Protein 8TNX (pdb70)

Foldseek 3Di:
DADDDDDDDDPPVCLQWVCVVVVVVDDCVVFPALLLVLQQVLLLVQQLVQQQLCVLLPAASLQQLLLQLLLLVLCQRQPDQFQFRKGDANLLSNLNSQLLVVVCVVVDDVDNNVVSLLSQLLLLQLLLVVLLVCLVVVVLPVLVLQDPLLLLLLLLQVLLVLLLVLVCQQQQHPFDDAHFFQSSVVSVVSCVVCSVVTQPVSNVVLVVLLVPPQVHPLSVLQVVLLVVLPPDDCVPVSVFAFSAAADADFDDFADRDPVCNVVSNVSSVVSNSSQLSVALVVSQVVCVVVVHDGDSSSSSNSQSVSRNVSSRRSHHHIHTYVLCSVVSVVSPGRGSSSSVSNSVSSNCCRHPCVCSRRSRGSSSSSSSSNSSSCVSNVCVVCLVVVCVVPVLSSVLSNQLSCCCNRGPSVRSSVVSSVSVVVVVVVDQAPHDKAWWFADPPDGDIDGCVPDPPGHDDWQEIEMEDQHAQEPSHLVVVLVVVCVPDHNLVVVVVVVLRHAEYEYECQNHDAAYLSRLVSVLVVQVSCVVVRHHYAYEQHDPRRVVVNVVSCSDDPPDDLHYGHHPSSNVVVVVVVVD/DADDDDDDDDPPVCLQWVCVVVVVVDDCVVFPALLLVLQQVLLLVQQLVQQQLCVLLPAASLQQLLLQLLLLVLCQRQPDQFQFRKGDANLLSNLNSQLLVVVCVVVDDVDNNVVSLLSQLLLLQLLLVVLLVCLVVVVLPVLVLQDPLLLLLLLLQVLLVLLLVLVCQQQQHPFDDAHFFQSSVVSVVSCVVCSVVTQPVSNVVLVVLLVPPQVHPLSVLQVVLLVVLPPDDCVPVSVFAFSAAADADFDDFADRDPVCNVVSNVSSVVSNSSQLSVALVVSQVVCVVVVHDGDSSSSSNSQSVSRNVSSRRSHHHIHTYVLCSVVSVVSPGRGSSSSVSNSVSSNCCRHPCVCSRRSRGSSSSSSSSNSSSCVSNVCVVCLVVVCVVPVLSSVLSNQLSCCCNRGPSVRSSVVSSVSVVVVVVVDQAPHDKAWWFADPPDGDIDGCVPDPPGHDDWQEIEMEDQHAQEPSHLVVVLVVVCVPDHNLVVVVVVVLRHAEYEYECQNHDAAYLSRLVSVLVVQVSCVVVRHHYAYEQHDPRRVVVNVVSCSDDPPDDLHYGHHPSSNVVVVVVVVD

Solvent-accessible surface area: 47918 Å² total; per-residue (Å²): 159,89,27,170,24,67,100,66,83,155,139,90,68,77,34,87,66,16,27,58,75,78,56,108,82,79,47,71,99,78,27,61,90,11,20,75,59,3,0,59,51,13,0,47,25,15,5,9,18,0,8,8,15,0,48,22,0,38,13,50,12,2,19,0,10,4,0,1,23,31,0,17,41,24,3,48,71,13,6,33,0,28,43,10,28,8,7,5,21,8,4,0,0,16,0,0,10,52,1,4,43,105,18,43,74,86,70,56,108,135,65,57,47,58,71,2,12,22,0,1,8,0,0,0,34,10,0,0,45,74,1,31,44,33,1,135,144,87,41,26,115,27,28,36,25,19,14,116,17,0,25,34,0,0,30,2,0,0,3,65,28,2,51,3,30,8,10,37,61,32,56,22,24,157,18,76,102,32,98,48,89,14,28,30,80,54,3,73,72,37,5,132,181,37,80,175,146,38,23,154,36,2,37,65,53,8,62,57,25,25,71,96,25,93,108,77,129,62,55,98,28,16,62,65,24,12,70,78,13,40,118,48,69,42,99,83,94,30,75,8,42,20,19,19,133,17,50,91,24,87,93,80,86,105,82,6,43,170,94,22,40,107,48,0,21,104,2,0,84,16,0,1,28,0,1,4,3,23,0,28,55,8,0,47,95,26,2,81,152,84,52,60,81,31,122,68,63,17,2,9,45,0,0,0,52,0,0,18,78,0,0,65,64,8,2,4,1,1,0,0,12,80,60,21,1,54,59,14,50,101,40,45,20,49,8,23,34,4,21,31,52,6,0,92,32,0,60,48,10,1,100,48,109,7,93,58,51,105,20,1,9,34,2,6,5,0,2,25,7,29,30,72,14,58,60,28,42,59,57,63,86,61,35,95,61,37,126,70,54,19,160,54,11,8,59,8,0,83,47,0,9,81,11,2,9,61,80,38,10,53,75,0,13,117,58,0,28,68,51,2,23,65,1,2,0,68,43,6,20,87,24,119,31,17,28,3,0,29,8,80,116,35,71,13,15,9,8,50,74,14,2,88,105,19,80,93,95,122,6,10,59,6,1,32,0,15,0,4,0,0,15,5,0,62,56,38,0,47,67,15,1,28,89,56,27,43,44,1,55,102,44,97,62,80,172,120,138,26,65,0,0,0,0,1,1,18,4,0,11,13,14,6,31,14,0,3,108,5,2,60,27,0,56,154,27,0,57,62,25,54,12,58,7,3,1,0,57,3,15,20,41,1,42,68,21,3,99,85,6,136,5,42,63,114,105,47,75,31,36,24,4,28,18,4,101,14,0,14,35,40,0,40,97,57,64,153,158,91,29,168,22,68,100,66,83,152,138,92,67,76,32,88,65,17,25,59,73,78,56,105,81,77,46,70,98,78,28,59,88,11,20,76,60,3,0,58,51,14,0,46,25,16,6,7,17,1,8,8,15,0,49,22,0,39,13,52,12,3,18,0,9,3,0,1,23,33,0,19,41,22,4,48,72,13,6,31,0,28,45,9,29,8,6,6,22,9,4,0,0,18,0,0,10,52,1,4,42,106,17,43,73,86,70,56,108,136,65,55,47,58,72,1,10,22,0,1,9,0,0,0,34,10,0,0,45,74,1,31,44,33,1,134,149,88,40,26,117,27,26,36,26,19,13,118,19,0,26,32,0,0,30,2,0,0,4,64,28,2,52,4,29,8,10,38,62,31,55,22,24,154,16,77,102,33,99,48,91,14,26,30,81,54,3,74,73,38,5,134,178,37,79,174,143,38,24,155,35,3,36,65,54,9,61,57,24,26,72,94,25,92,108,78,126,62,58,99,28,17,63,63,23,14,68,78,13,41,116,47,68,43,100,83,91,31,74,7,42,19,18,20,133,17,51,90,24,88,94,80,86,105,82,6,43,170,95,23,41,109,48,0,21,103,2,0,86,17,0,1,26,0,1,3,3,22,0,30,55,8,0,48,94,25,2,81,148,85,52,60,82,30,122,68,64,18,2,8,46,0,0,0,50,0,0,19,78,0,0,66,63,8,2,3,1,0,0,0,13,79,60,22,1,55,60,14,48,100,40,46,18,49,9,22,33,3,22,32,53,6,0,92,33,0,62,48,10,2,100,50,112,7,93,58,49,105,20,1,8,34,2,8,6,0,2,24,7,28,30,73,14,55,59,27,42,58,55,62,84,62,36,95,61,36,124,70,53,19,158,54,11,8,58,9,0,83,46,0,10,79,11,2,9,62,80,37,9,51,78,0,13,116,58,0,28,68,50,0,22,65,0,2,0,69,43,6,21,86,23,121,32,17,28,3,0,28,7,78,117,36,72,12,14,9,8,49,73,14,2,88,106,18,79,94,94,123,7,10,59,6,1,34,0,16,0,3,0,0,17,4,0,62,56,41,0,47,68,14,1,27,90,56,27,44,44,1,56,102,44,96,64,81,172,120,139,27,64,0,1,0,0,1,0,16,3,1,10,13,15,6,29,14,0,3,108,6,4,61,27,0,56,151,28,0,58,64,26,54,12,57,6,4,2,0,56,4,13,19,40,0,42,69,22,3,99,86,6,134,6,41,65,115,104,48,76,32,36,24,4,27,18,5,101,15,0,16,36,40,0,40,97,58,65,154

Nearest PDB structures (foldseek):
  8tnx-assembly1_A  TM=1.002E+00  e=2.200E-88  Homo sapiens
  7lgu-assembly1_A  TM=9.153E-01  e=3.686E-44  Homo sapiens
  7wl8-assembly1_A  TM=9.360E-01  e=2.059E-42  Mus musculus
  7ch1-assembly1_B  TM=8.675E-01  e=1.504E-41  Homo sapiens
  7xuh-assembly1_A  TM=9.163E-01  e=1.102E-39  Homo sapiens

B-factor: mean 61.27, std 29.66, range [5.92, 135.87]

Organism: Homo sapiens (NCBI:txid9606)

InterPro domains:
  IPR001902 SLC26A/SulP transporter [PTHR11814] (72-720)
  IPR001902 SLC26A/SulP transporter [TIGR00815] (94-715)
  IPR002645 STAS domain [PF01740] (569-714)
  IPR002645 STAS domain [PS50801] (568-719)
  IPR011547 SLC26A/SulP transporter domain [PF00916] (109-518)
  IPR018045 Sulphate anion transporter, conserved site [PS01130] (137-158)
  IPR036513 STAS domain superfamily [G3DSA:3.30.750.24] (548-722)
  IPR036513 STAS domain superfamily [SSF52091] (572-719)

Sequence (1152 aa):
HRILIERQEKNMILGFLPVLQWLPKYDLKKNILGDVMSGLIVGILLVPQSIAYSLLAGQEPVYGLYTSFFASIIYFLLGTSRHISVGIFGVLCLMIGETVDRELQKAGYCDKSCYAIMVGSTVTFIAGVYQVAMGFFQVGFVSVYLSDALLSGFVTGASFTILTSQAKYLLGLNLPRTNGVGSLITTWIHVFRNIHKTNLCDLITSLLCLLVLLPTIELVVVVAATLASHFGKLHENYNSSIAGHIPTGFMPPKVPEWNLIPSVAVDAIAISIIGFAITVSLSEMFAKKHGYTVKANQEMYAIGFCNIIPSFFHCFTTSAALAKTLVKESTGCHTQLSGVVTALVLLLVLLVIAPLFYSLQKSVLGVITIVNLRGALRKFRDLPKMWSISRMDTVIWFVTMLSSALLSTEIGLLVGVCFSIFCVILRTQKPKSSLLGLVEESEVFESVSAYKNLQIKPGIKIFRFVAPLYYINKECFKSALYKQTVNPILIKVAWKELHTIVIDCSAIQFLDTAGIHTLKEVRRDYEAIGIQVLLAQCNPTVRDSLTNGEYCKKEEENLLFYSVYEAMAFAEVSKNHRILIERQEKNMILGFLPVLQWLPKYDLKKNILGDVMSGLIVGILLVPQSIAYSLLAGQEPVYGLYTSFFASIIYFLLGTSRHISVGIFGVLCLMIGETVDRELQKAGYCDKSCYAIMVGSTVTFIAGVYQVAMGFFQVGFVSVYLSDALLSGFVTGASFTILTSQAKYLLGLNLPRTNGVGSLITTWIHVFRNIHKTNLCDLITSLLCLLVLLPTIELVVVVAATLASHFGKLHENYNSSIAGHIPTGFMPPKVPEWNLIPSVAVDAIAISIIGFAITVSLSEMFAKKHGYTVKANQEMYAIGFCNIIPSFFHCFTTSAALAKTLVKESTGCHTQLSGVVTALVLLLVLLVIAPLFYSLQKSVLGVITIVNLRGALRKFRDLPKMWSISRMDTVIWFVTMLSSALLSTEIGLLVGVCFSIFCVILRTQKPKSSLLGLVEESEVFESVSAYKNLQIKPGIKIFRFVAPLYYINKECFKSALYKQTVNPILIKVAWKELHTIVIDCSAIQFLDTAGIHTLKEVRRDYEAIGIQVLLAQCNPTVRDSLTNGEYCKKEEENLLFYSVYEAMAFAEVSKN

GO terms:
  GO:0005452 solute:inorganic anion antiporter activity (F, IDA)
  GO:0005886 plasma membrane (C, IMP)
  GO:0015116 sulfate transmembrane transporter activity (F, IMP)
  GO:1902358 sulfate transmembrane transport (P, IMP)
  GO:0005886 plasma membrane (C, TAS)
  GO:0016020 membrane (C, TAS)
  GO:0019532 oxalate transport (P, IDA)
  GO:0019531 oxalate transmembrane transporter activity (F, IDA)
  GO:0015116 sulfate transmembrane transporter activity (F, TAS)
  GO:1902358 sulfate transmembrane transport (P, TAS)
  GO:0070062 extracellular exosome (C, HDA)

Radius of gyration: 35.69 Å; Cα contacts (8 Å, |Δi|>4): 1949; chains: 2; bounding box: 100×84×82 Å

Structure (mmCIF, N/CA/C/O backbone):
data_8TNX
#
_entry.id   8TNX
#
_cell.length_a   1.00
_cell.length_b   1.00
_cell.length_c   1.00
_cell.angle_alpha   90.00
_cell.angle_beta   90.00
_cell.angle_gamma   90.00
#
_symmetry.space_group_name_H-M   'P 1'
#
loop_
_entity.id
_entity.type
_entity.pdbx_description
1 polymer 'Sulfate transporter'
2 non-polymer 'OXALATE ION'
#
loop_
_atom_site.group_PDB
_atom_site.id
_atom_site.type_symbol
_atom_site.label_atom_id
_atom_site.label_alt_id
_atom_site.label_comp_id
_atom_site.label_asym_id
_atom_site.label_entity_id
_atom_site.label_seq_id
_atom_site.pdbx_PDB_ins_code
_atom_site.Cartn_x
_atom_site.Cartn_y
_atom_site.Cartn_z
_atom_site.occupancy
_atom_site.B_iso_or_equiv
_atom_site.auth_seq_id
_atom_site.auth_comp_id
_atom_site.auth_asym_id
_atom_site.auth_atom_id
_atom_site.pdbx_PDB_model_num
ATOM 1 N N . HIS A 1 1 ? 117.700 131.432 86.070 1.00 72.74 52 HIS A N 1
ATOM 2 C CA . HIS A 1 1 ? 119.150 131.498 86.208 1.00 73.74 52 HIS A CA 1
ATOM 3 C C . HIS A 1 1 ? 119.573 131.252 87.652 1.00 72.98 52 HIS A C 1
ATOM 4 O O . HIS A 1 1 ? 120.764 131.192 87.958 1.00 69.89 52 HIS A O 1
ATOM 11 N N . ARG A 1 2 ? 118.590 131.106 88.536 1.00 68.43 53 ARG A N 1
ATOM 12 C CA . ARG A 1 2 ? 118.881 130.838 89.936 1.00 67.40 53 ARG A CA 1
ATOM 13 C C . ARG A 1 2 ? 119.450 129.436 90.106 1.00 69.56 53 ARG A C 1
ATOM 14 O O . ARG A 1 2 ? 119.087 128.507 89.383 1.00 72.42 53 ARG A O 1
ATOM 22 N N . ILE A 1 3 ? 120.357 129.290 91.072 1.00 61.66 54 ILE A N 1
ATOM 23 C CA . ILE A 1 3 ? 120.947 127.990 91.360 1.00 57.83 54 ILE A CA 1
ATOM 24 C C . ILE A 1 3 ? 119.924 127.119 92.075 1.00 61.24 54 ILE A C 1
ATOM 25 O O . ILE A 1 3 ? 119.341 127.521 93.090 1.00 61.11 54 ILE A O 1
ATOM 30 N N . LEU A 1 4 ? 119.704 125.917 91.549 1.00 61.11 55 LEU A N 1
ATOM 31 C CA . LEU A 1 4 ? 118.737 124.974 92.104 1.00 57.96 55 LEU A CA 1
ATOM 32 C C . LEU A 1 4 ? 119.492 123.779 92.669 1.00 57.78 55 LEU A C 1
ATOM 33 O O . LEU A 1 4 ? 120.109 123.017 91.919 1.00 57.79 55 LEU A O 1
ATOM 38 N N . ILE A 1 5 ? 119.442 123.618 93.989 1.00 54.07 56 ILE A N 1
ATOM 39 C CA . ILE A 1 5 ? 120.130 122.540 94.689 1.00 50.80 56 ILE A CA 1
ATOM 40 C C . ILE A 1 5 ? 119.130 121.868 95.620 1.00 53.46 56 ILE A C 1
ATOM 41 O O . ILE A 1 5 ? 118.357 122.550 96.302 1.00 55.71 56 ILE A O 1
ATOM 46 N N . GLU A 1 6 ? 119.083 120.533 95.604 1.00 54.44 57 GLU A N 1
ATOM 47 C CA . GLU A 1 6 ? 118.065 119.808 96.413 1.00 51.65 57 GLU A CA 1
ATOM 48 C C . GLU A 1 6 ? 118.683 119.355 97.738 1.00 53.99 57 GLU A C 1
ATOM 49 O O . GLU A 1 6 ? 119.839 118.897 97.721 1.00 55.82 57 GLU A O 1
ATOM 51 N N . ARG A 1 7 ? 117.930 119.471 98.834 1.00 57.06 58 ARG A N 1
ATOM 52 C CA . ARG A 1 7 ? 118.449 119.079 100.171 1.00 55.10 58 ARG A CA 1
ATOM 53 C C . ARG A 1 7 ? 118.437 117.552 100.295 1.00 52.60 58 ARG A C 1
ATOM 54 O O . ARG A 1 7 ? 117.600 116.913 99.633 1.00 55.23 58 ARG A O 1
ATOM 62 N N . GLN A 1 8 ? 119.337 116.998 101.110 1.00 70.89 59 GLN A N 1
ATOM 63 C CA . GLN A 1 8 ? 119.387 115.528 101.325 1.00 73.34 59 GLN A CA 1
ATOM 64 C C . GLN A 1 8 ? 118.217 115.120 102.223 1.00 78.38 59 GLN A C 1
ATOM 65 O O . GLN A 1 8 ? 117.745 115.972 102.999 1.00 79.06 59 GLN A O 1
ATOM 71 N N . GLU A 1 9 ? 117.773 113.865 102.120 1.00 79.49 60 GLU A N 1
ATOM 72 C CA . GLU A 1 9 ? 116.664 113.368 102.976 1.00 77.60 60 GLU A CA 1
ATOM 73 C C . GLU A 1 9 ? 117.098 113.449 104.443 1.00 79.04 60 GLU A C 1
ATOM 74 O O . GLU A 1 9 ? 118.261 113.105 104.731 1.00 77.85 60 GLU A O 1
ATOM 76 N N . LYS A 1 10 ? 116.198 113.888 105.326 1.00 86.73 61 LYS A N 1
ATOM 77 C CA . LYS A 1 10 ? 116.533 114.031 106.769 1.00 86.72 61 LYS A CA 1
ATOM 78 C C . LYS A 1 10 ? 117.437 112.871 107.198 1.00 87.57 61 LYS A C 1
ATOM 79 O O . LYS A 1 10 ? 116.879 111.854 107.654 1.00 88.39 61 LYS A O 1
ATOM 81 N N . ASN A 1 36 ? 140.743 91.327 125.766 1.00 113.83 87 ASN A N 1
ATOM 82 C CA . ASN A 1 36 ? 141.901 92.210 125.714 1.00 115.15 87 ASN A CA 1
ATOM 83 C C . ASN A 1 36 ? 141.855 93.234 126.844 1.00 116.91 87 ASN A C 1
ATOM 84 O O . ASN A 1 36 ? 142.634 94.188 126.861 1.00 116.87 87 ASN A O 1
ATOM 89 N N . MET A 1 37 ? 140.926 93.031 127.783 1.00 112.07 88 MET A N 1
ATOM 90 C CA . MET A 1 37 ? 140.819 93.936 128.923 1.00 109.82 88 MET A CA 1
ATOM 91 C C . MET A 1 37 ? 142.077 93.894 129.782 1.00 111.00 88 MET A C 1
ATOM 92 O O . MET A 1 37 ? 142.569 94.937 130.227 1.00 110.17 88 MET A O 1
ATOM 94 N N . ILE A 1 38 ? 142.608 92.695 130.031 1.00 108.92 89 ILE A N 1
ATOM 95 C CA . ILE A 1 38 ? 143.847 92.575 130.792 1.00 106.44 89 ILE A CA 1
ATOM 96 C C . ILE A 1 38 ? 145.006 93.197 130.026 1.00 106.10 89 ILE A C 1
ATOM 97 O O . ILE A 1 38 ? 145.847 93.895 130.605 1.00 107.28 89 ILE A O 1
ATOM 99 N N . LEU A 1 39 ? 145.076 92.952 128.716 1.00 107.43 90 LEU A N 1
ATOM 100 C CA . LEU A 1 39 ? 146.144 93.531 127.909 1.00 108.77 90 LEU A CA 1
ATOM 101 C C . LEU A 1 39 ? 146.062 95.052 127.894 1.00 108.07 90 LEU A C 1
ATOM 102 O O . LEU A 1 39 ? 147.087 95.738 127.988 1.00 109.87 90 LEU A O 1
ATOM 107 N N . GLY A 1 40 ? 144.852 95.598 127.763 1.00 97.52 91 GLY A N 1
ATOM 108 C CA . GLY A 1 40 ? 144.702 97.044 127.770 1.00 99.07 91 GLY A CA 1
ATOM 109 C C . GLY A 1 40 ? 145.015 97.663 129.120 1.00 99.24 91 GLY A C 1
ATOM 110 O O . GLY A 1 40 ? 145.605 98.744 129.194 1.00 95.83 91 GLY A O 1
ATOM 111 N N . PHE A 1 41 ? 144.619 96.991 130.203 1.00 96.49 92 PHE A N 1
ATOM 112 C CA . PHE A 1 41 ? 144.823 97.544 131.538 1.00 93.58 92 PHE A CA 1
ATOM 113 C C . PHE A 1 41 ? 146.305 97.631 131.879 1.00 93.44 92 PHE A C 1
ATOM 114 O O . PHE A 1 41 ? 146.768 98.638 132.426 1.00 96.75 92 PHE A O 1
ATOM 122 N N . LEU A 1 42 ? 147.067 96.585 131.563 1.00 95.82 93 LEU A N 1
ATOM 123 C CA . LEU A 1 42 ? 148.497 96.548 131.853 1.00 95.81 93 LEU A CA 1
ATOM 124 C C . LEU A 1 42 ? 149.288 96.499 130.553 1.00 96.73 93 LEU A C 1
ATOM 125 O O . LEU A 1 42 ? 149.386 95.432 129.926 1.00 100.42 93 LEU A O 1
ATOM 130 N N . PRO A 1 43 ? 149.863 97.616 130.102 1.00 96.50 94 PRO A N 1
ATOM 131 C CA . PRO A 1 43 ? 150.642 97.586 128.853 1.00 99.58 94 PRO A CA 1
ATOM 132 C C . PRO A 1 43 ? 151.832 96.646 128.900 1.00 99.94 94 PRO A C 1
ATOM 133 O O . PRO A 1 43 ? 152.219 96.102 127.859 1.00 101.01 94 PRO A O 1
ATOM 137 N N . VAL A 1 44 ? 152.422 96.434 130.079 1.00 104.89 95 VAL A N 1
ATOM 138 C CA . VAL A 1 44 ? 153.621 95.611 130.183 1.00 105.89 95 VAL A CA 1
ATOM 139 C C . VAL A 1 44 ? 153.354 94.157 129.814 1.00 105.09 95 VAL A C 1
ATOM 140 O O . VAL A 1 44 ? 154.301 93.405 129.561 1.00 105.60 95 VAL A O 1
ATOM 144 N N . LEU A 1 45 ? 152.087 93.737 129.784 1.00 108.04 96 LEU A N 1
ATOM 145 C CA . LEU A 1 45 ? 151.775 92.370 129.378 1.00 110.07 96 LEU A CA 1
ATOM 146 C C . LEU A 1 45 ? 152.193 92.114 127.936 1.00 110.54 96 LEU A C 1
ATOM 147 O O . LEU A 1 45 ? 152.724 91.045 127.616 1.00 110.25 96 LEU A O 1
ATOM 149 N N . GLN A 1 46 ? 151.959 93.083 127.051 1.00 112.55 97 GLN A N 1
ATOM 150 C CA . GLN A 1 46 ? 152.373 92.983 125.659 1.00 112.65 97 GLN A CA 1
ATOM 151 C C . GLN A 1 46 ? 153.637 93.775 125.351 1.00 113.34 97 GLN A C 1
ATOM 152 O O . GLN A 1 46 ? 154.205 93.607 124.268 1.00 112.97 97 GLN A O 1
ATOM 158 N N . TRP A 1 47 ? 154.086 94.631 126.268 1.00 119.79 98 TRP A N 1
ATOM 159 C CA . TRP A 1 47 ? 155.290 95.421 126.051 1.00 118.70 98 TRP A CA 1
ATOM 160 C C . TRP A 1 47 ? 156.558 94.671 126.433 1.00 120.06 98 TRP A C 1
ATOM 161 O O . TRP A 1 47 ? 157.604 94.880 125.806 1.00 120.38 98 TRP A O 1
ATOM 172 N N . LEU A 1 48 ? 156.489 93.804 127.444 1.00 121.14 99 LEU A N 1
ATOM 173 C CA . LEU A 1 48 ? 157.661 93.016 127.823 1.00 120.61 99 LEU A CA 1
ATOM 174 C C . LEU A 1 48 ? 158.123 92.067 126.721 1.00 120.57 99 LEU A C 1
ATOM 175 O O . LEU A 1 48 ? 159.330 92.054 126.422 1.00 118.91 99 LEU A O 1
ATOM 177 N N . PRO A 1 49 ? 157.262 91.255 126.093 1.00 123.64 100 PRO A N 1
ATOM 178 C CA . PRO A 1 49 ? 157.751 90.413 124.987 1.00 124.26 100 PRO A CA 1
ATOM 179 C C . PRO A 1 49 ? 158.311 91.211 123.823 1.00 124.63 100 PRO A C 1
ATOM 180 O O . PRO A 1 49 ? 159.270 90.765 123.183 1.00 123.33 100 PRO A O 1
ATOM 184 N N . LYS A 1 50 ? 157.739 92.381 123.527 1.00 128.24 101 LYS A N 1
ATOM 185 C CA . LYS A 1 50 ? 158.276 93.222 122.466 1.00 128.09 101 LYS A CA 1
ATOM 186 C C . LYS A 1 50 ? 159.561 93.925 122.883 1.00 127.81 101 LYS A C 1
ATOM 187 O O . LYS A 1 50 ? 160.342 94.330 122.015 1.00 126.89 101 LYS A O 1
ATOM 189 N N . TYR A 1 51 ? 159.790 94.082 124.184 1.00 129.05 102 TYR A N 1
ATOM 190 C CA . TYR A 1 51 ? 161.004 94.726 124.661 1.00 128.46 102 TYR A CA 1
ATOM 191 C C . TYR A 1 51 ? 162.216 93.839 124.406 1.00 128.69 102 TYR A C 1
ATOM 192 O O . TYR A 1 51 ? 162.174 92.623 124.619 1.00 128.54 102 TYR A O 1
ATOM 201 N N . ASP A 1 52 ? 163.301 94.455 123.947 1.00 128.54 103 ASP A N 1
ATOM 202 C CA . ASP A 1 52 ? 164.558 93.765 123.697 1.00 128.29 103 ASP A CA 1
ATOM 203 C C . ASP A 1 52 ? 165.625 94.334 124.620 1.00 128.69 103 ASP A C 1
ATOM 204 O O . ASP A 1 52 ? 165.777 95.556 124.717 1.00 128.74 103 ASP A O 1
ATOM 206 N N . LEU A 1 53 ? 166.355 93.445 125.297 1.00 131.80 104 LEU A N 1
ATOM 207 C CA . LEU A 1 53 ? 167.376 93.891 126.240 1.00 131.77 104 LEU A CA 1
ATOM 208 C C . LEU A 1 53 ? 168.481 94.668 125.537 1.00 132.22 104 LEU A C 1
ATOM 209 O O . LEU A 1 53 ? 168.932 95.706 126.033 1.00 131.07 104 LEU A O 1
ATOM 211 N N . LYS A 1 54 ? 168.933 94.180 124.380 1.00 132.22 105 LYS A N 1
ATOM 212 C CA . LYS A 1 54 ? 169.988 94.872 123.646 1.00 130.70 105 LYS A CA 1
ATOM 213 C C . LYS A 1 54 ? 169.492 96.195 123.074 1.00 131.23 105 LYS A C 1
ATOM 214 O O . LYS A 1 54 ? 170.237 97.182 123.043 1.00 130.18 105 LYS A O 1
ATOM 216 N N . LYS A 1 55 ? 168.241 96.233 122.610 1.00 132.93 106 LYS A N 1
ATOM 217 C CA . LYS A 1 55 ? 167.701 97.461 122.035 1.00 132.52 106 LYS A CA 1
ATOM 218 C C . LYS A 1 55 ? 167.609 98.569 123.077 1.00 132.87 106 LYS A C 1
ATOM 219 O O . LYS A 1 55 ? 167.945 99.725 122.795 1.00 132.73 106 LYS A O 1
ATOM 221 N N . ASN A 1 56 ? 167.159 98.237 124.284 1.00 131.02 107 ASN A N 1
ATOM 222 C CA . ASN A 1 56 ? 167.014 99.200 125.373 1.00 130.51 107 ASN A CA 1
ATOM 223 C C . ASN A 1 56 ? 167.888 98.732 126.533 1.00 131.07 107 ASN A C 1
ATOM 224 O O . ASN A 1 56 ? 167.417 98.043 127.441 1.00 130.75 107 ASN A O 1
ATOM 229 N N . ILE A 1 57 ? 169.165 99.109 126.496 1.00 130.44 108 ILE A N 1
ATOM 230 C CA . ILE A 1 57 ? 170.106 98.759 127.553 1.00 130.44 108 ILE A CA 1
ATOM 231 C C . ILE A 1 57 ? 170.757 100.028 128.082 1.00 130.29 108 ILE A C 1
ATOM 232 O O . ILE A 1 57 ? 170.710 100.312 129.284 1.00 128.18 108 ILE A O 1
ATOM 234 N N . LEU A 1 58 ? 171.371 100.796 127.186 1.00 132.75 109 LEU A N 1
ATOM 235 C CA . LEU A 1 58 ? 172.028 102.034 127.578 1.00 132.06 109 LEU A CA 1
ATOM 236 C C . LEU A 1 58 ? 171.000 103.077 128.000 1.00 133.12 109 LEU A C 1
ATOM 237 O O . LEU A 1 58 ? 169.879 103.127 127.485 1.00 132.83 109 LEU A O 1
ATOM 239 N N . GLY A 1 59 ? 171.392 103.914 128.952 1.00 124.50 110 GLY A N 1
ATOM 240 C CA . GLY A 1 59 ? 170.537 104.962 129.480 1.00 122.42 110 GLY A CA 1
ATOM 241 C C . GLY A 1 59 ? 169.679 104.533 130.649 1.00 122.58 110 GLY A C 1
ATOM 242 O O . GLY A 1 59 ? 169.448 105.320 131.569 1.00 121.59 110 GLY A O 1
ATOM 243 N N . ASP A 1 60 ? 169.194 103.289 130.629 1.00 120.34 111 ASP A N 1
ATOM 244 C CA . ASP A 1 60 ? 168.380 102.795 131.735 1.00 119.04 111 ASP A CA 1
ATOM 245 C C . ASP A 1 60 ? 169.179 102.747 133.031 1.00 119.97 111 ASP A C 1
ATOM 246 O O . ASP A 1 60 ? 168.680 103.138 134.093 1.00 119.41 111 ASP A O 1
ATOM 248 N N . VAL A 1 61 ? 170.421 102.265 132.966 1.00 120.36 112 VAL A N 1
ATOM 249 C CA . VAL A 1 61 ? 171.252 102.203 134.163 1.00 119.91 112 VAL A CA 1
ATOM 250 C C . VAL A 1 61 ? 171.666 103.602 134.602 1.00 119.85 112 VAL A C 1
ATOM 251 O O . VAL A 1 61 ? 171.641 103.926 135.795 1.00 118.93 112 VAL A O 1
ATOM 253 N N . MET A 1 62 ? 172.056 104.450 133.648 1.00 116.97 113 MET A N 1
ATOM 254 C CA . MET A 1 62 ? 172.481 105.804 133.988 1.00 117.33 113 MET A CA 1
ATOM 255 C C . MET A 1 62 ? 171.328 106.622 134.559 1.00 117.50 113 MET A C 1
ATOM 256 O O . MET A 1 62 ? 171.522 107.406 135.496 1.00 116.12 113 MET A O 1
ATOM 258 N N . SER A 1 63 ? 170.127 106.460 134.003 1.00 114.95 114 SER A N 1
ATOM 259 C CA . SER A 1 63 ? 168.980 107.227 134.480 1.00 113.64 114 SER A CA 1
ATOM 260 C C . SER A 1 63 ? 168.639 106.870 135.921 1.00 113.71 114 SER A C 1
ATOM 261 O O . SER A 1 63 ? 168.342 107.752 136.734 1.00 113.65 114 SER A O 1
ATOM 264 N N . GLY A 1 64 ? 168.688 105.581 136.258 1.00 111.78 115 GLY A N 1
ATOM 265 C CA . GLY A 1 64 ? 168.241 105.153 137.576 1.00 111.15 115 GLY A CA 1
ATOM 266 C C . GLY A 1 64 ? 169.012 105.814 138.701 1.00 112.43 115 GLY A C 1
ATOM 267 O O . GLY A 1 64 ? 168.425 106.319 139.661 1.00 112.80 115 GLY A O 1
ATOM 268 N N . LEU A 1 65 ? 170.342 105.829 138.593 1.00 109.98 116 LEU A N 1
ATOM 269 C CA . LEU A 1 65 ? 171.155 106.458 139.628 1.00 110.38 116 LEU A CA 1
ATOM 270 C C . LEU A 1 65 ? 171.020 107.976 139.589 1.00 110.72 116 LEU A C 1
ATOM 271 O O . LEU A 1 65 ? 170.808 108.618 140.624 1.00 107.81 116 LEU A O 1
ATOM 273 N N . ILE A 1 66 ? 171.140 108.548 138.386 1.00 106.63 117 ILE A N 1
ATOM 274 C CA . ILE A 1 66 ? 171.086 110.033 138.237 1.00 104.97 117 ILE A CA 1
ATOM 275 C C . ILE A 1 66 ? 169.702 110.531 138.657 1.00 105.96 117 ILE A C 1
ATOM 276 O O . ILE A 1 66 ? 169.622 111.256 139.665 1.00 103.22 117 ILE A O 1
ATOM 278 N N . VAL A 1 67 ? 168.658 110.150 137.914 1.00 101.90 118 VAL A N 1
ATOM 279 C CA . VAL A 1 67 ? 167.284 110.653 138.212 1.00 98.95 118 VAL A CA 1
ATOM 280 C C . VAL A 1 67 ? 166.950 110.337 139.674 1.00 99.74 118 VAL A C 1
ATOM 281 O O . VAL A 1 67 ? 166.359 111.203 140.339 1.00 101.43 118 VAL A O 1
ATOM 283 N N . GLY A 1 68 ? 167.323 109.144 140.147 1.00 100.33 119 GLY A N 1
ATOM 284 C CA . GLY A 1 68 ? 167.025 108.743 141.536 1.00 100.30 119 GLY A CA 1
ATOM 285 C C . GLY A 1 68 ? 167.731 109.631 142.544 1.00 102.54 119 GLY A C 1
ATOM 286 O O . GLY A 1 68 ? 167.060 110.119 143.475 1.00 101.17 119 GLY A O 1
ATOM 287 N N . ILE A 1 69 ? 169.038 109.841 142.367 1.00 101.83 120 ILE A N 1
ATOM 288 C CA . ILE A 1 69 ? 169.809 110.708 143.308 1.00 101.94 120 ILE A CA 1
ATOM 289 C C . ILE A 1 69 ? 169.296 112.141 143.162 1.00 101.39 120 ILE A C 1
ATOM 290 O O . ILE A 1 69 ? 169.336 112.879 144.158 1.00 99.45 120 ILE A O 1
ATOM 292 N N . LEU A 1 70 ? 168.747 112.466 141.993 1.00 94.72 121 LEU A N 1
ATOM 293 C CA . LEU A 1 70 ? 168.276 113.849 141.744 1.00 93.29 121 LEU A CA 1
ATOM 294 C C . LEU A 1 70 ? 166.918 114.022 142.415 1.00 92.16 121 LEU A C 1
ATOM 295 O O . LEU A 1 70 ? 166.647 115.128 142.876 1.00 91.59 121 LEU A O 1
ATOM 297 N N . LEU A 1 71 ? 166.129 112.958 142.512 1.00 82.14 122 LEU A N 1
ATOM 298 C CA . LEU A 1 71 ? 164.761 113.074 143.068 1.00 78.90 122 LEU A CA 1
ATOM 299 C C . LEU A 1 71 ? 164.830 113.006 144.588 1.00 80.21 122 LEU A C 1
ATOM 300 O O . LEU A 1 71 ? 163.788 113.128 145.206 1.00 82.42 122 LEU A O 1
ATOM 305 N N . VAL A 1 72 ? 166.017 112.825 145.158 1.00 78.27 123 VAL A N 1
ATOM 306 C CA . VAL A 1 72 ? 166.155 112.838 146.644 1.00 81.38 123 VAL A CA 1
ATOM 307 C C . VAL A 1 72 ? 166.063 114.285 147.132 1.00 80.58 123 VAL A C 1
ATOM 308 O O . VAL A 1 72 ? 165.182 114.565 147.951 1.00 79.65 123 VAL A O 1
ATOM 312 N N . PRO A 1 73 ? 166.894 115.240 146.669 1.00 80.62 124 PRO A N 1
ATOM 313 C CA . PRO A 1 73 ? 166.713 116.619 147.061 1.00 78.85 124 PRO A CA 1
ATOM 314 C C . PRO A 1 73 ? 165.313 117.075 146.630 1.00 78.95 124 PRO A C 1
ATOM 315 O O . PRO A 1 73 ? 164.600 117.610 147.428 1.00 78.44 124 PRO A O 1
ATOM 319 N N . GLN A 1 74 ? 164.920 116.812 145.395 1.00 71.27 125 GLN A N 1
ATOM 320 C CA . GLN A 1 74 ? 163.617 117.333 144.939 1.00 71.93 125 GLN A CA 1
ATOM 321 C C . GLN A 1 74 ? 162.546 116.877 145.913 1.00 72.71 125 GLN A C 1
ATOM 322 O O . GLN A 1 74 ? 161.620 117.641 146.172 1.00 73.44 125 GLN A O 1
ATOM 328 N N . SER A 1 75 ? 162.663 115.660 146.411 1.00 65.78 126 SER A N 1
ATOM 329 C CA . SER A 1 75 ? 161.629 115.120 147.314 1.00 63.79 126 SER A CA 1
ATOM 330 C C . SER A 1 75 ? 161.717 115.800 148.671 1.00 64.54 126 SER A C 1
ATOM 331 O O . SER A 1 75 ? 160.692 116.262 149.167 1.00 70.81 126 SER A O 1
ATOM 334 N N . ILE A 1 76 ? 162.913 115.893 149.236 1.00 57.82 127 ILE A N 1
ATOM 335 C CA . ILE A 1 76 ? 162.997 116.442 150.611 1.00 58.14 127 ILE A CA 1
ATOM 336 C C . ILE A 1 76 ? 162.458 117.862 150.582 1.00 61.57 127 ILE A C 1
ATOM 337 O O . ILE A 1 76 ? 161.835 118.241 151.542 1.00 60.32 127 ILE A O 1
ATOM 342 N N . ALA A 1 77 ? 162.622 118.581 149.483 1.00 61.68 128 ALA A N 1
ATOM 343 C CA . ALA A 1 77 ? 162.254 120.009 149.447 1.00 60.67 128 ALA A CA 1
ATOM 344 C C . ALA A 1 77 ? 160.770 120.200 149.268 1.00 57.75 128 ALA A C 1
ATOM 345 O O . ALA A 1 77 ? 160.174 120.990 149.991 1.00 54.13 128 ALA A O 1
ATOM 347 N N . TYR A 1 78 ? 160.234 119.536 148.269 1.00 56.15 129 TYR A N 1
ATOM 348 C CA . TYR A 1 78 ? 158.807 119.696 147.978 1.00 51.25 129 TYR A CA 1
ATOM 349 C C . TYR A 1 78 ? 158.039 119.124 149.158 1.00 59.49 129 TYR A C 1
ATOM 350 O O . TYR A 1 78 ? 156.978 119.663 149.450 1.00 65.58 129 TYR A O 1
ATOM 359 N N . SER A 1 79 ? 158.569 118.111 149.852 1.00 52.85 130 SER A N 1
ATOM 360 C CA . SER A 1 79 ? 157.814 117.685 151.024 1.00 49.99 130 SER A CA 1
ATOM 361 C C . SER A 1 79 ? 157.668 118.832 152.013 1.00 55.33 130 SER A C 1
ATOM 362 O O . SER A 1 79 ? 156.582 119.059 152.559 1.00 48.44 130 SER A O 1
ATOM 365 N N . LEU A 1 80 ? 158.753 119.574 152.254 1.00 58.72 131 LEU A N 1
ATOM 366 C CA . LEU A 1 80 ? 158.637 120.769 153.084 1.00 51.47 131 LEU A CA 1
ATOM 367 C C . LEU A 1 80 ? 157.754 121.823 152.430 1.00 53.08 131 LEU A C 1
ATOM 368 O O . LEU A 1 80 ? 157.092 122.595 153.132 1.00 56.24 131 LEU A O 1
ATOM 373 N N . LEU A 1 81 ? 157.735 121.880 151.098 1.00 46.19 132 LEU A N 1
ATOM 374 C CA . LEU A 1 81 ? 156.798 122.767 150.419 1.00 45.29 132 LEU A CA 1
ATOM 375 C C . LEU A 1 81 ? 155.360 122.320 150.629 1.00 49.18 132 LEU A C 1
ATOM 376 O O . LEU A 1 81 ? 154.464 123.161 150.761 1.00 46.74 132 LEU A O 1
ATOM 381 N N . ALA A 1 82 ? 155.119 121.011 150.660 1.00 54.64 133 ALA A N 1
ATOM 382 C CA . ALA A 1 82 ? 153.789 120.474 150.903 1.00 50.93 133 ALA A CA 1
ATOM 383 C C . ALA A 1 82 ? 153.456 120.354 152.382 1.00 53.25 133 ALA A C 1
ATOM 384 O O . ALA A 1 82 ? 152.296 120.103 152.721 1.00 55.05 133 ALA A O 1
ATOM 386 N N . GLY A 1 83 ? 154.434 120.526 153.267 1.00 55.41 134 GLY A N 1
ATOM 387 C CA . GLY A 1 83 ? 154.180 120.445 154.689 1.00 53.06 134 GLY A CA 1
ATOM 388 C C . GLY A 1 83 ? 154.413 119.087 155.308 1.00 47.38 134 GLY A C 1
ATOM 389 O O . GLY A 1 83 ? 153.635 118.673 156.174 1.00 50.41 134 GLY A O 1
ATOM 390 N N . GLN A 1 84 ? 155.457 118.374 154.890 1.00 53.23 135 GLN A N 1
ATOM 391 C CA . GLN A 1 84 ? 155.718 117.043 155.423 1.00 54.23 135 GLN A CA 1
ATOM 392 C C . GLN A 1 84 ? 157.209 116.810 155.627 1.00 57.37 135 GLN A C 1
ATOM 393 O O . GLN A 1 84 ? 158.010 117.747 155.539 1.00 59.65 135 GLN A O 1
ATOM 399 N N . GLU A 1 85 ? 157.588 115.572 155.898 1.00 61.12 136 GLU A N 1
ATOM 400 C CA . GLU A 1 85 ? 158.963 115.171 156.133 1.00 61.04 136 GLU A CA 1
ATOM 401 C C . GLU A 1 85 ? 159.568 114.510 154.900 1.00 59.10 136 GLU A C 1
ATOM 402 O O . GLU A 1 85 ? 158.854 114.129 153.966 1.00 59.85 136 GLU A O 1
ATOM 408 N N . PRO A 1 86 ? 160.900 114.368 154.861 1.00 65.90 137 PRO A N 1
ATOM 409 C CA . PRO A 1 86 ? 161.560 113.752 153.700 1.00 70.02 137 PRO A CA 1
ATOM 410 C C . PRO A 1 86 ? 161.048 112.370 153.319 1.00 69.20 137 PRO A C 1
ATOM 411 O O . PRO A 1 86 ? 161.014 112.031 152.133 1.00 72.46 137 PRO A O 1
ATOM 415 N N . VAL A 1 87 ? 160.667 111.564 154.310 1.00 65.80 138 VAL A N 1
ATOM 416 C CA . VAL A 1 87 ? 160.326 110.167 154.049 1.00 63.98 138 VAL A CA 1
ATOM 417 C C . VAL A 1 87 ? 159.140 110.066 153.097 1.00 65.67 138 VAL A C 1
ATOM 418 O O . VAL A 1 87 ? 159.105 109.200 152.211 1.00 72.94 138 VAL A O 1
ATOM 422 N N . TYR A 1 88 ? 158.160 110.957 153.247 1.00 56.91 139 TYR A N 1
ATOM 423 C CA . TYR A 1 88 ? 156.945 110.864 152.445 1.00 56.20 139 TYR A CA 1
ATOM 424 C C . TYR A 1 88 ? 157.171 111.295 151.001 1.00 61.49 139 TYR A C 1
ATOM 425 O O . TYR A 1 88 ? 156.534 110.754 150.091 1.00 68.04 139 TYR A O 1
ATOM 434 N N . GLY A 1 89 ? 158.064 112.254 150.762 1.00 50.68 140 GLY A N 1
ATOM 435 C CA . GLY A 1 89 ? 158.405 112.589 149.390 1.00 48.55 140 GLY A CA 1
ATOM 436 C C . GLY A 1 89 ? 159.036 111.420 148.659 1.00 58.15 140 GLY A C 1
ATOM 437 O O . GLY A 1 89 ? 158.709 111.146 147.500 1.00 69.25 140 GLY A O 1
ATOM 438 N N . LEU A 1 90 ? 159.948 110.715 149.330 1.00 57.54 141 LEU A N 1
ATOM 439 C CA . LEU A 1 90 ? 160.548 109.525 148.739 1.00 61.16 141 LEU A CA 1
ATOM 440 C C . LEU A 1 90 ? 159.503 108.443 148.506 1.00 59.57 141 LEU A C 1
ATOM 441 O O . LEU A 1 90 ? 159.522 107.764 147.471 1.00 61.06 141 LEU A O 1
ATOM 446 N N . TYR A 1 91 ? 158.584 108.264 149.462 1.00 51.50 142 TYR A N 1
ATOM 447 C CA . TYR A 1 91 ? 157.472 107.341 149.261 1.00 55.54 142 TYR A CA 1
ATOM 448 C C . TYR A 1 91 ? 156.722 107.668 147.977 1.00 59.80 142 TYR A C 1
ATOM 449 O O . TYR A 1 91 ? 156.478 106.791 147.139 1.00 64.81 142 TYR A O 1
ATOM 458 N N . THR A 1 92 ? 156.351 108.940 147.812 1.00 48.89 143 THR A N 1
ATOM 459 C CA . THR A 1 92 ? 155.560 109.345 146.655 1.00 51.04 143 THR A CA 1
ATOM 460 C C . THR A 1 92 ? 156.307 109.077 145.357 1.00 48.55 143 THR A C 1
ATOM 461 O O . THR A 1 92 ? 155.754 108.492 144.419 1.00 52.49 143 THR A O 1
ATOM 465 N N . SER A 1 93 ? 157.578 109.477 145.294 1.00 50.13 144 SER A N 1
ATOM 466 C CA . SER A 1 93 ? 158.343 109.306 144.063 1.00 54.80 144 SER A CA 1
ATOM 467 C C . SER A 1 93 ? 158.493 107.831 143.704 1.00 55.82 144 SER A C 1
ATOM 468 O O . SER A 1 93 ? 158.245 107.428 142.560 1.00 56.59 144 SER A O 1
ATOM 471 N N . PHE A 1 94 ? 158.889 107.008 144.678 1.00 62.84 145 PHE A N 1
ATOM 472 C CA . PHE A 1 94 ? 159.131 105.595 144.405 1.00 65.09 145 PHE A CA 1
ATOM 473 C C . PHE A 1 94 ? 157.856 104.897 143.951 1.00 64.21 145 PHE A C 1
ATOM 474 O O . PHE A 1 94 ? 157.846 104.184 142.936 1.00 65.46 145 PHE A O 1
ATOM 482 N N . PHE A 1 95 ? 156.761 105.103 144.686 1.00 57.39 146 PHE A N 1
ATOM 483 C CA . PHE A 1 95 ? 155.519 104.421 144.351 1.00 58.10 146 PHE A CA 1
ATOM 484 C C . PHE A 1 95 ? 154.967 104.902 143.017 1.00 58.49 146 PHE A C 1
ATOM 485 O O . PHE A 1 95 ? 154.419 104.106 142.246 1.00 58.90 146 PHE A O 1
ATOM 493 N N . ALA A 1 96 ? 155.109 106.196 142.719 1.00 58.73 147 ALA A N 1
ATOM 494 C CA . ALA A 1 96 ? 154.646 106.710 141.436 1.00 55.71 147 ALA A CA 1
ATOM 495 C C . ALA A 1 96 ? 155.399 106.065 140.281 1.00 57.80 147 ALA A C 1
ATOM 496 O O . ALA A 1 96 ? 154.795 105.660 139.282 1.00 61.03 147 ALA A O 1
ATOM 498 N N . SER A 1 97 ? 156.724 105.957 140.404 1.00 58.19 148 SER A N 1
ATOM 499 C CA . SER A 1 97 ? 157.511 105.351 139.334 1.00 51.99 148 SER A CA 1
ATOM 500 C C . SER A 1 97 ? 157.115 103.896 139.117 1.00 52.41 148 SER A C 1
ATOM 501 O O . SER A 1 97 ? 156.928 103.454 137.976 1.00 57.06 148 SER A O 1
ATOM 504 N N . ILE A 1 98 ? 156.964 103.137 140.206 1.00 59.30 149 ILE A N 1
ATOM 505 C CA . ILE A 1 98 ? 156.616 101.723 140.076 1.00 57.62 149 ILE A CA 1
ATOM 506 C C . ILE A 1 98 ? 155.234 101.567 139.449 1.00 55.78 149 ILE A C 1
ATOM 507 O O . ILE A 1 98 ? 155.036 100.768 138.522 1.00 57.84 149 ILE A O 1
ATOM 512 N N . ILE A 1 99 ? 154.259 102.341 139.934 1.00 57.78 150 ILE A N 1
ATOM 513 C CA . ILE A 1 99 ? 152.891 102.205 139.441 1.00 57.12 150 ILE A CA 1
ATOM 514 C C . ILE A 1 99 ? 152.810 102.587 137.970 1.00 60.04 150 ILE A C 1
ATOM 515 O O . ILE A 1 99 ? 152.162 101.899 137.172 1.00 66.80 150 ILE A O 1
ATOM 520 N N . TYR A 1 100 ? 153.467 103.683 137.580 1.00 66.72 151 TYR A N 1
ATOM 521 C CA . TYR A 1 100 ? 153.410 104.095 136.182 1.00 66.58 151 TYR A CA 1
ATOM 522 C C . TYR A 1 100 ? 154.121 103.099 135.278 1.00 67.24 151 TYR A C 1
ATOM 523 O O . TYR A 1 100 ? 153.698 102.883 134.137 1.00 65.85 151 TYR A O 1
ATOM 532 N N . PHE A 1 101 ? 155.206 102.488 135.755 1.00 75.34 152 PHE A N 1
ATOM 533 C CA . PHE A 1 101 ? 155.833 101.433 134.966 1.00 72.86 152 PHE A CA 1
ATOM 534 C C . PHE A 1 101 ? 154.867 100.278 134.749 1.00 70.98 152 PHE A C 1
ATOM 535 O O . PHE A 1 101 ? 154.776 99.732 133.645 1.00 74.23 152 PHE A O 1
ATOM 543 N N . LEU A 1 102 ? 154.130 99.898 135.792 1.00 72.18 153 LEU A N 1
ATOM 544 C CA . LEU A 1 102 ? 153.181 98.802 135.657 1.00 71.10 153 LEU A CA 1
ATOM 545 C C . LEU A 1 102 ? 151.921 99.190 134.894 1.00 70.12 153 LEU A C 1
ATOM 546 O O . LEU A 1 102 ? 151.166 98.298 134.497 1.00 75.20 153 LEU A O 1
ATOM 551 N N . LEU A 1 103 ? 151.669 100.482 134.680 1.00 68.33 154 LEU A N 1
ATOM 552 C CA . LEU A 1 103 ? 150.395 100.892 134.101 1.00 69.33 154 LEU A CA 1
ATOM 553 C C . LEU A 1 103 ? 150.535 101.853 132.926 1.00 73.98 154 LEU A C 1
ATOM 554 O O . LEU A 1 103 ? 149.668 101.891 132.048 1.00 71.23 154 LEU A O 1
ATOM 559 N N . GLY A 1 104 ? 151.608 102.645 132.900 1.00 84.11 155 GLY A N 1
ATOM 560 C CA . GLY A 1 104 ? 151.742 103.670 131.887 1.00 80.41 155 GLY A CA 1
ATOM 561 C C . GLY A 1 104 ? 152.048 103.116 130.508 1.00 82.47 155 GLY A C 1
ATOM 562 O O . GLY A 1 104 ? 152.511 101.990 130.341 1.00 83.20 155 GLY A O 1
ATOM 563 N N . THR A 1 105 ? 151.776 103.944 129.499 1.00 89.42 156 THR A N 1
ATOM 564 C CA . THR A 1 105 ? 152.008 103.582 128.107 1.00 88.38 156 THR A CA 1
ATOM 565 C C . THR A 1 105 ? 153.122 104.377 127.446 1.00 89.80 156 THR A C 1
ATOM 566 O O . THR A 1 105 ? 153.881 103.809 126.659 1.00 94.61 156 THR A O 1
ATOM 570 N N . SER A 1 106 ? 153.232 105.669 127.742 1.00 81.41 157 SER A N 1
ATOM 571 C CA . SER A 1 106 ? 154.303 106.474 127.175 1.00 83.65 157 SER A CA 1
ATOM 572 C C . SER A 1 106 ? 155.655 105.944 127.627 1.00 84.70 157 SER A C 1
ATOM 573 O O . SER A 1 106 ? 155.835 105.561 128.785 1.00 88.21 157 SER A O 1
ATOM 576 N N . ARG A 1 107 ? 156.607 105.915 126.698 1.00 85.39 158 ARG A N 1
ATOM 577 C CA . ARG A 1 107 ? 157.911 105.313 126.933 1.00 86.26 158 ARG A CA 1
ATOM 578 C C . ARG A 1 107 ? 158.972 106.324 127.346 1.00 89.01 158 ARG A C 1
ATOM 579 O O . ARG A 1 107 ? 160.146 105.959 127.448 1.00 93.34 158 ARG A O 1
ATOM 581 N N . HIS A 1 108 ? 158.595 107.580 127.586 1.00 89.51 159 HIS A N 1
ATOM 582 C CA . HIS A 1 108 ? 159.567 108.605 127.933 1.00 90.51 159 HIS A CA 1
ATOM 583 C C . HIS A 1 108 ? 159.139 109.491 129.093 1.00 92.84 159 HIS A C 1
ATOM 584 O O . HIS A 1 108 ? 159.810 110.491 129.364 1.00 92.57 159 HIS A O 1
ATOM 591 N N . ILE A 1 109 ? 157.940 109.293 129.650 1.00 84.47 160 ILE A N 1
ATOM 592 C CA . ILE A 1 109 ? 157.436 110.260 130.682 1.00 80.24 160 ILE A CA 1
ATOM 593 C C . ILE A 1 109 ? 158.008 109.933 132.066 1.00 81.77 160 ILE A C 1
ATOM 594 O O . ILE A 1 109 ? 158.323 108.751 132.307 1.00 82.08 160 ILE A O 1
ATOM 599 N N . SER A 1 110 ? 158.165 110.935 132.932 1.00 74.60 161 SER A N 1
ATOM 600 C CA . SER A 1 110 ? 158.674 110.714 134.309 1.00 74.47 161 SER A CA 1
ATOM 601 C C . SER A 1 110 ? 157.616 111.067 135.349 1.00 73.77 161 SER A C 1
ATOM 602 O O . SER A 1 110 ? 157.565 112.217 135.733 1.00 76.00 161 SER A O 1
ATOM 605 N N . VAL A 1 111 ? 156.857 110.101 135.840 1.00 65.46 162 VAL A N 1
ATOM 606 C CA . VAL A 1 111 ? 155.735 110.385 136.781 1.00 60.02 162 VAL A CA 1
ATOM 607 C C . VAL A 1 111 ? 156.293 110.417 138.202 1.00 61.15 162 VAL A C 1
ATOM 608 O O . VAL A 1 111 ? 156.742 109.362 138.681 1.00 65.17 162 VAL A O 1
ATOM 612 N N . GLY A 1 112 ? 156.291 111.591 138.829 1.00 55.45 163 GLY A N 1
ATOM 613 C CA . GLY A 1 112 ? 156.761 111.760 140.193 1.00 53.81 163 GLY A CA 1
ATOM 614 C C . GLY A 1 112 ? 156.171 113.012 140.816 1.00 50.22 163 GLY A C 1
ATOM 615 O O . GLY A 1 112 ? 155.004 113.334 140.603 1.00 56.16 163 GLY A O 1
ATOM 616 N N . ILE A 1 113 ? 156.947 113.647 141.688 1.00 46.00 164 ILE A N 1
ATOM 617 C CA . ILE A 1 113 ? 156.442 114.826 142.423 1.00 48.52 164 ILE A CA 1
ATOM 618 C C . ILE A 1 113 ? 156.539 116.041 141.522 1.00 54.98 164 ILE A C 1
ATOM 619 O O . ILE A 1 113 ? 157.585 116.183 140.914 1.00 55.43 164 ILE A O 1
ATOM 624 N N . PHE A 1 114 ? 155.507 116.860 141.440 1.00 48.00 165 PHE A N 1
ATOM 625 C CA . PHE A 1 114 ? 155.388 118.107 140.696 1.00 43.07 165 PHE A CA 1
ATOM 626 C C . PHE A 1 114 ? 155.334 119.276 141.671 1.00 44.24 165 PHE A C 1
ATOM 627 O O . PHE A 1 114 ? 154.623 119.221 142.678 1.00 48.05 165 PHE A O 1
ATOM 635 N N . GLY A 1 115 ? 156.087 120.333 141.367 1.00 43.33 166 GLY A N 1
ATOM 636 C CA . GLY A 1 115 ? 156.189 121.450 142.295 1.00 41.97 166 GLY A CA 1
ATOM 637 C C . GLY A 1 115 ? 154.870 122.162 142.525 1.00 38.53 166 GLY A C 1
ATOM 638 O O . GLY A 1 115 ? 154.513 122.472 143.663 1.00 45.04 166 GLY A O 1
ATOM 639 N N . VAL A 1 116 ? 154.130 122.435 141.450 1.00 29.36 167 VAL A N 1
ATOM 640 C CA . VAL A 1 116 ? 152.863 123.146 141.584 1.00 30.12 167 VAL A CA 1
ATOM 641 C C . VAL A 1 116 ? 151.845 122.298 142.336 1.00 39.23 167 VAL A C 1
ATOM 642 O O . VAL A 1 116 ? 151.097 122.803 143.183 1.00 54.36 167 VAL A O 1
ATOM 646 N N . LEU A 1 117 ? 151.791 121.000 142.032 1.00 38.89 168 LEU A N 1
ATOM 647 C CA . LEU A 1 117 ? 150.854 120.122 142.724 1.00 39.15 168 LEU A CA 1
ATOM 648 C C . LEU A 1 117 ? 151.165 120.048 144.212 1.00 45.11 168 LEU A C 1
ATOM 649 O O . LEU A 1 117 ? 150.253 120.092 145.044 1.00 55.81 168 LEU A O 1
ATOM 654 N N . CYS A 1 118 ? 152.446 119.936 144.570 1.00 38.66 169 CYS A N 1
ATOM 655 C CA . CYS A 1 118 ? 152.811 119.926 145.982 1.00 32.39 169 CYS A CA 1
ATOM 656 C C . CYS A 1 118 ? 152.536 121.267 146.645 1.00 35.27 169 CYS A C 1
ATOM 657 O O . CYS A 1 118 ? 152.226 121.310 147.839 1.00 44.86 169 CYS A O 1
ATOM 660 N N . LEU A 1 119 ? 152.646 122.367 145.900 1.00 34.10 170 LEU A N 1
ATOM 661 C CA . LEU A 1 119 ? 152.295 123.670 146.453 1.00 30.56 170 LEU A CA 1
ATOM 662 C C . LEU A 1 119 ? 150.813 123.731 146.808 1.00 33.42 170 LEU A C 1
ATOM 663 O O . LEU A 1 119 ? 150.436 124.207 147.886 1.00 49.69 170 LEU A O 1
ATOM 668 N N . MET A 1 120 ? 149.954 123.243 145.912 1.00 27.24 171 MET A N 1
ATOM 669 C CA . MET A 1 120 ? 148.526 123.205 146.213 1.00 31.69 171 MET A CA 1
ATOM 670 C C . MET A 1 120 ? 148.225 122.245 147.361 1.00 38.18 171 MET A C 1
ATOM 671 O O . MET A 1 120 ? 147.371 122.531 148.212 1.00 42.20 171 MET A O 1
ATOM 676 N N . ILE A 1 121 ? 148.914 121.103 147.397 1.00 39.53 172 ILE A N 1
ATOM 677 C CA . ILE A 1 121 ? 148.743 120.159 148.498 1.00 39.73 172 ILE A CA 1
ATOM 678 C C . ILE A 1 121 ? 149.099 120.819 149.820 1.00 36.05 172 ILE A C 1
ATOM 679 O O . ILE A 1 121 ? 148.385 120.671 150.817 1.00 45.50 172 ILE A O 1
ATOM 684 N N . GLY A 1 122 ? 150.203 121.565 149.848 1.00 38.77 173 GLY A N 1
ATOM 685 C CA . GLY A 1 122 ? 150.584 122.263 151.063 1.00 42.91 173 GLY A CA 1
ATOM 686 C C . GLY A 1 122 ? 149.589 123.336 151.458 1.00 44.17 173 GLY A C 1
ATOM 687 O O . GLY A 1 122 ? 149.353 123.563 152.647 1.00 43.88 173 GLY A O 1
ATOM 688 N N . GLU A 1 123 ? 148.998 124.015 150.474 1.00 41.03 174 GLU A N 1
ATOM 689 C CA . GLU A 1 123 ? 147.979 125.012 150.785 1.00 40.03 174 GLU A CA 1
ATOM 690 C C . GLU A 1 123 ? 146.787 124.375 151.488 1.00 48.85 174 GLU A C 1
ATOM 691 O O . GLU A 1 123 ? 146.333 124.859 152.534 1.00 60.71 174 GLU A O 1
ATOM 693 N N . THR A 1 124 ? 146.273 123.272 150.937 1.00 52.88 175 THR A N 1
ATOM 694 C CA . THR A 1 124 ? 145.143 122.597 151.572 1.00 52.95 175 THR A CA 1
ATOM 695 C C . THR A 1 124 ? 145.531 122.014 152.926 1.00 48.35 175 THR A C 1
ATOM 696 O O . THR A 1 124 ? 144.739 122.055 153.877 1.00 57.35 175 THR A O 1
ATOM 700 N N . VAL A 1 125 ? 146.741 121.465 153.031 1.00 45.91 176 VAL A N 1
ATOM 701 C CA . VAL A 1 125 ? 147.200 120.900 154.296 1.00 46.77 176 VAL A CA 1
ATOM 702 C C . VAL A 1 125 ? 147.274 121.982 155.365 1.00 51.52 176 VAL A C 1
ATOM 703 O O . VAL A 1 125 ? 146.849 121.776 156.506 1.00 55.69 176 VAL A O 1
ATOM 707 N N . ASP A 1 126 ? 147.809 123.152 155.011 1.00 55.60 177 ASP A N 1
ATOM 708 C CA . ASP A 1 126 ? 147.886 124.252 155.966 1.00 57.55 177 ASP A CA 1
ATOM 709 C C . ASP A 1 126 ? 146.499 124.737 156.365 1.00 51.09 177 ASP A C 1
ATOM 710 O O . ASP A 1 126 ? 146.266 125.069 157.533 1.00 52.33 177 ASP A O 1
ATOM 712 N N . ARG A 1 127 ? 145.567 124.793 155.411 1.00 58.16 178 ARG A N 1
ATOM 713 C CA . ARG A 1 127 ? 144.209 125.214 155.736 1.00 62.79 178 ARG A CA 1
ATOM 714 C C . ARG A 1 127 ? 143.566 124.269 156.746 1.00 65.95 178 ARG A C 1
ATOM 715 O O . ARG A 1 127 ? 142.970 124.708 157.737 1.00 69.92 178 ARG A O 1
ATOM 723 N N . GLU A 1 128 ? 143.692 122.960 156.519 1.00 68.21 179 GLU A N 1
ATOM 724 C CA . GLU A 1 128 ? 143.104 122.005 157.454 1.00 69.49 179 GLU A CA 1
ATOM 725 C C . GLU A 1 128 ? 143.853 121.975 158.782 1.00 70.00 179 GLU A C 1
ATOM 726 O O . GLU A 1 128 ? 143.243 121.733 159.828 1.00 70.28 179 GLU A O 1
ATOM 732 N N . LEU A 1 129 ? 145.166 122.213 158.761 1.00 63.88 180 LEU A N 1
ATOM 733 C CA . LEU A 1 129 ? 145.921 122.316 160.006 1.00 63.44 180 LEU A CA 1
ATOM 734 C C . LEU A 1 129 ? 145.437 123.495 160.841 1.00 66.28 180 LEU A C 1
ATOM 735 O O . LEU A 1 129 ? 145.289 123.382 162.063 1.00 63.84 180 LEU A O 1
ATOM 740 N N . GLN A 1 130 ? 145.194 124.637 160.196 1.00 73.23 181 GLN A N 1
ATOM 741 C CA . GLN A 1 130 ? 144.658 125.790 160.909 1.00 72.85 181 GLN A CA 1
ATOM 742 C C . GLN A 1 130 ? 143.255 125.510 161.432 1.00 72.43 181 GLN A C 1
ATOM 743 O O . GLN A 1 130 ? 142.907 125.928 162.543 1.00 74.55 181 GLN A O 1
ATOM 745 N N . LYS A 1 131 ? 142.432 124.814 160.643 1.00 74.70 182 LYS A N 1
ATOM 746 C CA . LYS A 1 131 ? 141.086 124.481 161.100 1.00 76.08 182 LYS A CA 1
ATOM 747 C C . LYS A 1 131 ? 141.126 123.574 162.326 1.00 78.65 182 LYS A C 1
ATOM 748 O O . LYS A 1 131 ? 140.382 123.788 163.290 1.00 81.62 182 LYS A O 1
ATOM 750 N N . ALA A 1 132 ? 141.991 122.558 162.310 1.00 74.64 183 ALA A N 1
ATOM 751 C CA . ALA A 1 132 ? 142.108 121.670 163.463 1.00 72.22 183 ALA A CA 1
ATOM 752 C C . ALA A 1 132 ? 142.815 122.363 164.622 1.00 73.55 183 ALA A C 1
ATOM 753 O O . ALA A 1 132 ? 142.381 122.263 165.775 1.00 72.52 183 ALA A O 1
ATOM 755 N N . GLY A 1 133 ? 143.904 123.069 164.334 1.00 76.75 184 GLY A N 1
ATOM 756 C CA . GLY A 1 133 ? 144.626 123.791 165.363 1.00 76.96 184 GLY A CA 1
ATOM 757 C C . GLY A 1 133 ? 145.972 123.190 165.702 1.00 77.32 184 GLY A C 1
ATOM 758 O O . GLY A 1 133 ? 146.050 122.169 166.391 1.00 79.16 184 GLY A O 1
ATOM 759 N N . TYR A 1 134 ? 147.042 123.817 165.224 1.00 78.11 185 TYR A N 1
ATOM 760 C CA . TYR A 1 134 ? 148.393 123.351 165.512 1.00 79.14 185 TYR A CA 1
ATOM 761 C C . TYR A 1 134 ? 149.402 124.489 165.393 1.00 79.85 185 TYR A C 1
ATOM 762 O O . TYR A 1 134 ? 149.056 125.602 164.998 1.00 76.40 185 TYR A O 1
ATOM 764 N N . CYS A 1 161 ? 148.534 111.418 168.036 1.00 83.31 212 CYS A N 1
ATOM 765 C CA . CYS A 1 161 ? 148.677 111.857 166.652 1.00 85.89 212 CYS A CA 1
ATOM 766 C C . CYS A 1 161 ? 149.388 113.205 166.570 1.00 86.35 212 CYS A C 1
ATOM 767 O O . CYS A 1 161 ? 148.793 114.247 166.841 1.00 86.21 212 CYS A O 1
ATOM 769 N N . ASP A 1 162 ? 150.661 113.175 166.186 1.00 83.24 213 ASP A N 1
ATOM 770 C CA . ASP A 1 162 ? 151.440 114.397 166.078 1.00 82.48 213 ASP A CA 1
ATOM 771 C C . ASP A 1 162 ? 150.945 115.251 164.914 1.00 85.69 213 ASP A C 1
ATOM 772 O O . ASP A 1 162 ? 150.237 114.783 164.017 1.00 86.02 213 ASP A O 1
ATOM 774 N N . LYS A 1 163 ? 151.327 116.532 164.942 1.00 82.40 214 LYS A N 1
ATOM 775 C CA . LYS A 1 163 ? 150.928 117.447 163.878 1.00 79.74 214 LYS A CA 1
ATOM 776 C C . LYS A 1 163 ? 151.461 116.998 162.525 1.00 79.24 214 LYS A C 1
ATOM 777 O O . LYS A 1 163 ? 150.803 117.205 161.499 1.00 79.57 214 LYS A O 1
ATOM 779 N N . SER A 1 164 ? 152.648 116.389 162.501 1.00 74.35 215 SER A N 1
ATOM 780 C CA . SER A 1 164 ? 153.172 115.845 161.253 1.00 74.85 215 SER A CA 1
ATOM 781 C C . SER A 1 164 ? 152.323 114.680 160.763 1.00 74.98 215 SER A C 1
ATOM 782 O O . SER A 1 164 ? 152.107 114.526 159.556 1.00 75.54 215 SER A O 1
ATOM 785 N N . CYS A 1 165 ? 151.846 113.840 161.685 1.00 72.40 216 CYS A N 1
ATOM 786 C CA . CYS A 1 165 ? 151.010 112.709 161.296 1.00 70.04 216 CYS A CA 1
ATOM 787 C C . CYS A 1 165 ? 149.696 113.178 160.686 1.00 67.58 216 CYS A C 1
ATOM 788 O O . CYS A 1 165 ? 149.224 112.604 159.698 1.00 68.91 216 CYS A O 1
ATOM 791 N N . TYR A 1 166 ? 149.089 114.219 161.259 1.00 55.43 217 TYR A N 1
ATOM 792 C CA . TYR A 1 166 ? 147.821 114.715 160.737 1.00 58.96 217 TYR A CA 1
ATOM 793 C C . TYR A 1 166 ? 147.967 115.324 159.351 1.00 58.27 217 TYR A C 1
ATOM 794 O O . TYR A 1 166 ? 146.986 115.375 158.604 1.00 61.14 217 TYR A O 1
ATOM 803 N N . ALA A 1 167 ? 149.163 115.793 158.994 1.00 55.04 218 ALA A N 1
ATOM 804 C CA . ALA A 1 167 ? 149.376 116.315 157.650 1.00 56.27 218 ALA A CA 1
ATOM 805 C C . ALA A 1 167 ? 149.209 115.225 156.601 1.00 58.15 218 ALA A C 1
ATOM 806 O O . ALA A 1 167 ? 148.639 115.466 155.532 1.00 57.83 218 ALA A O 1
ATOM 808 N N . ILE A 1 168 ? 149.708 114.021 156.884 1.00 56.78 219 ILE A N 1
ATOM 809 C CA . ILE A 1 168 ? 149.592 112.921 155.931 1.00 54.22 219 ILE A CA 1
ATOM 810 C C . ILE A 1 168 ? 148.136 112.526 155.739 1.00 49.53 219 ILE A C 1
ATOM 811 O O . ILE A 1 168 ? 147.691 112.265 154.614 1.00 53.96 219 ILE A O 1
ATOM 816 N N . MET A 1 169 ? 147.373 112.461 156.832 1.00 47.27 220 MET A N 1
ATOM 817 C CA . MET A 1 169 ? 145.971 112.076 156.725 1.00 49.58 220 MET A CA 1
ATOM 818 C C . MET A 1 169 ? 145.214 113.032 155.814 1.00 46.96 220 MET A C 1
ATOM 819 O O . MET A 1 169 ? 144.405 112.602 154.987 1.00 48.88 220 MET A O 1
ATOM 821 N N . VAL A 1 170 ? 145.472 114.333 155.943 1.00 46.20 221 VAL A N 1
ATOM 822 C CA . VAL A 1 170 ? 144.907 115.287 154.996 1.00 45.88 221 VAL A CA 1
ATOM 823 C C . VAL A 1 170 ? 145.574 115.142 153.635 1.00 52.14 221 VAL A C 1
ATOM 824 O O . VAL A 1 170 ? 144.906 115.172 152.596 1.00 53.75 221 VAL A O 1
ATOM 828 N N . GLY A 1 171 ? 146.897 114.977 153.616 1.00 49.43 222 GLY A N 1
ATOM 829 C CA . GLY A 1 171 ? 147.608 114.923 152.347 1.00 43.23 222 GLY A CA 1
ATOM 830 C C . GLY A 1 171 ? 147.222 113.722 151.504 1.00 46.45 222 GLY A C 1
ATOM 831 O O . GLY A 1 171 ? 146.965 113.848 150.305 1.00 52.22 222 GLY A O 1
ATOM 832 N N . SER A 1 172 ? 147.178 112.540 152.119 1.00 43.81 223 SER A N 1
ATOM 833 C CA . SER A 1 172 ? 146.812 111.340 151.374 1.00 29.42 223 SER A CA 1
ATOM 834 C C . SER A 1 172 ? 145.348 111.372 150.960 1.00 33.26 223 SER A C 1
ATOM 835 O O . SER A 1 172 ? 144.998 110.921 149.863 1.00 49.58 223 SER A O 1
ATOM 838 N N . THR A 1 173 ? 144.475 111.892 151.825 1.00 35.93 224 THR A N 1
ATOM 839 C CA . THR A 1 173 ? 143.053 111.927 151.508 1.00 38.69 224 THR A CA 1
ATOM 840 C C . THR A 1 173 ? 142.773 112.820 150.308 1.00 45.25 224 THR A C 1
ATOM 841 O O . THR A 1 173 ? 141.941 112.483 149.459 1.00 55.54 224 THR A O 1
ATOM 845 N N . VAL A 1 174 ? 143.451 113.966 150.220 1.00 40.46 225 VAL A N 1
ATOM 846 C CA . VAL A 1 174 ? 143.311 114.816 149.042 1.00 40.96 225 VAL A CA 1
ATOM 847 C C . VAL A 1 174 ? 143.743 114.057 147.797 1.00 43.85 225 VAL A C 1
ATOM 848 O O . VAL A 1 174 ? 143.083 114.111 146.754 1.00 54.89 225 VAL A O 1
ATOM 852 N N . THR A 1 175 ? 144.855 113.330 147.894 1.00 37.29 226 THR A N 1
ATOM 853 C CA . THR A 1 175 ? 145.385 112.615 146.742 1.00 38.83 226 THR A CA 1
ATOM 854 C C . THR A 1 175 ? 144.484 111.453 146.346 1.00 35.49 226 THR A C 1
ATOM 855 O O . THR A 1 175 ? 144.264 111.209 145.153 1.00 42.59 226 THR A O 1
ATOM 859 N N . PHE A 1 176 ? 143.939 110.732 147.329 1.00 37.95 227 PHE A N 1
ATOM 860 C CA . PHE A 1 176 ? 143.064 109.606 147.019 1.00 41.07 227 PHE A CA 1
ATOM 861 C C . PHE A 1 176 ? 141.818 110.069 146.280 1.00 42.24 227 PHE A C 1
ATOM 862 O O . PHE A 1 176 ? 141.364 109.412 145.338 1.00 50.04 227 PHE A O 1
ATOM 870 N N . ILE A 1 177 ? 141.247 111.200 146.696 1.00 39.26 228 ILE A N 1
ATOM 871 C CA . ILE A 1 177 ? 140.096 111.751 145.990 1.00 38.71 228 ILE A CA 1
ATOM 872 C C . ILE A 1 177 ? 140.504 112.246 144.609 1.00 41.55 228 ILE A C 1
ATOM 873 O O . ILE A 1 177 ? 139.751 112.110 143.639 1.00 53.43 228 ILE A O 1
ATOM 878 N N . ALA A 1 178 ? 141.700 112.824 144.494 1.00 33.19 229 ALA A N 1
ATOM 879 C CA . ALA A 1 178 ? 142.176 113.262 143.188 1.00 28.74 229 ALA A CA 1
ATOM 880 C C . ALA A 1 178 ? 142.347 112.081 142.243 1.00 36.41 229 ALA A C 1
ATOM 881 O O . ALA A 1 178 ? 142.040 112.181 141.050 1.00 44.40 229 ALA A O 1
ATOM 883 N N . GLY A 1 179 ? 142.840 110.955 142.758 1.00 48.87 230 GLY A N 1
ATOM 884 C CA . GLY A 1 179 ? 143.029 109.787 141.915 1.00 43.87 230 GLY A CA 1
ATOM 885 C C . GLY A 1 179 ? 141.726 109.201 141.410 1.00 42.20 230 GLY A C 1
ATOM 886 O O . GLY A 1 179 ? 141.609 108.855 140.232 1.00 53.90 230 GLY A O 1
ATOM 887 N N . VAL A 1 180 ? 140.728 109.075 142.289 1.00 46.28 231 VAL A N 1
ATOM 888 C CA . VAL A 1 180 ? 139.459 108.491 141.866 1.00 48.31 231 VAL A CA 1
ATOM 889 C C . VAL A 1 180 ? 138.736 109.420 140.902 1.00 48.15 231 VAL A C 1
ATOM 890 O O . VAL A 1 180 ? 137.988 108.959 140.031 1.00 52.61 231 VAL A O 1
ATOM 894 N N . TYR A 1 181 ? 138.932 110.734 141.037 1.00 47.04 232 TYR A N 1
ATOM 895 C CA . TYR A 1 181 ? 138.382 111.664 140.056 1.00 49.41 232 TYR A CA 1
ATOM 896 C C . TYR A 1 181 ? 138.987 111.426 138.681 1.00 49.96 232 TYR A C 1
ATOM 897 O O . TYR A 1 181 ? 138.276 111.440 137.672 1.00 57.24 232 TYR A O 1
ATOM 906 N N . GLN A 1 182 ? 140.302 111.201 138.622 1.00 48.50 233 GLN A N 1
ATOM 907 C CA . GLN A 1 182 ? 140.943 110.891 137.349 1.00 45.78 233 GLN A CA 1
ATOM 908 C C . GLN A 1 182 ? 140.493 109.537 136.818 1.00 44.57 233 GLN A C 1
ATOM 909 O O . GLN A 1 182 ? 140.343 109.360 135.603 1.00 49.87 233 GLN A O 1
ATOM 915 N N . VAL A 1 183 ? 140.289 108.564 137.707 1.00 44.26 234 VAL A N 1
ATOM 916 C CA . VAL A 1 183 ? 139.816 107.253 137.275 1.00 48.05 234 VAL A CA 1
ATOM 917 C C . VAL A 1 183 ? 138.392 107.351 136.745 1.00 55.30 234 VAL A C 1
ATOM 918 O O . VAL A 1 183 ? 138.068 106.807 135.682 1.00 57.04 234 VAL A O 1
ATOM 922 N N . ALA A 1 184 ? 137.520 108.049 137.475 1.00 59.59 235 ALA A N 1
ATOM 923 C CA . ALA A 1 184 ? 136.125 108.147 137.064 1.00 60.20 235 ALA A CA 1
ATOM 924 C C . ALA A 1 184 ? 135.981 108.910 135.757 1.00 61.94 235 ALA A C 1
ATOM 925 O O . ALA A 1 184 ? 135.246 108.482 134.860 1.00 67.50 235 ALA A O 1
ATOM 927 N N . MET A 1 185 ? 136.668 110.046 135.625 1.00 59.20 236 MET A N 1
ATOM 928 C CA . MET A 1 185 ? 136.550 110.813 134.388 1.00 57.74 236 MET A CA 1
ATOM 929 C C . MET A 1 185 ? 137.132 110.037 133.213 1.00 61.12 236 MET A C 1
ATOM 930 O O . MET A 1 185 ? 136.663 110.170 132.079 1.00 69.73 236 MET A O 1
ATOM 935 N N . GLY A 1 186 ? 138.163 109.228 133.463 1.00 65.75 237 GLY A N 1
ATOM 936 C CA . GLY A 1 186 ? 138.687 108.375 132.409 1.00 69.31 237 GLY A CA 1
ATOM 937 C C . GLY A 1 186 ? 137.739 107.252 132.030 1.00 71.59 237 GLY A C 1
ATOM 938 O O . GLY A 1 186 ? 137.534 106.974 130.846 1.00 71.51 237 GLY A O 1
ATOM 939 N N . PHE A 1 187 ? 137.142 106.596 133.028 1.00 70.32 238 PHE A N 1
ATOM 940 C CA . PHE A 1 187 ? 136.252 105.472 132.749 1.00 69.43 238 PHE A CA 1
ATOM 941 C C . PHE A 1 187 ? 134.997 105.920 132.013 1.00 68.58 238 PHE A C 1
ATOM 942 O O . PHE A 1 187 ? 134.546 105.249 131.078 1.00 71.37 238 PHE A O 1
ATOM 950 N N . PHE A 1 188 ? 134.423 107.049 132.414 1.00 64.48 239 PHE A N 1
ATOM 951 C CA . PHE A 1 188 ? 133.211 107.556 131.786 1.00 69.26 239 PHE A CA 1
ATOM 952 C C . PHE A 1 188 ? 133.490 108.368 130.530 1.00 71.38 239 PHE A C 1
ATOM 953 O O . PHE A 1 188 ? 132.542 108.889 129.932 1.00 76.12 239 PHE A O 1
ATOM 961 N N . GLN A 1 189 ? 134.755 108.485 130.123 1.00 64.12 240 GLN A N 1
ATOM 962 C CA . GLN A 1 189 ? 135.139 109.230 128.924 1.00 63.74 240 GLN A CA 1
ATOM 963 C C . GLN A 1 189 ? 134.650 110.677 128.998 1.00 65.23 240 GLN A C 1
ATOM 964 O O . GLN A 1 189 ? 134.007 111.192 128.082 1.00 65.63 240 GLN A O 1
ATOM 966 N N . VAL A 1 190 ? 134.962 111.332 130.113 1.00 64.66 241 VAL A N 1
ATOM 967 C CA . VAL A 1 190 ? 134.595 112.727 130.323 1.00 64.91 241 VAL A CA 1
ATOM 968 C C . VAL A 1 190 ? 135.868 113.559 130.386 1.00 64.70 241 VAL A C 1
ATOM 969 O O . VAL A 1 190 ? 135.923 114.583 131.075 1.00 62.91 241 VAL A O 1
ATOM 971 N N . GLY A 1 191 ? 136.897 113.123 129.664 1.00 60.89 242 GLY A N 1
ATOM 972 C CA . GLY A 1 191 ? 138.188 113.777 129.662 1.00 61.97 242 GLY A CA 1
ATOM 973 C C . GLY A 1 191 ? 138.299 114.993 128.780 1.00 61.80 242 GLY A C 1
ATOM 974 O O . GLY A 1 191 ? 139.391 115.553 128.645 1.00 59.30 242 GLY A O 1
ATOM 975 N N . PHE A 1 192 ? 137.196 115.425 128.168 1.00 56.73 243 PHE A N 1
ATOM 976 C CA . PHE A 1 192 ? 137.229 116.601 127.310 1.00 54.47 243 PHE A CA 1
ATOM 977 C C . PHE A 1 192 ? 137.475 117.882 128.096 1.00 57.14 243 PHE A C 1
ATOM 978 O O . PHE A 1 192 ? 137.743 118.923 127.489 1.00 63.49 243 PHE A O 1
ATOM 986 N N . VAL A 1 193 ? 137.360 117.798 129.425 1.00 42.61 244 VAL A N 1
ATOM 987 C CA . VAL A 1 193 ? 137.498 119.007 130.289 1.00 45.12 244 VAL A CA 1
ATOM 988 C C . VAL A 1 193 ? 138.903 119.593 130.134 1.00 52.64 244 VAL A C 1
ATOM 989 O O . VAL A 1 193 ? 139.114 120.740 130.569 1.00 51.01 244 VAL A O 1
ATOM 991 N N . SER A 1 194 ? 139.823 118.837 129.536 1.00 49.79 245 SER A N 1
ATOM 992 C CA . SER A 1 194 ? 141.202 119.339 129.307 1.00 44.75 245 SER A CA 1
ATOM 993 C C . SER A 1 194 ? 141.178 120.487 128.298 1.00 48.43 245 SER A C 1
ATOM 994 O O . SER A 1 194 ? 142.075 121.344 128.366 1.00 53.02 245 SER A O 1
ATOM 997 N N . VAL A 1 195 ? 140.192 120.505 127.398 1.00 36.55 246 VAL A N 1
ATOM 998 C CA . VAL A 1 195 ? 140.149 121.536 126.320 1.00 27.98 246 VAL A CA 1
ATOM 999 C C . VAL A 1 195 ? 139.961 122.927 126.931 1.00 34.16 246 VAL A C 1
ATOM 1000 O O . VAL A 1 195 ? 140.287 123.906 126.240 1.00 42.31 246 VAL A O 1
ATOM 1004 N N . TYR A 1 196 ? 139.520 123.027 128.184 1.00 35.73 247 TYR A N 1
ATOM 1005 C CA . TYR A 1 196 ? 139.220 124.363 128.765 1.00 31.91 247 TYR A CA 1
ATOM 1006 C C . TYR A 1 196 ? 140.480 124.969 129.382 1.00 30.53 247 TYR A C 1
ATOM 1007 O O . TYR A 1 196 ? 140.430 126.144 129.764 1.00 34.33 247 TYR A O 1
ATOM 1016 N N . LEU A 1 197 ? 141.570 124.203 129.451 1.00 25.86 248 LEU A N 1
ATOM 1017 C CA . LEU A 1 197 ? 142.861 124.728 129.965 1.00 23.15 248 LEU A CA 1
ATOM 1018 C C . LEU A 1 197 ? 143.832 124.855 128.792 1.00 33.78 248 LEU A C 1
ATOM 1019 O O . LEU A 1 197 ? 144.372 123.823 128.377 1.00 40.01 248 LEU A O 1
ATOM 1024 N N . SER A 1 198 ? 144.061 126.074 128.300 1.00 28.94 249 SER A N 1
ATOM 1025 C CA . SER A 1 198 ? 144.963 126.303 127.145 1.00 19.46 249 SER A CA 1
ATOM 1026 C C . SER A 1 198 ? 146.448 126.143 127.452 1.00 25.10 249 SER A C 1
ATOM 1027 O O . SER A 1 198 ? 146.776 125.787 128.587 1.00 31.65 249 SER A O 1
ATOM 1030 N N . ASP A 1 199 ? 147.316 126.436 126.498 1.00 25.87 250 ASP A N 1
ATOM 1031 C CA . ASP A 1 199 ? 148.757 126.359 126.807 1.00 23.38 250 ASP A CA 1
ATOM 1032 C C . ASP A 1 199 ? 149.247 127.743 127.216 1.00 23.65 250 ASP A C 1
ATOM 1033 O O . ASP A 1 199 ? 150.418 127.844 127.576 1.00 39.54 250 ASP A O 1
ATOM 1038 N N . ALA A 1 200 ? 148.405 128.764 127.123 1.00 14.23 251 ALA A N 1
ATOM 1039 C CA . ALA A 1 200 ? 148.752 130.124 127.588 1.00 20.26 251 ALA A CA 1
ATOM 1040 C C . ALA A 1 200 ? 148.184 130.425 128.966 1.00 24.41 251 ALA A C 1
ATOM 1041 O O . ALA A 1 200 ? 148.498 131.483 129.511 1.00 36.75 251 ALA A O 1
ATOM 1043 N N . LEU A 1 201 ? 147.347 129.527 129.480 1.00 23.87 252 LEU A N 1
ATOM 1044 C CA . LEU A 1 201 ? 146.809 129.664 130.851 1.00 18.04 252 LEU A CA 1
ATOM 1045 C C . LEU A 1 201 ? 147.623 128.709 131.716 1.00 23.27 252 LEU A C 1
ATOM 1046 O O . LEU A 1 201 ? 147.908 129.063 132.863 1.00 37.18 252 LEU A O 1
ATOM 1051 N N . LEU A 1 202 ? 147.957 127.570 131.160 1.00 15.19 253 LEU A N 1
ATOM 1052 C CA . LEU A 1 202 ? 148.714 126.561 131.897 1.00 20.66 253 LEU A CA 1
ATOM 1053 C C . LEU A 1 202 ? 150.180 126.898 131.728 1.00 18.60 253 LEU A C 1
ATOM 1054 O O . LEU A 1 202 ? 150.982 126.055 132.009 1.00 35.22 253 LEU A O 1
ATOM 1059 N N . SER A 1 203 ? 150.513 128.086 131.291 1.00 5.92 254 SER A N 1
ATOM 1060 C CA . SER A 1 203 ? 151.931 128.497 131.237 1.00 10.98 254 SER A CA 1
ATOM 1061 C C . SER A 1 203 ? 152.050 129.811 131.979 1.00 21.37 254 SER A C 1
ATOM 1062 O O . SER A 1 203 ? 153.162 130.228 132.167 1.00 38.11 254 SER A O 1
ATOM 1065 N N . GLY A 1 204 ? 150.954 130.443 132.331 1.00 16.70 255 GLY A N 1
ATOM 1066 C CA . GLY A 1 204 ? 150.932 131.617 133.211 1.00 15.50 255 GLY A CA 1
ATOM 1067 C C . GLY A 1 204 ? 150.668 131.141 134.616 1.00 18.99 255 GLY A C 1
ATOM 1068 O O . GLY A 1 204 ? 151.189 131.754 135.548 1.00 24.11 255 GLY A O 1
ATOM 1069 N N . PHE A 1 205 ? 149.908 130.059 134.756 1.00 25.76 256 PHE A N 1
ATOM 1070 C CA . PHE A 1 205 ? 149.652 129.476 136.095 1.00 15.22 256 PHE A CA 1
ATOM 1071 C C . PHE A 1 205 ? 150.969 128.925 136.630 1.00 20.45 256 PHE A C 1
ATOM 1072 O O . PHE A 1 205 ? 151.215 129.085 137.824 1.00 33.78 256 PHE A O 1
ATOM 1080 N N . VAL A 1 206 ? 151.794 128.347 135.779 1.00 16.07 257 VAL A N 1
ATOM 1081 C CA . VAL A 1 206 ? 153.070 127.716 136.199 1.00 19.18 257 VAL A CA 1
ATOM 1082 C C . VAL A 1 206 ? 154.193 128.740 136.239 1.00 27.91 257 VAL A C 1
ATOM 1083 O O . VAL A 1 206 ? 155.231 128.409 136.761 1.00 34.70 257 VAL A O 1
ATOM 1087 N N . THR A 1 207 ? 153.994 129.944 135.725 1.00 21.06 258 THR A N 1
ATOM 1088 C CA . THR A 1 207 ? 155.030 131.009 135.837 1.00 19.06 258 THR A CA 1
ATOM 1089 C C . THR A 1 207 ? 154.707 131.846 137.070 1.00 27.91 258 THR A C 1
ATOM 1090 O O . THR A 1 207 ? 155.642 132.363 137.693 1.00 40.20 258 THR A O 1
ATOM 1094 N N . GLY A 1 208 ? 153.430 131.929 137.431 1.00 27.88 259 GLY A N 1
ATOM 1095 C CA . GLY A 1 208 ? 153.027 132.662 138.643 1.00 17.33 259 GLY A CA 1
ATOM 1096 C C . GLY A 1 208 ? 153.223 131.813 139.875 1.00 26.60 259 GLY A C 1
ATOM 1097 O O . GLY A 1 208 ? 153.768 132.327 140.855 1.00 37.24 259 GLY A O 1
ATOM 1098 N N . ALA A 1 209 ? 152.826 130.543 139.816 1.00 23.50 260 ALA A N 1
ATOM 1099 C CA . ALA A 1 209 ? 153.003 129.627 140.962 1.00 27.31 260 ALA A CA 1
ATOM 1100 C C . ALA A 1 209 ? 154.491 129.376 141.192 1.00 31.55 260 ALA A C 1
ATOM 1101 O O . ALA A 1 209 ? 154.825 128.864 142.266 1.00 44.49 260 ALA A O 1
ATOM 1103 N N . SER A 1 210 ? 155.347 129.719 140.228 1.00 18.89 261 SER A N 1
ATOM 1104 C CA . SER A 1 210 ? 156.814 129.569 140.407 1.00 21.26 261 SER A CA 1
ATOM 1105 C C . SER A 1 210 ? 157.346 130.725 141.250 1.00 20.78 261 SER A C 1
ATOM 1106 O O . SER A 1 210 ? 158.382 130.541 141.895 1.00 28.70 261 SER A O 1
ATOM 1109 N N . PHE A 1 211 ? 156.670 131.870 141.236 1.00 31.78 262 PHE A N 1
ATOM 1110 C CA . PHE A 1 211 ? 157.071 132.996 142.113 1.00 30.82 262 PHE A CA 1
ATOM 1111 C C . PHE A 1 211 ? 156.664 132.661 143.544 1.00 36.89 262 PHE A C 1
ATOM 1112 O O . PHE A 1 211 ? 157.431 132.962 144.462 1.00 36.57 262 PHE A O 1
ATOM 1120 N N . THR A 1 212 ? 155.487 132.057 143.721 1.00 33.33 263 THR A N 1
ATOM 1121 C CA . THR A 1 212 ? 155.015 131.669 145.074 1.00 19.79 263 THR A CA 1
ATOM 1122 C C . THR A 1 212 ? 155.970 130.627 145.666 1.00 27.56 263 THR A C 1
ATOM 1123 O O . THR A 1 212 ? 156.234 130.715 146.869 1.00 43.91 263 THR A O 1
ATOM 1127 N N . ILE A 1 213 ? 156.486 129.698 144.855 1.00 26.35 264 ILE A N 1
ATOM 1128 C CA . ILE A 1 213 ? 157.451 128.663 145.339 1.00 22.43 264 ILE A CA 1
ATOM 1129 C C . ILE A 1 213 ? 158.804 129.319 145.649 1.00 33.57 264 ILE A C 1
ATOM 1130 O O . ILE A 1 213 ? 159.414 128.911 146.634 1.00 40.85 264 ILE A O 1
ATOM 1135 N N . LEU A 1 214 ? 159.247 130.301 144.855 1.00 43.78 265 LEU A N 1
ATOM 1136 C CA . LEU A 1 214 ? 160.536 131.017 145.098 1.00 38.62 265 LEU A CA 1
ATOM 1137 C C . LEU A 1 214 ? 160.396 131.970 146.287 1.00 42.32 265 LEU A C 1
ATOM 1138 O O . LEU A 1 214 ? 161.387 132.132 147.010 1.00 46.57 265 LEU A O 1
ATOM 1143 N N . THR A 1 215 ? 159.230 132.594 146.473 1.00 45.00 266 THR A N 1
ATOM 1144 C CA . THR A 1 215 ? 158.999 133.449 147.667 1.00 43.28 266 THR A CA 1
ATOM 1145 C C . THR A 1 215 ? 159.029 132.554 148.899 1.00 50.74 266 THR A C 1
ATOM 1146 O O . THR A 1 215 ? 159.779 132.862 149.839 1.00 56.63 266 THR A O 1
ATOM 1150 N N . SER A 1 216 ? 158.235 131.484 148.885 1.00 43.53 267 SER A N 1
ATOM 1151 C CA . SER A 1 216 ? 158.254 130.548 150.004 1.00 41.55 267 SER A CA 1
ATOM 1152 C C . SER A 1 216 ? 159.669 130.087 150.327 1.00 46.33 267 SER A C 1
ATOM 1153 O O . SER A 1 216 ? 160.044 129.999 151.501 1.00 57.14 267 SER A O 1
ATOM 1156 N N . GLN A 1 217 ? 160.472 129.789 149.304 1.00 46.34 268 GLN A N 1
ATOM 1157 C CA . GLN A 1 217 ? 161.840 129.345 149.541 1.00 47.70 268 GLN A CA 1
ATOM 1158 C C . GLN A 1 217 ? 162.746 130.482 149.992 1.00 50.78 268 GLN A C 1
ATOM 1159 O O . GLN A 1 217 ? 163.809 130.216 150.568 1.00 57.97 268 GLN A O 1
ATOM 1165 N N . ALA A 1 218 ? 162.352 131.736 149.752 1.00 62.56 269 ALA A N 1
ATOM 1166 C CA . ALA A 1 218 ? 163.161 132.860 150.213 1.00 64.85 269 ALA A CA 1
ATOM 1167 C C . ALA A 1 218 ? 163.381 132.816 151.718 1.00 60.74 269 ALA A C 1
ATOM 1168 O O . ALA A 1 218 ? 164.379 133.344 152.218 1.00 58.81 269 ALA A O 1
ATOM 1170 N N . LYS A 1 219 ? 162.462 132.188 152.455 1.00 58.90 270 LYS A N 1
ATOM 1171 C CA . LYS A 1 219 ? 162.665 131.977 153.883 1.00 58.57 270 LYS A CA 1
ATOM 1172 C C . LYS A 1 219 ? 163.910 131.138 154.136 1.00 63.43 270 LYS A C 1
ATOM 1173 O O . LYS A 1 219 ? 164.739 131.474 154.988 1.00 69.23 270 LYS A O 1
ATOM 1179 N N . TYR A 1 220 ? 164.057 130.041 153.394 1.00 74.82 271 TYR A N 1
ATOM 1180 C CA . TYR A 1 220 ? 165.170 129.127 153.630 1.00 72.01 271 TYR A CA 1
ATOM 1181 C C . TYR A 1 220 ? 166.482 129.699 153.112 1.00 70.11 271 TYR A C 1
ATOM 1182 O O . TYR A 1 220 ? 167.539 129.473 153.713 1.00 69.62 271 TYR A O 1
ATOM 1191 N N . LEU A 1 221 ? 166.442 130.436 151.998 1.00 77.49 272 LEU A N 1
ATOM 1192 C CA . LEU A 1 221 ? 167.675 131.028 151.482 1.00 82.22 272 LEU A CA 1
ATOM 1193 C C . LEU A 1 221 ? 168.270 132.023 152.470 1.00 83.73 272 LEU A C 1
ATOM 1194 O O . LEU A 1 221 ? 169.495 132.087 152.635 1.00 80.63 272 LEU A O 1
ATOM 1199 N N . LEU A 1 222 ? 167.427 132.802 153.139 1.00 86.06 273 LEU A N 1
ATOM 1200 C CA . LEU A 1 222 ? 167.898 133.849 154.035 1.00 83.79 273 LEU A CA 1
ATOM 1201 C C . LEU A 1 222 ? 168.077 133.374 155.471 1.00 81.28 273 LEU A C 1
ATOM 1202 O O . LEU A 1 222 ? 168.502 134.165 156.318 1.00 86.69 273 LEU A O 1
ATOM 1207 N N . GLY A 1 223 ? 167.772 132.113 155.766 1.00 74.00 274 GLY A N 1
ATOM 1208 C CA . GLY A 1 223 ? 167.967 131.591 157.103 1.00 75.14 274 GLY A CA 1
ATOM 1209 C C . GLY A 1 223 ? 167.126 132.280 158.156 1.00 73.40 274 GLY A C 1
ATOM 1210 O O . GLY A 1 223 ? 167.640 132.667 159.209 1.00 76.72 274 GLY A O 1
ATOM 1211 N N . LEU A 1 224 ? 165.836 132.449 157.883 1.00 76.92 275 LEU A N 1
ATOM 1212 C CA . LEU A 1 224 ? 164.928 133.139 158.787 1.00 79.77 275 LEU A CA 1
ATOM 1213 C C . LEU A 1 224 ? 163.793 132.214 159.194 1.00 79.01 275 LEU A C 1
ATOM 1214 O O . LEU A 1 224 ? 163.303 131.423 158.382 1.00 83.97 275 LEU A O 1
ATOM 1219 N N . ASN A 1 225 ? 163.377 132.318 160.454 1.00 78.43 276 ASN A N 1
ATOM 1220 C CA . ASN A 1 225 ? 162.264 131.527 160.976 1.00 79.09 276 ASN A CA 1
ATOM 1221 C C . ASN A 1 225 ? 160.980 132.356 160.929 1.00 79.84 276 ASN A C 1
ATOM 1222 O O . ASN A 1 225 ? 160.403 132.741 161.944 1.00 80.66 276 ASN A O 1
ATOM 1227 N N . LEU A 1 226 ? 160.546 132.627 159.703 1.00 78.27 277 LEU A N 1
ATOM 1228 C CA . LEU A 1 226 ? 159.380 133.465 159.485 1.00 78.31 277 LEU A CA 1
ATOM 1229 C C . LEU A 1 226 ? 158.091 132.709 159.804 1.00 80.72 277 LEU A C 1
ATOM 1230 O O . LEU A 1 226 ? 158.034 131.482 159.686 1.00 79.61 277 LEU A O 1
ATOM 1235 N N . PRO A 1 227 ? 157.040 133.421 160.206 1.00 85.23 278 PRO A N 1
ATOM 1236 C CA . PRO A 1 227 ? 155.743 132.769 160.403 1.00 83.76 278 PRO A CA 1
ATOM 1237 C C . PRO A 1 227 ? 155.137 132.327 159.082 1.00 88.01 278 PRO A C 1
ATOM 1238 O O . PRO A 1 227 ? 155.405 132.899 158.023 1.00 90.22 278 PRO A O 1
ATOM 1242 N N . ARG A 1 228 ? 154.306 131.290 159.156 1.00 92.12 279 ARG A N 1
ATOM 1243 C CA . ARG A 1 228 ? 153.641 130.778 157.966 1.00 92.21 279 ARG A CA 1
ATOM 1244 C C . ARG A 1 228 ? 152.515 131.715 157.545 1.00 91.82 279 ARG A C 1
ATOM 1245 O O . ARG A 1 228 ? 151.705 132.142 158.372 1.00 92.06 279 ARG A O 1
ATOM 1247 N N . THR A 1 229 ? 152.466 132.031 156.254 1.00 83.85 280 THR A N 1
ATOM 1248 C CA . THR A 1 229 ? 151.453 132.910 155.688 1.00 86.27 280 THR A CA 1
ATOM 1249 C C . THR A 1 229 ? 150.650 132.156 154.638 1.00 85.42 280 THR A C 1
ATOM 1250 O O . THR A 1 229 ? 151.211 131.399 153.840 1.00 85.18 280 THR A O 1
ATOM 1254 N N . ASN A 1 230 ? 149.336 132.366 154.643 1.00 87.44 281 ASN A N 1
ATOM 1255 C CA . ASN A 1 230 ? 148.441 131.682 153.723 1.00 88.90 281 ASN A CA 1
ATOM 1256 C C . ASN A 1 230 ? 147.355 132.644 153.267 1.00 87.18 281 ASN A C 1
ATOM 1257 O O . ASN A 1 230 ? 147.298 133.802 153.690 1.00 89.82 281 ASN A O 1
ATOM 1262 N N . GLY A 1 231 ? 146.486 132.150 152.392 1.00 83.46 282 GLY A N 1
ATOM 1263 C CA . GLY A 1 231 ? 145.380 132.940 151.894 1.00 83.88 282 GLY A CA 1
ATOM 1264 C C . GLY A 1 231 ? 145.774 133.851 150.751 1.00 83.80 282 GLY A C 1
ATOM 1265 O O . GLY A 1 231 ? 146.887 133.811 150.219 1.00 85.06 282 GLY A O 1
ATOM 1266 N N . VAL A 1 232 ? 144.818 134.697 150.369 1.00 69.51 283 VAL A N 1
ATOM 1267 C CA . VAL A 1 232 ? 145.043 135.645 149.286 1.00 68.15 283 VAL A CA 1
ATOM 1268 C C . VAL A 1 232 ? 146.042 136.700 149.741 1.00 66.22 283 VAL A C 1
ATOM 1269 O O . VAL A 1 232 ? 145.914 137.274 150.829 1.00 69.16 283 VAL A O 1
ATOM 1273 N N . GLY A 1 233 ? 147.048 136.955 148.909 1.00 60.12 284 GLY A N 1
ATOM 1274 C CA . GLY A 1 233 ? 148.064 137.927 149.251 1.00 61.98 284 GLY A CA 1
ATOM 1275 C C . GLY A 1 233 ? 149.188 137.398 150.106 1.00 63.01 284 GLY A C 1
ATOM 1276 O O . GLY A 1 233 ? 149.898 138.189 150.733 1.00 68.69 284 GLY A O 1
ATOM 1277 N N . SER A 1 234 ? 149.373 136.077 150.154 1.00 59.41 285 SER A N 1
ATOM 1278 C CA . SER A 1 234 ? 150.439 135.507 150.970 1.00 65.77 285 SER A CA 1
ATOM 1279 C C . SER A 1 234 ? 151.817 135.926 150.478 1.00 66.88 285 SER A C 1
ATOM 1280 O O . SER A 1 234 ? 152.751 136.042 151.279 1.00 66.88 285 SER A O 1
ATOM 1283 N N . LEU A 1 235 ? 151.968 136.150 149.173 1.00 58.85 286 LEU A N 1
ATOM 1284 C CA . LEU A 1 235 ? 153.271 136.506 148.621 1.00 53.79 286 LEU A CA 1
ATOM 1285 C C . LEU A 1 235 ? 153.756 137.842 149.171 1.00 55.07 286 LEU A C 1
ATOM 1286 O O . LEU A 1 235 ? 154.893 137.959 149.648 1.00 63.27 286 LEU A O 1
ATOM 1291 N N . ILE A 1 236 ? 152.898 138.862 149.129 1.00 54.69 287 ILE A N 1
ATOM 1292 C CA . ILE A 1 236 ? 153.294 140.182 149.606 1.00 58.07 287 ILE A CA 1
ATOM 1293 C C . ILE A 1 236 ? 153.519 140.159 151.112 1.00 62.61 287 ILE A C 1
ATOM 1294 O O . ILE A 1 236 ? 154.450 140.790 151.621 1.00 62.43 287 ILE A O 1
ATOM 1299 N N . THR A 1 237 ? 152.670 139.437 151.849 1.00 64.92 288 THR A N 1
ATOM 1300 C CA . THR A 1 237 ? 152.839 139.352 153.296 1.00 63.25 288 THR A CA 1
ATOM 1301 C C . THR A 1 237 ? 154.158 138.681 153.661 1.00 63.82 288 THR A C 1
ATOM 1302 O O . THR A 1 237 ? 154.863 139.132 154.571 1.00 68.56 288 THR A O 1
ATOM 1306 N N . THR A 1 238 ? 154.506 137.599 152.962 1.00 57.98 289 THR A N 1
ATOM 1307 C CA . THR A 1 238 ? 155.766 136.920 153.237 1.00 57.99 289 THR A CA 1
ATOM 1308 C C . THR A 1 238 ? 156.954 137.818 152.924 1.00 53.67 289 THR A C 1
ATOM 1309 O O . THR A 1 238 ? 157.938 137.841 153.670 1.00 59.70 289 THR A O 1
ATOM 1313 N N . TRP A 1 239 ? 156.880 138.570 151.825 1.00 50.28 290 TRP A N 1
ATOM 1314 C CA . TRP A 1 239 ? 157.957 139.504 151.517 1.00 57.18 290 TRP A CA 1
ATOM 1315 C C . TRP A 1 239 ? 158.040 140.612 152.562 1.00 63.09 290 TRP A C 1
ATOM 1316 O O . TRP A 1 239 ? 159.137 141.074 152.903 1.00 63.68 290 TRP A O 1
ATOM 1327 N N . ILE A 1 240 ? 156.890 141.048 153.079 1.00 69.04 291 ILE A N 1
ATOM 1328 C CA . ILE A 1 240 ? 156.874 142.057 154.134 1.00 68.45 291 ILE A CA 1
ATOM 1329 C C . ILE A 1 240 ? 157.596 141.534 155.369 1.00 66.69 291 ILE A C 1
ATOM 1330 O O . ILE A 1 240 ? 158.428 142.227 155.966 1.00 69.49 291 ILE A O 1
ATOM 1335 N N . HIS A 1 241 ? 157.297 140.294 155.759 1.00 63.13 292 HIS A N 1
ATOM 1336 C CA . HIS A 1 241 ? 157.984 139.696 156.899 1.00 60.63 292 HIS A CA 1
ATOM 1337 C C . HIS A 1 241 ? 159.475 139.543 156.625 1.00 63.08 292 HIS A C 1
ATOM 1338 O O . HIS A 1 241 ? 160.300 139.721 157.530 1.00 68.18 292 HIS A O 1
ATOM 1345 N N . VAL A 1 242 ? 159.842 139.212 155.384 1.00 65.77 293 VAL A N 1
ATOM 1346 C CA . VAL A 1 242 ? 161.255 139.064 155.037 1.00 68.36 293 VAL A CA 1
ATOM 1347 C C . VAL A 1 242 ? 161.993 140.378 155.253 1.00 68.43 293 VAL A C 1
ATOM 1348 O O . VAL A 1 242 ? 163.042 140.424 155.907 1.00 70.03 293 VAL A O 1
ATOM 1352 N N . PHE A 1 243 ? 161.452 141.471 154.711 1.00 73.50 294 PHE A N 1
ATOM 1353 C CA . PHE A 1 243 ? 162.109 142.762 154.884 1.00 75.89 294 PHE A CA 1
ATOM 1354 C C . PHE A 1 243 ? 162.053 143.231 156.332 1.00 75.15 294 PHE A C 1
ATOM 1355 O O . PHE A 1 243 ? 162.940 143.969 156.775 1.00 75.93 294 PHE A O 1
ATOM 1363 N N . ARG A 1 244 ? 161.032 142.815 157.082 1.00 73.31 295 ARG A N 1
ATOM 1364 C CA . ARG A 1 244 ? 160.935 143.221 158.480 1.00 71.55 295 ARG A CA 1
ATOM 1365 C C . ARG A 1 244 ? 161.998 142.539 159.331 1.00 75.22 295 ARG A C 1
ATOM 1366 O O . ARG A 1 244 ? 162.592 143.170 160.213 1.00 77.72 295 ARG A O 1
ATOM 1374 N N . ASN A 1 245 ? 162.254 141.258 159.080 1.00 76.09 296 ASN A N 1
ATOM 1375 C CA . ASN A 1 245 ? 163.197 140.479 159.872 1.00 73.49 296 ASN A CA 1
ATOM 1376 C C . ASN A 1 245 ? 164.549 140.316 159.190 1.00 71.62 296 ASN A C 1
ATOM 1377 O O . ASN A 1 245 ? 165.352 139.488 159.628 1.00 74.14 296 ASN A O 1
ATOM 1382 N N . ILE A 1 246 ? 164.816 141.080 158.132 1.00 71.62 297 ILE A N 1
ATOM 1383 C CA . ILE A 1 246 ? 166.064 140.967 157.382 1.00 75.48 297 ILE A CA 1
ATOM 1384 C C . ILE A 1 246 ? 167.281 141.219 158.264 1.00 76.70 297 ILE A C 1
ATOM 1385 O O . ILE A 1 246 ? 168.390 140.779 157.944 1.00 78.28 297 ILE A O 1
ATOM 1390 N N . HIS A 1 247 ? 167.092 141.927 159.379 1.00 87.04 298 HIS A N 1
ATOM 1391 C CA . HIS A 1 247 ? 168.220 142.197 160.263 1.00 87.20 298 HIS A CA 1
ATOM 1392 C C . HIS A 1 247 ? 168.623 140.964 161.061 1.00 88.78 298 HIS A C 1
ATOM 1393 O O . HIS A 1 247 ? 169.775 140.860 161.497 1.00 86.24 298 HIS A O 1
ATOM 1400 N N . LYS A 1 248 ? 167.701 140.022 161.260 1.00 89.71 299 LYS A N 1
ATOM 1401 C CA . LYS A 1 248 ? 167.950 138.829 162.058 1.00 86.41 299 LYS A CA 1
ATOM 1402 C C . LYS A 1 248 ? 168.372 137.631 161.217 1.00 87.55 299 LYS A C 1
ATOM 1403 O O . LYS A 1 248 ? 168.321 136.496 161.703 1.00 88.61 299 LYS A O 1
ATOM 1409 N N . THR A 1 249 ? 168.779 137.855 159.971 1.00 89.33 300 THR A N 1
ATOM 1410 C CA . THR A 1 249 ? 169.137 136.750 159.094 1.00 89.57 300 THR A CA 1
ATOM 1411 C C . THR A 1 249 ? 170.420 136.075 159.562 1.00 90.55 300 THR A C 1
ATOM 1412 O O . THR A 1 249 ? 171.323 136.721 160.100 1.00 89.86 300 THR A O 1
ATOM 1416 N N . ASN A 1 250 ? 170.493 134.764 159.349 1.00 96.78 301 ASN A N 1
ATOM 1417 C CA . ASN A 1 250 ? 171.667 133.998 159.738 1.00 96.68 301 ASN A CA 1
ATOM 1418 C C . ASN A 1 250 ? 172.813 134.284 158.774 1.00 96.28 301 ASN A C 1
ATOM 1419 O O . ASN A 1 250 ? 172.640 134.223 157.554 1.00 97.38 301 ASN A O 1
ATOM 1424 N N . LEU A 1 251 ? 173.986 134.600 159.326 1.00 96.83 302 LEU A N 1
ATOM 1425 C CA . LEU A 1 251 ? 175.141 134.895 158.483 1.00 96.97 302 LEU A CA 1
ATOM 1426 C C . LEU A 1 251 ? 175.626 133.651 157.748 1.00 99.52 302 LEU A C 1
ATOM 1427 O O . LEU A 1 251 ? 175.956 133.716 156.558 1.00 100.76 302 LEU A O 1
ATOM 1432 N N . CYS A 1 252 ? 175.680 132.510 158.441 1.00 106.65 303 CYS A N 1
ATOM 1433 C CA . CYS A 1 252 ? 176.141 131.279 157.806 1.00 107.81 303 CYS A CA 1
ATOM 1434 C C . CYS A 1 252 ? 175.185 130.829 156.710 1.00 106.65 303 CYS A C 1
ATOM 1435 O O . CYS A 1 252 ? 175.622 130.424 155.625 1.00 106.49 303 CYS A O 1
ATOM 1438 N N . ASP A 1 253 ? 173.878 130.887 156.977 1.00 102.09 304 ASP A N 1
ATOM 1439 C CA . ASP A 1 253 ? 172.898 130.495 155.971 1.00 100.49 304 ASP A CA 1
ATOM 1440 C C . ASP A 1 253 ? 172.967 131.410 154.756 1.00 102.09 304 ASP A C 1
ATOM 1441 O O . ASP A 1 253 ? 172.904 130.942 153.614 1.00 103.38 304 ASP A O 1
ATOM 1443 N N . LEU A 1 254 ? 173.103 132.718 154.982 1.00 104.85 305 LEU A N 1
ATOM 1444 C CA . LEU A 1 254 ? 173.227 133.649 153.867 1.00 104.26 305 LEU A CA 1
ATOM 1445 C C . LEU A 1 254 ? 174.483 133.368 153.055 1.00 103.52 305 LEU A C 1
ATOM 1446 O O . LEU A 1 254 ? 174.455 133.404 151.820 1.00 103.65 305 LEU A O 1
ATOM 1448 N N . ILE A 1 255 ? 175.594 133.071 153.733 1.00 103.33 306 ILE A N 1
ATOM 1449 C CA . ILE A 1 255 ? 176.851 132.820 153.033 1.00 103.73 306 ILE A CA 1
ATOM 1450 C C . ILE A 1 255 ? 176.743 131.568 152.170 1.00 104.23 306 ILE A C 1
ATOM 1451 O O . ILE A 1 255 ? 177.115 131.572 150.990 1.00 102.41 306 ILE A O 1
ATOM 1453 N N . THR A 1 256 ? 176.227 130.477 152.743 1.00 110.95 307 THR A N 1
ATOM 1454 C CA . THR A 1 256 ? 176.158 129.230 151.985 1.00 111.08 307 THR A CA 1
ATOM 1455 C C . THR A 1 256 ? 175.127 129.317 150.865 1.00 111.78 307 THR A C 1
ATOM 1456 O O . THR A 1 256 ? 175.335 128.758 149.783 1.00 112.16 307 THR A O 1
ATOM 1460 N N . SER A 1 257 ? 174.017 130.025 151.096 1.00 110.01 308 SER A N 1
ATOM 1461 C CA . SER A 1 257 ? 173.030 130.203 150.037 1.00 109.49 308 SER A CA 1
ATOM 1462 C C . SER A 1 257 ? 173.592 131.044 148.899 1.00 110.52 308 SER A C 1
ATOM 1463 O O . SER A 1 257 ? 173.350 130.745 147.724 1.00 108.84 308 SER A O 1
ATOM 1466 N N . LEU A 1 258 ? 174.343 132.099 149.227 1.00 116.85 309 LEU A N 1
ATOM 1467 C CA . LEU A 1 258 ? 174.969 132.910 148.188 1.00 116.94 309 LEU A CA 1
ATOM 1468 C C . LEU A 1 258 ? 175.978 132.097 147.389 1.00 118.76 309 LEU A C 1
ATOM 1469 O O . LEU A 1 258 ? 176.032 132.198 146.157 1.00 119.28 309 LEU A O 1
ATOM 1471 N N . LEU A 1 259 ? 176.786 131.280 148.071 1.00 116.89 310 LEU A N 1
ATOM 1472 C CA . LEU A 1 259 ? 177.753 130.446 147.366 1.00 117.38 310 LEU A CA 1
ATOM 1473 C C . LEU A 1 259 ? 177.056 129.443 146.453 1.00 118.15 310 LEU A C 1
ATOM 1474 O O . LEU A 1 259 ? 177.454 129.264 145.294 1.00 116.71 310 LEU A O 1
ATOM 1476 N N . CYS A 1 260 ? 176.009 128.787 146.957 1.00 118.04 311 CYS A N 1
ATOM 1477 C CA . CYS A 1 260 ? 175.285 127.813 146.147 1.00 117.90 311 CYS A CA 1
ATOM 1478 C C . CYS A 1 260 ? 174.620 128.474 144.947 1.00 119.03 311 CYS A C 1
ATOM 1479 O O . CYS A 1 260 ? 174.615 127.915 143.845 1.00 117.81 311 CYS A O 1
ATOM 1481 N N . LEU A 1 261 ? 174.043 129.663 145.141 1.00 121.46 312 LEU A N 1
ATOM 1482 C CA . LEU A 1 261 ? 173.430 130.380 144.028 1.00 120.18 312 LEU A CA 1
ATOM 1483 C C . LEU A 1 261 ? 174.472 130.797 142.997 1.00 119.94 312 LEU A C 1
ATOM 1484 O O . LEU A 1 261 ? 174.220 130.723 141.788 1.00 118.41 312 LEU A O 1
ATOM 1486 N N . LEU A 1 262 ? 175.645 131.241 143.452 1.00 122.21 313 LEU A N 1
ATOM 1487 C CA . LEU A 1 262 ? 176.683 131.686 142.531 1.00 121.78 313 LEU A CA 1
ATOM 1488 C C . LEU A 1 262 ? 177.377 130.527 141.829 1.00 122.04 313 LEU A C 1
ATOM 1489 O O . LEU A 1 262 ? 178.052 130.748 140.818 1.00 121.69 313 LEU A O 1
ATOM 1491 N N . VAL A 1 263 ? 177.241 129.304 142.341 1.00 123.57 314 VAL A N 1
ATOM 1492 C CA . VAL A 1 263 ? 177.877 128.151 141.712 1.00 123.71 314 VAL A CA 1
ATOM 1493 C C . VAL A 1 263 ? 176.890 127.432 140.801 1.00 123.73 314 VAL A C 1
ATOM 1494 O O . VAL A 1 263 ? 177.178 127.194 139.622 1.00 121.83 314 VAL A O 1
ATOM 1498 N N . LEU A 1 264 ? 175.719 127.084 141.339 1.00 125.07 315 LEU A N 1
ATOM 1499 C CA . LEU A 1 264 ? 174.777 126.245 140.602 1.00 123.88 315 LEU A CA 1
ATOM 1500 C C . LEU A 1 264 ? 174.179 126.976 139.407 1.00 124.36 315 LEU A C 1
ATOM 1501 O O . LEU A 1 264 ? 174.038 126.392 138.327 1.00 123.35 315 LEU A O 1
ATOM 1503 N N . LEU A 1 265 ? 173.808 128.246 139.581 1.00 128.14 316 LEU A N 1
ATOM 1504 C CA . LEU A 1 265 ? 173.121 128.969 138.511 1.00 127.26 316 LEU A CA 1
ATOM 1505 C C . LEU A 1 265 ? 173.956 129.100 137.243 1.00 127.57 316 LEU A C 1
ATOM 1506 O O . LEU A 1 265 ? 173.422 128.823 136.154 1.00 126.51 316 LEU A O 1
ATOM 1511 N N . PRO A 1 266 ? 175.228 129.516 137.284 1.00 134.33 317 PRO A N 1
ATOM 1512 C CA . PRO A 1 266 ? 176.013 129.533 136.038 1.00 134.13 317 PRO A CA 1
ATOM 1513 C C . PRO A 1 266 ? 176.165 128.163 135.404 1.00 133.41 317 PRO A C 1
ATOM 1514 O O . PRO A 1 266 ? 176.225 128.062 134.172 1.00 132.78 317 PRO A O 1
ATOM 1518 N N . THR A 1 267 ? 176.228 127.105 136.207 1.00 134.33 318 THR A N 1
ATOM 1519 C CA . THR A 1 267 ? 176.362 125.752 135.683 1.00 134.91 318 THR A CA 1
ATOM 1520 C C . THR A 1 267 ? 175.028 125.235 135.153 1.00 133.40 318 THR A C 1
ATOM 1521 O O . THR A 1 267 ? 174.941 124.758 134.022 1.00 132.54 318 THR A O 1
ATOM 1523 N N . ILE A 1 284 ? 175.655 118.309 137.792 1.00 117.35 335 ILE A N 1
ATOM 1524 C CA . ILE A 1 284 ? 176.243 119.308 138.677 1.00 120.40 335 ILE A CA 1
ATOM 1525 C C . ILE A 1 284 ? 175.417 119.419 139.952 1.00 121.32 335 ILE A C 1
ATOM 1526 O O . ILE A 1 284 ? 175.946 119.708 141.024 1.00 121.05 335 ILE A O 1
ATOM 1531 N N . GLU A 1 285 ? 174.108 119.191 139.826 1.00 122.94 336 GLU A N 1
ATOM 1532 C CA . GLU A 1 285 ? 173.236 119.237 140.995 1.00 123.18 336 GLU A CA 1
ATOM 1533 C C . GLU A 1 285 ? 173.604 118.156 142.003 1.00 124.53 336 GLU A C 1
ATOM 1534 O O . GLU A 1 285 ? 173.631 118.407 143.214 1.00 124.78 336 GLU A O 1
ATOM 1536 N N . LEU A 1 286 ? 173.892 116.943 141.520 1.00 122.59 337 LEU A N 1
ATOM 1537 C CA . LEU A 1 286 ? 174.241 115.851 142.424 1.00 121.10 337 LEU A CA 1
ATOM 1538 C C . LEU A 1 286 ? 175.540 116.137 143.167 1.00 119.98 337 LEU A C 1
ATOM 1539 O O . LEU A 1 286 ? 175.630 115.919 144.382 1.00 119.18 337 LEU A O 1
ATOM 1541 N N . VAL A 1 287 ? 176.558 116.628 142.456 1.00 120.30 338 VAL A N 1
ATOM 1542 C CA . VAL A 1 287 ? 177.824 116.927 143.116 1.00 121.82 338 VAL A CA 1
ATOM 1543 C C . VAL A 1 287 ? 177.670 118.117 144.055 1.00 121.97 338 VAL A C 1
ATOM 1544 O O . VAL A 1 287 ? 178.342 118.186 145.092 1.00 122.25 338 VAL A O 1
ATOM 1548 N N . VAL A 1 288 ? 176.782 119.059 143.728 1.00 119.15 339 VAL A N 1
ATOM 1549 C CA . VAL A 1 288 ? 176.516 120.173 144.634 1.00 119.50 339 VAL A CA 1
ATOM 1550 C C . VAL A 1 288 ? 175.884 119.666 145.923 1.00 119.57 339 VAL A C 1
ATOM 1551 O O . VAL A 1 288 ? 176.245 120.099 147.023 1.00 118.69 339 VAL A O 1
ATOM 1553 N N . VAL A 1 289 ? 174.930 118.739 145.804 1.00 119.90 340 VAL A N 1
ATOM 1554 C CA . VAL A 1 289 ? 174.301 118.156 146.987 1.00 120.41 340 VAL A CA 1
ATOM 1555 C C . VAL A 1 289 ? 175.337 117.429 147.833 1.00 120.79 340 VAL A C 1
ATOM 1556 O O . VAL A 1 289 ? 175.373 117.566 149.062 1.00 120.34 340 VAL A O 1
ATOM 1560 N N . VAL A 1 290 ? 176.201 116.645 147.182 1.00 118.92 341 VAL A N 1
ATOM 1561 C CA . VAL A 1 290 ? 177.212 115.882 147.911 1.00 118.37 341 VAL A CA 1
ATOM 1562 C C . VAL A 1 290 ? 178.166 116.821 148.639 1.00 117.70 341 VAL A C 1
ATOM 1563 O O . VAL A 1 290 ? 178.493 116.616 149.814 1.00 115.17 341 VAL A O 1
ATOM 1565 N N . ALA A 1 291 ? 178.625 117.869 147.950 1.00 118.56 342 ALA A N 1
ATOM 1566 C CA . ALA A 1 291 ? 179.557 118.810 148.563 1.00 118.37 342 ALA A CA 1
ATOM 1567 C C . ALA A 1 291 ? 178.913 119.554 149.725 1.00 118.91 342 ALA A C 1
ATOM 1568 O O . ALA A 1 291 ? 179.539 119.738 150.776 1.00 118.97 342 ALA A O 1
ATOM 1570 N N . ALA A 1 292 ? 177.664 119.996 149.557 1.00 119.96 343 ALA A N 1
ATOM 1571 C CA . ALA A 1 292 ? 176.983 120.711 150.631 1.00 119.56 343 ALA A CA 1
ATOM 1572 C C . ALA A 1 292 ? 176.780 119.817 151.846 1.00 119.29 343 ALA A C 1
ATOM 1573 O O . ALA A 1 292 ? 176.991 120.249 152.987 1.00 118.01 343 ALA A O 1
ATOM 1575 N N . THR A 1 293 ? 176.374 118.565 151.624 1.00 119.44 344 THR A N 1
ATOM 1576 C CA . THR A 1 293 ? 176.187 117.644 152.740 1.00 118.99 344 THR A CA 1
ATOM 1577 C C . THR A 1 293 ? 177.507 117.355 153.443 1.00 119.38 344 THR A C 1
ATOM 1578 O O . THR A 1 293 ? 177.560 117.298 154.677 1.00 119.35 344 THR A O 1
ATOM 1582 N N . LEU A 1 294 ? 178.584 117.169 152.676 1.00 119.05 345 LEU A N 1
ATOM 1583 C CA . LEU A 1 294 ? 179.886 116.914 153.282 1.00 118.85 345 LEU A CA 1
ATOM 1584 C C . LEU A 1 294 ? 180.363 118.112 154.095 1.00 119.29 345 LEU A C 1
ATOM 1585 O O . LEU A 1 294 ? 180.916 117.949 155.188 1.00 117.37 345 LEU A O 1
ATOM 1587 N N . ALA A 1 295 ? 180.163 119.324 153.572 1.00 120.92 346 ALA A N 1
ATOM 1588 C CA . ALA A 1 295 ? 180.560 120.520 154.305 1.00 120.02 346 ALA A CA 1
ATOM 1589 C C . ALA A 1 295 ? 179.751 120.678 155.586 1.00 120.65 346 ALA A C 1
ATOM 1590 O O . ALA A 1 295 ? 180.298 121.046 156.632 1.00 121.55 346 ALA A O 1
ATOM 1592 N N . SER A 1 296 ? 178.445 120.412 155.523 1.00 121.54 347 SER A N 1
ATOM 1593 C CA . SER A 1 296 ? 177.615 120.509 156.719 1.00 121.49 347 SER A CA 1
ATOM 1594 C C . SER A 1 296 ? 177.989 119.442 157.742 1.00 122.01 347 SER A C 1
ATOM 1595 O O . SER A 1 296 ? 177.949 119.692 158.951 1.00 120.85 347 SER A O 1
ATOM 1598 N N . HIS A 1 297 ? 178.346 118.247 157.278 1.00 125.62 348 HIS A N 1
ATOM 1599 C CA . HIS A 1 297 ? 178.801 117.203 158.178 1.00 123.64 348 HIS A CA 1
ATOM 1600 C C . HIS A 1 297 ? 180.204 117.523 158.687 1.00 125.81 348 HIS A C 1
ATOM 1601 O O . HIS A 1 297 ? 180.895 118.409 158.175 1.00 126.35 348 HIS A O 1
ATOM 1603 N N . PHE A 1 298 ? 180.621 116.782 159.716 1.00 134.43 349 PHE A N 1
ATOM 1604 C CA . PHE A 1 298 ? 181.919 116.987 160.362 1.00 135.08 349 PHE A CA 1
ATOM 1605 C C . PHE A 1 298 ? 182.066 118.424 160.860 1.00 135.87 349 PHE A C 1
ATOM 1606 O O . PHE A 1 298 ? 183.132 119.032 160.759 1.00 135.49 349 PHE A O 1
ATOM 1608 N N . GLY A 1 299 ? 180.980 118.970 161.401 1.00 129.66 350 GLY A N 1
ATOM 1609 C CA . GLY A 1 299 ? 180.986 120.322 161.925 1.00 127.41 350 GLY A CA 1
ATOM 1610 C C . GLY A 1 299 ? 179.797 120.610 162.818 1.00 127.77 350 GLY A C 1
ATOM 1611 O O . GLY A 1 299 ? 178.748 119.970 162.696 1.00 128.09 350 GLY A O 1
ATOM 1612 N N . LYS A 1 300 ? 179.949 121.577 163.726 1.00 121.57 351 LYS A N 1
ATOM 1613 C CA . LYS A 1 300 ? 178.894 121.949 164.659 1.00 120.94 351 LYS A CA 1
ATOM 1614 C C . LYS A 1 300 ? 178.098 123.162 164.194 1.00 120.29 351 LYS A C 1
ATOM 1615 O O . LYS A 1 300 ? 177.556 123.900 165.027 1.00 119.29 351 LYS A O 1
ATOM 1617 N N . LEU A 1 301 ? 178.014 123.389 162.880 1.00 114.71 352 LEU A N 1
ATOM 1618 C CA . LEU A 1 301 ? 177.256 124.523 162.365 1.00 115.36 352 LEU A CA 1
ATOM 1619 C C . LEU A 1 301 ? 175.766 124.403 162.648 1.00 114.75 352 LEU A C 1
ATOM 1620 O O . LEU A 1 301 ? 175.064 125.420 162.652 1.00 112.09 352 LEU A O 1
ATOM 1625 N N . HIS A 1 302 ? 175.264 123.188 162.885 1.00 116.15 353 HIS A N 1
ATOM 1626 C CA . HIS A 1 302 ? 173.873 123.037 163.295 1.00 115.04 353 HIS A CA 1
ATOM 1627 C C . HIS A 1 302 ? 173.624 123.667 164.659 1.00 117.48 353 HIS A C 1
ATOM 1628 O O . HIS A 1 302 ? 172.492 124.061 164.963 1.00 117.56 353 HIS A O 1
ATOM 1635 N N . GLU A 1 303 ? 174.661 123.772 165.488 1.00 123.38 354 GLU A N 1
ATOM 1636 C CA . GLU A 1 303 ? 174.565 124.378 166.810 1.00 121.61 354 GLU A CA 1
ATOM 1637 C C . GLU A 1 303 ? 175.356 125.672 166.923 1.00 122.19 354 GLU A C 1
ATOM 1638 O O . GLU A 1 303 ? 174.823 126.681 167.394 1.00 122.27 354 GLU A O 1
ATOM 1640 N N . ASN A 1 304 ? 176.626 125.667 166.506 1.00 119.68 355 ASN A N 1
ATOM 1641 C CA . ASN A 1 304 ? 177.437 126.878 166.595 1.00 119.13 355 ASN A CA 1
ATOM 1642 C C . ASN A 1 304 ? 176.900 127.976 165.686 1.00 118.87 355 ASN A C 1
ATOM 1643 O O . ASN A 1 304 ? 176.801 129.138 166.095 1.00 117.69 355 ASN A O 1
ATOM 1645 N N . TYR A 1 305 ? 176.550 127.629 164.448 1.00 111.94 356 TYR A N 1
ATOM 1646 C CA . TYR A 1 305 ? 175.984 128.590 163.512 1.00 110.29 356 TYR A CA 1
ATOM 1647 C C . TYR A 1 305 ? 174.461 128.611 163.528 1.00 110.37 356 TYR A C 1
ATOM 1648 O O . TYR A 1 305 ? 173.869 129.518 162.933 1.00 111.47 356 TYR A O 1
ATOM 1650 N N . ASN A 1 306 ? 173.825 127.645 164.194 1.00 105.31 357 ASN A N 1
ATOM 1651 C CA . ASN A 1 306 ? 172.367 127.591 164.328 1.00 103.49 357 ASN A CA 1
ATOM 1652 C C . ASN A 1 306 ? 171.675 127.630 162.967 1.00 105.53 357 ASN A C 1
ATOM 1653 O O . ASN A 1 306 ? 170.670 128.317 162.776 1.00 106.46 357 ASN A O 1
ATOM 1655 N N . SER A 1 307 ? 172.217 126.882 162.011 1.00 102.38 358 SER A N 1
ATOM 1656 C CA . SER A 1 307 ? 171.655 126.820 160.672 1.00 100.82 358 SER A CA 1
ATOM 1657 C C . SER A 1 307 ? 170.592 125.732 160.586 1.00 100.61 358 SER A C 1
ATOM 1658 O O . SER A 1 307 ? 170.648 124.724 161.295 1.00 101.23 358 SER A O 1
ATOM 1661 N N . SER A 1 308 ? 169.613 125.954 159.712 1.00 101.03 359 SER A N 1
ATOM 1662 C CA . SER A 1 308 ? 168.545 124.981 159.526 1.00 101.39 359 SER A CA 1
ATOM 1663 C C . SER A 1 308 ? 169.096 123.692 158.930 1.00 103.96 359 SER A C 1
ATOM 1664 O O . SER A 1 308 ? 169.934 123.713 158.026 1.00 105.14 359 SER A O 1
ATOM 1667 N N . ILE A 1 309 ? 168.615 122.563 159.445 1.00 100.21 360 ILE A N 1
ATOM 1668 C CA . ILE A 1 309 ? 169.090 121.242 159.057 1.00 99.02 360 ILE A CA 1
ATOM 1669 C C . ILE A 1 309 ? 167.883 120.367 158.746 1.00 98.12 360 ILE A C 1
ATOM 1670 O O . ILE A 1 309 ? 166.849 120.464 159.415 1.00 98.73 360 ILE A O 1
ATOM 1675 N N . ALA A 1 310 ? 168.013 119.521 157.719 1.00 89.94 361 ALA A N 1
ATOM 1676 C CA . ALA A 1 310 ? 166.906 118.657 157.321 1.00 90.38 361 ALA A CA 1
ATOM 1677 C C . ALA A 1 310 ? 166.495 117.721 158.450 1.00 91.55 361 ALA A C 1
ATOM 1678 O O . ALA A 1 310 ? 165.300 117.522 158.698 1.00 89.33 361 ALA A O 1
ATOM 1680 N N . GLY A 1 311 ? 167.464 117.139 159.143 1.00 98.40 362 GLY A N 1
ATOM 1681 C CA . GLY A 1 311 ? 167.168 116.295 160.281 1.00 96.66 362 GLY A CA 1
ATOM 1682 C C . GLY A 1 311 ? 167.100 114.821 159.938 1.00 97.01 362 GLY A C 1
ATOM 1683 O O . GLY A 1 311 ? 167.494 114.363 158.862 1.00 98.09 362 GLY A O 1
ATOM 1684 N N . HIS A 1 312 ? 166.587 114.063 160.904 1.00 92.01 363 HIS A N 1
ATOM 1685 C CA . HIS A 1 312 ? 166.490 112.618 160.775 1.00 90.18 363 HIS A CA 1
ATOM 1686 C C . HIS A 1 312 ? 165.383 112.231 159.803 1.00 91.34 363 HIS A C 1
ATOM 1687 O O . HIS A 1 312 ? 164.277 112.775 159.848 1.00 89.80 363 HIS A O 1
ATOM 1694 N N . ILE A 1 313 ? 165.690 111.288 158.923 1.00 89.48 364 ILE A N 1
ATOM 1695 C CA . ILE A 1 313 ? 164.745 110.744 157.953 1.00 86.56 364 ILE A CA 1
ATOM 1696 C C . ILE A 1 313 ? 164.401 109.323 158.384 1.00 86.99 364 ILE A C 1
ATOM 1697 O O . ILE A 1 313 ? 165.293 108.464 158.423 1.00 84.67 364 ILE A O 1
ATOM 1699 N N . PRO A 1 314 ? 163.146 109.031 158.725 1.00 87.88 365 PRO A N 1
ATOM 1700 C CA . PRO A 1 314 ? 162.799 107.680 159.179 1.00 86.46 365 PRO A CA 1
ATOM 1701 C C . PRO A 1 314 ? 163.072 106.640 158.104 1.00 87.72 365 PRO A C 1
ATOM 1702 O O . PRO A 1 314 ? 162.900 106.887 156.909 1.00 92.53 365 PRO A O 1
ATOM 1706 N N . THR A 1 315 ? 163.499 105.464 158.546 1.00 84.70 366 THR A N 1
ATOM 1707 C CA . THR A 1 315 ? 163.825 104.363 157.655 1.00 87.77 366 THR A CA 1
ATOM 1708 C C . THR A 1 315 ? 162.684 103.354 157.609 1.00 90.20 366 THR A C 1
ATOM 1709 O O . THR A 1 315 ? 161.792 103.342 158.461 1.00 89.57 366 THR A O 1
ATOM 1713 N N . GLY A 1 316 ? 162.720 102.503 156.589 1.00 86.19 367 GLY A N 1
ATOM 1714 C CA . GLY A 1 316 ? 161.726 101.465 156.434 1.00 85.22 367 GLY A CA 1
ATOM 1715 C C . GLY A 1 316 ? 160.407 101.989 155.896 1.00 84.53 367 GLY A C 1
ATOM 1716 O O . GLY A 1 316 ? 160.254 103.161 155.541 1.00 85.02 367 GLY A O 1
ATOM 1717 N N . PHE A 1 317 ? 159.435 101.083 155.842 1.00 73.53 368 PHE A N 1
ATOM 1718 C CA . PHE A 1 317 ? 158.095 101.386 155.362 1.00 68.40 368 PHE A CA 1
ATOM 1719 C C . PHE A 1 317 ? 157.104 101.236 156.506 1.00 73.05 368 PHE A C 1
ATOM 1720 O O . PHE A 1 317 ? 157.086 100.203 157.183 1.00 75.80 368 PHE A O 1
ATOM 1728 N N . MET A 1 318 ? 156.290 102.259 156.718 1.00 70.61 369 MET A N 1
ATOM 1729 C CA . MET A 1 318 ? 155.238 102.181 157.716 1.00 72.21 369 MET A CA 1
ATOM 1730 C C . MET A 1 318 ? 154.093 101.313 157.208 1.00 72.61 369 MET A C 1
ATOM 1731 O O . MET A 1 318 ? 153.924 101.136 156.000 1.00 75.19 369 MET A O 1
ATOM 1736 N N . PRO A 1 319 ? 153.302 100.744 158.113 1.00 68.89 370 PRO A N 1
ATOM 1737 C CA . PRO A 1 319 ? 152.143 99.950 157.690 1.00 69.37 370 PRO A CA 1
ATOM 1738 C C . PRO A 1 319 ? 151.156 100.803 156.916 1.00 67.58 370 PRO A C 1
ATOM 1739 O O . PRO A 1 319 ? 150.957 101.983 157.241 1.00 70.71 370 PRO A O 1
ATOM 1741 N N . PRO A 1 320 ? 150.525 100.249 155.883 1.00 58.89 371 PRO A N 1
ATOM 1742 C CA . PRO A 1 320 ? 149.571 101.039 155.096 1.00 56.64 371 PRO A CA 1
ATOM 1743 C C . PRO A 1 320 ? 148.399 101.503 155.946 1.00 57.36 371 PRO A C 1
ATOM 1744 O O . PRO A 1 320 ? 147.919 100.785 156.825 1.00 60.48 371 PRO A O 1
ATOM 1748 N N . LYS A 1 321 ? 147.939 102.722 155.675 1.00 53.28 372 LYS A N 1
ATOM 1749 C CA . LYS A 1 321 ? 146.833 103.322 156.406 1.00 54.79 372 LYS A CA 1
ATOM 1750 C C . LYS A 1 321 ? 145.786 103.802 155.415 1.00 57.15 372 LYS A C 1
ATOM 1751 O O . LYS A 1 321 ? 146.094 104.585 154.513 1.00 58.70 372 LYS A O 1
ATOM 1757 N N . VAL A 1 322 ? 144.558 103.331 155.587 1.00 56.02 373 VAL A N 1
ATOM 1758 C CA . VAL A 1 322 ? 143.459 103.748 154.708 1.00 56.07 373 VAL A CA 1
ATOM 1759 C C . VAL A 1 322 ? 143.164 105.223 154.942 1.00 54.16 373 VAL A C 1
ATOM 1760 O O . VAL A 1 322 ? 143.143 105.666 156.103 1.00 54.62 373 VAL A O 1
ATOM 1764 N N . PRO A 1 323 ? 142.952 106.021 153.894 1.00 52.30 374 PRO A N 1
ATOM 1765 C CA . PRO A 1 323 ? 142.638 107.439 154.100 1.00 52.53 374 PRO A CA 1
ATOM 1766 C C . PRO A 1 323 ? 141.389 107.607 154.949 1.00 56.09 374 PRO A C 1
ATOM 1767 O O . PRO A 1 323 ? 140.406 106.881 154.790 1.00 57.78 374 PRO A O 1
ATOM 1771 N N . GLU A 1 324 ? 141.435 108.577 155.855 1.00 60.25 375 GLU A N 1
ATOM 1772 C CA . GLU A 1 324 ? 140.306 108.826 156.739 1.00 58.83 375 GLU A CA 1
ATOM 1773 C C . GLU A 1 324 ? 139.170 109.453 155.943 1.00 62.80 375 GLU A C 1
ATOM 1774 O O . GLU A 1 324 ? 139.340 110.514 155.335 1.00 63.32 375 GLU A O 1
ATOM 1776 N N . TRP A 1 325 ? 138.011 108.799 155.950 1.00 76.01 376 TRP A N 1
ATOM 1777 C CA . TRP A 1 325 ? 136.864 109.292 155.202 1.00 75.40 376 TRP A CA 1
ATOM 1778 C C . TRP A 1 325 ? 136.140 110.431 155.906 1.00 77.60 376 TRP A C 1
ATOM 1779 O O . TRP A 1 325 ? 135.132 110.916 155.386 1.00 79.90 376 TRP A O 1
ATOM 1790 N N . ASN A 1 326 ? 136.623 110.863 157.072 1.00 73.64 377 ASN A N 1
ATOM 1791 C CA . ASN A 1 326 ? 136.003 111.988 157.756 1.00 72.90 377 ASN A CA 1
ATOM 1792 C C . ASN A 1 326 ? 136.253 113.304 157.027 1.00 77.48 377 ASN A C 1
ATOM 1793 O O . ASN A 1 326 ? 135.461 114.243 157.160 1.00 79.06 377 ASN A O 1
ATOM 1795 N N . LEU A 1 327 ? 137.341 113.394 156.261 1.00 72.77 378 LEU A N 1
ATOM 1796 C CA . LEU A 1 327 ? 137.740 114.637 155.615 1.00 73.33 378 LEU A CA 1
ATOM 1797 C C . LEU A 1 327 ? 137.384 114.689 154.134 1.00 71.41 378 LEU A C 1
ATOM 1798 O O . LEU A 1 327 ? 137.807 115.621 153.445 1.00 75.35 378 LEU A O 1
ATOM 1803 N N . ILE A 1 328 ? 136.620 113.716 153.630 1.00 65.78 379 ILE A N 1
ATOM 1804 C CA . ILE A 1 328 ? 136.302 113.694 152.197 1.00 65.48 379 ILE A CA 1
ATOM 1805 C C . ILE A 1 328 ? 135.580 114.952 151.735 1.00 70.07 379 ILE A C 1
ATOM 1806 O O . ILE A 1 328 ? 135.992 115.533 150.721 1.00 68.44 379 ILE A O 1
ATOM 1811 N N . PRO A 1 329 ? 134.513 115.427 152.392 1.00 81.33 380 PRO A N 1
ATOM 1812 C CA . PRO A 1 329 ? 133.793 116.580 151.826 1.00 79.90 380 PRO A CA 1
ATOM 1813 C C . PRO A 1 329 ? 134.607 117.860 151.832 1.00 77.37 380 PRO A C 1
ATOM 1814 O O . PRO A 1 329 ? 134.395 118.724 150.973 1.00 80.30 380 PRO A O 1
ATOM 1818 N N . SER A 1 330 ? 135.532 118.013 152.781 1.00 66.14 381 SER A N 1
ATOM 1819 C CA . SER A 1 330 ? 136.330 119.231 152.829 1.00 71.29 381 SER A CA 1
ATOM 1820 C C . SER A 1 330 ? 137.378 119.267 151.725 1.00 71.56 381 SER A C 1
ATOM 1821 O O . SER A 1 330 ? 137.657 120.337 151.171 1.00 72.04 381 SER A O 1
ATOM 1824 N N . VAL A 1 331 ? 137.960 118.114 151.385 1.00 66.08 382 VAL A N 1
ATOM 1825 C CA . VAL A 1 331 ? 139.085 118.074 150.455 1.00 61.55 382 VAL A CA 1
ATOM 1826 C C . VAL A 1 331 ? 138.673 117.824 149.013 1.00 61.68 382 VAL A C 1
ATOM 1827 O O . VAL A 1 331 ? 139.536 117.866 148.122 1.00 68.42 382 VAL A O 1
ATOM 1831 N N . ALA A 1 332 ? 137.392 117.559 148.749 1.00 53.53 383 ALA A N 1
ATOM 1832 C CA . ALA A 1 332 ? 136.970 117.247 147.388 1.00 59.45 383 ALA A CA 1
ATOM 1833 C C . ALA A 1 332 ? 137.150 118.438 146.454 1.00 61.05 383 ALA A C 1
ATOM 1834 O O . ALA A 1 332 ? 137.588 118.274 145.309 1.00 59.78 383 ALA A O 1
ATOM 1836 N N . VAL A 1 333 ? 136.827 119.644 146.928 1.00 56.75 384 VAL A N 1
ATOM 1837 C CA . VAL A 1 333 ? 136.875 120.826 146.071 1.00 58.64 384 VAL A CA 1
ATOM 1838 C C . VAL A 1 333 ? 138.296 121.070 145.573 1.00 58.39 384 VAL A C 1
ATOM 1839 O O . VAL A 1 333 ? 138.517 121.355 144.390 1.00 58.40 384 VAL A O 1
ATOM 1843 N N . ASP A 1 334 ? 139.279 120.963 146.468 1.00 50.64 385 ASP A N 1
ATOM 1844 C CA . ASP A 1 334 ? 140.668 121.099 146.048 1.00 51.51 385 ASP A CA 1
ATOM 1845 C C . ASP A 1 334 ? 141.110 119.922 145.190 1.00 56.26 385 ASP A C 1
ATOM 1846 O O . ASP A 1 334 ? 141.935 120.088 144.283 1.00 56.65 385 ASP A O 1
ATOM 1848 N N . ALA A 1 335 ? 140.573 118.732 145.463 1.00 50.12 386 ALA A N 1
ATOM 1849 C CA . ALA A 1 335 ? 140.924 117.562 144.669 1.00 41.70 386 ALA A CA 1
ATOM 1850 C C . ALA A 1 335 ? 140.495 117.720 143.218 1.00 45.16 386 ALA A C 1
ATOM 1851 O O . ALA A 1 335 ? 141.113 117.134 142.324 1.00 47.11 386 ALA A O 1
ATOM 1853 N N . ILE A 1 336 ? 139.443 118.502 142.964 1.00 48.41 387 ILE A N 1
ATOM 1854 C CA . ILE A 1 336 ? 139.038 118.766 141.583 1.00 46.42 387 ILE A CA 1
ATOM 1855 C C . ILE A 1 336 ? 140.175 119.428 140.815 1.00 47.36 387 ILE A C 1
ATOM 1856 O O . ILE A 1 336 ? 140.571 118.970 139.737 1.00 45.85 387 ILE A O 1
ATOM 1861 N N . ALA A 1 337 ? 140.727 120.507 141.373 1.00 44.11 388 ALA A N 1
ATOM 1862 C CA . ALA A 1 337 ? 141.820 121.208 140.710 1.00 33.93 388 ALA A CA 1
ATOM 1863 C C . ALA A 1 337 ? 143.065 120.339 140.633 1.00 37.30 388 ALA A C 1
ATOM 1864 O O . ALA A 1 337 ? 143.778 120.356 139.623 1.00 42.35 388 ALA A O 1
ATOM 1866 N N . ILE A 1 338 ? 143.342 119.570 141.689 1.00 35.98 389 ILE A N 1
ATOM 1867 C CA . ILE A 1 338 ? 144.520 118.706 141.692 1.00 33.26 389 ILE A CA 1
ATOM 1868 C C . ILE A 1 338 ? 144.447 117.702 140.549 1.00 37.00 389 ILE A C 1
ATOM 1869 O O . ILE A 1 338 ? 145.390 117.559 139.760 1.00 41.75 389 ILE A O 1
ATOM 1874 N N . SER A 1 339 ? 143.318 116.999 140.438 1.00 41.34 390 SER A N 1
ATOM 1875 C CA . SER A 1 339 ? 143.166 115.992 139.394 1.00 35.86 390 SER A CA 1
ATOM 1876 C C . SER A 1 339 ? 143.187 116.620 138.009 1.00 42.05 390 SER A C 1
ATOM 1877 O O . SER A 1 339 ? 143.820 116.087 137.090 1.00 48.54 390 SER A O 1
ATOM 1880 N N . ILE A 1 340 ? 142.489 117.741 137.814 1.00 42.04 391 ILE A N 1
ATOM 1881 C CA . ILE A 1 340 ? 142.430 118.404 136.470 1.00 39.04 391 ILE A CA 1
ATOM 1882 C C . ILE A 1 340 ? 143.850 118.745 136.004 1.00 41.42 391 ILE A C 1
ATOM 1883 O O . ILE A 1 340 ? 144.235 118.263 134.936 1.00 46.95 391 ILE A O 1
ATOM 1888 N N . ILE A 1 341 ? 144.603 119.531 136.776 1.00 39.53 392 ILE A N 1
ATOM 1889 C CA . ILE A 1 341 ? 145.975 119.961 136.371 1.00 31.44 392 ILE A CA 1
ATOM 1890 C C . ILE A 1 341 ? 146.870 118.729 136.239 1.00 32.17 392 ILE A C 1
ATOM 1891 O O . ILE A 1 341 ? 147.706 118.708 135.336 1.00 44.28 392 ILE A O 1
ATOM 1896 N N . GLY A 1 342 ? 146.687 117.730 137.094 1.00 35.35 393 GLY A N 1
ATOM 1897 C CA . GLY A 1 342 ? 147.541 116.530 137.060 1.00 40.92 393 GLY A CA 1
ATOM 1898 C C . GLY A 1 342 ? 147.416 115.751 135.763 1.00 41.29 393 GLY A C 1
ATOM 1899 O O . GLY A 1 342 ? 148.424 115.181 135.330 1.00 49.22 393 GLY A O 1
ATOM 1900 N N . PHE A 1 343 ? 146.219 115.706 135.172 1.00 52.72 394 PHE A N 1
ATOM 1901 C CA . PHE A 1 343 ? 145.996 114.966 133.901 1.00 54.03 394 PHE A CA 1
ATOM 1902 C C . PHE A 1 343 ? 146.184 115.910 132.708 1.00 50.91 394 PHE A C 1
ATOM 1903 O O . PHE A 1 343 ? 146.601 115.438 131.650 1.00 55.37 394 PHE A O 1
ATOM 1911 N N . ALA A 1 344 ? 145.911 117.201 132.880 1.00 49.04 395 ALA A N 1
ATOM 1912 C CA . ALA A 1 344 ? 146.136 118.179 131.793 1.00 50.93 395 ALA A CA 1
ATOM 1913 C C . ALA A 1 344 ? 147.634 118.316 131.505 1.00 52.96 395 ALA A C 1
ATOM 1914 O O . ALA A 1 344 ? 147.988 118.397 130.324 1.00 61.30 395 ALA A O 1
ATOM 1916 N N . ILE A 1 345 ? 148.463 118.309 132.528 1.00 47.54 396 ILE A N 1
ATOM 1917 C CA . ILE A 1 345 ? 149.922 118.526 132.390 1.00 51.78 396 ILE A CA 1
ATOM 1918 C C . ILE A 1 345 ? 150.614 117.188 132.176 1.00 55.96 396 ILE A C 1
ATOM 1919 O O . ILE A 1 345 ? 151.815 117.195 131.983 1.00 61.48 396 ILE A O 1
ATOM 1924 N N . THR A 1 346 ? 149.890 116.083 132.149 1.00 53.81 397 THR A N 1
ATOM 1925 C CA . THR A 1 346 ? 150.530 114.769 131.879 1.00 54.47 397 THR A CA 1
ATOM 1926 C C . THR A 1 346 ? 150.152 114.327 130.467 1.00 60.58 397 THR A C 1
ATOM 1927 O O . THR A 1 346 ? 151.039 114.326 129.602 1.00 65.65 397 THR A O 1
ATOM 1931 N N . VAL A 1 347 ? 148.885 113.981 130.246 1.00 64.79 398 VAL A N 1
ATOM 1932 C CA . VAL A 1 347 ? 148.393 113.576 128.895 1.00 62.44 398 VAL A CA 1
ATOM 1933 C C . VAL A 1 347 ? 148.992 114.498 127.847 1.00 61.42 398 VAL A C 1
ATOM 1934 O O . VAL A 1 347 ? 149.035 114.086 126.705 1.00 63.21 398 VAL A O 1
ATOM 1938 N N . SER A 1 348 ? 149.425 115.693 128.247 1.00 63.00 399 SER A N 1
ATOM 1939 C CA . SER A 1 348 ? 150.021 116.662 127.295 1.00 67.18 399 SER A CA 1
ATOM 1940 C C . SER A 1 348 ? 151.479 116.284 127.046 1.00 67.37 399 SER A C 1
ATOM 1941 O O . SER A 1 348 ? 151.785 115.891 125.914 1.00 72.22 399 SER A O 1
ATOM 1944 N N . LEU A 1 349 ? 152.337 116.368 128.065 1.00 61.79 400 LEU A N 1
ATOM 1945 C CA . LEU A 1 349 ? 153.782 116.104 127.829 1.00 63.23 400 LEU A CA 1
ATOM 1946 C C . LEU A 1 349 ? 153.973 114.617 127.502 1.00 66.07 400 LEU A C 1
ATOM 1947 O O . LEU A 1 349 ? 155.091 114.244 127.123 1.00 69.90 400 LEU A O 1
ATOM 1952 N N . SER A 1 350 ? 152.916 113.810 127.618 1.00 72.64 401 SER A N 1
ATOM 1953 C CA . SER A 1 350 ? 153.004 112.388 127.202 1.00 73.30 401 SER A CA 1
ATOM 1954 C C . SER A 1 350 ? 152.607 112.299 125.733 1.00 78.89 401 SER A C 1
ATOM 1955 O O . SER A 1 350 ? 153.070 111.359 125.067 1.00 80.98 401 SER A O 1
ATOM 1958 N N . GLU A 1 351 ? 151.769 113.229 125.250 1.00 81.67 402 GLU A N 1
ATOM 1959 C CA . GLU A 1 351 ? 151.449 113.247 123.826 1.00 78.97 402 GLU A CA 1
ATOM 1960 C C . GLU A 1 351 ? 152.500 114.009 123.033 1.00 79.68 402 GLU A C 1
ATOM 1961 O O . GLU A 1 351 ? 152.856 113.607 121.919 1.00 78.98 402 GLU A O 1
ATOM 1963 N N . MET A 1 352 ? 153.009 115.114 123.586 1.00 81.98 403 MET A N 1
ATOM 1964 C CA . MET A 1 352 ? 154.031 115.874 122.876 1.00 81.98 403 MET A CA 1
ATOM 1965 C C . MET A 1 352 ? 155.300 115.048 122.695 1.00 81.94 403 MET A C 1
ATOM 1966 O O . MET A 1 352 ? 155.887 115.024 121.605 1.00 84.69 403 MET A O 1
ATOM 1971 N N . PHE A 1 353 ? 155.729 114.346 123.747 1.00 82.57 404 PHE A N 1
ATOM 1972 C CA . PHE A 1 353 ? 156.913 113.502 123.626 1.00 85.71 404 PHE A CA 1
ATOM 1973 C C . PHE A 1 353 ? 156.655 112.301 122.725 1.00 88.83 404 PHE A C 1
ATOM 1974 O O . PHE A 1 353 ? 157.576 111.829 122.049 1.00 88.15 404 PHE A O 1
ATOM 1982 N N . ALA A 1 354 ? 155.423 111.787 122.711 1.00 94.22 405 ALA A N 1
ATOM 1983 C CA . ALA A 1 354 ? 155.088 110.704 121.794 1.00 94.82 405 ALA A CA 1
ATOM 1984 C C . ALA A 1 354 ? 155.205 111.156 120.345 1.00 95.36 405 ALA A C 1
ATOM 1985 O O . ALA A 1 354 ? 155.711 110.417 119.493 1.00 92.62 405 ALA A O 1
ATOM 1987 N N . LYS A 1 355 ? 154.736 112.370 120.045 1.00 97.69 406 LYS A N 1
ATOM 1988 C CA . LYS A 1 355 ? 154.903 112.913 118.702 1.00 95.45 406 LYS A CA 1
ATOM 1989 C C . LYS A 1 355 ? 156.369 113.181 118.391 1.00 95.60 406 LYS A C 1
ATOM 1990 O O . LYS A 1 355 ? 156.780 113.110 117.227 1.00 96.05 406 LYS A O 1
ATOM 1992 N N . LYS A 1 356 ? 157.169 113.491 119.414 1.00 95.24 407 LYS A N 1
ATOM 1993 C CA . LYS A 1 356 ? 158.598 113.710 119.206 1.00 95.31 407 LYS A CA 1
ATOM 1994 C C . LYS A 1 356 ? 159.273 112.457 118.660 1.00 97.42 407 LYS A C 1
ATOM 1995 O O . LYS A 1 356 ? 160.104 112.532 117.748 1.00 96.42 407 LYS A O 1
ATOM 2001 N N . HIS A 1 357 ? 158.928 111.291 119.204 1.00 99.30 408 HIS A N 1
ATOM 2002 C CA . HIS A 1 357 ? 159.572 110.036 118.840 1.00 97.52 408 HIS A CA 1
ATOM 2003 C C . HIS A 1 357 ? 158.741 109.193 117.880 1.00 96.85 408 HIS A C 1
ATOM 2004 O O . HIS A 1 357 ? 159.071 108.025 117.655 1.00 96.77 408 HIS A O 1
ATOM 2011 N N . GLY A 1 358 ? 157.678 109.753 117.313 1.00 97.54 409 GLY A N 1
ATOM 2012 C CA . GLY A 1 358 ? 156.902 109.049 116.305 1.00 98.64 409 GLY A CA 1
ATOM 2013 C C . GLY A 1 358 ? 156.146 107.826 116.780 1.00 98.68 409 GLY A C 1
ATOM 2014 O O . GLY A 1 358 ? 156.171 106.788 116.105 1.00 97.77 409 GLY A O 1
ATOM 2015 N N . TYR A 1 359 ? 155.473 107.917 117.925 1.00 100.75 410 TYR A N 1
ATOM 2016 C CA . TYR A 1 359 ? 154.594 106.855 118.391 1.00 100.95 410 TYR A CA 1
ATOM 2017 C C . TYR A 1 359 ? 153.352 107.480 119.010 1.00 100.53 410 TYR A C 1
ATOM 2018 O O . TYR A 1 359 ? 153.276 108.696 119.211 1.00 98.43 410 TYR A O 1
ATOM 2027 N N . THR A 1 360 ? 152.370 106.635 119.310 1.00 101.41 411 THR A N 1
ATOM 2028 C CA . THR A 1 360 ? 151.075 107.083 119.799 1.00 102.15 411 THR A CA 1
ATOM 2029 C C . THR A 1 360 ? 150.860 106.623 121.234 1.00 102.39 411 THR A C 1
ATOM 2030 O O . THR A 1 360 ? 151.334 105.558 121.641 1.00 102.54 411 THR A O 1
ATOM 2034 N N . VAL A 1 361 ? 150.135 107.440 121.993 1.00 93.32 412 VAL A N 1
ATOM 2035 C CA . VAL A 1 361 ? 149.810 107.157 123.385 1.00 90.43 412 VAL A CA 1
ATOM 2036 C C . VAL A 1 361 ? 148.300 107.230 123.552 1.00 91.76 412 VAL A C 1
ATOM 2037 O O . VAL A 1 361 ? 147.652 108.151 123.042 1.00 92.58 412 VAL A O 1
ATOM 2041 N N . LYS A 1 362 ? 147.740 106.256 124.263 1.00 88.25 413 LYS A N 1
ATOM 2042 C CA . LYS A 1 362 ? 146.301 106.208 124.492 1.00 86.50 413 LYS A CA 1
ATOM 2043 C C . LYS A 1 362 ? 145.934 107.161 125.624 1.00 84.59 413 LYS A C 1
ATOM 2044 O O . LYS A 1 362 ? 146.439 107.028 126.744 1.00 86.12 413 LYS A O 1
ATOM 2050 N N . ALA A 1 363 ? 145.057 108.121 125.329 1.00 76.77 414 ALA A N 1
ATOM 2051 C CA . ALA A 1 363 ? 144.673 109.108 126.333 1.00 75.42 414 ALA A CA 1
ATOM 2052 C C . ALA A 1 363 ? 143.924 108.461 127.490 1.00 75.72 414 ALA A C 1
ATOM 2053 O O . ALA A 1 363 ? 144.120 108.835 128.650 1.00 81.69 414 ALA A O 1
ATOM 2055 N N . ASN A 1 364 ? 143.046 107.501 127.193 1.00 74.93 415 ASN A N 1
ATOM 2056 C CA . ASN A 1 364 ? 142.309 106.829 128.258 1.00 75.85 415 ASN A CA 1
ATOM 2057 C C . ASN A 1 364 ? 143.238 105.985 129.123 1.00 77.11 415 ASN A C 1
ATOM 2058 O O . ASN A 1 364 ? 143.060 105.901 130.345 1.00 77.20 415 ASN A O 1
ATOM 2063 N N . GLN A 1 365 ? 144.233 105.345 128.510 1.00 79.57 416 GLN A N 1
ATOM 2064 C CA . GLN A 1 365 ? 145.191 104.578 129.297 1.00 76.49 416 GLN A CA 1
ATOM 2065 C C . GLN A 1 365 ? 146.053 105.493 130.160 1.00 78.94 416 GLN A C 1
ATOM 2066 O O . GLN A 1 365 ? 146.414 105.131 131.285 1.00 84.27 416 GLN A O 1
ATOM 2072 N N . GLU A 1 366 ? 146.399 106.681 129.654 1.00 75.02 417 GLU A N 1
ATOM 2073 C CA . GLU A 1 366 ? 147.068 107.675 130.491 1.00 71.09 417 GLU A CA 1
ATOM 2074 C C . GLU A 1 366 ? 146.174 108.121 131.641 1.00 69.93 417 GLU A C 1
ATOM 2075 O O . GLU A 1 366 ? 146.651 108.314 132.765 1.00 78.05 417 GLU A O 1
ATOM 2081 N N . MET A 1 367 ? 144.880 108.312 131.367 1.00 63.52 418 MET A N 1
ATOM 2082 C CA . MET A 1 367 ? 143.909 108.607 132.419 1.00 63.01 418 MET A CA 1
ATOM 2083 C C . MET A 1 367 ? 143.994 107.574 133.530 1.00 65.08 418 MET A C 1
ATOM 2084 O O . MET A 1 367 ? 144.133 107.913 134.711 1.00 69.55 418 MET A O 1
ATOM 2089 N N . TYR A 1 368 ? 143.929 106.295 133.157 1.00 70.70 419 TYR A N 1
ATOM 2090 C CA . TYR A 1 368 ? 143.931 105.226 134.149 1.00 70.72 419 TYR A CA 1
ATOM 2091 C C . TYR A 1 368 ? 145.257 105.166 134.893 1.00 65.59 419 TYR A C 1
ATOM 2092 O O . TYR A 1 368 ? 145.283 105.014 136.119 1.00 67.09 419 TYR A O 1
ATOM 2101 N N . ALA A 1 369 ? 146.368 105.279 134.165 1.00 59.33 420 ALA A N 1
ATOM 2102 C CA . ALA A 1 369 ? 147.682 105.159 134.785 1.00 63.75 420 ALA A CA 1
ATOM 2103 C C . ALA A 1 369 ? 147.930 106.278 135.788 1.00 70.88 420 ALA A C 1
ATOM 2104 O O . ALA A 1 369 ? 148.444 106.032 136.885 1.00 75.07 420 ALA A O 1
ATOM 2106 N N . ILE A 1 370 ? 147.573 107.514 135.437 1.00 64.21 421 ILE A N 1
ATOM 2107 C CA . ILE A 1 370 ? 147.765 108.613 136.375 1.00 56.05 421 ILE A CA 1
ATOM 2108 C C . ILE A 1 370 ? 146.698 108.626 137.459 1.00 59.21 421 ILE A C 1
ATOM 2109 O O . ILE A 1 370 ? 146.886 109.278 138.492 1.00 61.05 421 ILE A O 1
ATOM 2114 N N . GLY A 1 371 ? 145.585 107.922 137.265 1.00 56.10 422 GLY A N 1
ATOM 2115 C CA . GLY A 1 371 ? 144.590 107.815 138.310 1.00 51.38 422 GLY A CA 1
ATOM 2116 C C . GLY A 1 371 ? 144.990 106.825 139.383 1.00 54.80 422 GLY A C 1
ATOM 2117 O O . GLY A 1 371 ? 144.982 107.152 140.573 1.00 59.58 422 GLY A O 1
ATOM 2118 N N . PHE A 1 372 ? 145.345 105.608 138.973 1.00 57.71 423 PHE A N 1
ATOM 2119 C CA . PHE A 1 372 ? 145.815 104.608 139.923 1.00 54.67 423 PHE A CA 1
ATOM 2120 C C . PHE A 1 372 ? 147.187 104.941 140.487 1.00 59.06 423 PHE A C 1
ATOM 2121 O O . PHE A 1 372 ? 147.608 104.307 141.460 1.00 63.72 423 PHE A O 1
ATOM 2129 N N . CYS A 1 373 ? 147.890 105.910 139.903 1.00 59.21 424 CYS A N 1
ATOM 2130 C CA . CYS A 1 373 ? 149.127 106.411 140.484 1.00 57.82 424 CYS A CA 1
ATOM 2131 C C . CYS A 1 373 ? 148.881 107.271 141.716 1.00 57.06 424 CYS A C 1
ATOM 2132 O O . CYS A 1 373 ? 149.842 107.626 142.404 1.00 60.86 424 CYS A O 1
ATOM 2135 N N . ASN A 1 374 ? 147.626 107.625 141.996 1.00 48.05 425 ASN A N 1
ATOM 2136 C CA . ASN A 1 374 ? 147.273 108.429 143.158 1.00 42.90 425 ASN A CA 1
ATOM 2137 C C . ASN A 1 374 ? 146.360 107.687 144.126 1.00 47.52 425 ASN A C 1
ATOM 2138 O O . ASN A 1 374 ? 145.729 108.324 144.975 1.00 55.04 425 ASN A O 1
ATOM 2143 N N . ILE A 1 375 ? 146.260 106.365 144.016 1.00 43.75 426 ILE A N 1
ATOM 2144 C CA . ILE A 1 375 ? 145.378 105.590 144.881 1.00 42.50 426 ILE A CA 1
ATOM 2145 C C . ILE A 1 375 ? 146.198 104.558 145.639 1.00 47.60 426 ILE A C 1
ATOM 2146 O O . ILE A 1 375 ? 146.224 104.552 146.877 1.00 54.73 426 ILE A O 1
ATOM 2151 N N . ILE A 1 376 ? 146.867 103.670 144.901 1.00 51.98 427 ILE A N 1
ATOM 2152 C CA . ILE A 1 376 ? 147.749 102.696 145.542 1.00 54.31 427 ILE A CA 1
ATOM 2153 C C . ILE A 1 376 ? 148.854 103.384 146.334 1.00 57.88 427 ILE A C 1
ATOM 2154 O O . ILE A 1 376 ? 149.106 102.978 147.480 1.00 61.43 427 ILE A O 1
ATOM 2159 N N . PRO A 1 377 ? 149.551 104.400 145.807 1.00 50.27 428 PRO A N 1
ATOM 2160 C CA . PRO A 1 377 ? 150.436 105.181 146.686 1.00 47.97 428 PRO A CA 1
ATOM 2161 C C . PRO A 1 377 ? 149.694 105.877 147.812 1.00 49.14 428 PRO A C 1
ATOM 2162 O O . PRO A 1 377 ? 150.227 105.981 148.923 1.00 55.75 428 PRO A O 1
ATOM 2166 N N . SER A 1 378 ? 148.470 106.349 147.561 1.00 43.19 429 SER A N 1
ATOM 2167 C CA . SER A 1 378 ? 147.702 107.029 148.599 1.00 42.31 429 SER A CA 1
ATOM 2168 C C . SER A 1 378 ? 147.430 106.134 149.796 1.00 41.87 429 SER A C 1
ATOM 2169 O O . SER A 1 378 ? 147.220 106.642 150.901 1.00 41.89 429 SER A O 1
ATOM 2172 N N . PHE A 1 379 ? 147.416 104.816 149.598 1.00 55.54 430 PHE A N 1
ATOM 2173 C CA . PHE A 1 379 ? 147.251 103.903 150.720 1.00 56.43 430 PHE A CA 1
ATOM 2174 C C . PHE A 1 379 ? 148.503 103.804 151.584 1.00 55.90 430 PHE A C 1
ATOM 2175 O O . PHE A 1 379 ? 148.428 103.275 152.697 1.00 55.80 430 PHE A O 1
ATOM 2183 N N . PHE A 1 380 ? 149.646 104.290 151.103 1.00 52.37 431 PHE A N 1
ATOM 2184 C CA . PHE A 1 380 ? 150.930 104.110 151.773 1.00 51.23 431 PHE A CA 1
ATOM 2185 C C . PHE A 1 380 ? 151.596 105.441 152.106 1.00 52.26 431 PHE A C 1
ATOM 2186 O O . PHE A 1 380 ? 152.810 105.591 151.968 1.00 54.55 431 PHE A O 1
ATOM 2194 N N . HIS A 1 381 ? 150.812 106.421 152.558 1.00 45.82 432 HIS A N 1
ATOM 2195 C CA . HIS A 1 381 ? 151.317 107.742 152.941 1.00 42.94 432 HIS A CA 1
ATOM 2196 C C . HIS A 1 381 ? 152.077 108.401 151.784 1.00 46.69 432 HIS A C 1
ATOM 2197 O O . HIS A 1 381 ? 153.289 108.614 151.833 1.00 55.73 432 HIS A O 1
ATOM 2204 N N . CYS A 1 382 ? 151.328 108.710 150.731 1.00 37.26 433 CYS A N 1
ATOM 2205 C CA . CYS A 1 382 ? 151.863 109.409 149.575 1.00 38.45 433 CYS A CA 1
ATOM 2206 C C . CYS A 1 382 ? 150.897 110.506 149.157 1.00 45.24 433 CYS A C 1
ATOM 2207 O O . CYS A 1 382 ? 149.685 110.385 149.349 1.00 56.03 433 CYS A O 1
ATOM 2210 N N . PHE A 1 383 ? 151.434 111.583 148.590 1.00 37.75 434 PHE A N 1
ATOM 2211 C CA . PHE A 1 383 ? 150.584 112.617 148.028 1.00 40.09 434 PHE A CA 1
ATOM 2212 C C . PHE A 1 383 ? 150.577 112.503 146.502 1.00 46.51 434 PHE A C 1
ATOM 2213 O O . PHE A 1 383 ? 151.110 111.552 145.924 1.00 47.87 434 PHE A O 1
ATOM 2221 N N . THR A 1 384 ? 149.955 113.478 145.842 1.00 49.56 435 THR A N 1
ATOM 2222 C CA . THR A 1 384 ? 149.666 113.376 144.419 1.00 41.78 435 THR A CA 1
ATOM 2223 C C . THR A 1 384 ? 150.941 113.337 143.586 1.00 44.78 435 THR A C 1
ATOM 2224 O O . THR A 1 384 ? 151.966 113.921 143.943 1.00 49.74 435 THR A O 1
ATOM 2228 N N . THR A 1 385 ? 150.860 112.635 142.461 1.00 43.20 436 THR A N 1
ATOM 2229 C CA . THR A 1 385 ? 151.971 112.474 141.536 1.00 44.90 436 THR A CA 1
ATOM 2230 C C . THR A 1 385 ? 151.544 112.940 140.154 1.00 49.24 436 THR A C 1
ATOM 2231 O O . THR A 1 385 ? 150.378 112.799 139.774 1.00 51.98 436 THR A O 1
ATOM 2235 N N . SER A 1 386 ? 152.455 113.575 139.416 1.00 53.52 437 SER A N 1
ATOM 2236 C CA . SER A 1 386 ? 152.143 114.071 138.051 1.00 50.26 437 SER A CA 1
ATOM 2237 C C . SER A 1 386 ? 153.438 114.165 137.254 1.00 54.48 437 SER A C 1
ATOM 2238 O O . SER A 1 386 ? 154.505 114.196 137.880 1.00 55.77 437 SER A O 1
ATOM 2241 N N . ALA A 1 387 ? 153.348 114.207 135.927 1.00 60.44 438 ALA A N 1
ATOM 2242 C CA . ALA A 1 387 ? 154.587 114.207 135.119 1.00 56.24 438 ALA A CA 1
ATOM 2243 C C . ALA A 1 387 ? 155.299 115.536 135.342 1.00 61.47 438 ALA A C 1
ATOM 2244 O O . ALA A 1 387 ? 154.605 116.548 135.516 1.00 63.15 438 ALA A O 1
ATOM 2246 N N . ALA A 1 388 ? 156.599 115.558 135.277 1.00 74.07 439 ALA A N 1
ATOM 2247 C CA . ALA A 1 388 ? 157.239 116.834 135.568 1.00 74.58 439 ALA A CA 1
ATOM 2248 C C . ALA A 1 388 ? 157.386 117.605 134.275 1.00 79.08 439 ALA A C 1
ATOM 2249 O O . ALA A 1 388 ? 156.597 118.546 134.117 1.00 78.03 439 ALA A O 1
ATOM 2251 N N . LEU A 1 389 ? 158.280 117.184 133.376 1.00 89.16 440 LEU A N 1
ATOM 2252 C CA . LEU A 1 389 ? 158.650 117.966 132.156 1.00 87.08 440 LEU A CA 1
ATOM 2253 C C . LEU A 1 389 ? 159.620 118.995 132.698 1.00 88.06 440 LEU A C 1
ATOM 2254 O O . LEU A 1 389 ? 159.765 120.045 132.086 1.00 90.00 440 LEU A O 1
ATOM 2259 N N . ALA A 1 390 ? 160.182 118.689 133.857 1.00 84.03 441 ALA A N 1
ATOM 2260 C CA . ALA A 1 390 ? 161.235 119.516 134.451 1.00 86.99 441 ALA A CA 1
ATOM 2261 C C . ALA A 1 390 ? 162.269 118.496 134.892 1.00 90.47 441 ALA A C 1
ATOM 2262 O O . ALA A 1 390 ? 163.373 118.901 135.271 1.00 91.79 441 ALA A O 1
ATOM 2264 N N . LYS A 1 391 ? 161.881 117.221 134.892 1.00 89.93 442 LYS A N 1
ATOM 2265 C CA . LYS A 1 391 ? 162.815 116.105 135.205 1.00 89.30 442 LYS A CA 1
ATOM 2266 C C . LYS A 1 391 ? 162.537 115.044 134.140 1.00 87.42 442 LYS A C 1
ATOM 2267 O O . LYS A 1 391 ? 162.962 113.912 134.320 1.00 89.43 442 LYS A O 1
ATOM 2273 N N . THR A 1 392 ? 161.765 115.396 133.119 1.00 86.13 443 THR A N 1
ATOM 2274 C CA . THR A 1 392 ? 161.549 114.458 132.000 1.00 87.97 443 THR A CA 1
ATOM 2275 C C . THR A 1 392 ? 162.637 114.813 131.011 1.00 89.23 443 THR A C 1
ATOM 2276 O O . THR A 1 392 ? 162.917 114.021 130.102 1.00 89.29 443 THR A O 1
ATOM 2280 N N . LEU A 1 393 ? 163.234 115.974 131.240 1.00 96.15 444 LEU A N 1
ATOM 2281 C CA . LEU A 1 393 ? 164.311 116.464 130.358 1.00 97.51 444 LEU A CA 1
ATOM 2282 C C . LEU A 1 393 ? 165.612 115.882 130.896 1.00 97.69 444 LEU A C 1
ATOM 2283 O O . LEU A 1 393 ? 166.440 115.452 130.087 1.00 98.69 444 LEU A O 1
ATOM 2285 N N . VAL A 1 394 ? 165.757 115.819 132.212 1.00 97.67 445 VAL A N 1
ATOM 2286 C CA . VAL A 1 394 ? 166.973 115.165 132.757 1.00 98.18 445 VAL A CA 1
ATOM 2287 C C . VAL A 1 394 ? 167.022 113.739 132.215 1.00 97.95 445 VAL A C 1
ATOM 2288 O O . VAL A 1 394 ? 168.068 113.339 131.705 1.00 98.32 445 VAL A O 1
ATOM 2292 N N . LYS A 1 395 ? 165.921 113.015 132.270 1.00 101.38 446 LYS A N 1
ATOM 2293 C CA . LYS A 1 395 ? 165.991 111.598 131.852 1.00 101.75 446 LYS A CA 1
ATOM 2294 C C . LYS A 1 395 ? 166.085 111.539 130.326 1.00 102.50 446 LYS A C 1
ATOM 2295 O O . LYS A 1 395 ? 166.589 110.536 129.814 1.00 103.41 446 LYS A O 1
ATOM 2297 N N . GLU A 1 396 ? 165.614 112.558 129.618 1.00 105.70 447 GLU A N 1
ATOM 2298 C CA . GLU A 1 396 ? 165.809 112.552 128.144 1.00 106.59 447 GLU A CA 1
ATOM 2299 C C . GLU A 1 396 ? 167.307 112.668 127.847 1.00 107.62 447 GLU A C 1
ATOM 2300 O O . GLU A 1 396 ? 167.827 111.805 127.112 1.00 106.95 447 GLU A O 1
ATOM 2302 N N . SER A 1 397 ? 167.971 113.688 128.400 1.00 107.06 448 SER A N 1
ATOM 2303 C CA . SER A 1 397 ? 169.407 113.852 128.206 1.00 107.43 448 SER A CA 1
ATOM 2304 C C . SER A 1 397 ? 170.168 112.574 128.532 1.00 108.52 448 SER A C 1
ATOM 2305 O O . SER A 1 397 ? 171.228 112.318 127.950 1.00 108.57 448 SER A O 1
ATOM 2308 N N . THR A 1 398 ? 169.652 111.766 129.462 1.00 113.08 449 THR A N 1
ATOM 2309 C CA . THR A 1 398 ? 170.307 110.505 129.791 1.00 113.62 449 THR A CA 1
ATOM 2310 C C . THR A 1 398 ? 170.313 109.557 128.598 1.00 114.10 449 THR A C 1
ATOM 2311 O O . THR A 1 398 ? 171.324 108.905 128.317 1.00 114.16 449 THR A O 1
ATOM 2315 N N . GLY A 1 399 ? 169.198 109.474 127.881 1.00 111.55 450 GLY A N 1
ATOM 2316 C CA . GLY A 1 399 ? 169.096 108.613 126.726 1.00 111.38 450 GLY A CA 1
ATOM 2317 C C . GLY A 1 399 ? 168.287 107.350 126.918 1.00 112.60 450 GLY A C 1
ATOM 2318 O O . GLY A 1 399 ? 168.465 106.404 126.141 1.00 111.56 450 GLY A O 1
ATOM 2319 N N . CYS A 1 400 ? 167.416 107.300 127.921 1.00 114.55 451 CYS A N 1
ATOM 2320 C CA . CYS A 1 400 ? 166.593 106.119 128.139 1.00 114.99 451 CYS A CA 1
ATOM 2321 C C . CYS A 1 400 ? 165.596 105.943 126.999 1.00 113.63 451 CYS A C 1
ATOM 2322 O O . CYS A 1 400 ? 165.034 106.915 126.487 1.00 112.55 451 CYS A O 1
ATOM 2325 N N . HIS A 1 401 ? 165.383 104.690 126.599 1.00 110.30 452 HIS A N 1
ATOM 2326 C CA . HIS A 1 401 ? 164.479 104.362 125.503 1.00 110.49 452 HIS A CA 1
ATOM 2327 C C . HIS A 1 401 ? 163.358 103.424 125.942 1.00 110.19 452 HIS A C 1
ATOM 2328 O O . HIS A 1 401 ? 162.723 102.786 125.097 1.00 110.60 452 HIS A O 1
ATOM 2330 N N . THR A 1 402 ? 163.103 103.326 127.243 1.00 106.28 453 THR A N 1
ATOM 2331 C CA . THR A 1 402 ? 162.057 102.452 127.755 1.00 107.21 453 THR A CA 1
ATOM 2332 C C . THR A 1 402 ? 161.677 102.920 129.152 1.00 107.69 453 THR A C 1
ATOM 2333 O O . THR A 1 402 ? 162.359 103.749 129.760 1.00 107.09 453 THR A O 1
ATOM 2335 N N . GLN A 1 403 ? 160.571 102.372 129.656 1.00 94.69 454 GLN A N 1
ATOM 2336 C CA . GLN A 1 403 ? 160.106 102.685 131.000 1.00 93.46 454 GLN A CA 1
ATOM 2337 C C . GLN A 1 403 ? 160.794 101.856 132.075 1.00 94.43 454 GLN A C 1
ATOM 2338 O O . GLN A 1 403 ? 160.526 102.071 133.261 1.00 93.41 454 GLN A O 1
ATOM 2344 N N . LEU A 1 404 ? 161.662 100.918 131.695 1.00 101.71 455 LEU A N 1
ATOM 2345 C CA . LEU A 1 404 ? 162.405 100.157 132.694 1.00 101.36 455 LEU A CA 1
ATOM 2346 C C . LEU A 1 404 ? 163.340 101.056 133.490 1.00 102.38 455 LEU A C 1
ATOM 2347 O O . LEU A 1 404 ? 163.632 100.769 134.657 1.00 102.56 455 LEU A O 1
ATOM 2349 N N . SER A 1 405 ? 163.806 102.151 132.882 1.00 103.65 456 SER A N 1
ATOM 2350 C CA . SER A 1 405 ? 164.704 103.067 133.578 1.00 104.36 456 SER A CA 1
ATOM 2351 C C . SER A 1 405 ? 164.068 103.595 134.855 1.00 105.52 456 SER A C 1
ATOM 2352 O O . SER A 1 405 ? 164.725 103.669 135.900 1.00 105.37 456 SER A O 1
ATOM 2354 N N . GLY A 1 406 ? 162.782 103.948 134.795 1.00 98.23 457 GLY A N 1
ATOM 2355 C CA . GLY A 1 406 ? 162.095 104.394 135.993 1.00 97.71 457 GLY A CA 1
ATOM 2356 C C . GLY A 1 406 ? 162.148 103.363 137.103 1.00 97.37 457 GLY A C 1
ATOM 2357 O O . GLY A 1 406 ? 162.344 103.705 138.272 1.00 96.19 457 GLY A O 1
ATOM 2358 N N . VAL A 1 407 ? 162.004 102.083 136.748 1.00 100.03 458 VAL A N 1
ATOM 2359 C CA . VAL A 1 407 ? 162.129 101.019 137.741 1.00 98.99 458 VAL A CA 1
ATOM 2360 C C . VAL A 1 407 ? 163.485 101.106 138.425 1.00 99.42 458 VAL A C 1
ATOM 2361 O O . VAL A 1 407 ? 163.585 101.053 139.657 1.00 102.67 458 VAL A O 1
ATOM 2365 N N . VAL A 1 408 ? 164.547 101.274 137.633 1.00 100.00 459 VAL A N 1
ATOM 2366 C CA . VAL A 1 408 ? 165.877 101.444 138.209 1.00 102.99 459 VAL A CA 1
ATOM 2367 C C . VAL A 1 408 ? 165.883 102.635 139.154 1.00 103.90 459 VAL A C 1
ATOM 2368 O O . VAL A 1 408 ? 166.387 102.554 140.282 1.00 102.34 459 VAL A O 1
ATOM 2372 N N . THR A 1 409 ? 165.285 103.748 138.720 1.00 101.47 460 THR A N 1
ATOM 2373 C CA . THR A 1 409 ? 165.157 104.910 139.592 1.00 100.64 460 THR A CA 1
ATOM 2374 C C . THR A 1 409 ? 164.458 104.526 140.887 1.00 99.25 460 THR A C 1
ATOM 2375 O O . THR A 1 409 ? 164.944 104.828 141.983 1.00 99.37 460 THR A O 1
ATOM 2379 N N . ALA A 1 410 ? 163.336 103.812 140.773 1.00 97.04 461 ALA A N 1
ATOM 2380 C CA . ALA A 1 410 ? 162.632 103.350 141.961 1.00 98.04 461 ALA A CA 1
ATOM 2381 C C . ALA A 1 410 ? 163.556 102.513 142.831 1.00 99.39 461 ALA A C 1
ATOM 2382 O O . ALA A 1 410 ? 163.631 102.710 144.051 1.00 98.50 461 ALA A O 1
ATOM 2384 N N . LEU A 1 411 ? 164.309 101.602 142.207 1.00 103.97 462 LEU A N 1
ATOM 2385 C CA . LEU A 1 411 ? 165.264 100.795 142.954 1.00 104.16 462 LEU A CA 1
ATOM 2386 C C . LEU A 1 411 ? 166.243 101.686 143.702 1.00 105.85 462 LEU A C 1
ATOM 2387 O O . LEU A 1 411 ? 166.477 101.504 144.903 1.00 105.44 462 LEU A O 1
ATOM 2392 N N . VAL A 1 412 ? 166.785 102.694 143.013 1.00 104.32 463 VAL A N 1
ATOM 2393 C CA . VAL A 1 412 ? 167.698 103.627 143.666 1.00 102.90 463 VAL A CA 1
ATOM 2394 C C . VAL A 1 412 ? 166.991 104.322 144.819 1.00 100.59 463 VAL A C 1
ATOM 2395 O O . VAL A 1 412 ? 167.530 104.427 145.928 1.00 99.57 463 VAL A O 1
ATOM 2399 N N . LEU A 1 413 ? 165.753 104.768 144.587 1.00 96.98 464 LEU A N 1
ATOM 2400 C CA . LEU A 1 413 ? 164.983 105.367 145.670 1.00 96.43 464 LEU A CA 1
ATOM 2401 C C . LEU A 1 413 ? 164.805 104.378 146.811 1.00 98.70 464 LEU A C 1
ATOM 2402 O O . LEU A 1 413 ? 164.970 104.735 147.984 1.00 98.01 464 LEU A O 1
ATOM 2407 N N . LEU A 1 414 ? 164.510 103.116 146.484 1.00 104.88 465 LEU A N 1
ATOM 2408 C CA . LEU A 1 414 ? 164.445 102.096 147.522 1.00 104.02 465 LEU A CA 1
ATOM 2409 C C . LEU A 1 414 ? 165.788 101.958 148.222 1.00 105.30 465 LEU A C 1
ATOM 2410 O O . LEU A 1 414 ? 165.850 101.898 149.455 1.00 105.56 465 LEU A O 1
ATOM 2415 N N . LEU A 1 415 ? 166.880 101.955 147.450 1.00 102.51 466 LEU A N 1
ATOM 2416 C CA . LEU A 1 415 ? 168.206 101.873 148.050 1.00 101.42 466 LEU A CA 1
ATOM 2417 C C . LEU A 1 415 ? 168.486 103.070 148.945 1.00 101.46 466 LEU A C 1
ATOM 2418 O O . LEU A 1 415 ? 169.331 102.992 149.844 1.00 100.91 466 LEU A O 1
ATOM 2420 N N . VAL A 1 416 ? 167.791 104.185 148.717 1.00 101.52 467 VAL A N 1
ATOM 2421 C CA . VAL A 1 416 ? 167.915 105.341 149.594 1.00 102.10 467 VAL A CA 1
ATOM 2422 C C . VAL A 1 416 ? 166.875 105.319 150.710 1.00 101.25 467 VAL A C 1
ATOM 2423 O O . VAL A 1 416 ? 167.127 105.865 151.794 1.00 101.61 467 VAL A O 1
ATOM 2427 N N . LEU A 1 417 ? 165.733 104.666 150.493 1.00 88.31 468 LEU A N 1
ATOM 2428 C CA . LEU A 1 417 ? 164.620 104.798 151.425 1.00 88.01 468 LEU A CA 1
ATOM 2429 C C . LEU A 1 417 ? 164.885 104.078 152.740 1.00 90.28 468 LEU A C 1
ATOM 2430 O O . LEU A 1 417 ? 164.511 104.579 153.807 1.00 93.20 468 LEU A O 1
ATOM 2435 N N . LEU A 1 418 ? 165.520 102.907 152.696 1.00 96.17 469 LEU A N 1
ATOM 2436 C CA . LEU A 1 418 ? 165.855 102.171 153.909 1.00 98.84 469 LEU A CA 1
ATOM 2437 C C . LEU A 1 418 ? 167.350 102.151 154.189 1.00 98.74 469 LEU A C 1
ATOM 2438 O O . LEU A 1 418 ? 167.760 102.177 155.353 1.00 97.33 469 LEU A O 1
ATOM 2443 N N . VAL A 1 419 ? 168.179 102.114 153.151 1.00 104.31 470 VAL A N 1
ATOM 2444 C CA . VAL A 1 419 ? 169.623 102.172 153.317 1.00 104.05 470 VAL A CA 1
ATOM 2445 C C . VAL A 1 419 ? 170.097 103.589 153.015 1.00 106.14 470 VAL A C 1
ATOM 2446 O O . VAL A 1 419 ? 169.396 104.376 152.376 1.00 106.78 470 VAL A O 1
ATOM 2448 N N . ILE A 1 420 ? 171.312 103.901 153.475 1.00 107.45 471 ILE A N 1
ATOM 2449 C CA . ILE A 1 420 ? 171.953 105.218 153.385 1.00 108.23 471 ILE A CA 1
ATOM 2450 C C . ILE A 1 420 ? 170.942 106.354 153.503 1.00 107.16 471 ILE A C 1
ATOM 2451 O O . ILE A 1 420 ? 171.039 107.362 152.795 1.00 107.36 471 ILE A O 1
ATOM 2456 N N . ALA A 1 421 ? 169.975 106.205 154.404 1.00 101.36 472 ALA A N 1
ATOM 2457 C CA . ALA A 1 421 ? 168.977 107.239 154.644 1.00 100.54 472 ALA A CA 1
ATOM 2458 C C . ALA A 1 421 ? 169.532 108.371 155.507 1.00 100.10 472 ALA A C 1
ATOM 2459 O O . ALA A 1 421 ? 169.326 109.544 155.167 1.00 98.43 472 ALA A O 1
ATOM 2461 N N . PRO A 1 422 ? 170.229 108.098 156.617 1.00 101.17 473 PRO A N 1
ATOM 2462 C CA . PRO A 1 422 ? 170.795 109.199 157.406 1.00 102.08 473 PRO A CA 1
ATOM 2463 C C . PRO A 1 422 ? 172.042 109.823 156.804 1.00 100.94 473 PRO A C 1
ATOM 2464 O O . PRO A 1 422 ? 172.661 110.670 157.457 1.00 100.61 473 PRO A O 1
ATOM 2468 N N . LEU A 1 423 ? 172.434 109.430 155.590 1.00 99.74 474 LEU A N 1
ATOM 2469 C CA . LEU A 1 423 ? 173.592 110.050 154.955 1.00 100.79 474 LEU A CA 1
ATOM 2470 C C . LEU A 1 423 ? 173.346 111.524 154.660 1.00 101.77 474 LEU A C 1
ATOM 2471 O O . LEU A 1 423 ? 174.296 112.314 154.610 1.00 101.60 474 LEU A O 1
ATOM 2473 N N . PHE A 1 424 ? 172.086 111.913 154.466 1.00 105.03 475 PHE A N 1
ATOM 2474 C CA . PHE A 1 424 ? 171.715 113.303 154.240 1.00 103.31 475 PHE A CA 1
ATOM 2475 C C . PHE A 1 424 ? 171.128 113.954 155.486 1.00 104.21 475 PHE A C 1
ATOM 2476 O O . PHE A 1 424 ? 170.400 114.946 155.374 1.00 103.97 475 PHE A O 1
ATOM 2484 N N . TYR A 1 425 ? 171.420 113.409 156.669 1.00 102.01 476 TYR A N 1
ATOM 2485 C CA . TYR A 1 425 ? 170.887 113.983 157.900 1.00 101.62 476 TYR A CA 1
ATOM 2486 C C . TYR A 1 425 ? 171.406 115.397 158.121 1.00 102.24 476 TYR A C 1
ATOM 2487 O O . TYR A 1 425 ? 170.645 116.293 158.504 1.00 101.36 476 TYR A O 1
ATOM 2496 N N . SER A 1 426 ? 172.696 115.618 157.878 1.00 106.07 477 SER A N 1
ATOM 2497 C CA . SER A 1 426 ? 173.315 116.913 158.124 1.00 105.31 477 SER A CA 1
ATOM 2498 C C . SER A 1 426 ? 173.045 117.928 157.022 1.00 104.56 477 SER A C 1
ATOM 2499 O O . SER A 1 426 ? 173.437 119.089 157.171 1.00 104.74 477 SER A O 1
ATOM 2502 N N . LEU A 1 427 ? 172.399 117.526 155.929 1.00 101.06 478 LEU A N 1
ATOM 2503 C CA . LEU A 1 427 ? 172.124 118.452 154.837 1.00 99.88 478 LEU A CA 1
ATOM 2504 C C . LEU A 1 427 ? 171.258 119.611 155.320 1.00 101.81 478 LEU A C 1
ATOM 2505 O O . LEU A 1 427 ? 170.259 119.409 156.015 1.00 101.59 478 LEU A O 1
ATOM 2510 N N . GLN A 1 428 ? 171.649 120.825 154.948 1.00 98.88 479 GLN A N 1
ATOM 2511 C CA . GLN A 1 428 ? 170.936 122.018 155.370 1.00 96.51 479 GLN A CA 1
ATOM 2512 C C . GLN A 1 428 ? 169.699 122.240 154.502 1.00 96.36 479 GLN A C 1
ATOM 2513 O O . GLN A 1 428 ? 169.457 121.537 153.518 1.00 98.37 479 GLN A O 1
ATOM 2515 N N . LYS A 1 429 ? 168.902 123.235 154.889 1.00 81.84 480 LYS A N 1
ATOM 2516 C CA . LYS A 1 429 ? 167.716 123.598 154.126 1.00 81.92 480 LYS A CA 1
ATOM 2517 C C . LYS A 1 429 ? 167.970 124.729 153.140 1.00 82.37 480 LYS A C 1
ATOM 2518 O O . LYS A 1 429 ? 167.232 124.851 152.155 1.00 83.63 480 LYS A O 1
ATOM 2524 N N . SER A 1 430 ? 168.991 125.553 153.381 1.00 81.66 481 SER A N 1
ATOM 2525 C CA . SER A 1 430 ? 169.314 126.624 152.445 1.00 82.67 481 SER A CA 1
ATOM 2526 C C . SER A 1 430 ? 169.744 126.063 151.096 1.00 84.82 481 SER A C 1
ATOM 2527 O O . SER A 1 430 ? 169.357 126.589 150.043 1.00 86.73 481 SER A O 1
ATOM 2530 N N . VAL A 1 431 ? 170.544 124.997 151.105 1.00 77.05 482 VAL A N 1
ATOM 2531 C CA . VAL A 1 431 ? 170.966 124.376 149.854 1.00 76.63 482 VAL A CA 1
ATOM 2532 C C . VAL A 1 431 ? 169.771 123.770 149.128 1.00 76.19 482 VAL A C 1
ATOM 2533 O O . VAL A 1 431 ? 169.681 123.830 147.896 1.00 76.87 482 VAL A O 1
ATOM 2537 N N . LEU A 1 432 ? 168.831 123.188 149.875 1.00 67.19 483 LEU A N 1
ATOM 2538 C CA . LEU A 1 432 ? 167.620 122.657 149.258 1.00 70.03 483 LEU A CA 1
ATOM 2539 C C . LEU A 1 432 ? 166.807 123.767 148.602 1.00 72.26 483 LEU A C 1
ATOM 2540 O O . LEU A 1 432 ? 166.282 123.595 147.494 1.00 75.44 483 LEU A O 1
ATOM 2545 N N . GLY A 1 433 ? 166.692 124.913 149.273 1.00 73.30 484 GLY A N 1
ATOM 2546 C CA . GLY A 1 433 ? 166.010 126.044 148.668 1.00 71.89 484 GLY A CA 1
ATOM 2547 C C . GLY A 1 433 ? 166.705 126.540 147.415 1.00 71.34 484 GLY A C 1
ATOM 2548 O O . GLY A 1 433 ? 166.053 126.909 146.437 1.00 73.89 484 GLY A O 1
ATOM 2549 N N . VAL A 1 434 ? 168.039 126.550 147.424 1.00 71.94 485 VAL A N 1
ATOM 2550 C CA . VAL A 1 434 ? 168.782 126.974 146.241 1.00 74.28 485 VAL A CA 1
ATOM 2551 C C . VAL A 1 434 ? 168.565 125.998 145.090 1.00 75.29 485 VAL A C 1
ATOM 2552 O O . VAL A 1 434 ? 168.449 126.404 143.927 1.00 77.24 485 VAL A O 1
ATOM 2556 N N . ILE A 1 435 ? 168.516 124.697 145.390 1.00 70.68 486 ILE A N 1
ATOM 2557 C CA . ILE A 1 435 ? 168.254 123.703 144.352 1.00 69.56 486 ILE A CA 1
ATOM 2558 C C . ILE A 1 435 ? 166.866 123.907 143.759 1.00 67.96 486 ILE A C 1
ATOM 2559 O O . ILE A 1 435 ? 166.679 123.845 142.536 1.00 71.86 486 ILE A O 1
ATOM 2564 N N . THR A 1 436 ? 165.873 124.154 144.616 1.00 57.69 487 THR A N 1
ATOM 2565 C CA . THR A 1 436 ? 164.538 124.470 144.122 1.00 58.40 487 THR A CA 1
ATOM 2566 C C . THR A 1 436 ? 164.558 125.726 143.265 1.00 63.46 487 THR A C 1
ATOM 2567 O O . THR A 1 436 ? 163.850 125.812 142.255 1.00 72.21 487 THR A O 1
ATOM 2571 N N . ILE A 1 437 ? 165.376 126.705 143.648 1.00 62.56 488 ILE A N 1
ATOM 2572 C CA . ILE A 1 437 ? 165.448 127.963 142.910 1.00 58.80 488 ILE A CA 1
ATOM 2573 C C . ILE A 1 437 ? 166.001 127.718 141.512 1.00 59.32 488 ILE A C 1
ATOM 2574 O O . ILE A 1 437 ? 165.470 128.215 140.509 1.00 62.09 488 ILE A O 1
ATOM 2579 N N . VAL A 1 438 ? 167.135 127.025 141.443 1.00 61.78 489 VAL A N 1
ATOM 2580 C CA . VAL A 1 438 ? 167.782 126.764 140.127 1.00 63.81 489 VAL A CA 1
ATOM 2581 C C . VAL A 1 438 ? 167.039 125.612 139.450 1.00 66.42 489 VAL A C 1
ATOM 2582 O O . VAL A 1 438 ? 167.675 124.853 138.702 1.00 70.80 489 VAL A O 1
ATOM 2586 N N . ASN A 1 439 ? 165.721 125.535 139.559 1.00 58.34 490 ASN A N 1
ATOM 2587 C CA . ASN A 1 439 ? 164.963 124.507 138.785 1.00 60.21 490 ASN A CA 1
ATOM 2588 C C . ASN A 1 439 ? 163.666 125.184 138.386 1.00 63.04 490 ASN A C 1
ATOM 2589 O O . ASN A 1 439 ? 162.910 124.610 137.626 1.00 68.94 490 ASN A O 1
ATOM 2594 N N . LEU A 1 440 ? 163.430 126.362 138.953 1.00 53.09 491 LEU A N 1
ATOM 2595 C CA . LEU A 1 440 ? 162.258 127.140 138.483 1.00 50.31 491 LEU A CA 1
ATOM 2596 C C . LEU A 1 440 ? 162.716 127.998 137.307 1.00 51.76 491 LEU A C 1
ATOM 2597 O O . LEU A 1 440 ? 161.870 128.693 136.727 1.00 51.71 491 LEU A O 1
ATOM 2602 N N . ARG A 1 441 ? 163.999 127.923 136.951 1.00 67.43 492 ARG A N 1
ATOM 2603 C CA . ARG A 1 441 ? 164.555 128.797 135.886 1.00 69.46 492 ARG A CA 1
ATOM 2604 C C . ARG A 1 441 ? 163.661 128.739 134.653 1.00 63.32 492 ARG A C 1
ATOM 2605 O O . ARG A 1 441 ? 163.306 129.810 134.136 1.00 63.83 492 ARG A O 1
ATOM 2607 N N . GLY A 1 442 ? 163.286 127.540 134.220 1.00 51.84 493 GLY A N 1
ATOM 2608 C CA . GLY A 1 442 ? 162.515 127.424 132.970 1.00 54.55 493 GLY A CA 1
ATOM 2609 C C . GLY A 1 442 ? 161.247 128.249 132.984 1.00 51.47 493 GLY A C 1
ATOM 2610 O O . GLY A 1 442 ? 161.074 129.060 132.061 1.00 51.56 493 GLY A O 1
ATOM 2611 N N . ALA A 1 443 ? 160.397 128.069 133.995 1.00 51.01 494 ALA A N 1
ATOM 2612 C CA . ALA A 1 443 ? 159.088 128.755 134.005 1.00 48.26 494 ALA A CA 1
ATOM 2613 C C . ALA A 1 443 ? 159.280 130.255 134.183 1.00 46.09 494 ALA A C 1
ATOM 2614 O O . ALA A 1 443 ? 158.518 131.010 133.575 1.00 40.34 494 ALA A O 1
ATOM 2616 N N . LEU A 1 444 ? 160.242 130.665 135.006 1.00 55.85 495 LEU A N 1
ATOM 2617 C CA . LEU A 1 444 ? 160.404 132.115 135.288 1.00 50.48 495 LEU A CA 1
ATOM 2618 C C . LEU A 1 444 ? 161.252 132.755 134.187 1.00 51.54 495 LEU A C 1
ATOM 2619 O O . LEU A 1 444 ? 161.583 133.942 134.335 1.00 56.47 495 LEU A O 1
ATOM 2624 N N . ARG A 1 445 ? 161.603 132.007 133.137 1.00 50.01 496 ARG A N 1
ATOM 2625 C CA . ARG A 1 445 ? 162.318 132.632 131.991 1.00 48.92 496 ARG A CA 1
ATOM 2626 C C . ARG A 1 445 ? 161.312 132.836 130.864 1.00 47.42 496 ARG A C 1
ATOM 2627 O O . ARG A 1 445 ? 161.690 133.401 129.830 1.00 51.00 496 ARG A O 1
ATOM 2629 N N . LYS A 1 446 ? 160.084 132.364 131.064 1.00 46.83 497 LYS A N 1
ATOM 2630 C CA . LYS A 1 446 ? 159.017 132.573 130.047 1.00 42.72 497 LYS A CA 1
ATOM 2631 C C . LYS A 1 446 ? 158.720 134.067 129.890 1.00 44.81 497 LYS A C 1
ATOM 2632 O O . LYS A 1 446 ? 157.879 134.412 129.043 1.00 53.58 497 LYS A O 1
ATOM 2638 N N . PHE A 1 447 ? 159.386 134.922 130.667 1.00 39.59 498 PHE A N 1
ATOM 2639 C CA . PHE A 1 447 ? 159.186 136.359 130.521 1.00 38.19 498 PHE A CA 1
ATOM 2640 C C . PHE A 1 447 ? 159.885 136.884 129.277 1.00 43.45 498 PHE A C 1
ATOM 2641 O O . PHE A 1 447 ? 159.405 137.839 128.656 1.00 45.44 498 PHE A O 1
ATOM 2649 N N . ARG A 1 448 ? 161.018 136.290 128.903 1.00 40.96 499 ARG A N 1
ATOM 2650 C CA . ARG A 1 448 ? 161.737 136.729 127.717 1.00 32.71 499 ARG A CA 1
ATOM 2651 C C . ARG A 1 448 ? 160.961 136.478 126.433 1.00 41.34 499 ARG A C 1
ATOM 2652 O O . ARG A 1 448 ? 161.315 137.046 125.396 1.00 51.58 499 ARG A O 1
ATOM 2654 N N . ASP A 1 449 ? 159.921 135.650 126.476 1.00 42.92 500 ASP A N 1
ATOM 2655 C CA . ASP A 1 449 ? 159.095 135.363 125.314 1.00 43.99 500 ASP A CA 1
ATOM 2656 C C . ASP A 1 449 ? 157.861 136.250 125.234 1.00 38.94 500 ASP A C 1
ATOM 2657 O O . ASP A 1 449 ? 157.012 136.027 124.367 1.00 50.52 500 ASP A O 1
ATOM 2662 N N . LEU A 1 450 ? 157.734 137.231 126.123 1.00 33.66 501 LEU A N 1
ATOM 2663 C CA . LEU A 1 450 ? 156.544 138.080 126.119 1.00 35.27 501 LEU A CA 1
ATOM 2664 C C . LEU A 1 450 ? 156.383 138.885 124.835 1.00 39.07 501 LEU A C 1
ATOM 2665 O O . LEU A 1 450 ? 155.270 138.892 124.282 1.00 44.35 501 LEU A O 1
ATOM 2670 N N . PRO A 1 451 ? 157.398 139.595 124.321 1.00 38.69 502 PRO A N 1
ATOM 2671 C CA . PRO A 1 451 ? 157.180 140.329 123.060 1.00 39.17 502 PRO A CA 1
ATOM 2672 C C . PRO A 1 451 ? 156.825 139.427 121.891 1.00 40.92 502 PRO A C 1
ATOM 2673 O O . PRO A 1 451 ? 155.994 139.801 121.051 1.00 43.99 502 PRO A O 1
ATOM 2677 N N . LYS A 1 452 ? 157.426 138.237 121.817 1.00 36.84 503 LYS A N 1
ATOM 2678 C CA . LYS A 1 452 ? 157.079 137.304 120.752 1.00 29.10 503 LYS A CA 1
ATOM 2679 C C . LYS A 1 452 ? 155.632 136.847 120.874 1.00 30.51 503 LYS A C 1
ATOM 2680 O O . LYS A 1 452 ? 154.932 136.712 119.866 1.00 40.21 503 LYS A O 1
ATOM 2682 N N . MET A 1 453 ? 155.168 136.599 122.100 1.00 28.36 504 MET A N 1
ATOM 2683 C CA . MET A 1 453 ? 153.766 136.257 122.304 1.00 24.94 504 MET A CA 1
ATOM 2684 C C . MET A 1 453 ? 152.860 137.412 121.910 1.00 28.89 504 MET A C 1
ATOM 2685 O O . MET A 1 453 ? 151.781 137.201 121.346 1.00 40.10 504 MET A O 1
ATOM 2690 N N . TRP A 1 454 ? 153.278 138.643 122.208 1.00 32.69 505 TRP A N 1
ATOM 2691 C CA . TRP A 1 454 ? 152.479 139.808 121.846 1.00 32.64 505 TRP A CA 1
ATOM 2692 C C . TRP A 1 454 ? 152.345 139.935 120.336 1.00 36.77 505 TRP A C 1
ATOM 2693 O O . TRP A 1 454 ? 151.281 140.306 119.829 1.00 44.33 505 TRP A O 1
ATOM 2704 N N . SER A 1 455 ? 153.419 139.643 119.599 1.00 33.00 506 SER A N 1
ATOM 2705 C CA . SER A 1 455 ? 153.350 139.723 118.144 1.00 26.13 506 SER A CA 1
ATOM 2706 C C . SER A 1 455 ? 152.380 138.695 117.574 1.00 28.82 506 SER A C 1
ATOM 2707 O O . SER A 1 455 ? 151.595 139.008 116.671 1.00 40.81 506 SER A O 1
ATOM 2710 N N . ILE A 1 456 ? 152.418 137.464 118.085 1.00 25.08 507 ILE A N 1
ATOM 2711 C CA . ILE A 1 456 ? 151.576 136.407 117.531 1.00 25.62 507 ILE A CA 1
ATOM 2712 C C . ILE A 1 456 ? 150.108 136.667 117.844 1.00 22.53 507 ILE A C 1
ATOM 2713 O O . ILE A 1 456 ? 149.245 136.582 116.963 1.00 25.74 507 ILE A O 1
ATOM 2718 N N . SER A 1 457 ? 149.802 136.936 119.116 1.00 27.04 508 SER A N 1
ATOM 2719 C CA . SER A 1 457 ? 148.391 137.152 119.532 1.00 33.16 508 SER A CA 1
ATOM 2720 C C . SER A 1 457 ? 148.348 137.975 120.820 1.00 34.85 508 SER A C 1
ATOM 2721 O O . SER A 1 457 ? 148.871 137.495 121.839 1.00 39.13 508 SER A O 1
ATOM 2724 N N . ARG A 1 458 ? 147.731 139.156 120.774 1.00 35.48 509 ARG A N 1
ATOM 2725 C CA . ARG A 1 458 ? 147.691 140.022 121.945 1.00 31.69 509 ARG A CA 1
ATOM 2726 C C . ARG A 1 458 ? 146.766 139.475 123.025 1.00 32.69 509 ARG A C 1
ATOM 2727 O O . ARG A 1 458 ? 147.065 139.594 124.218 1.00 42.67 509 ARG A O 1
ATOM 2735 N N . MET A 1 459 ? 145.636 138.886 122.630 1.00 31.92 510 MET A N 1
ATOM 2736 C CA . MET A 1 459 ? 144.683 138.389 123.617 1.00 34.37 510 MET A CA 1
ATOM 2737 C C . MET A 1 459 ? 145.252 137.215 124.405 1.00 36.80 510 MET A C 1
ATOM 2738 O O . MET A 1 459 ? 145.015 137.101 125.613 1.00 43.30 510 MET A O 1
ATOM 2743 N N . ASP A 1 460 ? 146.013 136.350 123.737 1.00 28.83 511 ASP A N 1
ATOM 2744 C CA . ASP A 1 460 ? 146.660 135.216 124.446 1.00 29.19 511 ASP A CA 1
ATOM 2745 C C . ASP A 1 460 ? 147.679 135.773 125.441 1.00 28.05 511 ASP A C 1
ATOM 2746 O O . ASP A 1 460 ? 147.772 135.220 126.548 1.00 37.15 511 ASP A O 1
ATOM 2751 N N . THR A 1 461 ? 148.415 136.819 125.059 1.00 16.08 512 THR A N 1
ATOM 2752 C CA . THR A 1 461 ? 149.352 137.448 125.981 1.00 21.16 512 THR A CA 1
ATOM 2753 C C . THR A 1 461 ? 148.631 138.026 127.192 1.00 26.24 512 THR A C 1
ATOM 2754 O O . THR A 1 461 ? 149.102 137.893 128.328 1.00 30.00 512 THR A O 1
ATOM 2758 N N . VAL A 1 462 ? 147.487 138.673 126.969 1.00 24.48 513 VAL A N 1
ATOM 2759 C CA . VAL A 1 462 ? 146.725 139.237 128.080 1.00 14.93 513 VAL A CA 1
ATOM 2760 C C . VAL A 1 462 ? 146.235 138.133 129.005 1.00 21.97 513 VAL A C 1
ATOM 2761 O O . VAL A 1 462 ? 146.285 138.264 130.234 1.00 32.10 513 VAL A O 1
ATOM 2765 N N . ILE A 1 463 ? 145.776 137.024 128.419 1.00 22.57 514 ILE A N 1
ATOM 2766 C CA . ILE A 1 463 ? 145.259 135.884 129.234 1.00 19.11 514 ILE A CA 1
ATOM 2767 C C . ILE A 1 463 ? 146.416 135.318 130.059 1.00 19.64 514 ILE A C 1
ATOM 2768 O O . ILE A 1 463 ? 146.203 135.021 131.246 1.00 23.89 514 ILE A O 1
ATOM 2773 N N . TRP A 1 464 ? 147.596 135.188 129.452 1.00 21.97 515 TRP A N 1
ATOM 2774 C CA . TRP A 1 464 ? 148.754 134.664 130.167 1.00 15.23 515 TRP A CA 1
ATOM 2775 C C . TRP A 1 464 ? 149.126 135.565 131.338 1.00 21.71 515 TRP A C 1
ATOM 2776 O O . TRP A 1 464 ? 149.371 135.087 132.451 1.00 37.32 515 TRP A O 1
ATOM 2787 N N . PHE A 1 465 ? 149.162 136.878 131.108 1.00 19.46 516 PHE A N 1
ATOM 2788 C CA . PHE A 1 465 ? 149.525 137.804 132.175 1.00 11.81 516 PHE A CA 1
ATOM 2789 C C . PHE A 1 465 ? 148.493 137.799 133.295 1.00 20.95 516 PHE A C 1
ATOM 2790 O O . PHE A 1 465 ? 148.849 137.866 134.478 1.00 27.71 516 PHE A O 1
ATOM 2798 N N . VAL A 1 466 ? 147.208 137.737 132.944 1.00 23.60 517 VAL A N 1
ATOM 2799 C CA . VAL A 1 466 ? 146.163 137.729 133.963 1.00 19.50 517 VAL A CA 1
ATOM 2800 C C . VAL A 1 466 ? 146.243 136.463 134.805 1.00 21.50 517 VAL A C 1
ATOM 2801 O O . VAL A 1 466 ? 146.130 136.515 136.035 1.00 32.43 517 VAL A O 1
ATOM 2805 N N . THR A 1 467 ? 146.440 135.309 134.164 1.00 17.56 518 THR A N 1
ATOM 2806 C CA . THR A 1 467 ? 146.588 134.068 134.917 1.00 17.84 518 THR A CA 1
ATOM 2807 C C . THR A 1 467 ? 147.807 134.122 135.825 1.00 22.88 518 THR A C 1
ATOM 2808 O O . THR A 1 467 ? 147.751 133.690 136.982 1.00 29.89 518 THR A O 1
ATOM 2812 N N . MET A 1 468 ? 148.917 134.660 135.315 1.00 17.83 519 MET A N 1
ATOM 2813 C CA . MET A 1 468 ? 150.122 134.809 136.124 1.00 11.48 519 MET A CA 1
ATOM 2814 C C . MET A 1 468 ? 149.859 135.643 137.370 1.00 26.44 519 MET A C 1
ATOM 2815 O O . MET A 1 468 ? 150.156 135.219 138.492 1.00 33.98 519 MET A O 1
ATOM 2820 N N . LEU A 1 469 ? 149.299 136.841 137.188 1.00 30.38 520 LEU A N 1
ATOM 2821 C CA . LEU A 1 469 ? 149.092 137.741 138.315 1.00 23.78 520 LEU A CA 1
ATOM 2822 C C . LEU A 1 469 ? 148.080 137.175 139.302 1.00 27.01 520 LEU A C 1
ATOM 2823 O O . LEU A 1 469 ? 148.242 137.325 140.517 1.00 35.83 520 LEU A O 1
ATOM 2828 N N . SER A 1 470 ? 147.024 136.533 138.800 1.00 20.54 521 SER A N 1
ATOM 2829 C CA . SER A 1 470 ? 146.024 135.959 139.692 1.00 28.61 521 SER A CA 1
ATOM 2830 C C . SER A 1 470 ? 146.602 134.815 140.514 1.00 30.36 521 SER A C 1
ATOM 2831 O O . SER A 1 470 ? 146.315 134.700 141.710 1.00 32.49 521 SER A O 1
ATOM 2834 N N . SER A 1 471 ? 147.417 133.959 139.895 1.00 26.56 522 SER A N 1
ATOM 2835 C CA . SER A 1 471 ? 147.973 132.826 140.624 1.00 22.43 522 SER A CA 1
ATOM 2836 C C . SER A 1 471 ? 149.073 133.255 141.586 1.00 24.89 522 SER A C 1
ATOM 2837 O O . SER A 1 471 ? 149.271 132.613 142.622 1.00 34.25 522 SER A O 1
ATOM 2840 N N . ALA A 1 472 ? 149.799 134.321 141.263 1.00 21.78 523 ALA A N 1
ATOM 2841 C CA . ALA A 1 472 ? 150.897 134.776 142.105 1.00 18.76 523 ALA A CA 1
ATOM 2842 C C . ALA A 1 472 ? 150.456 135.713 143.219 1.00 26.89 523 ALA A C 1
ATOM 2843 O O . ALA A 1 472 ? 151.255 135.996 144.118 1.00 36.35 523 ALA A O 1
ATOM 2845 N N . LEU A 1 473 ? 149.217 136.199 143.192 1.00 30.85 524 LEU A N 1
ATOM 2846 C CA . LEU A 1 473 ? 148.751 137.161 144.179 1.00 26.92 524 LEU A CA 1
ATOM 2847 C C . LEU A 1 473 ? 147.417 136.808 144.816 1.00 29.23 524 LEU A C 1
ATOM 2848 O O . LEU A 1 473 ? 147.072 137.409 145.838 1.00 40.08 524 LEU A O 1
ATOM 2853 N N . LEU A 1 474 ? 146.658 135.871 144.256 1.00 33.35 525 LEU A N 1
ATOM 2854 C CA . LEU A 1 474 ? 145.340 135.526 144.780 1.00 34.28 525 LEU A CA 1
ATOM 2855 C C . LEU A 1 474 ? 145.170 134.016 144.857 1.00 43.71 525 LEU A C 1
ATOM 2856 O O . LEU A 1 474 ? 144.150 133.474 144.425 1.00 51.13 525 LEU A O 1
ATOM 2861 N N . SER A 1 475 ? 146.175 133.320 145.394 1.00 34.36 526 SER A N 1
ATOM 2862 C CA . SER A 1 475 ? 146.158 131.867 145.568 1.00 37.41 526 SER A CA 1
ATOM 2863 C C . SER A 1 475 ? 146.179 131.126 144.236 1.00 31.54 526 SER A C 1
ATOM 2864 O O . SER A 1 475 ? 145.753 131.658 143.207 1.00 35.28 526 SER A O 1
ATOM 2867 N N . THR A 1 476 ? 146.676 129.888 144.250 1.00 37.77 527 THR A N 1
ATOM 2868 C CA . THR A 1 476 ? 146.848 129.146 143.005 1.00 34.50 527 THR A CA 1
ATOM 2869 C C . THR A 1 476 ? 145.513 128.684 142.432 1.00 36.00 527 THR A C 1
ATOM 2870 O O . THR A 1 476 ? 145.284 128.791 141.223 1.00 42.31 527 THR A O 1
ATOM 2874 N N . GLU A 1 477 ? 144.627 128.151 143.277 1.00 39.41 528 GLU A N 1
ATOM 2875 C CA . GLU A 1 477 ? 143.351 127.647 142.782 1.00 40.13 528 GLU A CA 1
ATOM 2876 C C . GLU A 1 477 ? 142.487 128.768 142.220 1.00 45.16 528 GLU A C 1
ATOM 2877 O O . GLU A 1 477 ? 141.891 128.622 141.144 1.00 51.04 528 GLU A O 1
ATOM 2883 N N . ILE A 1 478 ? 142.405 129.894 142.930 1.00 36.25 529 ILE A N 1
ATOM 2884 C CA . ILE A 1 478 ? 141.639 131.028 142.424 1.00 31.39 529 ILE A CA 1
ATOM 2885 C C . ILE A 1 478 ? 142.280 131.573 141.157 1.00 28.13 529 ILE A C 1
ATOM 2886 O O . ILE A 1 478 ? 141.588 132.034 140.245 1.00 33.41 529 ILE A O 1
ATOM 2891 N N . GLY A 1 479 ? 143.603 131.426 141.054 1.00 30.86 530 GLY A N 1
ATOM 2892 C CA . GLY A 1 479 ? 144.343 131.911 139.873 1.00 27.46 530 GLY A CA 1
ATOM 2893 C C . GLY A 1 479 ? 144.211 130.988 138.678 1.00 32.78 530 GLY A C 1
ATOM 2894 O O . GLY A 1 479 ? 144.615 131.402 137.588 1.00 38.92 530 GLY A O 1
ATOM 2895 N N . LEU A 1 480 ? 143.690 129.778 138.870 1.00 30.38 531 LEU A N 1
ATOM 2896 C CA . LEU A 1 480 ? 143.429 128.871 137.721 1.00 24.37 531 LEU A CA 1
ATOM 2897 C C . LEU A 1 480 ? 141.986 129.091 137.272 1.00 30.91 531 LEU A C 1
ATOM 2898 O O . LEU A 1 480 ? 141.753 129.132 136.061 1.00 39.80 531 LEU A O 1
ATOM 2903 N N . LEU A 1 481 ? 141.061 129.249 138.219 1.00 28.58 532 LEU A N 1
ATOM 2904 C CA . LEU A 1 481 ? 139.640 129.515 137.885 1.00 26.14 532 LEU A CA 1
ATOM 2905 C C . LEU A 1 481 ? 139.528 130.907 137.267 1.00 25.46 532 LEU A C 1
ATOM 2906 O O . LEU A 1 481 ? 138.659 131.085 136.407 1.00 25.70 532 LEU A O 1
ATOM 2911 N N . VAL A 1 482 ? 140.360 131.863 137.686 1.00 22.46 533 VAL A N 1
ATOM 2912 C CA . VAL A 1 482 ? 140.322 133.159 137.018 1.00 23.04 533 VAL A CA 1
ATOM 2913 C C . VAL A 1 482 ? 140.849 133.039 135.596 1.00 29.73 533 VAL A C 1
ATOM 2914 O O . VAL A 1 482 ? 140.301 133.636 134.665 1.00 38.54 533 VAL A O 1
ATOM 2918 N N . GLY A 1 483 ? 141.880 132.222 135.401 1.00 25.08 534 GLY A N 1
ATOM 2919 C CA . GLY A 1 483 ? 142.402 132.015 134.039 1.00 16.08 534 GLY A CA 1
ATOM 2920 C C . GLY A 1 483 ? 141.381 131.352 133.135 1.00 22.85 534 GLY A C 1
ATOM 2921 O O . GLY A 1 483 ? 141.196 131.846 132.013 1.00 35.91 534 GLY A O 1
ATOM 2922 N N . VAL A 1 484 ? 140.742 130.275 133.599 1.00 22.93 535 VAL A N 1
ATOM 2923 C CA . VAL A 1 484 ? 139.794 129.506 132.736 1.00 21.77 535 VAL A CA 1
ATOM 2924 C C . VAL A 1 484 ? 138.619 130.403 132.336 1.00 26.47 535 VAL A C 1
ATOM 2925 O O . VAL A 1 484 ? 138.250 130.389 131.148 1.00 36.95 535 VAL A O 1
ATOM 2929 N N . CYS A 1 485 ? 138.063 131.159 133.284 1.00 26.37 536 CYS A N 1
ATOM 2930 C CA . CYS A 1 485 ? 136.871 132.003 133.001 1.00 24.81 536 CYS A CA 1
ATOM 2931 C C . CYS A 1 485 ? 137.247 133.180 132.095 1.00 26.68 536 CYS A C 1
ATOM 2932 O O . CYS A 1 485 ? 136.455 133.499 131.194 1.00 38.58 536 CYS A O 1
ATOM 2935 N N . PHE A 1 486 ? 138.403 133.801 132.331 1.00 14.83 537 PHE A N 1
ATOM 2936 C CA . PHE A 1 486 ? 138.830 134.976 131.526 1.00 16.77 537 PHE A CA 1
ATOM 2937 C C . PHE A 1 486 ? 139.027 134.557 130.066 1.00 24.63 537 PHE A C 1
ATOM 2938 O O . PHE A 1 486 ? 138.650 135.328 129.171 1.00 33.47 537 PHE A O 1
ATOM 2946 N N . SER A 1 487 ? 139.600 133.374 129.839 1.00 19.35 538 SER A N 1
ATOM 2947 C CA . SER A 1 487 ? 139.819 132.874 128.458 1.00 16.02 538 SER A CA 1
ATOM 2948 C C . SER A 1 487 ? 138.473 132.710 127.752 1.00 26.67 538 SER A C 1
ATOM 2949 O O . SER A 1 487 ? 138.378 133.092 126.576 1.00 37.32 538 SER A O 1
ATOM 2952 N N . ILE A 1 488 ? 137.479 132.155 128.448 1.00 25.43 539 ILE A N 1
ATOM 2953 C CA . ILE A 1 488 ? 136.125 131.946 127.858 1.00 17.64 539 ILE A CA 1
ATOM 2954 C C . ILE A 1 488 ? 135.513 133.314 127.542 1.00 21.57 539 ILE A C 1
ATOM 2955 O O . ILE A 1 488 ? 134.914 133.456 126.464 1.00 30.27 539 ILE A O 1
ATOM 2960 N N . PHE A 1 489 ? 135.674 134.284 128.444 1.00 24.28 540 PHE A N 1
ATOM 2961 C CA . PHE A 1 489 ? 135.133 135.649 128.216 1.00 22.37 540 PHE A CA 1
ATOM 2962 C C . PHE A 1 489 ? 135.907 136.343 127.092 1.00 28.65 540 PHE A C 1
ATOM 2963 O O . PHE A 1 489 ? 135.291 137.086 126.318 1.00 40.71 540 PHE A O 1
ATOM 2971 N N . CYS A 1 490 ? 137.219 136.123 127.015 1.00 27.67 541 CYS A N 1
ATOM 2972 C CA . CYS A 1 490 ? 138.019 136.711 125.910 1.00 17.41 541 CYS A CA 1
ATOM 2973 C C . CYS A 1 490 ? 137.464 136.199 124.581 1.00 24.22 541 CYS A C 1
ATOM 2974 O O . CYS A 1 490 ? 137.448 136.979 123.617 1.00 36.64 541 CYS A O 1
ATOM 2977 N N . VAL A 1 491 ? 137.037 134.936 124.532 1.00 28.63 542 VAL A N 1
ATOM 2978 C CA . VAL A 1 491 ? 136.392 134.403 123.298 1.00 25.28 542 VAL A CA 1
ATOM 2979 C C . VAL A 1 491 ? 135.066 135.143 123.125 1.00 24.66 542 VAL A C 1
ATOM 2980 O O . VAL A 1 491 ? 134.740 135.502 121.983 1.00 23.72 542 VAL A O 1
ATOM 2984 N N . ILE A 1 492 ? 134.342 135.380 124.223 1.00 23.68 543 ILE A N 1
ATOM 2985 C CA . ILE A 1 492 ? 133.112 136.159 124.100 1.00 20.80 543 ILE A CA 1
ATOM 2986 C C . ILE A 1 492 ? 133.419 137.577 123.628 1.00 27.46 543 ILE A C 1
ATOM 2987 O O . ILE A 1 492 ? 132.719 138.129 122.769 1.00 37.19 543 ILE A O 1
ATOM 2992 N N . LEU A 1 493 ? 134.471 138.185 124.180 1.00 21.76 544 LEU A N 1
ATOM 2993 C CA . LEU A 1 493 ? 134.870 139.527 123.766 1.00 14.26 544 LEU A CA 1
ATOM 2994 C C . LEU A 1 493 ? 135.274 139.556 122.301 1.00 25.43 544 LEU A C 1
ATOM 2995 O O . LEU A 1 493 ? 135.040 140.550 121.606 1.00 28.97 544 LEU A O 1
ATOM 3000 N N . ARG A 1 494 ? 135.870 138.466 121.820 1.00 38.25 545 ARG A N 1
ATOM 3001 C CA . ARG A 1 494 ? 136.250 138.389 120.385 1.00 29.95 545 ARG A CA 1
ATOM 3002 C C . ARG A 1 494 ? 134.969 138.360 119.547 1.00 34.98 545 ARG A C 1
ATOM 3003 O O . ARG A 1 494 ? 134.949 139.001 118.483 1.00 38.04 545 ARG A O 1
ATOM 3011 N N . THR A 1 495 ? 133.939 137.648 120.020 1.00 34.55 546 THR A N 1
ATOM 3012 C CA . THR A 1 495 ? 132.681 137.610 119.278 1.00 29.30 546 THR A CA 1
ATOM 3013 C C . THR A 1 495 ? 132.032 138.987 119.218 1.00 26.47 546 THR A C 1
ATOM 3014 O O . THR A 1 495 ? 131.639 139.450 118.143 1.00 31.48 546 THR A O 1
ATOM 3018 N N . GLN A 1 496 ? 131.913 139.661 120.360 1.00 29.07 547 GLN A N 1
ATOM 3019 C CA . GLN A 1 496 ? 131.301 140.982 120.330 1.00 32.72 547 GLN A CA 1
ATOM 3020 C C . GLN A 1 496 ? 132.300 142.015 119.822 1.00 32.51 547 GLN A C 1
ATOM 3021 O O . GLN A 1 496 ? 133.513 141.801 119.832 1.00 42.47 547 GLN A O 1
ATOM 3027 N N . LYS A 1 497 ? 131.771 143.150 119.371 1.00 27.92 548 LYS A N 1
ATOM 3028 C CA . LYS A 1 497 ? 132.543 144.166 118.668 1.00 31.58 548 LYS A CA 1
ATOM 3029 C C . LYS A 1 497 ? 133.412 143.550 117.566 1.00 35.53 548 LYS A C 1
ATOM 3030 O O . LYS A 1 497 ? 134.633 143.722 117.562 1.00 37.08 548 LYS A O 1
ATOM 3032 N N . PRO A 1 498 ? 132.812 142.813 116.624 1.00 31.14 549 PRO A N 1
ATOM 3033 C CA . PRO A 1 498 ? 133.614 142.102 115.625 1.00 27.50 549 PRO A CA 1
ATOM 3034 C C . PRO A 1 498 ? 133.873 142.917 114.372 1.00 35.53 549 PRO A C 1
ATOM 3035 O O . PRO A 1 498 ? 133.507 144.094 114.292 1.00 38.88 549 PRO A O 1
ATOM 3039 N N . LYS A 1 499 ? 134.504 142.288 113.386 1.00 36.54 550 LYS A N 1
ATOM 3040 C CA . LYS A 1 499 ? 134.757 142.936 112.110 1.00 30.36 550 LYS A CA 1
ATOM 3041 C C . LYS A 1 499 ? 133.510 142.906 111.237 1.00 31.61 550 LYS A C 1
ATOM 3042 O O . LYS A 1 499 ? 132.791 141.903 111.175 1.00 37.10 550 LYS A O 1
ATOM 3048 N N . SER A 1 500 ? 133.253 144.027 110.568 1.00 28.93 551 SER A N 1
ATOM 3049 C CA . SER A 1 500 ? 132.107 144.158 109.680 1.00 29.16 551 SER A CA 1
ATOM 3050 C C . SER A 1 500 ? 132.411 145.267 108.690 1.00 27.91 551 SER A C 1
ATOM 3051 O O . SER A 1 500 ? 132.802 146.364 109.095 1.00 41.08 551 SER A O 1
ATOM 3054 N N . SER A 1 501 ? 132.231 144.986 107.406 1.00 24.87 552 SER A N 1
ATOM 3055 C CA . SER A 1 501 ? 132.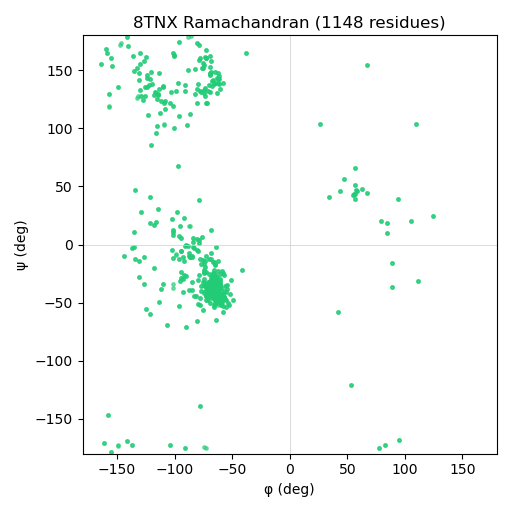604 145.961 106.390 1.00 30.69 552 SER A CA 1
ATOM 3056 C C . SER A 1 501 ? 131.856 145.670 105.101 1.00 27.21 552 SER A C 1
ATOM 3057 O O . SER A 1 501 ? 131.288 144.593 104.914 1.00 32.40 552 SER A O 1
ATOM 3060 N N . LEU A 1 502 ? 131.865 146.657 104.210 1.00 33.05 553 LEU A N 1
ATOM 3061 C CA . LEU A 1 502 ? 131.316 146.478 102.878 1.00 34.59 553 LEU A CA 1
ATOM 3062 C C . LEU A 1 502 ? 132.242 145.604 102.038 1.00 38.17 553 LEU A C 1
ATOM 3063 O O . LEU A 1 502 ? 133.425 145.433 102.341 1.00 48.50 553 LEU A O 1
ATOM 3068 N N . LEU A 1 503 ? 131.687 145.041 100.969 1.00 17.60 554 LEU A N 1
ATOM 3069 C CA . LEU A 1 503 ? 132.444 144.202 100.055 1.00 15.17 554 LEU A CA 1
ATOM 3070 C C . LEU A 1 503 ? 132.416 144.790 98.652 1.00 22.32 554 LEU A C 1
ATOM 3071 O O . LEU A 1 503 ? 131.441 145.427 98.245 1.00 29.25 554 LEU A O 1
ATOM 3076 N N . GLY A 1 504 ? 133.502 144.568 97.918 1.00 37.59 555 GLY A N 1
ATOM 3077 C CA . GLY A 1 504 ? 133.603 145.011 96.542 1.00 33.17 555 GLY A CA 1
ATOM 3078 C C . GLY A 1 504 ? 133.928 143.868 95.603 1.00 37.41 555 GLY A C 1
ATOM 3079 O O . GLY A 1 504 ? 134.410 142.821 96.042 1.00 44.35 555 GLY A O 1
ATOM 3080 N N . LEU A 1 505 ? 133.672 144.051 94.312 1.00 40.86 556 LEU A N 1
ATOM 3081 C CA . LEU A 1 505 ? 133.861 142.990 93.334 1.00 44.10 556 LEU A CA 1
ATOM 3082 C C . LEU A 1 505 ? 135.265 143.053 92.749 1.00 48.85 556 LEU A C 1
ATOM 3083 O O . LEU A 1 505 ? 135.730 144.124 92.347 1.00 49.83 556 LEU A O 1
ATOM 3088 N N . VAL A 1 506 ? 135.933 141.905 92.706 1.00 48.13 557 VAL A N 1
ATOM 3089 C CA . VAL A 1 506 ? 137.262 141.805 92.113 1.00 45.18 557 VAL A CA 1
ATOM 3090 C C . VAL A 1 506 ? 137.124 141.775 90.597 1.00 47.87 557 VAL A C 1
ATOM 3091 O O . VAL A 1 506 ? 136.310 141.021 90.051 1.00 49.11 557 VAL A O 1
ATOM 3095 N N . GLU A 1 507 ? 137.920 142.594 89.913 1.00 52.04 558 GLU A N 1
ATOM 3096 C CA . GLU A 1 507 ? 137.803 142.716 88.467 1.00 50.46 558 GLU A CA 1
ATOM 3097 C C . GLU A 1 507 ? 138.165 141.408 87.777 1.00 53.63 558 GLU A C 1
ATOM 3098 O O . GLU A 1 507 ? 139.127 140.732 88.152 1.00 56.38 558 GLU A O 1
ATOM 3100 N N . GLU A 1 508 ? 137.384 141.061 86.751 1.00 59.76 559 GLU A N 1
ATOM 3101 C CA . GLU A 1 508 ? 137.604 139.857 85.946 1.00 61.81 559 GLU A CA 1
ATOM 3102 C C . GLU A 1 508 ? 137.613 138.595 86.808 1.00 62.30 559 GLU A C 1
ATOM 3103 O O . GLU A 1 508 ? 138.453 137.712 86.635 1.00 60.13 559 GLU A O 1
ATOM 3105 N N . SER A 1 509 ? 136.668 138.507 87.737 1.00 56.90 560 SER A N 1
ATOM 3106 C CA . SER A 1 509 ? 136.552 137.351 88.619 1.00 55.39 560 SER A CA 1
ATOM 3107 C C . SER A 1 509 ? 135.148 137.334 89.211 1.00 56.46 560 SER A C 1
ATOM 3108 O O . SER A 1 509 ? 134.268 138.091 88.788 1.00 58.66 560 SER A O 1
ATOM 3111 N N . GLU A 1 510 ? 134.935 136.453 90.191 1.00 46.33 561 GLU A N 1
ATOM 3112 C CA . GLU A 1 510 ? 133.668 136.369 90.908 1.00 44.82 561 GLU A CA 1
ATOM 3113 C C . GLU A 1 510 ? 133.872 136.403 92.418 1.00 44.61 561 GLU A C 1
ATOM 3114 O O . GLU A 1 510 ? 133.059 135.847 93.161 1.00 47.01 561 GLU A O 1
ATOM 3120 N N . VAL A 1 511 ? 134.936 137.043 92.883 1.00 35.76 562 VAL A N 1
ATOM 3121 C CA . VAL A 1 511 ? 135.276 137.070 94.299 1.00 36.84 562 VAL A CA 1
ATOM 3122 C C . VAL A 1 511 ? 134.892 138.425 94.872 1.00 41.81 562 VAL A C 1
ATOM 3123 O O . VAL A 1 511 ? 135.225 139.469 94.300 1.00 48.38 562 VAL A O 1
ATOM 3127 N N . PHE A 1 512 ? 134.186 138.413 95.997 1.00 33.30 563 PHE A N 1
ATOM 3128 C CA . PHE A 1 512 ? 133.823 139.629 96.713 1.00 30.62 563 PHE A CA 1
ATOM 3129 C C . PHE A 1 512 ? 134.652 139.703 97.987 1.00 37.83 563 PHE A C 1
ATOM 3130 O O . PHE A 1 512 ? 134.625 138.777 98.803 1.00 42.49 563 PHE A O 1
ATOM 3138 N N . GLU A 1 513 ? 135.387 140.800 98.151 1.00 43.00 564 GLU A N 1
ATOM 3139 C CA . GLU A 1 513 ? 136.292 140.972 99.275 1.00 37.87 564 GLU A CA 1
ATOM 3140 C C . GLU A 1 513 ? 136.041 142.327 99.924 1.00 34.30 564 GLU A C 1
ATOM 3141 O O . GLU A 1 513 ? 135.388 143.203 99.352 1.00 40.03 564 GLU A O 1
ATOM 3147 N N . SER A 1 514 ? 136.572 142.492 101.133 1.00 31.98 565 SER A N 1
ATOM 3148 C CA . SER A 1 514 ? 136.333 143.707 101.901 1.00 36.04 565 SER A CA 1
ATOM 3149 C C . SER A 1 514 ? 136.911 144.924 101.193 1.00 40.01 565 SER A C 1
ATOM 3150 O O . SER A 1 514 ? 138.034 144.893 100.685 1.00 47.31 565 SER A O 1
ATOM 3153 N N . VAL A 1 515 ? 136.098 145.970 101.064 1.00 37.59 566 VAL A N 1
ATOM 3154 C CA . VAL A 1 515 ? 136.559 147.202 100.364 1.00 37.98 566 VAL A CA 1
ATOM 3155 C C . VAL A 1 515 ? 137.389 148.006 101.364 1.00 41.29 566 VAL A C 1
ATOM 3156 O O . VAL A 1 515 ? 137.977 149.028 100.963 1.00 39.93 566 VAL A O 1
ATOM 3160 N N . SER A 1 516 ? 137.448 147.539 102.613 1.00 43.56 567 SER A N 1
ATOM 3161 C CA . SER A 1 516 ? 138.205 148.252 103.673 1.00 40.93 567 SER A CA 1
ATOM 3162 C C . SER A 1 516 ? 139.604 147.651 103.813 1.00 44.72 567 SER A C 1
ATOM 3163 O O . SER A 1 516 ? 140.444 148.274 104.486 1.00 50.92 567 SER A O 1
ATOM 3166 N N . ALA A 1 517 ? 139.841 146.486 103.208 1.00 43.82 568 ALA A N 1
ATOM 3167 C CA . ALA A 1 517 ? 141.149 145.809 103.353 1.00 42.39 568 ALA A CA 1
ATOM 3168 C C . ALA A 1 517 ? 141.831 145.685 101.989 1.00 43.14 568 ALA A C 1
ATOM 3169 O O . ALA A 1 517 ? 143.059 145.508 101.966 1.00 49.87 568 ALA A O 1
ATOM 3171 N N . TYR A 1 518 ? 141.065 145.775 100.901 1.00 33.16 569 TYR A N 1
ATOM 3172 C CA . TYR A 1 518 ? 141.648 145.588 99.547 1.00 40.79 569 TYR A CA 1
ATOM 3173 C C . TYR A 1 518 ? 141.350 146.821 98.690 1.00 45.96 569 TYR A C 1
ATOM 3174 O O . TYR A 1 518 ? 140.276 147.422 98.869 1.00 48.60 569 TYR A O 1
ATOM 3183 N N . LYS A 1 519 ? 142.270 147.184 97.792 1.00 49.16 570 LYS A N 1
ATOM 3184 C CA . LYS A 1 519 ? 142.103 148.426 96.989 1.00 51.56 570 LYS A CA 1
ATOM 3185 C C . LYS A 1 519 ? 141.500 148.105 95.623 1.00 49.52 570 LYS A C 1
ATOM 3186 O O . LYS A 1 519 ? 141.344 146.911 95.314 1.00 52.58 570 LYS A O 1
ATOM 3192 N N . ASN A 1 520 ? 141.192 149.141 94.838 1.00 47.43 571 ASN A N 1
ATOM 3193 C CA . ASN A 1 520 ? 140.674 148.922 93.485 1.00 45.96 571 ASN A CA 1
ATOM 3194 C C . ASN A 1 520 ? 139.625 147.814 93.433 1.00 52.28 571 ASN A C 1
ATOM 3195 O O . ASN A 1 520 ? 139.661 146.944 92.561 1.00 54.37 571 ASN A O 1
ATOM 3197 N N . LEU A 1 521 ? 138.679 147.846 94.362 1.00 54.39 572 LEU A N 1
ATOM 3198 C CA . LEU A 1 521 ? 137.572 146.902 94.372 1.00 49.64 572 LEU A CA 1
ATOM 3199 C C . LEU A 1 521 ? 136.334 147.581 93.804 1.00 54.08 572 LEU A C 1
ATOM 3200 O O . LEU A 1 521 ? 135.861 148.581 94.354 1.00 57.30 572 LEU A O 1
ATOM 3205 N N . GLN A 1 522 ? 135.817 147.038 92.707 1.00 56.85 573 GLN A N 1
ATOM 3206 C CA . GLN A 1 522 ? 134.713 147.663 91.993 1.00 56.41 573 GLN A CA 1
ATOM 3207 C C . GLN A 1 522 ? 133.401 147.423 92.728 1.00 57.84 573 GLN A C 1
ATOM 3208 O O . GLN A 1 522 ? 133.088 146.290 93.107 1.00 60.90 573 GLN A O 1
ATOM 3214 N N . ILE A 1 523 ? 132.636 148.493 92.930 1.00 52.78 574 ILE A N 1
ATOM 3215 C CA . ILE A 1 523 ? 131.339 148.427 93.589 1.00 53.79 574 ILE A CA 1
ATOM 3216 C C . ILE A 1 523 ? 130.306 149.088 92.690 1.00 58.28 574 ILE A C 1
ATOM 3217 O O . ILE A 1 523 ? 130.639 149.897 91.818 1.00 59.35 574 ILE A O 1
ATOM 3222 N N . LYS A 1 524 ? 129.045 148.732 92.902 1.00 62.63 575 LYS A N 1
ATOM 3223 C CA . LYS A 1 524 ? 128.007 149.305 92.059 1.00 62.72 575 LYS A CA 1
ATOM 3224 C C . LYS A 1 524 ? 127.094 150.212 92.872 1.00 64.14 575 LYS A C 1
ATOM 3225 O O . LYS A 1 524 ? 126.669 149.839 93.971 1.00 65.00 575 LYS A O 1
ATOM 3231 N N . PRO A 1 525 ? 126.791 151.406 92.371 1.00 64.62 576 PRO A N 1
ATOM 3232 C CA . PRO A 1 525 ? 125.837 152.271 93.069 1.00 59.18 576 PRO A CA 1
ATOM 3233 C C . PRO A 1 525 ? 124.459 151.636 93.122 1.00 60.63 576 PRO A C 1
ATOM 3234 O O . PRO A 1 525 ? 124.019 150.966 92.187 1.00 56.27 576 PRO A O 1
ATOM 3238 N N . GLY A 1 526 ? 123.776 151.855 94.243 1.00 52.27 577 GLY A N 1
ATOM 3239 C CA . GLY A 1 526 ? 122.459 151.310 94.458 1.00 50.11 577 GLY A CA 1
ATOM 3240 C C . GLY A 1 526 ? 122.432 149.933 95.086 1.00 50.74 577 GLY A C 1
ATOM 3241 O O . GLY A 1 526 ? 121.378 149.512 95.574 1.00 59.15 577 GLY A O 1
ATOM 3242 N N . ILE A 1 527 ? 123.554 149.219 95.083 1.00 37.39 578 ILE A N 1
ATOM 3243 C CA . ILE A 1 527 ? 123.656 147.905 95.704 1.00 38.86 578 ILE A CA 1
ATOM 3244 C C . ILE A 1 527 ? 124.869 147.902 96.617 1.00 38.93 578 ILE A C 1
ATOM 3245 O O . ILE A 1 527 ? 125.973 148.253 96.189 1.00 46.78 578 ILE A O 1
ATOM 3250 N N . LYS A 1 528 ? 124.668 147.505 97.869 1.00 30.92 579 LYS A N 1
ATOM 3251 C CA . LYS A 1 528 ? 125.743 147.410 98.844 1.00 28.75 579 LYS A CA 1
ATOM 3252 C C . LYS A 1 528 ? 125.783 145.997 99.400 1.00 33.18 579 LYS A C 1
ATOM 3253 O O . LYS A 1 528 ? 124.738 145.422 99.717 1.00 34.33 579 LYS A O 1
ATOM 3259 N N . ILE A 1 529 ? 126.985 145.439 99.512 1.00 22.62 580 ILE A N 1
ATOM 3260 C CA . ILE A 1 529 ? 127.192 144.110 100.073 1.00 19.70 580 ILE A CA 1
ATOM 3261 C C . ILE A 1 529 ? 127.860 144.276 101.428 1.00 23.23 580 ILE A C 1
ATOM 3262 O O . ILE A 1 529 ? 128.946 144.857 101.524 1.00 36.04 580 ILE A O 1
ATOM 3267 N N . PHE A 1 530 ? 127.216 143.763 102.471 1.00 15.49 581 PHE A N 1
ATOM 3268 C CA . PHE A 1 530 ? 127.664 143.935 103.846 1.00 18.66 581 PHE A CA 1
ATOM 3269 C C . PHE A 1 530 ? 128.071 142.586 104.416 1.00 14.54 581 PHE A C 1
ATOM 3270 O O . PHE A 1 530 ? 127.309 141.619 104.330 1.00 31.67 581 PHE A O 1
ATOM 3278 N N . ARG A 1 531 ? 129.267 142.519 104.994 1.00 9.92 582 ARG A N 1
ATOM 3279 C CA . ARG A 1 531 ? 129.778 141.297 105.601 1.00 14.10 582 ARG A CA 1
ATOM 3280 C C . ARG A 1 531 ? 129.975 141.513 107.093 1.00 17.69 582 ARG A C 1
ATOM 3281 O O . ARG A 1 531 ? 130.595 142.499 107.506 1.00 30.18 582 ARG A O 1
ATOM 3289 N N . PHE A 1 532 ? 129.452 140.581 107.888 1.00 22.14 583 PHE A N 1
ATOM 3290 C CA . PHE A 1 532 ? 129.527 140.604 109.345 1.00 16.18 583 PHE A CA 1
ATOM 3291 C C . PHE A 1 532 ? 130.190 139.304 109.779 1.00 23.48 583 PHE A C 1
ATOM 3292 O O . PHE A 1 532 ? 129.603 138.229 109.623 1.00 30.06 583 PHE A O 1
ATOM 3300 N N . VAL A 1 533 ? 131.410 139.392 110.313 1.00 17.68 584 VAL A N 1
ATOM 3301 C CA . VAL A 1 533 ? 132.225 138.192 110.478 1.00 16.56 584 VAL A CA 1
ATOM 3302 C C . VAL A 1 533 ? 131.677 137.297 111.588 1.00 29.73 584 VAL A C 1
ATOM 3303 O O . VAL A 1 533 ? 131.578 136.076 111.425 1.00 37.55 584 VAL A O 1
ATOM 3307 N N . ALA A 1 534 ? 131.314 137.880 112.725 1.00 25.02 585 ALA A N 1
ATOM 3308 C CA . ALA A 1 534 ? 130.957 137.079 113.886 1.00 22.81 585 ALA A CA 1
ATOM 3309 C C . ALA A 1 534 ? 129.587 136.426 113.720 1.00 19.74 585 ALA A C 1
ATOM 3310 O O . ALA A 1 534 ? 128.792 136.832 112.871 1.00 33.03 585 ALA A O 1
ATOM 3312 N N . PRO A 1 535 ? 129.297 135.390 114.513 1.00 18.84 586 PRO A N 1
ATOM 3313 C CA . PRO A 1 535 ? 127.931 134.863 114.560 1.00 17.33 586 PRO A CA 1
ATOM 3314 C C . PRO A 1 535 ? 126.957 135.906 115.082 1.00 25.24 586 PRO A C 1
ATOM 3315 O O . PRO A 1 535 ? 127.293 136.733 115.932 1.00 38.28 586 PRO A O 1
ATOM 3319 N N . LEU A 1 536 ? 125.715 135.860 114.594 1.00 15.76 587 LEU A N 1
ATOM 3320 C CA . LEU A 1 536 ? 124.712 136.876 115.012 1.00 15.83 587 LEU A CA 1
ATOM 3321 C C . LEU A 1 536 ? 123.874 136.302 116.154 1.00 19.46 587 LEU A C 1
ATOM 3322 O O . LEU A 1 536 ? 123.086 135.377 115.902 1.00 30.99 587 LEU A O 1
ATOM 3327 N N . TYR A 1 537 ? 124.046 136.845 117.359 1.00 12.67 588 TYR A N 1
ATOM 3328 C CA . TYR A 1 537 ? 123.293 136.340 118.533 1.00 9.09 588 TYR A CA 1
ATOM 3329 C C . TYR A 1 537 ? 123.047 137.480 119.525 1.00 17.38 588 TYR A C 1
ATOM 3330 O O . TYR A 1 537 ? 123.354 138.636 119.195 1.00 28.85 588 TYR A O 1
ATOM 3339 N N . TYR A 1 538 ? 122.513 137.155 120.701 1.00 12.60 589 TYR A N 1
ATOM 3340 C CA . TYR A 1 538 ? 122.130 138.202 121.682 1.00 11.35 589 TYR A CA 1
ATOM 3341 C C . TYR A 1 538 ? 123.313 139.081 122.079 1.00 15.70 589 TYR A C 1
ATOM 3342 O O . TYR A 1 538 ? 123.071 140.226 122.492 1.00 35.17 589 TYR A O 1
ATOM 3351 N N . ILE A 1 539 ? 124.545 138.585 121.963 1.00 12.34 590 ILE A N 1
ATOM 3352 C CA . ILE A 1 539 ? 125.635 139.410 122.472 1.00 11.76 590 ILE A CA 1
ATOM 3353 C C . ILE A 1 539 ? 125.960 140.542 121.504 1.00 15.29 590 ILE A C 1
ATOM 3354 O O . ILE A 1 539 ? 126.209 141.678 121.922 1.00 29.10 590 ILE A O 1
ATOM 3359 N N . ASN A 1 540 ? 125.949 140.264 120.199 1.00 20.14 591 ASN A N 1
ATOM 3360 C CA . ASN A 1 540 ? 126.359 141.250 119.204 1.00 17.34 591 ASN A CA 1
ATOM 3361 C C . ASN A 1 540 ? 125.226 141.663 118.270 1.00 14.60 591 ASN A C 1
ATOM 3362 O O . ASN A 1 540 ? 125.492 142.191 117.188 1.00 26.30 591 ASN A O 1
ATOM 3367 N N . LYS A 1 541 ? 123.968 141.437 118.655 1.00 13.77 592 LYS A N 1
ATOM 3368 C CA . LYS A 1 541 ? 122.858 141.855 117.802 1.00 24.17 592 LYS A CA 1
ATOM 3369 C C . LYS A 1 541 ? 122.801 143.373 117.669 1.00 29.65 592 LYS A C 1
ATOM 3370 O O . LYS A 1 541 ? 122.583 143.903 116.571 1.00 28.04 592 LYS A O 1
ATOM 3376 N N . GLU A 1 542 ? 122.996 144.090 118.777 1.00 29.91 593 GLU A N 1
ATOM 3377 C CA . GLU A 1 542 ? 122.997 145.547 118.721 1.00 22.18 593 GLU A CA 1
ATOM 3378 C C . GLU A 1 542 ? 124.157 146.060 117.882 1.00 25.93 593 GLU A C 1
ATOM 3379 O O . GLU A 1 542 ? 124.008 147.029 117.131 1.00 33.84 593 GLU A O 1
ATOM 3381 N N . CYS A 1 543 ? 125.323 145.424 117.998 1.00 27.38 594 CYS A N 1
ATOM 3382 C CA . CYS A 1 543 ? 126.465 145.822 117.183 1.00 24.00 594 CYS A CA 1
ATOM 3383 C C . CYS A 1 543 ? 126.201 145.571 115.705 1.00 26.03 594 CYS A C 1
ATOM 3384 O O . CYS A 1 543 ? 126.587 146.378 114.854 1.00 25.78 594 CYS A O 1
ATOM 3387 N N . PHE A 1 544 ? 125.551 144.451 115.380 1.00 21.63 595 PHE A N 1
ATOM 3388 C CA . PHE A 1 544 ? 125.216 144.160 113.991 1.00 16.63 595 PHE A CA 1
ATOM 3389 C C . PHE A 1 544 ? 124.292 145.225 113.419 1.00 23.03 595 PHE A C 1
ATOM 3390 O O . PHE A 1 544 ? 124.520 145.738 112.317 1.00 28.67 595 PHE A O 1
ATOM 3398 N N . LYS A 1 545 ? 123.240 145.578 114.164 1.00 29.12 596 LYS A N 1
ATOM 3399 C CA . LYS A 1 545 ? 122.323 146.613 113.696 1.00 21.34 596 LYS A CA 1
ATOM 3400 C C . LYS A 1 545 ? 123.024 147.958 113.566 1.00 23.73 596 LYS A C 1
ATOM 3401 O O . LYS A 1 545 ? 122.817 148.680 112.583 1.00 34.65 596 LYS A O 1
ATOM 3407 N N . SER A 1 546 ? 123.858 148.313 114.544 1.00 21.96 597 SER A N 1
ATOM 3408 C CA . SER A 1 546 ? 124.544 149.599 114.501 1.00 21.16 597 SER A CA 1
ATOM 3409 C C . SER A 1 546 ? 125.505 149.678 113.323 1.00 27.15 597 SER A C 1
ATOM 3410 O O . SER A 1 546 ? 125.586 150.712 112.652 1.00 35.83 597 SER A O 1
ATOM 3413 N N . ALA A 1 547 ? 126.243 148.600 113.054 1.00 24.77 598 ALA A N 1
ATOM 3414 C CA . ALA A 1 547 ? 127.166 148.601 111.925 1.00 21.07 598 ALA A CA 1
ATOM 3415 C C . ALA A 1 547 ? 126.420 148.673 110.601 1.00 22.98 598 ALA A C 1
ATOM 3416 O O . ALA A 1 547 ? 126.793 149.451 109.713 1.00 25.06 598 ALA A O 1
ATOM 3418 N N . LEU A 1 548 ? 125.356 147.879 110.453 1.00 26.41 599 LEU A N 1
ATOM 3419 C CA . LEU A 1 548 ? 124.585 147.909 109.217 1.00 20.13 599 LEU A CA 1
ATOM 3420 C C . LEU A 1 548 ? 123.941 149.269 108.995 1.00 29.45 599 LEU A C 1
ATOM 3421 O O . LEU A 1 548 ? 123.775 149.693 107.849 1.00 35.58 599 LEU A O 1
ATOM 3426 N N . TYR A 1 549 ? 123.569 149.963 110.073 1.00 31.87 600 TYR A N 1
ATOM 3427 C CA . TYR A 1 549 ? 122.998 151.296 109.933 1.00 25.28 600 TYR A CA 1
ATOM 3428 C C . TYR A 1 549 ? 124.063 152.345 109.645 1.00 31.66 600 TYR A C 1
ATOM 3429 O O . TYR A 1 549 ? 123.800 153.296 108.901 1.00 36.62 600 TYR A O 1
ATOM 3438 N N . LYS A 1 550 ? 125.257 152.201 110.229 1.00 34.85 601 LYS A N 1
ATOM 3439 C CA . LYS A 1 550 ? 126.342 153.133 109.941 1.00 28.28 601 LYS A CA 1
ATOM 3440 C C . LYS A 1 550 ? 126.737 153.066 108.475 1.00 31.83 601 LYS A C 1
ATOM 3441 O O . LYS A 1 550 ? 126.924 154.097 107.821 1.00 40.48 601 LYS A O 1
ATOM 3443 N N . GLN A 1 551 ? 126.868 151.856 107.939 1.00 32.62 602 GLN A N 1
ATOM 3444 C CA . GLN A 1 551 ? 126.983 151.699 106.501 1.00 28.84 602 GLN A CA 1
ATOM 3445 C C . GLN A 1 551 ? 125.596 151.823 105.877 1.00 33.92 602 GLN A C 1
ATOM 3446 O O . GLN A 1 551 ? 124.582 151.886 106.574 1.00 38.00 602 GLN A O 1
ATOM 3452 N N . THR A 1 552 ? 125.547 151.872 104.546 1.00 35.85 603 THR A N 1
ATOM 3453 C CA . THR A 1 552 ? 124.285 152.007 103.826 1.00 37.82 603 THR A CA 1
ATOM 3454 C C . THR A 1 552 ? 123.481 153.201 104.332 1.00 46.20 603 THR A C 1
ATOM 3455 O O . THR A 1 552 ? 123.951 154.341 104.275 1.00 48.71 603 THR A O 1
ATOM 3457 N N . VAL A 1 553 ? 122.266 152.951 104.826 1.00 48.56 604 VAL A N 1
ATOM 3458 C CA . VAL A 1 553 ? 121.399 153.996 105.355 1.00 44.10 604 VAL A CA 1
ATOM 3459 C C . VAL A 1 553 ? 120.775 153.515 106.660 1.00 47.42 604 VAL A C 1
ATOM 3460 O O . VAL A 1 553 ? 120.752 152.321 106.963 1.00 50.43 604 VAL A O 1
ATOM 3464 N N . ASN A 1 554 ? 120.265 154.474 107.437 1.00 47.26 605 ASN A N 1
ATOM 3465 C CA . ASN A 1 554 ? 119.600 154.194 108.703 1.00 45.11 605 ASN A CA 1
ATOM 3466 C C . ASN A 1 554 ? 118.095 154.250 108.496 1.00 46.30 605 ASN A C 1
ATOM 3467 O O . ASN A 1 554 ? 117.520 155.346 108.483 1.00 51.70 605 ASN A O 1
ATOM 3472 N N . PRO A 1 555 ? 117.408 153.113 108.352 1.00 38.54 606 PRO A N 1
ATOM 3473 C CA . PRO A 1 555 ? 115.982 153.162 107.979 1.00 45.37 606 PRO A CA 1
ATOM 3474 C C . PRO A 1 555 ? 115.107 153.891 108.982 1.00 52.32 606 PRO A C 1
ATOM 3475 O O . PRO A 1 555 ? 114.138 154.556 108.587 1.00 53.12 606 PRO A O 1
ATOM 3479 N N . ILE A 1 556 ? 115.422 153.790 110.274 1.00 55.69 607 ILE A N 1
ATOM 3480 C CA . ILE A 1 556 ? 114.609 154.446 111.293 1.00 51.00 607 ILE A CA 1
ATOM 3481 C C . ILE A 1 556 ? 114.633 155.955 111.097 1.00 49.62 607 ILE A C 1
ATOM 3482 O O . ILE A 1 556 ? 113.595 156.626 111.149 1.00 57.67 607 ILE A O 1
ATOM 3487 N N . LEU A 1 557 ? 115.824 156.511 110.864 1.00 49.31 608 LEU A N 1
ATOM 3488 C CA . LEU A 1 557 ? 115.952 157.955 110.718 1.00 53.53 608 LEU A CA 1
ATOM 3489 C C . LEU A 1 557 ? 115.226 158.458 109.476 1.00 53.19 608 LEU A C 1
ATOM 3490 O O . LEU A 1 557 ? 114.568 159.501 109.520 1.00 56.40 608 LEU A O 1
ATOM 3495 N N . ILE A 1 558 ? 115.333 157.734 108.359 1.00 49.44 609 ILE A N 1
ATOM 3496 C CA . ILE A 1 558 ? 114.635 158.158 107.149 1.00 51.65 609 ILE A CA 1
ATOM 3497 C C . ILE A 1 558 ? 113.127 158.089 107.346 1.00 54.68 609 ILE A C 1
ATOM 3498 O O . ILE A 1 558 ? 112.391 158.974 106.894 1.00 60.72 609 ILE A O 1
ATOM 3503 N N . LYS A 1 559 ? 112.638 157.042 108.014 1.00 58.14 610 LYS A N 1
ATOM 3504 C CA . LYS A 1 559 ? 111.200 156.932 108.238 1.00 62.23 610 LYS A CA 1
ATOM 3505 C C . LYS A 1 559 ? 110.691 158.068 109.120 1.00 60.44 610 LYS A C 1
ATOM 3506 O O . LYS A 1 559 ? 109.665 158.688 108.820 1.00 62.21 610 LYS A O 1
ATOM 3512 N N . VAL A 1 560 ? 111.403 158.365 110.211 1.00 60.20 611 VAL A N 1
ATOM 3513 C CA . VAL A 1 560 ? 110.945 159.421 111.105 1.00 58.64 611 VAL A CA 1
ATOM 3514 C C . VAL A 1 560 ? 111.146 160.802 110.497 1.00 61.95 611 VAL A C 1
ATOM 3515 O O . VAL A 1 560 ? 110.448 161.748 110.880 1.00 67.48 611 VAL A O 1
ATOM 3519 N N . ALA A 1 561 ? 112.085 160.953 109.560 1.00 60.32 612 ALA A N 1
ATOM 3520 C CA . ALA A 1 561 ? 112.218 162.223 108.857 1.00 61.17 612 ALA A CA 1
ATOM 3521 C C . ALA A 1 561 ? 111.098 162.408 107.843 1.00 65.67 612 ALA A C 1
ATOM 3522 O O . ALA A 1 561 ? 110.544 163.505 107.713 1.00 69.35 612 ALA A O 1
ATOM 3524 N N . TRP A 1 562 ? 110.753 161.345 107.113 1.00 65.17 613 TRP A N 1
ATOM 3525 C CA . TRP A 1 562 ? 109.661 161.428 106.150 1.00 66.27 613 TRP A CA 1
ATOM 3526 C C . TRP A 1 562 ? 108.329 161.665 106.846 1.00 68.10 613 TRP A C 1
ATOM 3527 O O . TRP A 1 562 ? 107.499 162.445 106.363 1.00 69.61 613 TRP A O 1
ATOM 3538 N N . LYS A 1 563 ? 108.104 161.005 107.978 1.00 61.71 614 LYS A N 1
ATOM 3539 C CA . LYS A 1 563 ? 106.862 161.161 108.725 1.00 62.38 614 LYS A CA 1
ATOM 3540 C C . LYS A 1 563 ? 106.763 162.550 109.343 1.00 63.17 614 LYS A C 1
ATOM 3541 O O . LYS A 1 563 ? 106.124 163.442 108.786 1.00 64.47 614 LYS A O 1
ATOM 3543 N N . GLU A 1 594 ? 119.133 156.760 96.133 1.00 40.63 645 GLU A N 1
ATOM 3544 C CA . GLU A 1 594 ? 120.199 156.123 95.370 1.00 43.19 645 GLU A CA 1
ATOM 3545 C C . GLU A 1 594 ? 120.283 154.635 95.687 1.00 47.17 645 GLU A C 1
ATOM 3546 O O . GLU A 1 594 ? 120.167 153.794 94.798 1.00 50.95 645 GLU A O 1
ATOM 3548 N N . LEU A 1 595 ? 120.489 154.318 96.962 1.00 32.43 646 LEU A N 1
ATOM 3549 C CA . LEU A 1 595 ? 120.578 152.928 97.386 1.00 26.92 646 LEU A CA 1
ATOM 3550 C C . LEU A 1 595 ? 119.208 152.271 97.307 1.00 35.65 646 LEU A C 1
ATOM 3551 O O . LEU A 1 595 ? 118.216 152.824 97.786 1.00 44.57 646 LEU A O 1
ATOM 3556 N N . HIS A 1 596 ? 119.154 151.084 96.703 1.00 41.82 647 HIS A N 1
ATOM 3557 C CA . HIS A 1 596 ? 117.896 150.363 96.579 1.00 39.03 647 HIS A CA 1
ATOM 3558 C C . HIS A 1 596 ? 118.002 148.873 96.870 1.00 43.49 647 HIS A C 1
ATOM 3559 O O . HIS A 1 596 ? 116.974 148.191 96.843 1.00 52.54 647 HIS A O 1
ATOM 3566 N N . THR A 1 597 ? 119.192 148.346 97.147 1.00 32.61 648 THR A N 1
ATOM 3567 C CA . THR A 1 597 ? 119.350 146.927 97.428 1.00 32.25 648 THR A CA 1
ATOM 3568 C C . THR A 1 597 ? 120.501 146.734 98.403 1.00 32.77 648 THR A C 1
ATOM 3569 O O . THR A 1 597 ? 121.558 147.351 98.253 1.00 42.24 648 THR A O 1
ATOM 3573 N N . ILE A 1 598 ? 120.286 145.882 99.401 1.00 26.65 649 ILE A N 1
ATOM 3574 C CA . ILE A 1 598 ? 121.305 145.542 100.388 1.00 23.32 649 ILE A CA 1
ATOM 3575 C C . ILE A 1 598 ? 121.453 144.029 100.405 1.00 30.81 649 ILE A C 1
ATOM 3576 O O . ILE A 1 598 ? 120.461 143.307 100.552 1.00 38.99 649 ILE A O 1
ATOM 3581 N N . VAL A 1 599 ? 122.685 143.551 100.258 1.00 17.24 650 VAL A N 1
ATOM 3582 C CA . VAL A 1 599 ? 122.989 142.125 100.266 1.00 16.35 650 VAL A CA 1
ATOM 3583 C C . VAL A 1 599 ? 123.866 141.841 101.475 1.00 17.64 650 VAL A C 1
ATOM 3584 O O . VAL A 1 599 ? 124.915 142.471 101.650 1.00 31.16 650 VAL A O 1
ATOM 3588 N N . ILE A 1 600 ? 123.440 140.899 102.307 1.00 20.56 651 ILE A N 1
ATOM 3589 C CA . ILE A 1 600 ? 124.177 140.514 103.503 1.00 17.63 651 ILE A CA 1
ATOM 3590 C C . ILE A 1 600 ? 124.856 139.180 103.231 1.00 25.70 651 ILE A C 1
ATOM 3591 O O . ILE A 1 600 ? 124.190 138.189 102.911 1.00 37.69 651 ILE A O 1
ATOM 3596 N N . ASP A 1 601 ? 126.179 139.156 103.354 1.00 24.02 652 ASP A N 1
ATOM 3597 C CA . ASP A 1 601 ? 126.967 137.951 103.109 1.00 20.18 652 ASP A CA 1
ATOM 3598 C C . ASP A 1 601 ? 127.074 137.189 104.423 1.00 31.23 652 ASP A C 1
ATOM 3599 O O . ASP A 1 601 ? 127.857 137.552 105.303 1.00 35.01 652 ASP A O 1
ATOM 3604 N N . CYS A 1 602 ? 126.284 136.123 104.556 1.00 24.78 653 CYS A N 1
ATOM 3605 C CA . CYS A 1 602 ? 126.231 135.332 105.780 1.00 22.92 653 CYS A CA 1
ATOM 3606 C C . CYS A 1 602 ? 127.199 134.157 105.765 1.00 31.21 653 CYS A C 1
ATOM 3607 O O . CYS A 1 602 ? 126.991 133.180 106.496 1.00 27.67 653 CYS A O 1
ATOM 3610 N N . SER A 1 603 ? 128.249 134.222 104.945 1.00 28.76 654 SER A N 1
ATOM 3611 C CA . SER A 1 603 ? 129.204 133.121 104.877 1.00 22.26 654 SER A CA 1
ATOM 3612 C C . SER A 1 603 ? 129.958 132.956 106.190 1.00 17.91 654 SER A C 1
ATOM 3613 O O . SER A 1 603 ? 130.222 131.829 106.622 1.00 28.92 654 SER A O 1
ATOM 3616 N N . ALA A 1 604 ? 130.316 134.064 106.835 1.00 16.41 655 ALA A N 1
ATOM 3617 C CA . ALA A 1 604 ? 131.082 134.006 108.072 1.00 23.71 655 ALA A CA 1
ATOM 3618 C C . ALA A 1 604 ? 130.216 133.815 109.309 1.00 22.03 655 ALA A C 1
ATOM 3619 O O . ALA A 1 604 ? 130.763 133.562 110.387 1.00 28.92 655 ALA A O 1
ATOM 3621 N N . ILE A 1 605 ? 128.896 133.929 109.190 1.00 23.21 656 ILE A N 1
ATOM 3622 C CA . ILE A 1 605 ? 128.019 133.721 110.337 1.00 18.94 656 ILE A CA 1
ATOM 3623 C C . ILE A 1 605 ? 127.982 132.233 110.658 1.00 29.98 656 ILE A C 1
ATOM 3624 O O . ILE A 1 605 ? 127.610 131.411 109.814 1.00 28.04 656 ILE A O 1
ATOM 3629 N N . GLN A 1 606 ? 128.367 131.881 111.883 1.00 26.91 657 GLN A N 1
ATOM 3630 C CA . GLN A 1 606 ? 128.466 130.478 112.263 1.00 14.11 657 GLN A CA 1
ATOM 3631 C C . GLN A 1 606 ? 127.126 129.891 112.688 1.00 23.11 657 GLN A C 1
ATOM 3632 O O . GLN A 1 606 ? 126.749 128.813 112.219 1.00 29.77 657 GLN A O 1
ATOM 3638 N N . PHE A 1 607 ? 126.378 130.640 113.506 1.00 17.49 658 PHE A N 1
ATOM 3639 C CA . PHE A 1 607 ? 125.044 130.186 113.981 1.00 18.82 658 PHE A CA 1
ATOM 3640 C C . PHE A 1 607 ? 124.113 131.391 114.151 1.00 24.57 658 PHE A C 1
ATOM 3641 O O . PHE A 1 607 ? 124.594 132.528 114.019 1.00 32.86 658 PHE A O 1
ATOM 3649 N N . LEU A 1 608 ? 122.829 131.150 114.437 1.00 28.12 659 LEU A N 1
ATOM 3650 C CA . LEU A 1 608 ? 121.855 132.252 114.668 1.00 21.36 659 LEU A CA 1
ATOM 3651 C C . LEU A 1 608 ? 121.047 131.946 115.933 1.00 27.97 659 LEU A C 1
ATOM 3652 O O . LEU A 1 608 ? 120.467 130.851 116.002 1.00 43.08 659 LEU A O 1
ATOM 3657 N N . ASP A 1 609 ? 121.010 132.878 116.889 1.00 19.51 660 ASP A N 1
ATOM 3658 C CA . ASP A 1 609 ? 120.250 132.694 118.153 1.00 27.04 660 ASP A CA 1
ATOM 3659 C C . ASP A 1 609 ? 118.803 133.132 117.924 1.00 35.81 660 ASP A C 1
ATOM 3660 O O . ASP A 1 609 ? 118.499 133.563 116.802 1.00 47.13 660 ASP A O 1
ATOM 3665 N N . THR A 1 610 ? 117.945 133.041 118.942 1.00 24.50 661 THR A N 1
ATOM 3666 C CA . THR A 1 610 ? 116.557 133.554 118.797 1.00 23.64 661 THR A CA 1
ATOM 3667 C C . THR A 1 610 ? 116.627 135.056 118.521 1.00 24.47 661 THR A C 1
ATOM 3668 O O . THR A 1 610 ? 115.838 135.538 117.690 1.00 33.49 661 THR A O 1
ATOM 3672 N N . ALA A 1 611 ? 117.547 135.757 119.186 1.00 19.33 662 ALA A N 1
ATOM 3673 C CA . ALA A 1 611 ? 117.719 137.211 118.974 1.00 19.37 662 ALA A CA 1
ATOM 3674 C C . ALA A 1 611 ? 118.230 137.469 117.556 1.00 29.69 662 ALA A C 1
ATOM 3675 O O . ALA A 1 611 ? 117.805 138.463 116.954 1.00 40.16 662 ALA A O 1
ATOM 3677 N N . GLY A 1 612 ? 119.118 136.609 117.056 1.00 23.70 663 GLY A N 1
ATOM 3678 C CA . GLY A 1 612 ? 119.650 136.762 115.691 1.00 12.93 663 GLY A CA 1
ATOM 3679 C C . GLY A 1 612 ? 118.561 136.611 114.648 1.00 24.84 663 GLY A C 1
ATOM 3680 O O . GLY A 1 612 ? 118.547 137.406 113.696 1.00 39.58 663 GLY A O 1
ATOM 3681 N N . ILE A 1 613 ? 117.680 135.623 114.818 1.00 25.99 664 ILE A N 1
ATOM 3682 C CA . ILE A 1 613 ? 116.550 135.425 113.863 1.00 29.40 664 ILE A CA 1
ATOM 3683 C C . ILE A 1 613 ? 115.641 136.650 113.964 1.00 28.96 664 ILE A C 1
ATOM 3684 O O . ILE A 1 613 ? 115.224 137.163 112.913 1.00 34.69 664 ILE A O 1
ATOM 3689 N N . HIS A 1 614 ? 115.367 137.108 115.187 1.00 27.76 665 HIS A N 1
ATOM 3690 C CA . HIS A 1 614 ? 114.536 138.293 115.370 1.00 32.04 665 HIS A CA 1
ATOM 3691 C C . HIS A 1 614 ? 115.208 139.530 114.791 1.00 34.63 665 HIS A C 1
ATOM 3692 O O . HIS A 1 614 ? 114.547 140.370 114.172 1.00 46.47 665 HIS A O 1
ATOM 3699 N N . THR A 1 615 ? 116.523 139.658 114.982 1.00 27.23 666 THR A N 1
ATOM 3700 C CA . THR A 1 615 ? 117.251 140.795 114.434 1.00 29.81 666 THR A CA 1
ATOM 3701 C C . THR A 1 615 ? 117.197 140.808 112.913 1.00 35.49 666 THR A C 1
ATOM 3702 O O . THR A 1 615 ? 116.985 141.861 112.302 1.00 35.67 666 THR A O 1
ATOM 3706 N N . LEU A 1 616 ? 117.388 139.648 112.283 1.00 28.28 667 LEU A N 1
ATOM 3707 C CA . LEU A 1 616 ? 117.339 139.586 110.827 1.00 17.71 667 LEU A CA 1
ATOM 3708 C C . LEU A 1 616 ? 115.952 139.939 110.306 1.00 26.16 667 LEU A C 1
ATOM 3709 O O . LEU A 1 616 ? 115.819 140.678 109.322 1.00 44.24 667 LEU A O 1
ATOM 3714 N N . LYS A 1 617 ? 114.905 139.423 110.956 1.00 23.92 668 LYS A N 1
ATOM 3715 C CA . LYS A 1 617 ? 113.545 139.747 110.535 1.00 26.34 668 LYS A CA 1
ATOM 3716 C C . LYS A 1 617 ? 113.253 141.234 110.695 1.00 30.44 668 LYS A C 1
ATOM 3717 O O . LYS A 1 617 ? 112.653 141.857 109.811 1.00 26.72 668 LYS A O 1
ATOM 3723 N N . GLU A 1 618 ? 113.675 141.822 111.818 1.00 38.78 669 GLU A N 1
ATOM 3724 C CA . GLU A 1 618 ? 113.454 143.247 112.037 1.00 37.73 669 GLU A CA 1
ATOM 3725 C C . GLU A 1 618 ? 114.213 144.085 111.019 1.00 32.28 669 GLU A C 1
ATOM 3726 O O . GLU A 1 618 ? 113.695 145.093 110.527 1.00 42.12 669 GLU A O 1
ATOM 3728 N N . VAL A 1 619 ? 115.444 143.686 110.694 1.00 23.29 670 VAL A N 1
ATOM 3729 C CA . VAL A 1 619 ? 116.236 144.421 109.713 1.00 28.93 670 VAL A CA 1
ATOM 3730 C C . VAL A 1 619 ? 115.551 144.390 108.353 1.00 31.64 670 VAL A C 1
ATOM 3731 O O . VAL A 1 619 ? 115.426 145.418 107.674 1.00 32.67 670 VAL A O 1
ATOM 3735 N N . ARG A 1 620 ? 115.082 143.211 107.943 1.00 31.04 671 ARG A N 1
ATOM 3736 C CA . ARG A 1 620 ? 114.423 143.091 106.649 1.00 28.65 671 ARG A CA 1
ATOM 3737 C C . ARG A 1 620 ? 113.155 143.931 106.599 1.00 44.12 671 ARG A C 1
ATOM 3738 O O . ARG A 1 620 ? 112.905 144.639 105.619 1.00 49.54 671 ARG A O 1
ATOM 3746 N N . ARG A 1 621 ? 112.341 143.870 107.657 1.00 47.64 672 ARG A N 1
ATOM 3747 C CA . ARG A 1 621 ? 111.094 144.630 107.668 1.00 40.04 672 ARG A CA 1
ATOM 3748 C C . ARG A 1 621 ? 111.356 146.129 107.658 1.00 39.69 672 ARG A C 1
ATOM 3749 O O . ARG A 1 621 ? 110.702 146.878 106.921 1.00 47.73 672 ARG A O 1
ATOM 3757 N N . ASP A 1 622 ? 112.316 146.588 108.466 1.00 35.19 673 ASP A N 1
ATOM 3758 C CA . ASP A 1 622 ? 112.600 148.016 108.535 1.00 40.25 673 ASP A CA 1
ATOM 3759 C C . ASP A 1 622 ? 113.115 148.543 107.204 1.00 43.08 673 ASP A C 1
ATOM 3760 O O . ASP A 1 622 ? 112.712 149.625 106.760 1.00 43.06 673 ASP A O 1
ATOM 3765 N N . TYR A 1 623 ? 114.002 147.795 106.546 1.00 42.73 674 TYR A N 1
ATOM 3766 C CA . TYR A 1 623 ? 114.497 148.244 105.251 1.00 42.63 674 TYR A CA 1
ATOM 3767 C C . TYR A 1 623 ? 113.421 148.163 104.177 1.00 37.28 674 TYR A C 1
ATOM 3768 O O . TYR A 1 623 ? 113.380 149.015 103.282 1.00 37.61 674 TYR A O 1
ATOM 3777 N N . GLU A 1 624 ? 112.541 147.161 104.248 1.00 36.32 675 GLU A N 1
ATOM 3778 C CA . GLU A 1 624 ? 111.458 147.067 103.278 1.00 38.99 675 GLU A CA 1
ATOM 3779 C C . GLU A 1 624 ? 110.465 148.208 103.439 1.00 41.94 675 GLU A C 1
ATOM 3780 O O . GLU A 1 624 ? 109.789 148.579 102.473 1.00 42.33 675 GLU A O 1
ATOM 3782 N N . ALA A 1 625 ? 110.351 148.762 104.648 1.00 40.61 676 ALA A N 1
ATOM 3783 C CA . ALA A 1 625 ? 109.481 149.917 104.849 1.00 39.59 676 ALA A CA 1
ATOM 3784 C C . ALA A 1 625 ? 109.953 151.116 104.036 1.00 42.63 676 ALA A C 1
ATOM 3785 O O . ALA A 1 625 ? 109.143 151.818 103.420 1.00 41.86 676 ALA A O 1
ATOM 3787 N N . ILE A 1 626 ? 111.263 151.369 104.024 1.00 52.43 677 ILE A N 1
ATOM 3788 C CA . ILE A 1 626 ? 111.806 152.488 103.259 1.00 49.14 677 ILE A CA 1
ATOM 3789 C C . ILE A 1 626 ? 111.682 152.228 101.764 1.00 46.25 677 ILE A C 1
ATOM 3790 O O . ILE A 1 626 ? 111.393 153.142 100.982 1.00 51.92 677 ILE A O 1
ATOM 3795 N N . GLY A 1 627 ? 111.879 150.983 101.343 1.00 39.33 678 GLY A N 1
ATOM 3796 C CA . GLY A 1 627 ? 111.869 150.650 99.933 1.00 37.74 678 GLY A CA 1
ATOM 3797 C C . GLY A 1 627 ? 113.146 149.962 99.503 1.00 40.97 678 GLY A C 1
ATOM 3798 O O . GLY A 1 627 ? 113.525 150.004 98.329 1.00 40.96 678 GLY A O 1
ATOM 3799 N N . ILE A 1 628 ? 113.818 149.324 100.456 1.00 38.55 679 ILE A N 1
ATOM 3800 C CA . ILE A 1 628 ? 115.061 148.604 100.219 1.00 35.06 679 ILE A CA 1
ATOM 3801 C C . ILE A 1 628 ? 114.790 147.115 100.362 1.00 43.89 679 ILE A C 1
ATOM 3802 O O . ILE A 1 628 ? 114.090 146.689 101.287 1.00 52.38 679 ILE A O 1
ATOM 3807 N N . GLN A 1 629 ? 115.336 146.326 99.443 1.00 38.27 680 GLN A N 1
ATOM 3808 C CA . GLN A 1 629 ? 115.214 144.876 99.488 1.00 37.10 680 GLN A CA 1
ATOM 3809 C C . GLN A 1 629 ? 116.482 144.283 100.084 1.00 33.67 680 GLN A C 1
ATOM 3810 O O . GLN A 1 629 ? 117.592 144.653 99.688 1.00 44.33 680 GLN A O 1
ATOM 3816 N N . VAL A 1 630 ? 116.317 143.369 101.036 1.00 20.99 681 VAL A N 1
ATOM 3817 C CA . VAL A 1 630 ? 117.432 142.739 101.731 1.00 18.01 681 VAL A CA 1
ATOM 3818 C C . VAL A 1 630 ? 117.486 141.276 101.318 1.00 32.65 681 VAL A C 1
ATOM 3819 O O . VAL A 1 630 ? 116.504 140.541 101.478 1.00 36.80 681 VAL A O 1
ATOM 3823 N N . LEU A 1 631 ? 118.634 140.853 100.793 1.00 26.48 682 LEU A N 1
ATOM 3824 C CA . LEU A 1 631 ? 118.849 139.481 100.351 1.00 22.67 682 LEU A CA 1
ATOM 3825 C C . LEU A 1 631 ? 119.973 138.870 101.172 1.00 14.12 682 LEU A C 1
ATOM 3826 O O . LEU A 1 631 ? 121.051 139.460 101.287 1.00 20.65 682 LEU A O 1
ATOM 3831 N N . LEU A 1 632 ? 119.720 137.697 101.742 1.00 24.67 683 LEU A N 1
ATOM 3832 C CA . LEU A 1 632 ? 120.756 136.962 102.449 1.00 30.81 683 LEU A CA 1
ATOM 3833 C C . LEU A 1 632 ? 121.459 136.014 101.490 1.00 35.75 683 LEU A C 1
ATOM 3834 O O . LEU A 1 632 ? 120.817 135.347 100.674 1.00 44.40 683 LEU A O 1
ATOM 3839 N N . ALA A 1 633 ? 122.783 135.953 101.589 1.00 27.09 684 ALA A N 1
ATOM 3840 C CA . ALA A 1 633 ? 123.583 135.146 100.684 1.00 25.81 684 ALA A CA 1
ATOM 3841 C C . ALA A 1 633 ? 124.560 134.282 101.466 1.00 29.10 684 ALA A C 1
ATOM 3842 O O . ALA A 1 633 ? 125.048 134.674 102.529 1.00 32.31 684 ALA A O 1
ATOM 3844 N N . GLN A 1 634 ? 124.832 133.097 100.922 1.00 22.99 685 GLN A N 1
ATOM 3845 C CA . GLN A 1 634 ? 125.840 132.179 101.455 1.00 23.18 685 GLN A CA 1
ATOM 3846 C C . GLN A 1 634 ? 125.554 131.804 102.908 1.00 30.92 685 GLN A C 1
ATOM 3847 O O . GLN A 1 634 ? 126.440 131.819 103.764 1.00 42.36 685 GLN A O 1
ATOM 3853 N N . CYS A 1 635 ? 124.302 131.457 103.185 1.00 33.62 686 CYS A N 1
ATOM 3854 C CA . CYS A 1 635 ? 123.930 130.967 104.504 1.00 27.69 686 CYS A CA 1
ATOM 3855 C C . CYS A 1 635 ? 124.250 129.483 104.608 1.00 29.32 686 CYS A C 1
ATOM 3856 O O . CYS A 1 635 ? 123.871 128.697 103.734 1.00 43.58 686 CYS A O 1
ATOM 3859 N N . ASN A 1 636 ? 124.947 129.097 105.672 1.00 23.23 687 ASN A N 1
ATOM 3860 C CA . ASN A 1 636 ? 125.257 127.697 105.885 1.00 26.19 687 ASN A CA 1
ATOM 3861 C C . ASN A 1 636 ? 123.978 126.930 106.212 1.00 35.61 687 ASN A C 1
ATOM 3862 O O . ASN A 1 636 ? 122.983 127.524 106.632 1.00 42.94 687 ASN A O 1
ATOM 3867 N N . PRO A 1 637 ? 123.973 125.608 106.005 1.00 35.50 688 PRO A N 1
ATOM 3868 C CA . PRO A 1 637 ? 122.724 124.848 106.200 1.00 29.06 688 PRO A CA 1
ATOM 3869 C C . PRO A 1 637 ? 122.114 125.008 107.580 1.00 29.48 688 PRO A C 1
ATOM 3870 O O . PRO A 1 637 ? 120.884 125.021 107.707 1.00 35.19 688 PRO A O 1
ATOM 3874 N N . THR A 1 638 ? 122.936 125.125 108.623 1.00 31.78 689 THR A N 1
ATOM 3875 C CA . THR A 1 638 ? 122.399 125.338 109.963 1.00 29.84 689 THR A CA 1
ATOM 3876 C C . THR A 1 638 ? 121.652 126.663 110.053 1.00 32.62 689 THR A C 1
ATOM 3877 O O . THR A 1 638 ? 120.554 126.729 110.619 1.00 44.17 689 THR A O 1
ATOM 3881 N N . VAL A 1 639 ? 122.224 127.727 109.487 1.00 26.04 690 VAL A N 1
ATOM 3882 C CA . VAL A 1 639 ? 121.562 129.027 109.512 1.00 27.45 690 VAL A CA 1
ATOM 3883 C C . VAL A 1 639 ? 120.296 129.000 108.667 1.00 30.50 690 VAL A C 1
ATOM 3884 O O . VAL A 1 639 ? 119.279 129.602 109.029 1.00 39.32 690 VAL A O 1
ATOM 3888 N N . ARG A 1 640 ? 120.332 128.301 107.532 1.00 32.07 691 ARG A N 1
ATOM 3889 C CA . ARG A 1 640 ? 119.139 128.185 106.700 1.00 34.36 691 ARG A CA 1
ATOM 3890 C C . ARG A 1 640 ? 118.022 127.457 107.435 1.00 35.70 691 ARG A C 1
ATOM 3891 O O . ARG A 1 640 ? 116.854 127.856 107.359 1.00 40.41 691 ARG A O 1
ATOM 3899 N N . ASP A 1 641 ? 118.360 126.381 108.149 1.00 38.80 692 ASP A N 1
ATOM 3900 C CA . ASP A 1 641 ? 117.354 125.670 108.931 1.00 37.88 692 ASP A CA 1
ATOM 3901 C C . ASP A 1 641 ? 116.809 126.540 110.054 1.00 36.98 692 ASP A C 1
ATOM 3902 O O . ASP A 1 641 ? 115.604 126.519 110.332 1.00 44.61 692 ASP A O 1
ATOM 3907 N N . SER A 1 642 ? 117.678 127.308 110.714 1.00 31.46 693 SER A N 1
ATOM 3908 C CA . SER A 1 642 ? 117.213 128.199 111.772 1.00 30.13 693 SER A CA 1
ATOM 3909 C C . SER A 1 642 ? 116.271 129.261 111.222 1.00 34.32 693 SER A C 1
ATOM 3910 O O . SER A 1 642 ? 115.258 129.587 111.851 1.00 40.00 693 SER A O 1
ATOM 3913 N N . LEU A 1 643 ? 116.588 129.816 110.051 1.00 34.01 694 LEU A N 1
ATOM 3914 C CA . LEU A 1 643 ? 115.698 130.793 109.431 1.00 27.75 694 LEU A CA 1
ATOM 3915 C C . LEU A 1 643 ? 114.366 130.162 109.052 1.00 31.94 694 LEU A C 1
ATOM 3916 O O . LEU A 1 643 ? 113.307 130.769 109.244 1.00 45.83 694 LEU A O 1
ATOM 3921 N N . THR A 1 644 ? 114.398 128.945 108.503 1.00 33.31 695 THR A N 1
ATOM 3922 C CA . THR A 1 644 ? 113.158 128.262 108.150 1.00 39.35 695 THR A CA 1
ATOM 3923 C C . THR A 1 644 ? 112.326 127.952 109.388 1.00 46.67 695 THR A C 1
ATOM 3924 O O . THR A 1 644 ? 111.104 128.141 109.390 1.00 48.42 695 THR A O 1
ATOM 3928 N N . ASN A 1 645 ? 112.973 127.480 110.456 1.00 46.74 696 ASN A N 1
ATOM 3929 C CA . ASN A 1 645 ? 112.254 127.206 111.696 1.00 41.80 696 ASN A CA 1
ATOM 3930 C C . ASN A 1 645 ? 111.684 128.482 112.298 1.00 44.20 696 ASN A C 1
ATOM 3931 O O . ASN A 1 645 ? 110.558 128.486 112.807 1.00 48.40 696 ASN A O 1
ATOM 3936 N N . GLY A 1 646 ? 112.439 129.574 112.243 1.00 42.48 697 GLY A N 1
ATOM 3937 C CA . GLY A 1 646 ? 112.000 130.848 112.773 1.00 42.91 697 GLY A CA 1
ATOM 3938 C C . GLY A 1 646 ? 111.038 131.615 111.902 1.00 46.02 697 GLY A C 1
ATOM 3939 O O . GLY A 1 646 ? 110.675 132.743 112.246 1.00 43.48 697 GLY A O 1
ATOM 3940 N N . GLU A 1 647 ? 110.618 131.034 110.776 1.00 47.94 698 GLU A N 1
ATOM 3941 C CA . GLU A 1 647 ? 109.656 131.655 109.864 1.00 49.74 698 GLU A CA 1
ATOM 3942 C C . GLU A 1 647 ? 110.154 133.007 109.358 1.00 52.82 698 GLU A C 1
ATOM 3943 O O . GLU A 1 647 ? 109.424 133.999 109.342 1.00 56.80 698 GLU A O 1
ATOM 3949 N N . TYR A 1 648 ? 111.425 133.043 108.952 1.00 41.52 699 TYR A N 1
ATOM 3950 C CA . TYR A 1 648 ? 111.961 134.250 108.330 1.00 38.93 699 TYR A CA 1
ATOM 3951 C C . TYR A 1 648 ? 111.286 134.522 106.994 1.00 40.62 699 TYR A C 1
ATOM 3952 O O . TYR A 1 648 ? 111.013 135.678 106.652 1.00 38.71 699 TYR A O 1
ATOM 3961 N N . CYS A 1 649 ? 111.014 133.471 106.227 1.00 48.65 700 CYS A N 1
ATOM 3962 C CA . CYS A 1 649 ? 110.368 133.588 104.931 1.00 51.70 700 CYS A CA 1
ATOM 3963 C C . CYS A 1 649 ? 109.243 132.570 104.828 1.00 55.19 700 CYS A C 1
ATOM 3964 O O . CYS A 1 649 ? 109.283 131.509 105.458 1.00 53.61 700 CYS A O 1
ATOM 3967 N N . LYS A 1 650 ? 108.233 132.909 104.035 1.00 70.43 701 LYS A N 1
ATOM 3968 C CA . LYS A 1 650 ? 107.138 131.991 103.773 1.00 70.92 701 LYS A CA 1
ATOM 3969 C C . LYS A 1 650 ? 107.553 130.952 102.734 1.00 73.76 701 LYS A C 1
ATOM 3970 O O . LYS A 1 650 ? 108.499 131.144 101.966 1.00 74.28 701 LYS A O 1
ATOM 3972 N N . LYS A 1 651 ? 106.830 129.830 102.727 1.00 82.70 702 LYS A N 1
ATOM 3973 C CA . LYS A 1 651 ? 107.109 128.780 101.752 1.00 82.92 702 LYS A CA 1
ATOM 3974 C C . LYS A 1 651 ? 106.848 129.262 100.330 1.00 82.43 702 LYS A C 1
ATOM 3975 O O . LYS A 1 651 ? 107.625 128.970 99.415 1.00 79.83 702 LYS A O 1
ATOM 3977 N N . GLU A 1 652 ? 105.755 130.000 100.127 1.00 87.49 703 GLU A N 1
ATOM 3978 C CA . GLU A 1 652 ? 105.443 130.512 98.796 1.00 87.69 703 GLU A CA 1
ATOM 3979 C C . GLU A 1 652 ? 106.421 131.596 98.362 1.00 88.20 703 GLU A C 1
ATOM 3980 O O . GLU A 1 652 ? 106.715 131.720 97.168 1.00 86.57 703 GLU A O 1
ATOM 3982 N N . GLU A 1 653 ? 106.926 132.387 99.305 1.00 81.82 704 GLU A N 1
ATOM 3983 C CA . GLU A 1 653 ? 107.854 133.457 98.971 1.00 79.88 704 GLU A CA 1
ATOM 3984 C C . GLU A 1 653 ? 109.171 132.890 98.457 1.00 81.41 704 GLU A C 1
ATOM 3985 O O . GLU A 1 653 ? 109.667 131.875 98.955 1.00 81.69 704 GLU A O 1
ATOM 3987 N N . GLU A 1 654 ? 109.736 133.554 97.452 1.00 71.88 705 GLU A N 1
ATOM 3988 C CA . GLU A 1 654 ? 111.007 133.153 96.863 1.00 68.57 705 GLU A CA 1
ATOM 3989 C C . GLU A 1 654 ? 111.842 134.409 96.642 1.00 70.50 705 GLU A C 1
ATOM 3990 O O . GLU A 1 654 ? 111.469 135.506 97.069 1.00 71.54 705 GLU A O 1
ATOM 3992 N N . ASN A 1 655 ? 112.980 134.242 95.962 1.00 59.85 706 ASN A N 1
ATOM 3993 C CA . ASN A 1 655 ? 113.895 135.345 95.658 1.00 58.16 706 ASN A CA 1
ATOM 3994 C C . ASN A 1 655 ? 114.324 136.079 96.927 1.00 56.11 706 ASN A C 1
ATOM 3995 O O . ASN A 1 655 ? 114.375 137.309 96.971 1.00 54.32 706 ASN A O 1
ATOM 3997 N N . LEU A 1 656 ? 114.634 135.319 97.962 1.00 38.48 707 LEU A N 1
ATOM 3998 C CA . LEU A 1 656 ? 114.993 135.872 99.262 1.00 37.61 707 LEU A CA 1
ATOM 3999 C C . LEU A 1 656 ? 116.320 135.350 99.788 1.00 41.41 707 LEU A C 1
ATOM 4000 O O . LEU A 1 656 ? 117.039 136.088 100.463 1.00 37.71 707 LEU A O 1
ATOM 4005 N N . LEU A 1 657 ? 116.659 134.096 99.503 1.00 48.41 708 LEU A N 1
ATOM 4006 C CA . LEU A 1 657 ? 117.910 133.493 99.936 1.00 41.96 708 LEU A CA 1
ATOM 4007 C C . LEU A 1 657 ? 118.677 132.998 98.721 1.00 43.86 708 LEU A C 1
ATOM 4008 O O . LEU A 1 657 ? 118.095 132.400 97.810 1.00 42.75 708 LEU A O 1
ATOM 4013 N N . PHE A 1 658 ? 119.984 133.243 98.710 1.00 31.09 709 PHE A N 1
ATOM 4014 C CA . PHE A 1 658 ? 120.834 132.882 97.587 1.00 33.72 709 PHE A CA 1
ATOM 4015 C C . PHE A 1 658 ? 122.053 132.120 98.081 1.00 36.92 709 PHE A C 1
ATOM 4016 O O . PHE A 1 658 ? 122.472 132.253 99.233 1.00 45.93 709 PHE A O 1
ATOM 4024 N N . TYR A 1 659 ? 122.619 131.309 97.190 1.00 31.94 710 TYR A N 1
ATOM 4025 C CA . TYR A 1 659 ? 123.769 130.482 97.523 1.00 32.12 710 TYR A CA 1
ATOM 4026 C C . TYR A 1 659 ? 125.101 131.189 97.320 1.00 31.69 710 TYR A C 1
ATOM 4027 O O . TYR A 1 659 ? 126.132 130.655 97.740 1.00 40.28 710 TYR A O 1
ATOM 4036 N N . SER A 1 660 ? 125.113 132.364 96.699 1.00 35.18 711 SER A N 1
ATOM 4037 C CA . SER A 1 660 ? 126.357 133.084 96.476 1.00 40.30 711 SER A CA 1
ATOM 4038 C C . SER A 1 660 ? 126.068 134.571 96.364 1.00 33.85 711 SER A C 1
ATOM 4039 O O . SER A 1 660 ? 124.967 134.979 95.990 1.00 38.65 711 SER A O 1
ATOM 4042 N N . VAL A 1 661 ? 127.076 135.378 96.695 1.00 20.00 712 VAL A N 1
ATOM 4043 C CA . VAL A 1 661 ? 126.938 136.823 96.561 1.00 27.88 712 VAL A CA 1
ATOM 4044 C C . VAL A 1 661 ? 126.829 137.214 95.095 1.00 30.21 712 VAL A C 1
ATOM 4045 O O . VAL A 1 661 ? 126.124 138.171 94.752 1.00 34.55 712 VAL A O 1
ATOM 4049 N N . TYR A 1 662 ? 127.523 136.496 94.212 1.00 29.09 713 TYR A N 1
ATOM 4050 C CA . TYR A 1 662 ? 127.433 136.794 92.787 1.00 29.50 713 TYR A CA 1
ATOM 4051 C C . TYR A 1 662 ? 126.017 136.578 92.270 1.00 34.94 713 TYR A C 1
ATOM 4052 O O . TYR A 1 662 ? 125.513 137.374 91.469 1.00 40.05 713 TYR A O 1
ATOM 4061 N N . GLU A 1 663 ? 125.361 135.503 92.712 1.00 29.38 714 GLU A N 1
ATOM 4062 C CA . GLU A 1 663 ? 123.984 135.257 92.296 1.00 31.94 714 GLU A CA 1
ATOM 4063 C C . GLU A 1 663 ? 123.050 136.342 92.814 1.00 41.14 714 GLU A C 1
ATOM 4064 O O . GLU A 1 663 ? 122.156 136.798 92.091 1.00 41.83 714 GLU A O 1
ATOM 4066 N N . ALA A 1 664 ? 123.234 136.763 94.067 1.00 36.33 715 ALA A N 1
ATOM 4067 C CA . ALA A 1 664 ? 122.398 137.823 94.621 1.00 28.97 715 ALA A CA 1
ATOM 4068 C C . ALA A 1 664 ? 122.603 139.134 93.876 1.00 31.03 715 ALA A C 1
ATOM 4069 O O . ALA A 1 664 ? 121.639 139.851 93.589 1.00 40.13 715 ALA A O 1
ATOM 4071 N N . MET A 1 665 ? 123.857 139.465 93.557 1.00 43.85 716 MET A N 1
ATOM 4072 C CA . MET A 1 665 ? 124.136 140.683 92.804 1.00 42.01 716 MET A CA 1
ATOM 4073 C C . MET A 1 665 ? 123.509 140.627 91.419 1.00 43.67 716 MET A C 1
ATOM 4074 O O . MET A 1 665 ? 122.980 141.630 90.928 1.00 47.31 716 MET A O 1
ATOM 4079 N N . ALA A 1 666 ? 123.572 139.464 90.767 1.00 37.44 717 ALA A N 1
ATOM 4080 C CA . ALA A 1 666 ? 122.979 139.327 89.441 1.00 38.25 717 ALA A CA 1
ATOM 4081 C C . ALA A 1 666 ? 121.468 139.495 89.491 1.00 44.02 717 ALA A C 1
ATOM 4082 O O . ALA A 1 666 ? 120.879 140.134 88.613 1.00 48.93 717 ALA A O 1
ATOM 4084 N N . PHE A 1 667 ? 120.821 138.918 90.505 1.00 45.95 718 PHE A N 1
ATOM 4085 C CA . PHE A 1 667 ? 119.372 139.036 90.621 1.00 43.95 718 PHE A CA 1
ATOM 4086 C C . PHE A 1 667 ? 118.953 140.478 90.872 1.00 45.95 718 PHE A C 1
ATOM 4087 O O . PHE A 1 667 ? 117.959 140.949 90.308 1.00 47.26 718 PHE A O 1
ATOM 4095 N N . ALA A 1 668 ? 119.695 141.191 91.722 1.00 47.14 719 ALA A N 1
ATOM 4096 C CA . ALA A 1 668 ? 119.339 142.567 92.050 1.00 37.69 719 ALA A CA 1
ATOM 4097 C C . ALA A 1 668 ? 119.436 143.473 90.831 1.00 45.01 719 ALA A C 1
ATOM 4098 O O . ALA A 1 668 ? 118.586 144.347 90.629 1.00 52.53 719 ALA A O 1
ATOM 4100 N N . GLU A 1 669 ? 120.470 143.285 90.008 1.00 48.30 720 GLU A N 1
ATOM 4101 C CA . GLU A 1 669 ? 120.621 144.106 88.812 1.00 49.78 720 GLU A CA 1
ATOM 4102 C C . GLU A 1 669 ? 119.459 143.895 87.849 1.00 50.41 720 GLU A C 1
ATOM 4103 O O . GLU A 1 669 ? 118.966 144.851 87.240 1.00 51.81 720 GLU A O 1
ATOM 4105 N N . VAL A 1 670 ? 119.013 142.647 87.695 1.00 51.28 721 VAL A N 1
ATOM 4106 C CA . VAL A 1 670 ? 117.895 142.354 86.802 1.00 53.66 721 VAL A CA 1
ATOM 4107 C C . VAL A 1 670 ? 116.618 143.012 87.309 1.00 58.08 721 VAL A C 1
ATOM 4108 O O . VAL A 1 670 ? 115.847 143.585 86.530 1.00 56.77 721 VAL A O 1
ATOM 4112 N N . SER A 1 671 ? 116.378 142.944 88.620 1.00 61.16 722 SER A N 1
ATOM 4113 C CA . SER A 1 671 ? 115.155 143.512 89.182 1.00 63.14 722 SER A CA 1
ATOM 4114 C C . SER A 1 671 ? 115.092 145.019 88.971 1.00 63.45 722 SER A C 1
ATOM 4115 O O . SER A 1 671 ? 114.025 145.567 88.674 1.00 59.76 722 SER A O 1
ATOM 4118 N N . LYS A 1 672 ? 116.225 145.708 89.127 1.00 70.70 723 LYS A N 1
ATOM 4119 C CA . LYS A 1 672 ? 116.248 147.153 88.924 1.00 70.39 723 LYS A CA 1
ATOM 4120 C C . LYS A 1 672 ? 115.915 147.514 87.481 1.00 72.71 723 LYS A C 1
ATOM 4121 O O . LYS A 1 672 ? 115.237 148.516 87.225 1.00 75.62 723 LYS A O 1
ATOM 4123 N N . ASN A 1 673 ? 116.386 146.716 86.528 1.00 72.06 724 ASN A N 1
ATOM 4124 C CA . ASN A 1 673 ? 116.092 146.944 85.118 1.00 72.37 724 ASN A CA 1
ATOM 4125 C C . ASN A 1 673 ? 114.596 146.823 84.845 1.00 73.04 724 ASN A C 1
ATOM 4126 O O . ASN A 1 673 ? 113.933 145.921 85.354 1.00 70.77 724 ASN A O 1
ATOM 4131 N N . HIS B 1 1 ? 146.620 132.888 86.070 1.00 72.74 52 HIS B N 1
ATOM 4132 C CA . HIS B 1 1 ? 145.170 132.822 86.208 1.00 73.74 52 HIS B CA 1
ATOM 4133 C C . HIS B 1 1 ? 144.747 133.068 87.652 1.00 72.98 52 HIS B C 1
ATOM 4134 O O . HIS B 1 1 ? 143.556 133.128 87.958 1.00 69.89 52 HIS B O 1
ATOM 4141 N N . ARG B 1 2 ? 145.730 133.214 88.536 1.00 68.43 53 ARG B N 1
ATOM 4142 C CA . ARG B 1 2 ? 145.439 133.482 89.936 1.00 67.40 53 ARG B CA 1
ATOM 4143 C C . ARG B 1 2 ? 144.870 134.884 90.106 1.00 69.56 53 ARG B C 1
ATOM 4144 O O . ARG B 1 2 ? 145.233 135.813 89.383 1.00 72.42 53 ARG B O 1
ATOM 4152 N N . ILE B 1 3 ? 143.963 135.030 91.072 1.00 61.66 54 ILE B N 1
ATOM 4153 C CA . ILE B 1 3 ? 143.373 136.330 91.360 1.00 57.83 54 ILE B CA 1
ATOM 4154 C C . ILE B 1 3 ? 144.396 137.201 92.075 1.00 61.24 54 ILE B C 1
ATOM 4155 O O . ILE B 1 3 ? 144.979 136.799 93.090 1.00 61.11 54 ILE B O 1
ATOM 4160 N N . LEU B 1 4 ? 144.616 138.403 91.549 1.00 61.11 55 LEU B N 1
ATOM 4161 C CA . LEU B 1 4 ? 145.583 139.346 92.104 1.00 57.96 55 LEU B CA 1
ATOM 4162 C C . LEU B 1 4 ? 144.828 140.541 92.669 1.00 57.78 55 LEU B C 1
ATOM 4163 O O . LEU B 1 4 ? 144.211 141.303 91.919 1.00 57.79 55 LEU B O 1
ATOM 4168 N N . ILE B 1 5 ? 144.878 140.702 93.989 1.00 54.07 56 ILE B N 1
ATOM 4169 C CA . ILE B 1 5 ? 144.190 141.780 94.689 1.00 50.80 56 ILE B CA 1
ATOM 4170 C C . ILE B 1 5 ? 145.190 142.452 95.620 1.00 53.46 56 ILE B C 1
ATOM 4171 O O . ILE B 1 5 ? 145.963 141.770 96.302 1.00 55.71 56 ILE B O 1
ATOM 4176 N N . GLU B 1 6 ? 145.237 143.787 95.604 1.00 54.44 57 GLU B N 1
ATOM 4177 C CA . GLU B 1 6 ? 146.255 144.512 96.413 1.00 51.65 57 GLU B CA 1
ATOM 4178 C C . GLU B 1 6 ? 145.637 144.965 97.738 1.00 53.99 57 GLU B C 1
ATOM 4179 O O . GLU B 1 6 ? 144.481 145.422 97.721 1.00 55.82 57 GLU B O 1
ATOM 4181 N N . ARG B 1 7 ? 146.390 144.849 98.834 1.00 57.06 58 ARG B N 1
ATOM 4182 C CA . ARG B 1 7 ? 145.871 145.242 100.171 1.00 55.10 58 ARG B CA 1
ATOM 4183 C C . ARG B 1 7 ? 145.883 146.768 100.295 1.00 52.60 58 ARG B C 1
ATOM 4184 O O . ARG B 1 7 ? 146.720 147.407 99.633 1.00 55.23 58 ARG B O 1
ATOM 4192 N N . GLN B 1 8 ? 144.983 147.322 101.110 1.00 70.89 59 GLN B N 1
ATOM 4193 C CA . GLN B 1 8 ? 144.933 148.792 101.325 1.00 73.34 59 GLN B CA 1
ATOM 4194 C C . GLN B 1 8 ? 146.104 149.200 102.223 1.00 78.38 59 GLN B C 1
ATOM 4195 O O . GLN B 1 8 ? 146.575 148.348 102.999 1.00 79.06 59 GLN B O 1
ATOM 4201 N N . GLU B 1 9 ? 146.547 150.455 102.120 1.00 79.49 60 GLU B N 1
ATOM 4202 C CA . GLU B 1 9 ? 147.656 150.952 102.976 1.00 77.60 60 GLU B CA 1
ATOM 4203 C C . GLU B 1 9 ? 147.222 150.871 104.443 1.00 79.04 60 GLU B C 1
ATOM 4204 O O . GLU B 1 9 ? 146.059 151.216 104.731 1.00 77.85 60 GLU B O 1
ATOM 4206 N N . LYS B 1 10 ? 148.122 150.432 105.327 1.00 86.73 61 LYS B N 1
ATOM 4207 C CA . LYS B 1 10 ? 147.786 150.289 106.769 1.00 86.72 61 LYS B CA 1
ATOM 4208 C C . LYS B 1 10 ? 146.881 151.449 107.198 1.00 87.57 61 LYS B C 1
ATOM 4209 O O . LYS B 1 10 ? 147.438 152.465 107.657 1.00 88.39 61 LYS B O 1
ATOM 4211 N N . ASN B 1 36 ? 123.577 172.993 125.766 1.00 113.83 87 ASN B N 1
ATOM 4212 C CA . ASN B 1 36 ? 122.419 172.110 125.714 1.00 115.15 87 ASN B CA 1
ATOM 4213 C C . ASN B 1 36 ? 122.465 171.086 126.844 1.00 116.91 87 ASN B C 1
ATOM 4214 O O . ASN B 1 36 ? 121.686 170.132 126.861 1.00 116.87 87 ASN B O 1
ATOM 4219 N N . MET B 1 37 ? 123.394 171.289 127.783 1.00 112.07 88 MET B N 1
ATOM 4220 C CA . MET B 1 37 ? 123.501 170.384 128.923 1.00 109.82 88 MET B CA 1
ATOM 4221 C C . MET B 1 37 ? 122.243 170.426 129.782 1.00 111.00 88 MET B C 1
ATOM 4222 O O . MET B 1 37 ? 121.751 169.383 130.227 1.00 110.17 88 MET B O 1
ATOM 4224 N N . ILE B 1 38 ? 121.712 171.625 130.031 1.00 108.92 89 ILE B N 1
ATOM 4225 C CA . ILE B 1 38 ? 120.473 171.745 130.792 1.00 106.44 89 ILE B CA 1
ATOM 4226 C C . ILE B 1 38 ? 119.314 171.123 130.026 1.00 106.10 89 ILE B C 1
ATOM 4227 O O . ILE B 1 38 ? 118.473 170.425 130.605 1.00 107.28 89 ILE B O 1
ATOM 4229 N N . LEU B 1 39 ? 119.244 171.368 128.716 1.00 107.43 90 LEU B N 1
ATOM 4230 C CA . LEU B 1 39 ? 118.176 170.789 127.909 1.00 108.77 90 LEU B CA 1
ATOM 4231 C C . LEU B 1 39 ? 118.258 169.268 127.894 1.00 108.07 90 LEU B C 1
ATOM 4232 O O . LEU B 1 39 ? 117.233 168.582 127.988 1.00 109.87 90 LEU B O 1
ATOM 4237 N N . GLY B 1 40 ? 119.468 168.722 127.763 1.00 97.52 91 GLY B N 1
ATOM 4238 C CA . GLY B 1 40 ? 119.618 167.276 127.770 1.00 99.07 91 GLY B CA 1
ATOM 4239 C C . GLY B 1 40 ? 119.305 166.657 129.120 1.00 99.24 91 GLY B C 1
ATOM 4240 O O . GLY B 1 40 ? 118.715 165.576 129.194 1.00 95.83 91 GLY B O 1
ATOM 4241 N N . PHE B 1 41 ? 119.701 167.329 130.203 1.00 96.49 92 PHE B N 1
ATOM 4242 C CA . PHE B 1 41 ? 119.497 166.776 131.538 1.00 93.58 92 PHE B CA 1
ATOM 4243 C C . PHE B 1 41 ? 118.015 166.689 131.879 1.00 93.44 92 PHE B C 1
ATOM 4244 O O . PHE B 1 41 ? 117.552 165.682 132.426 1.00 96.75 92 PHE B O 1
ATOM 4252 N N . LEU B 1 42 ? 117.253 167.735 131.563 1.00 95.82 93 LEU B N 1
ATOM 4253 C CA . LEU B 1 42 ? 115.823 167.772 131.853 1.00 95.81 93 LEU B CA 1
ATOM 4254 C C . LEU B 1 42 ? 115.032 167.821 130.553 1.00 96.73 93 LEU B C 1
ATOM 4255 O O . LEU B 1 42 ? 114.934 168.888 129.926 1.00 100.42 93 LEU B O 1
ATOM 4260 N N . PRO B 1 43 ? 114.457 166.704 130.102 1.00 96.50 94 PRO B N 1
ATOM 4261 C CA . PRO B 1 43 ? 113.678 166.734 128.853 1.00 99.58 94 PRO B CA 1
ATOM 4262 C C . PRO B 1 43 ? 112.488 167.674 128.900 1.00 99.94 94 PRO B C 1
ATOM 4263 O O . PRO B 1 43 ? 112.101 168.218 127.859 1.00 101.01 94 PRO B O 1
ATOM 4267 N N . VAL B 1 44 ? 111.898 167.886 130.079 1.00 104.89 95 VAL B N 1
ATOM 4268 C CA . VAL B 1 44 ? 110.699 168.709 130.183 1.00 105.89 95 VAL B CA 1
ATOM 4269 C C . VAL B 1 44 ? 110.966 170.163 129.814 1.00 105.09 95 VAL B C 1
ATOM 4270 O O . VAL B 1 44 ? 110.019 170.915 129.561 1.00 105.60 95 VAL B O 1
ATOM 4274 N N . LEU B 1 45 ? 112.233 170.583 129.784 1.00 108.04 96 LEU B N 1
ATOM 4275 C CA . LEU B 1 45 ? 112.545 171.950 129.378 1.00 110.07 96 LEU B CA 1
ATOM 4276 C C . LEU B 1 45 ? 112.127 172.206 127.936 1.00 110.54 96 LEU B C 1
ATOM 4277 O O . LEU B 1 45 ? 111.596 173.275 127.616 1.00 110.25 96 LEU B O 1
ATOM 4279 N N . GLN B 1 46 ? 112.361 171.237 127.051 1.00 112.55 97 GLN B N 1
ATOM 4280 C CA . GLN B 1 46 ? 111.947 171.337 125.659 1.00 112.65 97 GLN B CA 1
ATOM 4281 C C . GLN B 1 46 ? 110.683 170.545 125.351 1.00 113.34 97 GLN B C 1
ATOM 4282 O O . GLN B 1 46 ? 110.115 170.713 124.268 1.00 112.97 97 GLN B O 1
ATOM 4288 N N . TRP B 1 47 ? 110.234 169.689 126.268 1.00 119.79 98 TRP B N 1
ATOM 4289 C CA . TRP B 1 47 ? 109.030 168.899 126.051 1.00 118.70 98 TRP B CA 1
ATOM 4290 C C . TRP B 1 47 ? 107.762 169.649 126.433 1.00 120.06 98 TRP B C 1
ATOM 4291 O O . TRP B 1 47 ? 106.716 169.440 125.806 1.00 120.38 98 TRP B O 1
ATOM 4302 N N . LEU B 1 48 ? 107.831 170.516 127.444 1.00 121.14 99 LEU B N 1
ATOM 4303 C CA . LEU B 1 48 ? 106.659 171.304 127.823 1.00 120.61 99 LEU B CA 1
ATOM 4304 C C . LEU B 1 48 ? 106.197 172.253 126.721 1.00 120.57 99 LEU B C 1
ATOM 4305 O O . LEU B 1 48 ? 104.990 172.266 126.422 1.00 118.91 99 LEU B O 1
ATOM 4307 N N . PRO B 1 49 ? 107.058 173.065 126.093 1.00 123.64 100 PRO B N 1
ATOM 4308 C CA . PRO B 1 49 ? 106.569 173.907 124.987 1.00 124.26 100 PRO B CA 1
ATOM 4309 C C . PRO B 1 49 ? 106.009 173.109 123.823 1.00 124.63 100 PRO B C 1
ATOM 4310 O O . PRO B 1 49 ? 105.050 173.555 123.183 1.00 123.33 100 PRO B O 1
ATOM 4314 N N . LYS B 1 50 ? 106.581 171.939 123.527 1.00 128.24 101 LYS B N 1
ATOM 4315 C CA . LYS B 1 50 ? 106.044 171.098 122.466 1.00 128.09 101 LYS B CA 1
ATOM 4316 C C . LYS B 1 50 ? 104.759 170.395 122.883 1.00 127.81 101 LYS B C 1
ATOM 4317 O O . LYS B 1 50 ? 103.978 169.990 122.015 1.00 126.89 101 LYS B O 1
ATOM 4319 N N . TYR B 1 51 ? 104.530 170.238 124.184 1.00 129.05 102 TYR B N 1
ATOM 4320 C CA . TYR B 1 51 ? 103.316 169.594 124.661 1.00 128.46 102 TYR B CA 1
ATOM 4321 C C . TYR B 1 51 ? 102.104 170.481 124.406 1.00 128.69 102 TYR B C 1
ATOM 4322 O O . TYR B 1 51 ? 102.146 171.697 124.619 1.00 128.54 102 TYR B O 1
ATOM 4331 N N . ASP B 1 52 ? 101.019 169.865 123.947 1.00 128.54 103 ASP B N 1
ATOM 4332 C CA . ASP B 1 52 ? 99.762 170.555 123.697 1.00 128.29 103 ASP B CA 1
ATOM 4333 C C . ASP B 1 52 ? 98.695 169.986 124.620 1.00 128.69 103 ASP B C 1
ATOM 4334 O O . ASP B 1 52 ? 98.543 168.764 124.717 1.00 128.74 103 ASP B O 1
ATOM 4336 N N . LEU B 1 53 ? 97.965 170.875 125.297 1.00 131.80 104 LEU B N 1
ATOM 4337 C CA . LEU B 1 53 ? 96.944 170.429 126.240 1.00 131.77 104 LEU B CA 1
ATOM 4338 C C . LEU B 1 53 ? 95.839 169.652 125.537 1.00 132.22 104 LEU B C 1
ATOM 4339 O O . LEU B 1 53 ? 95.388 168.614 126.033 1.00 131.07 104 LEU B O 1
ATOM 4341 N N . LYS B 1 54 ? 95.387 170.140 124.380 1.00 132.22 105 LYS B N 1
ATOM 4342 C CA . LYS B 1 54 ? 94.332 169.448 123.646 1.00 130.70 105 LYS B CA 1
ATOM 4343 C C . LYS B 1 54 ? 94.828 168.125 123.074 1.00 131.23 105 LYS B C 1
ATOM 4344 O O . LYS B 1 54 ? 94.083 167.138 123.043 1.00 130.18 105 LYS B O 1
ATOM 4346 N N . LYS B 1 55 ? 96.079 168.087 122.610 1.00 132.93 106 LYS B N 1
ATOM 4347 C CA . LYS B 1 55 ? 96.619 166.859 122.035 1.00 132.52 106 LYS B CA 1
ATOM 4348 C C . LYS B 1 55 ? 96.711 165.751 123.077 1.00 132.87 106 LYS B C 1
ATOM 4349 O O . LYS B 1 55 ? 96.375 164.595 122.795 1.00 132.73 106 LYS B O 1
ATOM 4351 N N . ASN B 1 56 ? 97.161 166.083 124.284 1.00 131.02 107 ASN B N 1
ATOM 4352 C CA . ASN B 1 56 ? 97.306 165.120 125.373 1.00 130.51 107 ASN B CA 1
ATOM 4353 C C . ASN B 1 56 ? 96.432 165.588 126.533 1.00 131.07 107 ASN B C 1
ATOM 4354 O O . ASN B 1 56 ? 96.903 166.277 127.441 1.00 130.75 107 ASN B O 1
ATOM 4359 N N . ILE B 1 57 ? 95.155 165.211 126.496 1.00 130.44 108 ILE B N 1
ATOM 4360 C CA . ILE B 1 57 ? 94.214 165.561 127.553 1.00 130.44 108 ILE B CA 1
ATOM 4361 C C . ILE B 1 57 ? 93.563 164.292 128.082 1.00 130.29 108 ILE B C 1
ATOM 4362 O O . ILE B 1 57 ? 93.610 164.008 129.284 1.00 128.18 108 ILE B O 1
ATOM 4364 N N . LEU B 1 58 ? 92.949 163.524 127.186 1.00 132.75 109 LEU B N 1
ATOM 4365 C CA . LEU B 1 58 ? 92.292 162.286 127.578 1.00 132.06 109 LEU B CA 1
ATOM 4366 C C . LEU B 1 58 ? 93.320 161.243 128.000 1.00 133.12 109 LEU B C 1
ATOM 4367 O O . LEU B 1 58 ? 94.441 161.193 127.485 1.00 132.83 109 LEU B O 1
ATOM 4369 N N . GLY B 1 59 ? 92.928 160.406 128.952 1.00 124.50 110 GLY B N 1
ATOM 4370 C CA . GLY B 1 59 ? 93.783 159.358 129.480 1.00 122.42 110 GLY B CA 1
ATOM 4371 C C . GLY B 1 59 ? 94.641 159.787 130.649 1.00 122.58 110 GLY B C 1
ATOM 4372 O O . GLY B 1 59 ? 94.872 159.000 131.569 1.00 121.59 110 GLY B O 1
ATOM 4373 N N . ASP B 1 60 ? 95.126 161.031 130.629 1.00 120.34 111 ASP B N 1
ATOM 4374 C CA . ASP B 1 60 ? 95.940 161.525 131.735 1.00 119.04 111 ASP B CA 1
ATOM 4375 C C . ASP B 1 60 ? 95.141 161.573 133.031 1.00 119.97 111 ASP B C 1
ATOM 4376 O O . ASP B 1 60 ? 95.640 161.182 134.093 1.00 119.41 111 ASP B O 1
ATOM 4378 N N . VAL B 1 61 ? 93.899 162.055 132.966 1.00 120.36 112 VAL B N 1
ATOM 4379 C CA . VAL B 1 61 ? 93.068 162.117 134.163 1.00 119.91 112 VAL B CA 1
ATOM 4380 C C . VAL B 1 61 ? 92.654 160.718 134.602 1.00 119.85 112 VAL B C 1
ATOM 4381 O O . VAL B 1 61 ? 92.679 160.394 135.795 1.00 118.93 112 VAL B O 1
ATOM 4383 N N . MET B 1 62 ? 92.264 159.870 133.648 1.00 116.97 113 MET B N 1
ATOM 4384 C CA . MET B 1 62 ? 91.839 158.516 133.988 1.00 117.33 113 MET B CA 1
ATOM 4385 C C . MET B 1 62 ? 92.992 157.698 134.559 1.00 117.50 113 MET B C 1
ATOM 4386 O O . MET B 1 62 ? 92.798 156.914 135.496 1.00 116.12 113 MET B O 1
ATOM 4388 N N . SER B 1 63 ? 94.193 157.860 134.003 1.00 114.95 114 SER B N 1
ATOM 4389 C CA . SER B 1 63 ? 95.340 157.093 134.480 1.00 113.64 114 SER B CA 1
ATOM 4390 C C . SER B 1 63 ? 95.681 157.450 135.921 1.00 113.71 114 SER B C 1
ATOM 4391 O O . SER B 1 63 ? 95.978 156.568 136.734 1.00 113.65 114 SER B O 1
ATOM 4394 N N . GLY B 1 64 ? 95.632 158.739 136.258 1.00 111.78 115 GLY B N 1
ATOM 4395 C CA . GLY B 1 64 ? 96.079 159.167 137.576 1.00 111.15 115 GLY B CA 1
ATOM 4396 C C . GLY B 1 64 ? 95.308 158.506 138.701 1.00 112.43 115 GLY B C 1
ATOM 4397 O O . GLY B 1 64 ? 95.895 158.001 139.661 1.00 112.80 115 GLY B O 1
ATOM 4398 N N . LEU B 1 65 ? 93.978 158.491 138.593 1.00 109.98 116 LEU B N 1
ATOM 4399 C CA . LEU B 1 65 ? 93.165 157.862 139.628 1.00 110.38 116 LEU B CA 1
ATOM 4400 C C . LEU B 1 65 ? 93.300 156.344 139.589 1.00 110.72 116 LEU B C 1
ATOM 4401 O O . LEU B 1 65 ? 93.512 155.702 140.624 1.00 107.81 116 LEU B O 1
ATOM 4403 N N . ILE B 1 66 ? 93.180 155.772 138.386 1.00 106.63 117 ILE B N 1
ATOM 4404 C CA . ILE B 1 66 ? 93.234 154.287 138.237 1.00 104.97 117 ILE B CA 1
ATOM 4405 C C . ILE B 1 66 ? 94.618 153.789 138.657 1.00 105.96 117 ILE B C 1
ATOM 4406 O O . ILE B 1 66 ? 94.698 153.064 139.665 1.00 103.22 117 ILE B O 1
ATOM 4408 N N . VAL B 1 67 ? 95.662 154.170 137.914 1.00 101.90 118 VAL B N 1
ATOM 4409 C CA . VAL B 1 67 ? 97.036 153.667 138.212 1.00 98.95 118 VAL B CA 1
ATOM 4410 C C . VAL B 1 67 ? 97.370 153.983 139.674 1.00 99.74 118 VAL B C 1
ATOM 4411 O O . VAL B 1 67 ? 97.961 153.117 140.339 1.00 101.43 118 VAL B O 1
ATOM 4413 N N . GLY B 1 68 ? 96.997 155.176 140.147 1.00 100.33 119 GLY B N 1
ATOM 4414 C CA . GLY B 1 68 ? 97.295 155.577 141.536 1.00 100.30 119 GLY B CA 1
ATOM 4415 C C . GLY B 1 68 ? 96.589 154.689 142.544 1.00 102.54 119 GLY B C 1
ATOM 4416 O O . GLY B 1 68 ? 97.260 154.201 143.475 1.00 101.17 119 GLY B O 1
ATOM 4417 N N . ILE B 1 69 ? 95.282 154.479 142.367 1.00 101.83 120 ILE B N 1
ATOM 4418 C CA . ILE B 1 69 ? 94.511 153.612 143.308 1.00 101.94 120 ILE B CA 1
ATOM 4419 C C . ILE B 1 69 ? 95.024 152.179 143.162 1.00 101.39 120 ILE B C 1
ATOM 4420 O O . ILE B 1 69 ? 94.984 151.441 144.158 1.00 99.45 120 ILE B O 1
ATOM 4422 N N . LEU B 1 70 ? 95.573 151.854 141.993 1.00 94.72 121 LEU B N 1
ATOM 4423 C CA . LEU B 1 70 ? 96.044 150.471 141.744 1.00 93.29 121 LEU B CA 1
ATOM 4424 C C . LEU B 1 70 ? 97.402 150.298 142.415 1.00 92.16 121 LEU B C 1
ATOM 4425 O O . LEU B 1 70 ? 97.673 149.192 142.876 1.00 91.59 121 LEU B O 1
ATOM 4427 N N . LEU B 1 71 ? 98.191 151.362 142.512 1.00 82.14 122 LEU B N 1
ATOM 4428 C CA . LEU B 1 71 ? 99.559 151.246 143.068 1.00 78.90 122 LEU B CA 1
ATOM 4429 C C . LEU B 1 71 ? 99.490 151.314 144.588 1.00 80.21 122 LEU B C 1
ATOM 4430 O O . LEU B 1 71 ? 100.532 151.192 145.206 1.00 82.42 122 LEU B O 1
ATOM 4435 N N . VAL B 1 72 ? 98.303 151.495 145.158 1.00 78.27 123 VAL B N 1
ATOM 4436 C CA . VAL B 1 72 ? 98.165 151.482 146.644 1.00 81.38 123 VAL B CA 1
ATOM 4437 C C . VAL B 1 72 ? 98.257 150.035 147.132 1.00 80.58 123 VAL B C 1
ATOM 4438 O O . VAL B 1 72 ? 99.138 149.755 147.951 1.00 79.65 123 VAL B O 1
ATOM 4442 N N . PRO B 1 73 ? 97.426 149.080 146.669 1.00 80.62 124 PRO B N 1
ATOM 4443 C CA . PRO B 1 73 ? 97.607 147.701 147.061 1.00 78.85 124 PRO B CA 1
ATOM 4444 C C . PRO B 1 73 ? 99.007 147.245 146.630 1.00 78.95 124 PRO B C 1
ATOM 4445 O O . PRO B 1 73 ? 99.720 146.710 147.428 1.00 78.44 124 PRO B O 1
ATOM 4449 N N . GLN B 1 74 ? 99.400 147.508 145.395 1.00 71.27 125 GLN B N 1
ATOM 4450 C CA . GLN B 1 74 ? 100.703 146.987 144.939 1.00 71.93 125 GLN B CA 1
ATOM 4451 C C . GLN B 1 74 ? 101.774 147.443 145.913 1.00 72.71 125 GLN B C 1
ATOM 4452 O O . GLN B 1 74 ? 102.700 146.679 146.172 1.00 73.44 125 GLN B O 1
ATOM 4458 N N . SER B 1 75 ? 101.657 148.660 146.411 1.00 65.78 126 SER B N 1
ATOM 4459 C CA . SER B 1 75 ? 102.691 149.200 147.314 1.00 63.79 126 SER B CA 1
ATOM 4460 C C . SER B 1 75 ? 102.603 148.520 148.671 1.00 64.54 126 SER B C 1
ATOM 4461 O O . SER B 1 75 ? 103.628 148.058 149.167 1.00 70.81 126 SER B O 1
ATOM 4464 N N . ILE B 1 76 ? 101.407 148.427 149.236 1.00 57.82 127 ILE B N 1
ATOM 4465 C CA . ILE B 1 76 ? 101.323 147.878 150.611 1.00 58.14 127 ILE B CA 1
ATOM 4466 C C . ILE B 1 76 ? 101.862 146.458 150.582 1.00 61.57 127 ILE B C 1
ATOM 4467 O O . ILE B 1 76 ? 102.485 146.079 151.542 1.00 60.32 127 ILE B O 1
ATOM 4472 N N . ALA B 1 77 ? 101.698 145.739 149.483 1.00 61.68 128 ALA B N 1
ATOM 4473 C CA . ALA B 1 77 ? 102.066 144.311 149.447 1.00 60.67 128 ALA B CA 1
ATOM 4474 C C . ALA B 1 77 ? 103.550 144.120 149.268 1.00 57.75 128 ALA B C 1
ATOM 4475 O O . ALA B 1 77 ? 104.146 143.330 149.991 1.00 54.13 128 ALA B O 1
ATOM 4477 N N . TYR B 1 78 ? 104.086 144.784 148.269 1.00 56.15 129 TYR B N 1
ATOM 4478 C CA . TYR B 1 78 ? 105.513 144.624 147.978 1.00 51.25 129 TYR B CA 1
ATOM 4479 C C . TYR B 1 78 ? 106.281 145.196 149.158 1.00 59.49 129 TYR B C 1
ATOM 4480 O O . TYR B 1 78 ? 107.342 144.657 149.450 1.00 65.58 129 TYR B O 1
ATOM 4489 N N . SER B 1 79 ? 105.751 146.209 149.852 1.00 52.85 130 SER B N 1
ATOM 4490 C CA . SER B 1 79 ? 106.506 146.635 151.024 1.00 49.99 130 SER B CA 1
ATOM 4491 C C . SER B 1 79 ? 106.652 145.488 152.013 1.00 55.33 130 SER B C 1
ATOM 4492 O O . SER B 1 79 ? 107.738 145.261 152.559 1.00 48.44 130 SER B O 1
ATOM 4495 N N . LEU B 1 80 ? 105.567 144.746 152.254 1.00 58.72 131 LEU B N 1
ATOM 4496 C CA . LEU B 1 80 ? 105.683 143.551 153.084 1.00 51.47 131 LEU B CA 1
ATOM 4497 C C . LEU B 1 80 ? 106.566 142.497 152.430 1.00 53.08 131 LEU B C 1
ATOM 4498 O O . LEU B 1 80 ? 107.228 141.725 153.132 1.00 56.24 131 LEU B O 1
ATOM 4503 N N . LEU B 1 81 ? 106.585 142.440 151.098 1.00 46.19 132 LEU B N 1
ATOM 4504 C CA . LEU B 1 81 ? 107.522 141.553 150.419 1.00 45.29 132 LEU B CA 1
ATOM 4505 C C . LEU B 1 81 ? 108.960 142.000 150.629 1.00 49.18 132 LEU B C 1
ATOM 4506 O O . LEU B 1 81 ? 109.856 141.159 150.761 1.00 46.74 132 LEU B O 1
ATOM 4511 N N . ALA B 1 82 ? 109.201 143.309 150.660 1.00 54.64 133 ALA B N 1
ATOM 4512 C CA . ALA B 1 82 ? 110.531 143.846 150.903 1.00 50.93 133 ALA B CA 1
ATOM 4513 C C . ALA B 1 82 ? 110.864 143.966 152.382 1.00 53.25 133 ALA B C 1
ATOM 4514 O O . ALA B 1 82 ? 112.024 144.217 152.721 1.00 55.05 133 ALA B O 1
ATOM 4516 N N . GLY B 1 83 ? 109.886 143.794 153.267 1.00 55.41 134 GLY B N 1
ATOM 4517 C CA . GLY B 1 83 ? 110.140 143.875 154.689 1.00 53.06 134 GLY B CA 1
ATOM 4518 C C . GLY B 1 83 ? 109.907 145.233 155.308 1.00 47.38 134 GLY B C 1
ATOM 4519 O O . GLY B 1 83 ? 110.685 145.647 156.174 1.00 50.41 134 GLY B O 1
ATOM 4520 N N . GLN B 1 84 ? 108.863 145.946 154.890 1.00 53.23 135 GLN B N 1
ATOM 4521 C CA . GLN B 1 84 ? 108.602 147.277 155.423 1.00 54.23 135 GLN B CA 1
ATOM 4522 C C . GLN B 1 84 ? 107.111 147.510 155.627 1.00 57.37 135 GLN B C 1
ATOM 4523 O O . GLN B 1 84 ? 106.310 146.573 155.539 1.00 59.65 135 GLN B O 1
ATOM 4529 N N . GLU B 1 85 ? 106.732 148.748 155.898 1.00 61.12 136 GLU B N 1
ATOM 4530 C CA . GLU B 1 85 ? 105.357 149.149 156.133 1.00 61.04 136 GLU B CA 1
ATOM 4531 C C . GLU B 1 85 ? 104.752 149.810 154.900 1.00 59.10 136 GLU B C 1
ATOM 4532 O O . GLU B 1 85 ? 105.466 150.191 153.966 1.00 59.85 136 GLU B O 1
ATOM 4538 N N . PRO B 1 86 ? 103.420 149.952 154.861 1.00 65.90 137 PRO B N 1
ATOM 4539 C CA . PRO B 1 86 ? 102.760 150.568 153.700 1.00 70.02 137 PRO B CA 1
ATOM 4540 C C . PRO B 1 86 ? 103.272 151.950 153.319 1.00 69.20 137 PRO B C 1
ATOM 4541 O O . PRO B 1 86 ? 103.306 152.289 152.133 1.00 72.46 137 PRO B O 1
ATOM 4545 N N . VAL B 1 87 ? 103.653 152.756 154.310 1.00 65.80 138 VAL B N 1
ATOM 4546 C CA . VAL B 1 87 ? 103.994 154.153 154.049 1.00 63.98 138 VAL B CA 1
ATOM 4547 C C . VAL B 1 87 ? 105.180 154.254 153.097 1.00 65.67 138 VAL B C 1
ATOM 4548 O O . VAL B 1 87 ? 105.215 155.120 152.211 1.00 72.94 138 VAL B O 1
ATOM 4552 N N . TYR B 1 88 ? 106.160 153.363 153.247 1.00 56.91 139 TYR B N 1
ATOM 4553 C CA . TYR B 1 88 ? 107.375 153.456 152.445 1.00 56.20 139 TYR B CA 1
ATOM 4554 C C . TYR B 1 88 ? 107.149 153.025 151.001 1.00 61.49 139 TYR B C 1
ATOM 4555 O O . TYR B 1 88 ? 107.786 153.566 150.091 1.00 68.04 139 TYR B O 1
ATOM 4564 N N . GLY B 1 89 ? 106.256 152.066 150.762 1.00 50.68 140 GLY B N 1
ATOM 4565 C CA . GLY B 1 89 ? 105.915 151.731 149.390 1.00 48.55 140 GLY B CA 1
ATOM 4566 C C . GLY B 1 89 ? 105.284 152.900 148.659 1.00 58.15 140 GLY B C 1
ATOM 4567 O O . GLY B 1 89 ? 105.611 153.174 147.500 1.00 69.25 140 GLY B O 1
ATOM 4568 N N . LEU B 1 90 ? 104.372 153.605 149.330 1.00 57.54 141 LEU B N 1
ATOM 4569 C CA . LEU B 1 90 ? 103.772 154.795 148.739 1.00 61.16 141 LEU B CA 1
ATOM 4570 C C . LEU B 1 90 ? 104.817 155.877 148.506 1.00 59.57 141 LEU B C 1
ATOM 4571 O O . LEU B 1 90 ? 104.798 156.556 147.471 1.00 61.06 141 LEU B O 1
ATOM 4576 N N . TYR B 1 91 ? 105.736 156.056 149.462 1.00 51.50 142 TYR B N 1
ATOM 4577 C CA . TYR B 1 91 ? 106.848 156.979 149.261 1.00 55.54 142 TYR B CA 1
ATOM 4578 C C . TYR B 1 91 ? 107.598 156.652 147.977 1.00 59.80 142 TYR B C 1
ATOM 4579 O O . TYR B 1 91 ? 107.842 157.529 147.139 1.00 64.81 142 TYR B O 1
ATOM 4588 N N . THR B 1 92 ? 107.969 155.380 147.812 1.00 48.89 143 THR B N 1
ATOM 4589 C CA . THR B 1 92 ? 108.760 154.975 146.655 1.00 51.04 143 THR B CA 1
ATOM 4590 C C . THR B 1 92 ? 108.013 155.243 145.357 1.00 48.55 143 THR B C 1
ATOM 4591 O O . THR B 1 92 ? 108.566 155.828 144.419 1.00 52.49 143 THR B O 1
ATOM 4595 N N . SER B 1 93 ? 106.742 154.843 145.294 1.00 50.13 144 SER B N 1
ATOM 4596 C CA . SER B 1 93 ? 105.977 155.014 144.063 1.00 54.80 144 SER B CA 1
ATOM 4597 C C . SER B 1 93 ? 105.827 156.489 143.704 1.00 55.82 144 SER B C 1
ATOM 4598 O O . SER B 1 93 ? 106.075 156.892 142.560 1.00 56.59 144 SER B O 1
ATOM 4601 N N . PHE B 1 94 ? 105.431 157.312 144.678 1.00 62.84 145 PHE B N 1
ATOM 4602 C CA . PHE B 1 94 ? 105.189 158.725 144.405 1.00 65.09 145 PHE B CA 1
ATOM 4603 C C . PHE B 1 94 ? 106.464 159.423 143.951 1.00 64.21 145 PHE B C 1
ATOM 4604 O O . PHE B 1 94 ? 106.474 160.136 142.936 1.00 65.46 145 PHE B O 1
ATOM 4612 N N . PHE B 1 95 ? 107.559 159.217 144.686 1.00 57.39 146 PHE B N 1
ATOM 4613 C CA . PHE B 1 95 ? 108.801 159.899 144.351 1.00 58.10 146 PHE B CA 1
ATOM 4614 C C . PHE B 1 95 ? 109.353 159.418 143.017 1.00 58.49 146 PHE B C 1
ATOM 4615 O O . PHE B 1 95 ? 109.901 160.214 142.246 1.00 58.90 146 PHE B O 1
ATOM 4623 N N . ALA B 1 96 ? 109.211 158.124 142.719 1.00 58.73 147 ALA B N 1
ATOM 4624 C CA . ALA B 1 96 ? 109.674 157.610 141.436 1.00 55.71 147 ALA B CA 1
ATOM 4625 C C . ALA B 1 96 ? 108.921 158.255 140.281 1.00 57.80 147 ALA B C 1
ATOM 4626 O O . ALA B 1 96 ? 109.525 158.660 139.282 1.00 61.03 147 ALA B O 1
ATOM 4628 N N . SER B 1 97 ? 107.596 158.363 140.404 1.00 58.19 148 SER B N 1
ATOM 4629 C CA . SER B 1 97 ? 106.809 158.969 139.334 1.00 51.99 148 SER B CA 1
ATOM 4630 C C . SER B 1 97 ? 107.205 160.424 139.117 1.00 52.41 148 SER B C 1
ATOM 4631 O O . SER B 1 97 ? 107.392 160.866 137.976 1.00 57.06 148 SER B O 1
ATOM 4634 N N . ILE B 1 98 ? 107.356 161.183 140.206 1.00 59.30 149 ILE B N 1
ATOM 4635 C CA . ILE B 1 98 ? 107.704 162.597 140.076 1.00 57.62 149 ILE B CA 1
ATOM 4636 C C . ILE B 1 98 ? 109.086 162.753 139.449 1.00 55.78 149 ILE B C 1
ATOM 4637 O O . ILE B 1 98 ? 109.284 163.552 138.522 1.00 57.84 149 ILE B O 1
ATOM 4642 N N . ILE B 1 99 ? 110.061 161.979 139.934 1.00 57.78 150 ILE B N 1
ATOM 4643 C CA . ILE B 1 99 ? 111.429 162.115 139.441 1.00 57.12 150 ILE B CA 1
ATOM 4644 C C . ILE B 1 99 ? 111.510 161.733 137.970 1.00 60.04 150 ILE B C 1
ATOM 4645 O O . ILE B 1 99 ? 112.158 162.421 137.172 1.00 66.80 150 ILE B O 1
ATOM 4650 N N . TYR B 1 100 ? 110.853 160.637 137.580 1.00 66.72 151 TYR B N 1
ATOM 4651 C CA . TYR B 1 100 ? 110.910 160.225 136.182 1.00 66.58 151 TYR B CA 1
ATOM 4652 C C . TYR B 1 100 ? 110.199 161.221 135.278 1.00 67.24 151 TYR B C 1
ATOM 4653 O O . TYR B 1 100 ? 110.622 161.437 134.137 1.00 65.85 151 TYR B O 1
ATOM 4662 N N . PHE B 1 101 ? 109.114 161.832 135.755 1.00 75.34 152 PHE B N 1
ATOM 4663 C CA . PHE B 1 101 ? 108.487 162.887 134.966 1.00 72.86 152 PHE B CA 1
ATOM 4664 C C . PHE B 1 101 ? 109.453 164.042 134.749 1.00 70.98 152 PHE B C 1
ATOM 4665 O O . PHE B 1 101 ? 109.544 164.588 133.645 1.00 74.23 152 PHE B O 1
ATOM 4673 N N . LEU B 1 102 ? 110.190 164.422 135.792 1.00 72.18 153 LEU B N 1
ATOM 4674 C CA . LEU B 1 102 ? 111.139 165.518 135.657 1.00 71.10 153 LEU B CA 1
ATOM 4675 C C . LEU B 1 102 ? 112.399 165.130 134.894 1.00 70.12 153 LEU B C 1
ATOM 4676 O O . LEU B 1 102 ? 113.154 166.022 134.497 1.00 75.20 153 LEU B O 1
ATOM 4681 N N . LEU B 1 103 ? 112.651 163.838 134.680 1.00 68.33 154 LEU B N 1
ATOM 4682 C CA . LEU B 1 103 ? 113.925 163.428 134.101 1.00 69.33 154 LEU B CA 1
ATOM 4683 C C . LEU B 1 103 ? 113.785 162.467 132.926 1.00 73.98 154 LEU B C 1
ATOM 4684 O O . LEU B 1 103 ? 114.652 162.429 132.048 1.00 71.23 154 LEU B O 1
ATOM 4689 N N . GLY B 1 104 ? 112.712 161.675 132.900 1.00 84.11 155 GLY B N 1
ATOM 4690 C CA . GLY B 1 104 ? 112.578 160.650 131.887 1.00 80.41 155 GLY B CA 1
ATOM 4691 C C . GLY B 1 104 ? 112.272 161.204 130.508 1.00 82.47 155 GLY B C 1
ATOM 4692 O O . GLY B 1 104 ? 111.809 162.330 130.341 1.00 83.20 155 GLY B O 1
ATOM 4693 N N . THR B 1 105 ? 112.544 160.376 129.499 1.00 89.42 156 THR B N 1
ATOM 4694 C CA . THR B 1 105 ? 112.312 160.738 128.107 1.00 88.38 156 THR B CA 1
ATOM 4695 C C . THR B 1 105 ? 111.198 159.943 127.446 1.00 89.80 156 THR B C 1
ATOM 4696 O O . THR B 1 105 ? 110.439 160.511 126.659 1.00 94.61 156 THR B O 1
ATOM 4700 N N . SER B 1 106 ? 111.088 158.651 127.742 1.00 81.41 157 SER B N 1
ATOM 4701 C CA . SER B 1 106 ? 110.017 157.846 127.175 1.00 83.65 157 SER B CA 1
ATOM 4702 C C . SER B 1 106 ? 108.665 158.376 127.627 1.00 84.70 157 SER B C 1
ATOM 4703 O O . SER B 1 106 ? 108.485 158.759 128.785 1.00 88.21 157 SER B O 1
ATOM 4706 N N . ARG B 1 107 ? 107.713 158.405 126.698 1.00 85.39 158 ARG B N 1
ATOM 4707 C CA . ARG B 1 107 ? 106.409 159.007 126.933 1.00 86.26 158 ARG B CA 1
ATOM 4708 C C . ARG B 1 107 ? 105.348 157.996 127.346 1.00 89.01 158 ARG B C 1
ATOM 4709 O O . ARG B 1 107 ? 104.174 158.361 127.448 1.00 93.34 158 ARG B O 1
ATOM 4711 N N . HIS B 1 108 ? 105.725 156.740 127.586 1.00 89.51 159 HIS B N 1
ATOM 4712 C CA . HIS B 1 108 ? 104.753 155.715 127.933 1.00 90.51 159 HIS B CA 1
ATOM 4713 C C . HIS B 1 108 ? 105.181 154.829 129.093 1.00 92.84 159 HIS B C 1
ATOM 4714 O O . HIS B 1 108 ? 104.510 153.829 129.364 1.00 92.57 159 HIS B O 1
ATOM 4721 N N . ILE B 1 109 ? 106.380 155.027 129.650 1.00 84.47 160 ILE B N 1
ATOM 4722 C CA . ILE B 1 109 ? 106.884 154.060 130.682 1.00 80.24 160 ILE B CA 1
ATOM 472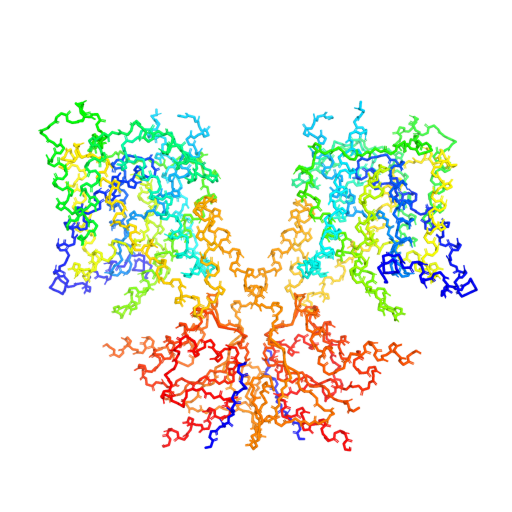3 C C . ILE B 1 109 ? 106.312 154.387 132.066 1.00 81.77 160 ILE B C 1
ATOM 4724 O O . ILE B 1 109 ? 105.997 155.569 132.307 1.00 82.08 160 ILE B O 1
ATOM 4729 N N . SER B 1 110 ? 106.155 153.385 132.932 1.00 74.60 161 SER B N 1
ATOM 4730 C CA . SER B 1 110 ? 105.646 153.606 134.309 1.00 74.47 161 SER B CA 1
ATOM 4731 C C . SER B 1 110 ? 106.704 153.253 135.349 1.00 73.77 161 SER B C 1
ATOM 4732 O O . SER B 1 110 ? 106.755 152.103 135.733 1.00 76.00 161 SER B O 1
ATOM 4735 N N . VAL B 1 111 ? 107.463 154.219 135.840 1.00 65.46 162 VAL B N 1
ATOM 4736 C CA . VAL B 1 111 ? 108.585 153.935 136.781 1.00 60.02 162 VAL B CA 1
ATOM 4737 C C . VAL B 1 111 ? 108.027 153.903 138.202 1.00 61.15 162 VAL B C 1
ATOM 4738 O O . VAL B 1 111 ? 107.578 154.958 138.681 1.00 65.17 162 VAL B O 1
ATOM 4742 N N . GLY B 1 112 ? 108.029 152.729 138.829 1.00 55.45 163 GLY B N 1
ATOM 4743 C CA . GLY B 1 112 ? 107.559 152.560 140.193 1.00 53.81 163 GLY B CA 1
ATOM 4744 C C . GLY B 1 112 ? 108.149 151.308 140.816 1.00 50.22 163 GLY B C 1
ATOM 4745 O O . GLY B 1 112 ? 109.316 150.986 140.603 1.00 56.16 163 GLY B O 1
ATOM 4746 N N . ILE B 1 113 ? 107.373 150.673 141.688 1.00 46.00 164 ILE B N 1
ATOM 4747 C CA . ILE B 1 113 ? 107.878 149.494 142.423 1.00 48.52 164 ILE B CA 1
ATOM 4748 C C . ILE B 1 113 ? 107.781 148.279 141.522 1.00 54.98 164 ILE B C 1
ATOM 4749 O O . ILE B 1 113 ? 106.735 148.137 140.914 1.00 55.43 164 ILE B O 1
ATOM 4754 N N . PHE B 1 114 ? 108.813 147.460 141.440 1.00 48.00 165 PHE B N 1
ATOM 4755 C CA . PHE B 1 114 ? 108.932 146.213 140.696 1.00 43.07 165 PHE B CA 1
ATOM 4756 C C . PHE B 1 114 ? 108.986 145.044 141.671 1.00 44.24 165 PHE B C 1
ATOM 4757 O O . PHE B 1 114 ? 109.697 145.099 142.678 1.00 48.05 165 PHE B O 1
ATOM 4765 N N . GLY B 1 115 ? 108.233 143.987 141.367 1.00 43.33 166 GLY B N 1
ATOM 4766 C CA . GLY B 1 115 ? 108.131 142.870 142.295 1.00 41.97 166 GLY B CA 1
ATOM 4767 C C . GLY B 1 115 ? 109.450 142.158 142.525 1.00 38.53 166 GLY B C 1
ATOM 4768 O O . GLY B 1 115 ? 109.807 141.848 143.663 1.00 45.04 166 GLY B O 1
ATOM 4769 N N . VAL B 1 116 ? 110.190 141.885 141.450 1.00 29.36 167 VAL B N 1
ATOM 4770 C CA . VAL B 1 116 ? 111.457 141.174 141.584 1.00 30.12 167 VAL B CA 1
ATOM 4771 C C . VAL B 1 116 ? 112.475 142.022 142.336 1.00 39.23 167 VAL B C 1
ATOM 4772 O O . VAL B 1 116 ? 113.223 141.517 143.183 1.00 54.36 167 VAL B O 1
ATOM 4776 N N . LEU B 1 117 ? 112.529 143.320 142.032 1.00 38.89 168 LEU B N 1
ATOM 4777 C CA . LEU B 1 117 ? 113.466 144.198 142.724 1.00 39.15 168 LEU B CA 1
ATOM 4778 C C . LEU B 1 117 ? 113.155 144.272 144.212 1.00 45.11 168 LEU B C 1
ATOM 4779 O O . LEU B 1 117 ? 114.067 144.228 145.044 1.00 55.81 168 LEU B O 1
ATOM 4784 N N . CYS B 1 118 ? 111.874 144.384 144.570 1.00 38.66 169 CYS B N 1
ATOM 4785 C CA . CYS B 1 118 ? 111.509 144.394 145.982 1.00 32.39 169 CYS B CA 1
ATOM 4786 C C . CYS B 1 118 ? 111.784 143.053 146.645 1.00 35.27 169 CYS B C 1
ATOM 4787 O O . CYS B 1 118 ? 112.094 143.010 147.839 1.00 44.86 169 CYS B O 1
ATOM 4790 N N . LEU B 1 119 ? 111.674 141.953 145.900 1.00 34.10 170 LEU B N 1
ATOM 4791 C CA . LEU B 1 119 ? 112.025 140.650 146.453 1.00 30.56 170 LEU B CA 1
ATOM 4792 C C . LEU B 1 119 ? 113.507 140.589 146.808 1.00 33.42 170 LEU B C 1
ATOM 4793 O O . LEU B 1 119 ? 113.884 140.113 147.886 1.00 49.69 170 LEU B O 1
ATOM 4798 N N . MET B 1 120 ? 114.366 141.077 145.912 1.00 27.24 171 MET B N 1
ATOM 4799 C CA . MET B 1 120 ? 115.794 141.115 146.213 1.00 31.69 171 MET B CA 1
ATOM 4800 C C . MET B 1 120 ? 116.095 142.075 147.361 1.00 38.18 171 MET B C 1
ATOM 4801 O O . MET B 1 120 ? 116.949 141.789 148.212 1.00 42.20 171 MET B O 1
ATOM 4806 N N . ILE B 1 121 ? 115.406 143.217 147.397 1.00 39.53 172 ILE B N 1
ATOM 4807 C CA . ILE B 1 121 ? 115.577 144.161 148.498 1.00 39.73 172 ILE B CA 1
ATOM 4808 C C . ILE B 1 121 ? 115.221 143.501 149.820 1.00 36.05 172 ILE B C 1
ATOM 4809 O O . ILE B 1 121 ? 115.935 143.649 150.817 1.00 45.50 172 ILE B O 1
ATOM 4814 N N . GLY B 1 122 ? 114.117 142.755 149.848 1.00 38.77 173 GLY B N 1
ATOM 4815 C CA . GLY B 1 122 ? 113.736 142.057 151.063 1.00 42.91 173 GLY B CA 1
ATOM 4816 C C . GLY B 1 122 ? 114.731 140.984 151.458 1.00 44.17 173 GLY B C 1
ATOM 4817 O O . GLY B 1 122 ? 114.967 140.757 152.647 1.00 43.88 173 GLY B O 1
ATOM 4818 N N . GLU B 1 123 ? 115.322 140.305 150.474 1.00 41.03 174 GLU B N 1
ATOM 4819 C CA . GLU B 1 123 ? 116.341 139.308 150.785 1.00 40.03 174 GLU B CA 1
ATOM 4820 C C . GLU B 1 123 ? 117.533 139.945 151.488 1.00 48.85 174 GLU B C 1
ATOM 4821 O O . GLU B 1 123 ? 117.987 139.461 152.534 1.00 60.71 174 GLU B O 1
ATOM 4823 N N . THR B 1 124 ? 118.047 141.048 150.937 1.00 52.88 175 THR B N 1
ATOM 4824 C CA . THR B 1 124 ? 119.177 141.723 151.572 1.00 52.95 175 THR B CA 1
ATOM 4825 C C . THR B 1 124 ? 118.789 142.306 152.926 1.00 48.35 175 THR B C 1
ATOM 4826 O O . THR B 1 124 ? 119.581 142.265 153.877 1.00 57.35 175 THR B O 1
ATOM 4830 N N . VAL B 1 125 ? 117.579 142.855 153.031 1.00 45.91 176 VAL B N 1
ATOM 4831 C CA . VAL B 1 125 ? 117.120 143.420 154.296 1.00 46.77 176 VAL B CA 1
ATOM 4832 C C . VAL B 1 125 ? 117.046 142.338 155.365 1.00 51.52 176 VAL B C 1
ATOM 4833 O O . VAL B 1 125 ? 117.471 142.544 156.506 1.00 55.69 176 VAL B O 1
ATOM 4837 N N . ASP B 1 126 ? 116.511 141.168 155.011 1.00 55.60 177 ASP B N 1
ATOM 4838 C CA . ASP B 1 126 ? 116.434 140.068 155.966 1.00 57.55 177 ASP B CA 1
ATOM 4839 C C . ASP B 1 126 ? 117.821 139.583 156.365 1.00 51.09 177 ASP B C 1
ATOM 4840 O O . ASP B 1 126 ? 118.054 139.251 157.533 1.00 52.33 177 ASP B O 1
ATOM 4842 N N . ARG B 1 127 ? 118.753 139.527 155.411 1.00 58.16 178 ARG B N 1
ATOM 4843 C CA . ARG B 1 127 ? 120.111 139.106 155.736 1.00 62.79 178 ARG B CA 1
ATOM 4844 C C . ARG B 1 127 ? 120.754 140.051 156.746 1.00 65.95 178 ARG B C 1
ATOM 4845 O O . ARG B 1 127 ? 121.350 139.612 157.737 1.00 69.92 178 ARG B O 1
ATOM 4853 N N . GLU B 1 128 ? 120.628 141.360 156.519 1.00 68.21 179 GLU B N 1
ATOM 4854 C CA . GLU B 1 128 ? 121.216 142.315 157.454 1.00 69.49 179 GLU B CA 1
ATOM 4855 C C . GLU B 1 128 ? 120.467 142.345 158.782 1.00 70.00 179 GLU B C 1
ATOM 4856 O O . GLU B 1 128 ? 121.077 142.587 159.828 1.00 70.28 179 GLU B O 1
ATOM 4862 N N . LEU B 1 129 ? 119.154 142.107 158.761 1.00 63.88 180 LEU B N 1
ATOM 4863 C CA . LEU B 1 129 ? 118.399 142.004 160.006 1.00 63.44 180 LEU B CA 1
ATOM 4864 C C . LEU B 1 129 ? 118.883 140.825 160.841 1.00 66.28 180 LEU B C 1
ATOM 4865 O O . LEU B 1 129 ? 119.031 140.938 162.063 1.00 63.84 180 LEU B O 1
ATOM 4870 N N . GLN B 1 130 ? 119.126 139.683 160.196 1.00 73.23 181 GLN B N 1
ATOM 4871 C CA . GLN B 1 130 ? 119.662 138.530 160.909 1.00 72.85 181 GLN B CA 1
ATOM 4872 C C . GLN B 1 130 ? 121.065 138.810 161.432 1.00 72.43 181 GLN B C 1
ATOM 4873 O O . GLN B 1 130 ? 121.413 138.392 162.543 1.00 74.55 181 GLN B O 1
ATOM 4875 N N . LYS B 1 131 ? 121.888 139.506 160.643 1.00 74.70 182 LYS B N 1
ATOM 4876 C CA . LYS B 1 131 ? 123.234 139.839 161.100 1.00 76.08 182 LYS B CA 1
ATOM 4877 C C . LYS B 1 131 ? 123.194 140.746 162.326 1.00 78.65 182 LYS B C 1
ATOM 4878 O O . LYS B 1 131 ? 123.938 140.532 163.290 1.00 81.62 182 LYS B O 1
ATOM 4880 N N . ALA B 1 132 ? 122.329 141.762 162.310 1.00 74.64 183 ALA B N 1
ATOM 4881 C CA . ALA B 1 132 ? 122.212 142.650 163.463 1.00 72.22 183 ALA B CA 1
ATOM 4882 C C . ALA B 1 132 ? 121.505 141.957 164.622 1.00 73.55 183 ALA B C 1
ATOM 4883 O O . ALA B 1 132 ? 121.939 142.057 165.775 1.00 72.52 183 ALA B O 1
ATOM 4885 N N . GLY B 1 133 ? 120.416 141.251 164.334 1.00 76.75 184 GLY B N 1
ATOM 4886 C CA . GLY B 1 133 ? 119.694 140.529 165.363 1.00 76.96 184 GLY B CA 1
ATOM 4887 C C . GLY B 1 133 ? 118.348 141.130 165.702 1.00 77.32 184 GLY B C 1
ATOM 4888 O O . GLY B 1 133 ? 118.270 142.151 166.391 1.00 79.16 184 GLY B O 1
ATOM 4889 N N . TYR B 1 134 ? 117.278 140.503 165.224 1.00 78.11 185 TYR B N 1
ATOM 4890 C CA . TYR B 1 134 ? 115.927 140.969 165.512 1.00 79.14 185 TYR B CA 1
ATOM 4891 C C . TYR B 1 134 ? 114.918 139.831 165.393 1.00 79.85 185 TYR B C 1
ATOM 4892 O O . TYR B 1 134 ? 115.264 138.718 164.998 1.00 76.40 185 TYR B O 1
ATOM 4894 N N . CYS B 1 161 ? 115.786 152.902 168.036 1.00 83.31 212 CYS B N 1
ATOM 4895 C CA . CYS B 1 161 ? 115.643 152.463 166.652 1.00 85.89 212 CYS B CA 1
ATOM 4896 C C . CYS B 1 161 ? 114.932 151.115 166.570 1.00 86.35 212 CYS B C 1
ATOM 4897 O O . CYS B 1 161 ? 115.527 150.073 166.841 1.00 86.21 212 CYS B O 1
ATOM 4899 N N . ASP B 1 162 ? 113.659 151.145 166.186 1.00 83.24 213 ASP B N 1
ATOM 4900 C CA . ASP B 1 162 ? 112.880 149.923 166.078 1.00 82.48 213 ASP B CA 1
ATOM 4901 C C . ASP B 1 162 ? 113.375 149.069 164.914 1.00 85.69 213 ASP B C 1
ATOM 4902 O O . ASP B 1 162 ? 114.083 149.537 164.017 1.00 86.02 213 ASP B O 1
ATOM 4904 N N . LYS B 1 163 ? 112.993 147.788 164.942 1.00 82.40 214 LYS B N 1
ATOM 4905 C CA . LYS B 1 163 ? 113.392 146.873 163.878 1.00 79.74 214 LYS B CA 1
ATOM 4906 C C . LYS B 1 163 ? 112.859 147.322 162.525 1.00 79.24 214 LYS B C 1
ATOM 4907 O O . LYS B 1 163 ? 113.517 147.115 161.499 1.00 79.57 214 LYS B O 1
ATOM 4909 N N . SER B 1 164 ? 111.672 147.931 162.501 1.00 74.35 215 SER B N 1
ATOM 4910 C CA . SER B 1 164 ? 111.148 148.475 161.253 1.00 74.85 215 SER B CA 1
ATOM 4911 C C . SER B 1 164 ? 111.997 149.640 160.763 1.00 74.98 215 SER B C 1
ATOM 4912 O O . SER B 1 164 ? 112.213 149.794 159.556 1.00 75.54 215 SER B O 1
ATOM 4915 N N . CYS B 1 165 ? 112.474 150.480 161.685 1.00 72.40 216 CYS B N 1
ATOM 4916 C CA . CYS B 1 165 ? 113.310 151.611 161.296 1.00 70.04 216 CYS B CA 1
ATOM 4917 C C . CYS B 1 165 ? 114.624 151.142 160.686 1.00 67.58 216 CYS B C 1
ATOM 4918 O O . CYS B 1 165 ? 115.096 151.716 159.698 1.00 68.91 216 CYS B O 1
ATOM 4921 N N . TYR B 1 166 ? 115.231 150.101 161.259 1.00 55.43 217 TYR B N 1
ATOM 4922 C CA . TYR B 1 166 ? 116.499 149.605 160.737 1.00 58.96 217 TYR B CA 1
ATOM 4923 C C . TYR B 1 166 ? 116.353 148.996 159.351 1.00 58.27 217 TYR B C 1
ATOM 4924 O O . TYR B 1 166 ? 117.334 148.945 158.604 1.00 61.14 217 TYR B O 1
ATOM 4933 N N . ALA B 1 167 ? 115.157 148.527 158.994 1.00 55.04 218 ALA B N 1
ATOM 4934 C CA . ALA B 1 167 ? 114.944 148.005 157.650 1.00 56.27 218 ALA B CA 1
ATOM 4935 C C . ALA B 1 167 ? 115.111 149.095 156.601 1.00 58.15 218 ALA B C 1
ATOM 4936 O O . ALA B 1 167 ? 115.681 148.854 155.532 1.00 57.83 218 ALA B O 1
ATOM 4938 N N . ILE B 1 168 ? 114.612 150.299 156.884 1.00 56.78 219 ILE B N 1
ATOM 4939 C CA . ILE B 1 168 ? 114.728 151.399 155.931 1.00 54.22 219 ILE B CA 1
ATOM 4940 C C . ILE B 1 168 ? 116.184 151.794 155.739 1.00 49.53 219 ILE B C 1
ATOM 4941 O O . ILE B 1 168 ? 116.629 152.055 154.614 1.00 53.96 219 ILE B O 1
ATOM 4946 N N . MET B 1 169 ? 116.947 151.859 156.832 1.00 47.27 220 MET B N 1
ATOM 4947 C CA . MET B 1 169 ? 118.349 152.244 156.725 1.00 49.58 220 MET B CA 1
ATOM 4948 C C . MET B 1 169 ? 119.106 151.288 155.814 1.00 46.96 220 MET B C 1
ATOM 4949 O O . MET B 1 169 ? 119.915 151.718 154.987 1.00 48.88 220 MET B O 1
ATOM 4951 N N . VAL B 1 170 ? 118.848 149.987 155.943 1.00 46.20 221 VAL B N 1
ATOM 4952 C CA . VAL B 1 170 ? 119.413 149.033 154.996 1.00 45.88 221 VAL B CA 1
ATOM 4953 C C . VAL B 1 170 ? 118.746 149.178 153.635 1.00 52.14 221 VAL B C 1
ATOM 4954 O O . VAL B 1 170 ? 119.414 149.148 152.596 1.00 53.75 221 VAL B O 1
ATOM 4958 N N . GLY B 1 171 ? 117.423 149.343 153.616 1.00 49.43 222 GLY B N 1
ATOM 4959 C CA . GLY B 1 171 ? 116.712 149.397 152.347 1.00 43.23 222 GLY B CA 1
ATOM 4960 C C . GLY B 1 171 ? 117.098 150.598 151.504 1.00 46.45 222 GLY B C 1
ATOM 4961 O O . GLY B 1 171 ? 117.355 150.472 150.305 1.00 52.22 222 GLY B O 1
ATOM 4962 N N . SER B 1 172 ? 117.142 151.780 152.119 1.00 43.81 223 SER B N 1
ATOM 4963 C CA . SER B 1 172 ? 117.508 152.980 151.374 1.00 29.42 223 SER B CA 1
ATOM 4964 C C . SER B 1 172 ? 118.972 152.948 150.960 1.00 33.26 223 SER B C 1
ATOM 4965 O O . SER B 1 172 ? 119.322 153.399 149.863 1.00 49.58 223 SER B O 1
ATOM 4968 N N . THR B 1 173 ? 119.845 152.428 151.825 1.00 35.93 224 THR B N 1
ATOM 4969 C CA . THR B 1 173 ? 121.267 152.393 151.508 1.00 38.69 224 THR B CA 1
ATOM 4970 C C . THR B 1 173 ? 121.547 151.500 150.308 1.00 45.25 224 THR B C 1
ATOM 4971 O O . THR B 1 173 ? 122.379 151.837 149.459 1.00 55.54 224 THR B O 1
ATOM 4975 N N . VAL B 1 174 ? 120.869 150.354 150.220 1.00 40.46 225 VAL B N 1
ATOM 4976 C CA . VAL B 1 174 ? 121.009 149.504 149.042 1.00 40.96 225 VAL B CA 1
ATOM 4977 C C . VAL B 1 174 ? 120.577 150.263 147.797 1.00 43.85 225 VAL B C 1
ATOM 4978 O O . VAL B 1 174 ? 121.237 150.209 146.754 1.00 54.89 225 VAL B O 1
ATOM 4982 N N . THR B 1 175 ? 119.465 150.990 147.894 1.00 37.29 226 THR B N 1
ATOM 4983 C CA . THR B 1 175 ? 118.935 151.705 146.742 1.00 38.83 226 THR B CA 1
ATOM 4984 C C . THR B 1 175 ? 119.836 152.867 146.346 1.00 35.49 226 THR B C 1
ATOM 4985 O O . THR B 1 175 ? 120.056 153.111 145.153 1.00 42.59 226 THR B O 1
ATOM 4989 N N . PHE B 1 176 ? 120.381 153.588 147.329 1.00 37.95 227 PHE B N 1
ATOM 4990 C CA . PHE B 1 176 ? 121.256 154.714 147.019 1.00 41.07 227 PHE B CA 1
ATOM 4991 C C . PHE B 1 176 ? 122.502 154.251 146.280 1.00 42.24 227 PHE B C 1
ATOM 4992 O O . PHE B 1 176 ? 122.956 154.908 145.338 1.00 50.04 227 PHE B O 1
ATOM 5000 N N . ILE B 1 177 ? 123.073 153.120 146.696 1.00 39.26 228 ILE B N 1
ATOM 5001 C CA . ILE B 1 177 ? 124.224 152.569 145.990 1.00 38.71 228 ILE B CA 1
ATOM 5002 C C . ILE B 1 177 ? 123.816 152.074 144.609 1.00 41.55 228 ILE B C 1
ATOM 5003 O O . ILE B 1 177 ? 124.569 152.210 143.639 1.00 53.43 228 ILE B O 1
ATOM 5008 N N . ALA B 1 178 ? 122.620 151.496 144.494 1.00 33.19 229 ALA B N 1
ATOM 5009 C CA . ALA B 1 178 ? 122.144 151.058 143.188 1.00 28.74 229 ALA B CA 1
ATOM 5010 C C . ALA B 1 178 ? 121.973 152.239 142.243 1.00 36.41 229 ALA B C 1
ATOM 5011 O O . ALA B 1 178 ? 122.280 152.139 141.050 1.00 44.40 229 ALA B O 1
ATOM 5013 N N . GLY B 1 179 ? 121.480 153.365 142.758 1.00 48.87 230 GLY B N 1
ATOM 5014 C CA . GLY B 1 179 ? 121.291 154.533 141.915 1.00 43.87 230 GLY B CA 1
ATOM 5015 C C . GLY B 1 179 ? 122.594 155.119 141.410 1.00 42.20 230 GLY B C 1
ATOM 5016 O O . GLY B 1 179 ? 122.711 155.465 140.232 1.00 53.90 230 GLY B O 1
ATOM 5017 N N . VAL B 1 180 ? 123.592 155.245 142.289 1.00 46.28 231 VAL B N 1
ATOM 5018 C CA . VAL B 1 180 ? 124.861 155.829 141.866 1.00 48.31 231 VAL B CA 1
ATOM 5019 C C . VAL B 1 180 ? 125.584 154.900 140.902 1.00 48.15 231 VAL B C 1
ATOM 5020 O O . VAL B 1 180 ? 126.332 155.361 140.031 1.00 52.61 231 VAL B O 1
ATOM 5024 N N . TYR B 1 181 ? 125.388 153.586 141.037 1.00 47.04 232 TYR B N 1
ATOM 5025 C CA . TYR B 1 181 ? 125.938 152.656 140.056 1.00 49.41 232 TYR B CA 1
ATOM 5026 C C . TYR B 1 181 ? 125.333 152.894 138.681 1.00 49.96 232 TYR B C 1
ATOM 5027 O O . TYR B 1 181 ? 126.044 152.880 137.672 1.00 57.24 232 TYR B O 1
ATOM 5036 N N . GLN B 1 182 ? 124.018 153.119 138.622 1.00 48.50 233 GLN B N 1
ATOM 5037 C CA . GLN B 1 182 ? 123.377 153.429 137.349 1.00 45.78 233 GLN B CA 1
ATOM 5038 C C . GLN B 1 182 ? 123.827 154.783 136.818 1.00 44.57 233 GLN B C 1
ATOM 5039 O O . GLN B 1 182 ? 123.977 154.960 135.603 1.00 49.87 233 GLN B O 1
ATOM 5045 N N . VAL B 1 183 ? 124.031 155.756 137.707 1.00 44.26 234 VAL B N 1
ATOM 5046 C CA . VAL B 1 183 ? 124.504 157.067 137.275 1.00 48.05 234 VAL B CA 1
ATOM 5047 C C . VAL B 1 183 ? 125.928 156.969 136.745 1.00 55.30 234 VAL B C 1
ATOM 5048 O O . VAL B 1 183 ? 126.252 157.513 135.682 1.00 57.04 234 VAL B O 1
ATOM 5052 N N . ALA B 1 184 ? 126.800 156.271 137.475 1.00 59.59 235 ALA B N 1
ATOM 5053 C CA . ALA B 1 184 ? 128.195 156.173 137.064 1.00 60.20 235 ALA B CA 1
ATOM 5054 C C . ALA B 1 184 ? 128.339 155.410 135.757 1.00 61.94 235 ALA B C 1
ATOM 5055 O O . ALA B 1 184 ? 129.074 155.838 134.860 1.00 67.50 235 ALA B O 1
ATOM 5057 N N . MET B 1 185 ? 127.652 154.274 135.625 1.00 59.20 236 MET B N 1
ATOM 5058 C CA . MET B 1 185 ? 127.770 153.507 134.388 1.00 57.74 236 MET B CA 1
ATOM 5059 C C . MET B 1 185 ? 127.188 154.283 133.213 1.00 61.12 236 MET B C 1
ATOM 5060 O O . MET B 1 185 ? 127.657 154.150 132.079 1.00 69.73 236 MET B O 1
ATOM 5065 N N . GLY B 1 186 ? 126.157 155.092 133.463 1.00 65.75 237 GLY B N 1
ATOM 5066 C CA . GLY B 1 186 ? 125.633 155.945 132.409 1.00 69.31 237 GLY B CA 1
ATOM 5067 C C . GLY B 1 186 ? 126.581 157.068 132.030 1.00 71.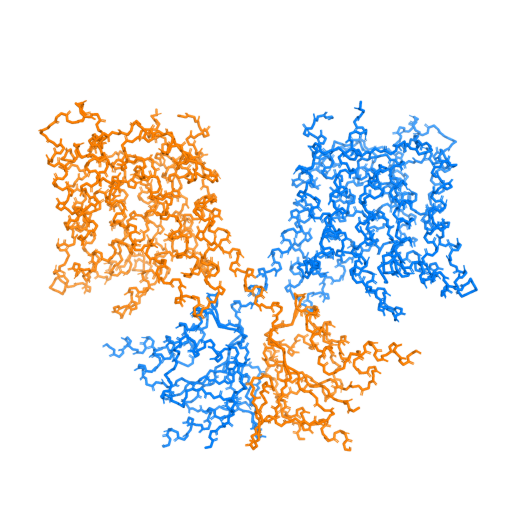59 237 GLY B C 1
ATOM 5068 O O . GLY B 1 186 ? 126.786 157.346 130.846 1.00 71.51 237 GLY B O 1
ATOM 5069 N N . PHE B 1 187 ? 127.178 157.724 133.028 1.00 70.32 238 PHE B N 1
ATOM 5070 C CA . PHE B 1 187 ? 128.068 158.848 132.749 1.00 69.43 238 PHE B CA 1
ATOM 5071 C C . PHE B 1 187 ? 129.323 158.400 132.013 1.00 68.58 238 PHE B C 1
ATOM 5072 O O . PHE B 1 187 ? 129.774 159.071 131.078 1.00 71.37 238 PHE B O 1
ATOM 5080 N N . PHE B 1 188 ? 129.897 157.271 132.414 1.00 64.48 239 PHE B N 1
ATOM 5081 C CA . PHE B 1 188 ? 131.109 156.764 131.786 1.00 69.26 239 PHE B CA 1
ATOM 5082 C C . PHE B 1 188 ? 130.830 155.952 130.530 1.00 71.38 239 PHE B C 1
ATOM 5083 O O . PHE B 1 188 ? 131.778 155.431 129.932 1.00 76.12 239 PHE B O 1
ATOM 5091 N N . GLN B 1 189 ? 129.565 155.835 130.123 1.00 64.12 240 GLN B N 1
ATOM 5092 C CA . GLN B 1 189 ? 129.181 155.090 128.924 1.00 63.74 240 GLN B CA 1
ATOM 5093 C C . GLN B 1 189 ? 129.670 153.643 128.998 1.00 65.23 240 GLN B C 1
ATOM 5094 O O . GLN B 1 189 ? 130.313 153.128 128.082 1.00 65.63 240 GLN B O 1
ATOM 5096 N N . VAL B 1 190 ? 129.358 152.988 130.113 1.00 64.66 241 VAL B N 1
ATOM 5097 C CA . VAL B 1 190 ? 129.725 151.593 130.323 1.00 64.91 241 VAL B CA 1
ATOM 5098 C C . VAL B 1 190 ? 128.452 150.761 130.386 1.00 64.70 241 VAL B C 1
ATOM 5099 O O . VAL B 1 190 ? 128.397 149.737 131.075 1.00 62.91 241 VAL B O 1
ATOM 5101 N N . GLY B 1 191 ? 127.423 151.197 129.664 1.00 60.89 242 GLY B N 1
ATOM 5102 C CA . GLY B 1 191 ? 126.132 150.543 129.662 1.00 61.97 242 GLY B CA 1
ATOM 5103 C C . GLY B 1 191 ? 126.021 149.327 128.780 1.00 61.80 242 GLY B C 1
ATOM 5104 O O . GLY B 1 191 ? 124.929 148.767 128.645 1.00 59.30 242 GLY B O 1
ATOM 5105 N N . PHE B 1 192 ? 127.124 148.895 128.168 1.00 56.73 243 PHE B N 1
ATOM 5106 C CA . PHE B 1 192 ? 127.091 147.719 127.310 1.00 54.47 243 PHE B CA 1
ATOM 5107 C C . PHE B 1 192 ? 126.845 146.438 128.096 1.00 57.14 243 PHE B C 1
ATOM 5108 O O . PHE B 1 192 ? 126.577 145.397 127.489 1.00 63.49 243 PHE B O 1
ATOM 5116 N N . VAL B 1 193 ? 126.960 146.522 129.425 1.00 42.61 244 VAL B N 1
ATOM 5117 C CA . VAL B 1 193 ? 126.822 145.313 130.289 1.00 45.12 244 VAL B CA 1
ATOM 5118 C C . VAL B 1 193 ? 125.417 144.727 130.134 1.00 52.64 244 VAL B C 1
ATOM 5119 O O . VAL B 1 193 ? 125.206 143.580 130.569 1.00 51.01 244 VAL B O 1
ATOM 5121 N N . SER B 1 194 ? 124.497 145.483 129.536 1.00 49.79 245 SER B N 1
ATOM 5122 C CA . SER B 1 194 ? 123.118 144.981 129.307 1.00 44.75 245 SER B CA 1
ATOM 5123 C C . SER B 1 194 ? 123.142 143.833 128.298 1.00 48.43 245 SER B C 1
ATOM 5124 O O . SER B 1 194 ? 122.245 142.976 128.366 1.00 53.02 245 SER B O 1
ATOM 5127 N N . VAL B 1 195 ? 124.128 143.815 127.398 1.00 36.55 246 VAL B N 1
ATOM 5128 C CA . VAL B 1 195 ? 124.171 142.784 126.320 1.00 27.98 246 VAL B CA 1
ATOM 5129 C C . VAL B 1 195 ? 124.359 141.393 126.931 1.00 34.16 246 VAL B C 1
ATOM 5130 O O . VAL B 1 195 ? 124.033 140.414 126.240 1.00 42.31 246 VAL B O 1
ATOM 5134 N N . TYR B 1 196 ? 124.800 141.293 128.184 1.00 35.73 247 TYR B N 1
ATOM 5135 C CA . TYR B 1 196 ? 125.100 139.957 128.765 1.00 31.91 247 TYR B CA 1
ATOM 5136 C C . TYR B 1 196 ? 123.840 139.351 129.382 1.00 30.53 247 TYR B C 1
ATOM 5137 O O . TYR B 1 196 ? 123.890 138.176 129.764 1.00 34.33 247 TYR B O 1
ATOM 5146 N N . LEU B 1 197 ? 122.750 140.117 129.451 1.00 25.86 248 LEU B N 1
ATOM 5147 C CA . LEU B 1 197 ? 121.459 139.592 129.965 1.00 23.15 248 LEU B CA 1
ATOM 5148 C C . LEU B 1 197 ? 120.488 139.465 128.792 1.00 33.78 248 LEU B C 1
ATOM 5149 O O . LEU B 1 197 ? 119.948 140.497 128.377 1.00 40.01 248 LEU B O 1
ATOM 5154 N N . SER B 1 198 ? 120.260 138.243 128.289 1.00 28.94 249 SER B N 1
ATOM 5155 C CA . SER B 1 198 ? 119.390 138.012 127.100 1.00 19.46 249 SER B CA 1
ATOM 5156 C C . SER B 1 198 ? 117.905 138.172 127.448 1.00 25.10 249 SER B C 1
ATOM 5157 O O . SER B 1 198 ? 117.610 138.551 128.592 1.00 31.65 249 SER B O 1
ATOM 5160 N N . ASP B 1 199 ? 117.004 137.884 126.498 1.00 25.87 250 ASP B N 1
ATOM 5161 C CA . ASP B 1 199 ? 115.563 137.961 126.807 1.00 23.38 250 ASP B CA 1
ATOM 5162 C C . ASP B 1 199 ? 115.073 136.577 127.216 1.00 23.65 250 ASP B C 1
ATOM 5163 O O . ASP B 1 199 ? 113.902 136.476 127.576 1.00 39.54 250 ASP B O 1
ATOM 5168 N N . ALA B 1 200 ? 115.915 135.556 127.123 1.00 14.23 251 ALA B N 1
ATOM 5169 C CA . ALA B 1 200 ? 115.568 134.196 127.588 1.00 20.26 251 ALA B CA 1
ATOM 5170 C C . ALA B 1 200 ? 116.136 133.895 128.966 1.00 24.41 251 ALA B C 1
ATOM 5171 O O . ALA B 1 200 ? 115.822 132.837 129.511 1.00 36.75 251 ALA B O 1
ATOM 5173 N N . LEU B 1 201 ? 116.999 134.776 129.468 1.00 23.87 252 LEU B N 1
ATOM 5174 C CA . LEU B 1 201 ? 117.522 134.623 130.847 1.00 18.04 252 LEU B CA 1
ATOM 5175 C C . LEU B 1 201 ? 116.732 135.597 131.719 1.00 23.27 252 LEU B C 1
ATOM 5176 O O . LEU B 1 201 ? 116.456 135.258 132.882 1.00 37.18 252 LEU B O 1
ATOM 5181 N N . LEU B 1 202 ? 116.363 136.750 131.160 1.00 15.19 253 LEU B N 1
ATOM 5182 C CA . LEU B 1 202 ? 115.606 137.759 131.897 1.00 20.66 253 LEU B CA 1
ATOM 5183 C C . LEU B 1 202 ? 114.140 137.422 131.728 1.00 18.60 253 LEU B C 1
ATOM 5184 O O . LEU B 1 202 ? 113.338 138.265 132.009 1.00 35.22 253 LEU B O 1
ATOM 5189 N N . SER B 1 203 ? 113.807 136.234 131.291 1.00 5.92 254 SER B N 1
ATOM 5190 C CA . SER B 1 203 ? 112.389 135.823 131.237 1.00 10.98 254 SER B CA 1
ATOM 5191 C C . SER B 1 203 ? 112.270 134.509 131.979 1.00 21.37 254 SER B C 1
ATOM 5192 O O . SER B 1 203 ? 111.158 134.092 132.167 1.00 38.11 254 SER B O 1
ATOM 5195 N N . GLY B 1 204 ? 113.366 133.877 132.331 1.00 16.70 255 GLY B N 1
ATOM 5196 C CA . GLY B 1 204 ? 113.388 132.703 133.211 1.00 15.50 255 GLY B CA 1
ATOM 5197 C C . GLY B 1 204 ? 113.652 133.179 134.616 1.00 18.99 255 GLY B C 1
ATOM 5198 O O . GLY B 1 204 ? 113.131 132.566 135.548 1.00 24.11 255 GLY B O 1
ATOM 5199 N N . PHE B 1 205 ? 114.412 134.261 134.756 1.00 25.76 256 PHE B N 1
ATOM 5200 C CA . PHE B 1 205 ? 114.668 134.844 136.095 1.00 15.22 256 PHE B CA 1
ATOM 5201 C C . PHE B 1 205 ? 113.351 135.395 136.630 1.00 20.45 256 PHE B C 1
ATOM 5202 O O . PHE B 1 205 ? 113.105 135.235 137.824 1.00 33.78 256 PHE B O 1
ATOM 5210 N N . VAL B 1 206 ? 112.526 135.973 135.779 1.00 16.07 257 VAL B N 1
ATOM 5211 C CA . VAL B 1 206 ? 111.250 136.604 136.199 1.00 19.18 257 VAL B CA 1
ATOM 5212 C C . VAL B 1 206 ? 110.127 135.580 136.239 1.00 27.91 257 VAL B C 1
ATOM 5213 O O . VAL B 1 206 ? 109.089 135.911 136.761 1.00 34.70 257 VAL B O 1
ATOM 5217 N N . THR B 1 207 ? 110.326 134.376 135.725 1.00 21.06 258 THR B N 1
ATOM 5218 C CA . THR B 1 207 ? 109.290 133.311 135.837 1.00 19.06 258 THR B CA 1
ATOM 5219 C C . THR B 1 207 ? 109.613 132.474 137.070 1.00 27.91 258 THR B C 1
ATOM 5220 O O . THR B 1 207 ? 108.678 131.957 137.693 1.00 40.20 258 THR B O 1
ATOM 5224 N N . GLY B 1 208 ? 110.890 132.391 137.431 1.00 27.88 259 GLY B N 1
ATOM 5225 C CA . GLY B 1 208 ? 111.293 131.658 138.643 1.00 17.33 259 GLY B CA 1
ATOM 5226 C C . GLY B 1 208 ? 111.097 132.507 139.875 1.00 26.60 259 GLY B C 1
ATOM 5227 O O . GLY B 1 208 ? 110.552 131.993 140.855 1.00 37.24 259 GLY B O 1
ATOM 5228 N N . ALA B 1 209 ? 111.494 133.777 139.816 1.00 23.50 260 ALA B N 1
ATOM 5229 C CA . ALA B 1 209 ? 111.317 134.693 140.962 1.00 27.31 260 ALA B CA 1
ATOM 5230 C C . ALA B 1 209 ? 109.829 134.944 141.192 1.00 31.55 260 ALA B C 1
ATOM 5231 O O . ALA B 1 209 ? 109.495 135.456 142.266 1.00 44.49 260 ALA B O 1
ATOM 5233 N N . SER B 1 210 ? 108.973 134.601 140.228 1.00 18.89 261 SER B N 1
ATOM 5234 C CA . SER B 1 210 ? 107.506 134.751 140.407 1.00 21.26 261 SER B CA 1
ATOM 5235 C C . SER B 1 210 ? 106.974 133.595 141.250 1.00 20.78 261 SER B C 1
ATOM 5236 O O . SER B 1 210 ? 105.938 133.779 141.895 1.00 28.70 261 SER B O 1
ATOM 5239 N N . PHE B 1 211 ? 107.650 132.450 141.236 1.00 31.78 262 PHE B N 1
ATOM 5240 C CA . PHE B 1 211 ? 107.249 131.324 142.113 1.00 30.82 262 PHE B CA 1
ATOM 5241 C C . PHE B 1 211 ? 107.656 131.659 143.544 1.00 36.89 262 PHE B C 1
ATOM 5242 O O . PHE B 1 211 ? 106.889 131.358 144.462 1.00 36.57 262 PHE B O 1
ATOM 5250 N N . THR B 1 212 ? 108.833 132.263 143.721 1.00 33.33 263 THR B N 1
ATOM 5251 C CA . THR B 1 212 ? 109.305 132.651 145.074 1.00 19.79 263 THR B CA 1
ATOM 5252 C C . THR B 1 212 ? 108.350 133.693 145.666 1.00 27.56 263 THR B C 1
ATOM 5253 O O . THR B 1 212 ? 108.086 133.605 146.869 1.00 43.91 263 THR B O 1
ATOM 5257 N N . ILE B 1 213 ? 107.834 134.622 144.855 1.00 26.35 264 ILE B N 1
ATOM 5258 C CA . ILE B 1 213 ? 106.869 135.657 145.339 1.00 22.43 264 ILE B CA 1
ATOM 5259 C C . ILE B 1 213 ? 105.516 135.001 145.649 1.00 33.57 264 ILE B C 1
ATOM 5260 O O . ILE B 1 213 ? 104.906 135.409 146.634 1.00 40.85 264 ILE B O 1
ATOM 5265 N N . LEU B 1 214 ? 105.073 134.019 144.855 1.00 43.78 265 LEU B N 1
ATOM 5266 C CA . LEU B 1 214 ? 103.784 133.303 145.098 1.00 38.62 265 LEU B CA 1
ATOM 5267 C C . LEU B 1 214 ? 103.924 132.350 146.287 1.00 42.32 265 LEU B C 1
ATOM 5268 O O . LEU B 1 214 ? 102.933 132.188 147.010 1.00 46.57 265 LEU B O 1
ATOM 5273 N N . THR B 1 215 ? 105.090 131.726 146.473 1.00 45.00 266 THR B N 1
ATOM 5274 C CA . THR B 1 215 ? 105.321 130.871 147.667 1.00 43.28 266 THR B CA 1
ATOM 5275 C C . THR B 1 215 ? 105.291 131.766 148.899 1.00 50.74 266 THR B C 1
ATOM 5276 O O . THR B 1 215 ? 104.541 131.458 149.839 1.00 56.63 266 THR B O 1
ATOM 5280 N N . SER B 1 216 ? 106.085 132.836 148.885 1.00 43.53 267 SER B N 1
ATOM 5281 C CA . SER B 1 216 ? 106.066 133.772 150.004 1.00 41.55 267 SER B CA 1
ATOM 5282 C C . SER B 1 216 ? 104.651 134.233 150.327 1.00 46.33 267 SER B C 1
ATOM 5283 O O . SER B 1 216 ? 104.276 134.321 151.501 1.00 57.14 267 SER B O 1
ATOM 5286 N N . GLN B 1 217 ? 103.848 134.531 149.304 1.00 46.34 268 GLN B N 1
ATOM 5287 C CA . GLN B 1 217 ? 102.480 134.975 149.541 1.00 47.70 268 GLN B CA 1
ATOM 5288 C C . GLN B 1 217 ? 101.574 133.838 149.992 1.00 50.78 268 GLN B C 1
ATOM 5289 O O . GLN B 1 217 ? 100.511 134.104 150.568 1.00 57.97 268 GLN B O 1
ATOM 5295 N N . ALA B 1 218 ? 101.968 132.584 149.752 1.00 62.56 269 ALA B N 1
ATOM 5296 C CA . ALA B 1 218 ? 101.159 131.460 150.213 1.00 64.85 269 ALA B CA 1
ATOM 5297 C C . ALA B 1 218 ? 100.939 131.504 151.718 1.00 60.74 269 ALA B C 1
ATOM 5298 O O . ALA B 1 218 ? 99.941 130.976 152.218 1.00 58.81 269 ALA B O 1
ATOM 5300 N N . LYS B 1 219 ? 101.858 132.132 152.455 1.00 58.90 270 LYS B N 1
ATOM 5301 C CA . LYS B 1 219 ? 101.655 132.343 153.883 1.00 58.57 270 LYS B CA 1
ATOM 5302 C C . LYS B 1 219 ? 100.410 133.182 154.136 1.00 63.43 270 LYS B C 1
ATOM 5303 O O . LYS B 1 219 ? 99.581 132.846 154.988 1.00 69.23 270 LYS B O 1
ATOM 5309 N N . TYR B 1 220 ? 100.263 134.279 153.394 1.00 74.82 271 TYR B N 1
ATOM 5310 C CA . TYR B 1 220 ? 99.150 135.193 153.630 1.00 72.01 271 TYR B CA 1
ATOM 5311 C C . TYR B 1 220 ? 97.838 134.621 153.112 1.00 70.11 271 TYR B C 1
ATOM 5312 O O . TYR B 1 220 ? 96.781 134.847 153.713 1.00 69.62 271 TYR B O 1
ATOM 5321 N N . LEU B 1 221 ? 97.878 133.884 151.998 1.00 77.49 272 LEU B N 1
ATOM 5322 C CA . LEU B 1 221 ? 96.645 133.292 151.482 1.00 82.22 272 LEU B CA 1
ATOM 5323 C C . LEU B 1 221 ? 96.050 132.297 152.470 1.00 83.73 272 LEU B C 1
ATOM 5324 O O . LEU B 1 221 ? 94.825 132.233 152.635 1.00 80.63 272 LEU B O 1
ATOM 5329 N N . LEU B 1 222 ? 96.893 131.518 153.139 1.00 86.06 273 LEU B N 1
ATOM 5330 C CA . LEU B 1 222 ? 96.422 130.471 154.035 1.00 83.79 273 LEU B CA 1
ATOM 5331 C C . LEU B 1 222 ? 96.243 130.946 155.471 1.00 81.28 273 LEU B C 1
ATOM 5332 O O . LEU B 1 222 ? 95.818 130.155 156.318 1.00 86.69 273 LEU B O 1
ATOM 5337 N N . GLY B 1 223 ? 96.548 132.207 155.766 1.00 74.00 274 GLY B N 1
ATOM 5338 C CA . GLY B 1 223 ? 96.353 132.729 157.103 1.00 75.14 274 GLY B CA 1
ATOM 5339 C C . GLY B 1 223 ? 97.194 132.040 158.156 1.00 73.40 274 GLY B C 1
ATOM 5340 O O . GLY B 1 223 ? 96.680 131.653 159.209 1.00 76.72 274 GLY B O 1
ATOM 5341 N N . LEU B 1 224 ? 98.484 131.871 157.883 1.00 76.92 275 LEU B N 1
ATOM 5342 C CA . LEU B 1 224 ? 99.392 131.181 158.787 1.00 79.77 275 LEU B CA 1
ATOM 5343 C C . LEU B 1 224 ? 100.527 132.106 159.194 1.00 79.01 275 LEU B C 1
ATOM 5344 O O . LEU B 1 224 ? 101.017 132.897 158.382 1.00 83.97 275 LEU B O 1
ATOM 5349 N N . ASN B 1 225 ? 100.943 132.002 160.454 1.00 78.43 276 ASN B N 1
ATOM 5350 C CA . ASN B 1 225 ? 102.056 132.793 160.976 1.00 79.09 276 ASN B CA 1
ATOM 5351 C C . ASN B 1 225 ? 103.340 131.964 160.929 1.00 79.84 276 ASN B C 1
ATOM 5352 O O . ASN B 1 225 ? 103.917 131.579 161.944 1.00 80.66 276 ASN B O 1
ATOM 5357 N N . LEU B 1 226 ? 103.774 131.693 159.703 1.00 78.27 277 LEU B N 1
ATOM 5358 C CA . LEU B 1 226 ? 104.940 130.855 159.485 1.00 78.31 277 LEU B CA 1
ATOM 5359 C C . LEU B 1 226 ? 106.229 131.611 159.804 1.00 80.72 277 LEU B C 1
ATOM 5360 O O . LEU B 1 226 ? 106.286 132.838 159.686 1.00 79.61 277 LEU B O 1
ATOM 5365 N N . PRO B 1 227 ? 107.280 130.899 160.206 1.00 85.23 278 PRO B N 1
ATOM 5366 C CA . PRO B 1 227 ? 108.577 131.551 160.403 1.00 83.76 278 PRO B CA 1
ATOM 5367 C C . PRO B 1 227 ? 109.183 131.993 159.082 1.00 88.01 278 PRO B C 1
ATOM 5368 O O . PRO B 1 227 ? 108.915 131.421 158.023 1.00 90.22 278 PRO B O 1
ATOM 5372 N N . ARG B 1 228 ? 110.014 133.030 159.156 1.00 92.12 279 ARG B N 1
ATOM 5373 C CA . ARG B 1 228 ? 110.679 133.542 157.966 1.00 92.21 279 ARG B CA 1
ATOM 5374 C C . ARG B 1 228 ? 111.805 132.605 157.545 1.00 91.82 279 ARG B C 1
ATOM 5375 O O . ARG B 1 228 ? 112.615 132.178 158.372 1.00 92.06 279 ARG B O 1
ATOM 5377 N N . THR B 1 229 ? 111.854 132.289 156.254 1.00 83.85 280 THR B N 1
ATOM 5378 C CA . THR B 1 229 ? 112.867 131.410 155.688 1.00 86.27 280 THR B CA 1
ATOM 5379 C C . THR B 1 229 ? 113.670 132.164 154.638 1.00 85.42 280 THR B C 1
ATOM 5380 O O . THR B 1 229 ? 113.109 132.921 153.840 1.00 85.18 280 THR B O 1
ATOM 5384 N N . ASN B 1 230 ? 114.984 131.954 154.643 1.00 87.44 281 ASN B N 1
ATOM 5385 C CA . ASN B 1 230 ? 115.879 132.638 153.723 1.00 88.90 281 ASN B CA 1
ATOM 5386 C C . ASN B 1 230 ? 116.965 131.676 153.267 1.00 87.18 281 ASN B C 1
ATOM 5387 O O . ASN B 1 230 ? 117.022 130.518 153.690 1.00 89.82 281 ASN B O 1
ATOM 5392 N N . GLY B 1 231 ? 117.834 132.170 152.392 1.00 83.46 282 GLY B N 1
ATOM 5393 C CA . GLY B 1 231 ? 118.940 131.380 151.894 1.00 83.88 282 GLY B CA 1
ATOM 5394 C C . GLY B 1 231 ? 118.546 130.469 150.751 1.00 83.80 282 GLY B C 1
ATOM 5395 O O . GLY B 1 231 ? 117.433 130.509 150.219 1.00 85.06 282 GLY B O 1
ATOM 5396 N N . VAL B 1 232 ? 119.502 129.623 150.369 1.00 69.51 283 VAL B N 1
ATOM 5397 C CA . VAL B 1 232 ? 119.277 128.675 149.286 1.00 68.15 283 VAL B CA 1
ATOM 5398 C C . VAL B 1 232 ? 118.278 127.620 149.741 1.00 66.22 283 VAL B C 1
ATOM 5399 O O . VAL B 1 232 ? 118.406 127.046 150.829 1.00 69.16 283 VAL B O 1
ATOM 5403 N N . GLY B 1 233 ? 117.272 127.365 148.909 1.00 60.12 284 GLY B N 1
ATOM 5404 C CA . GLY B 1 233 ? 116.256 126.393 149.251 1.00 61.98 284 GLY B CA 1
ATOM 5405 C C . GLY B 1 233 ? 115.132 126.922 150.106 1.00 63.01 284 GLY B C 1
ATOM 5406 O O . GLY B 1 233 ? 114.422 126.131 150.733 1.00 68.69 284 GLY B O 1
ATOM 5407 N N . SER B 1 234 ? 114.947 128.243 150.154 1.00 59.41 285 SER B N 1
ATOM 5408 C CA . SER B 1 234 ? 113.881 128.813 150.970 1.00 65.77 285 SER B CA 1
ATOM 5409 C C . SER B 1 234 ? 112.503 128.394 150.478 1.00 66.88 285 SER B C 1
ATOM 5410 O O . SER B 1 234 ? 111.569 128.278 151.279 1.00 66.88 285 SER B O 1
ATOM 5413 N N . LEU B 1 235 ? 112.352 128.170 149.173 1.00 58.85 286 LEU B N 1
ATOM 5414 C CA . LEU B 1 235 ? 111.049 127.814 148.621 1.00 53.79 286 LEU B CA 1
ATOM 5415 C C . LEU B 1 235 ? 110.564 126.478 149.171 1.00 55.07 286 LEU B C 1
ATOM 5416 O O . LEU B 1 235 ? 109.427 126.361 149.648 1.00 63.27 286 LEU B O 1
ATOM 5421 N N . ILE B 1 236 ? 111.422 125.458 149.129 1.00 54.69 287 ILE B N 1
ATOM 5422 C CA . ILE B 1 236 ? 111.026 124.138 149.606 1.00 58.07 287 ILE B CA 1
ATOM 5423 C C . ILE B 1 236 ? 110.801 124.161 151.112 1.00 62.61 287 ILE B C 1
ATOM 5424 O O . ILE B 1 236 ? 109.870 123.530 151.621 1.00 62.43 287 ILE B O 1
ATOM 5429 N N . THR B 1 237 ? 111.650 124.883 151.849 1.00 64.92 288 THR B N 1
ATOM 5430 C CA . THR B 1 237 ? 111.481 124.968 153.296 1.00 63.25 288 THR B CA 1
ATOM 5431 C C . THR B 1 237 ? 110.162 125.639 153.661 1.00 63.82 288 THR B C 1
ATOM 5432 O O . THR B 1 237 ? 109.457 125.188 154.571 1.00 68.56 288 THR B O 1
ATOM 5436 N N . THR B 1 238 ? 109.814 126.721 152.962 1.00 57.98 289 THR B N 1
ATOM 5437 C CA . THR B 1 238 ? 108.554 127.400 153.237 1.00 57.99 289 THR B CA 1
ATOM 5438 C C . THR B 1 238 ? 107.366 126.502 152.924 1.00 53.67 289 THR B C 1
ATOM 5439 O O . THR B 1 238 ? 106.382 126.479 153.670 1.00 59.70 289 THR B O 1
ATOM 5443 N N . TRP B 1 239 ? 107.440 125.750 151.825 1.00 50.28 290 TRP B N 1
ATOM 5444 C CA . TRP B 1 239 ? 106.363 124.816 151.517 1.00 57.18 290 TRP B CA 1
ATOM 5445 C C . TRP B 1 239 ? 106.280 123.708 152.562 1.00 63.09 290 TRP B C 1
ATOM 5446 O O . TRP B 1 239 ? 105.183 123.246 152.903 1.00 63.68 290 TRP B O 1
ATOM 5457 N N . ILE B 1 240 ? 107.430 123.272 153.079 1.00 69.04 291 ILE B N 1
ATOM 5458 C CA . ILE B 1 240 ? 107.446 122.263 154.134 1.00 68.45 291 ILE B CA 1
ATOM 5459 C C . ILE B 1 240 ? 106.724 122.786 155.369 1.00 66.69 291 ILE B C 1
ATOM 5460 O O . ILE B 1 240 ? 105.892 122.093 155.966 1.00 69.49 291 ILE B O 1
ATOM 5465 N N . HIS B 1 241 ? 107.023 124.026 155.759 1.00 63.13 292 HIS B N 1
ATOM 5466 C CA . HIS B 1 241 ? 106.336 124.624 156.899 1.00 60.63 292 HIS B CA 1
ATOM 5467 C C . HIS B 1 241 ? 104.845 124.777 156.625 1.00 63.08 292 HIS B C 1
ATOM 5468 O O . HIS B 1 241 ? 104.020 124.599 157.530 1.00 68.18 292 HIS B O 1
ATOM 5475 N N . VAL B 1 242 ? 104.478 125.108 155.384 1.00 65.77 293 VAL B N 1
ATOM 5476 C CA . VAL B 1 242 ? 103.065 125.256 155.037 1.00 68.36 293 VAL B CA 1
ATOM 5477 C C . VAL B 1 242 ? 102.327 123.942 155.253 1.00 68.43 293 VAL B C 1
ATOM 5478 O O . VAL B 1 242 ? 101.278 123.896 155.907 1.00 70.03 293 VAL B O 1
ATOM 5482 N N . PHE B 1 243 ? 102.868 122.849 154.711 1.00 73.50 294 PHE B N 1
ATOM 5483 C CA . PHE B 1 243 ? 102.211 121.558 154.884 1.00 75.89 294 PHE B CA 1
ATOM 5484 C C . PHE B 1 243 ? 102.267 121.089 156.332 1.00 75.15 294 PHE B C 1
ATOM 5485 O O . PHE B 1 243 ? 101.380 120.351 156.775 1.00 75.93 294 PHE B O 1
ATOM 5493 N N . ARG B 1 244 ? 103.288 121.505 157.082 1.00 73.31 295 ARG B N 1
ATOM 5494 C CA . ARG B 1 244 ? 103.385 121.099 158.480 1.00 71.55 295 ARG B CA 1
ATOM 5495 C C . ARG B 1 244 ? 102.322 121.781 159.331 1.00 75.22 295 ARG B C 1
ATOM 5496 O O . ARG B 1 244 ? 101.728 121.150 160.213 1.00 77.72 295 ARG B O 1
ATOM 5504 N N . ASN B 1 245 ? 102.066 123.062 159.080 1.00 76.09 296 ASN B N 1
ATOM 5505 C CA . ASN B 1 245 ? 101.123 123.841 159.872 1.00 73.49 296 ASN B CA 1
ATOM 5506 C C . ASN B 1 245 ? 99.771 124.004 159.190 1.00 71.62 296 ASN B C 1
ATOM 5507 O O . ASN B 1 245 ? 98.968 124.832 159.628 1.00 74.14 296 ASN B O 1
ATOM 5512 N N . ILE B 1 246 ? 99.504 123.240 158.132 1.00 71.62 297 ILE B N 1
ATOM 5513 C CA . ILE B 1 246 ? 98.256 123.353 157.382 1.00 75.48 297 ILE B CA 1
ATOM 5514 C C . ILE B 1 246 ? 97.039 123.101 158.264 1.00 76.70 297 ILE B C 1
ATOM 5515 O O . ILE B 1 246 ? 95.930 123.541 157.944 1.00 78.28 297 ILE B O 1
ATOM 5520 N N . HIS B 1 247 ? 97.228 122.393 159.379 1.00 87.04 298 HIS B N 1
ATOM 5521 C CA . HIS B 1 247 ? 96.100 122.123 160.263 1.00 87.20 298 HIS B CA 1
ATOM 5522 C C . HIS B 1 247 ? 95.697 123.356 161.061 1.00 88.78 298 HIS B C 1
ATOM 5523 O O . HIS B 1 247 ? 94.545 123.460 161.497 1.00 86.24 298 HIS B O 1
ATOM 5530 N N . LYS B 1 248 ? 96.619 124.298 161.260 1.00 89.71 299 LYS B N 1
ATOM 5531 C CA . LYS B 1 248 ? 96.370 125.491 162.058 1.00 86.41 299 LYS B CA 1
ATOM 5532 C C . LYS B 1 248 ? 95.948 126.689 161.217 1.00 87.55 299 LYS B C 1
ATOM 5533 O O . LYS B 1 248 ? 95.999 127.824 161.703 1.00 88.61 299 LYS B O 1
ATOM 5539 N N . THR B 1 249 ? 95.541 126.465 159.971 1.00 89.33 300 THR B N 1
ATOM 5540 C CA . THR B 1 249 ? 95.183 127.570 159.094 1.00 89.57 300 THR B CA 1
ATOM 5541 C C . THR B 1 249 ? 93.900 128.245 159.562 1.00 90.55 300 THR B C 1
ATOM 5542 O O . THR B 1 249 ? 92.997 127.599 160.100 1.00 89.86 300 THR B O 1
ATOM 5546 N N . ASN B 1 250 ? 93.827 129.556 159.349 1.00 96.78 301 ASN B N 1
ATOM 5547 C CA . ASN B 1 250 ? 92.653 130.322 159.738 1.00 96.68 301 ASN B CA 1
ATOM 5548 C C . ASN B 1 250 ? 91.507 130.036 158.774 1.00 96.28 301 ASN B C 1
ATOM 5549 O O . ASN B 1 250 ? 91.680 130.097 157.554 1.00 97.38 301 ASN B O 1
ATOM 5554 N N . LEU B 1 251 ? 90.334 129.720 159.326 1.00 96.83 302 LEU B N 1
ATOM 5555 C CA . LEU B 1 251 ? 89.179 129.425 158.483 1.00 96.97 302 LEU B CA 1
ATOM 5556 C C . LEU B 1 251 ? 88.694 130.669 157.748 1.00 99.52 302 LEU B C 1
ATOM 5557 O O . LEU B 1 251 ? 88.364 130.604 156.558 1.00 100.76 302 LEU B O 1
ATOM 5562 N N . CYS B 1 252 ? 88.640 131.810 158.441 1.00 106.65 303 CYS B N 1
ATOM 5563 C CA . CYS B 1 252 ? 88.179 133.041 157.806 1.00 107.81 303 CYS B CA 1
ATOM 5564 C C . CYS B 1 252 ? 89.135 133.491 156.710 1.00 106.65 303 CYS B C 1
ATOM 5565 O O . CYS B 1 252 ? 88.698 133.896 155.625 1.00 106.49 303 CYS B O 1
ATOM 5568 N N . ASP B 1 253 ? 90.442 133.433 156.977 1.00 102.09 304 ASP B N 1
ATOM 5569 C CA . ASP B 1 253 ? 91.422 133.825 155.971 1.00 100.49 304 ASP B CA 1
ATOM 5570 C C . ASP B 1 253 ? 91.353 132.910 154.756 1.00 102.09 304 ASP B C 1
ATOM 5571 O O . ASP B 1 253 ? 91.416 133.378 153.614 1.00 103.38 304 ASP B O 1
ATOM 5573 N N . LEU B 1 254 ? 91.217 131.602 154.982 1.00 104.85 305 LEU B N 1
ATOM 5574 C CA . LEU B 1 254 ? 91.093 130.671 153.867 1.00 104.26 305 LEU B CA 1
ATOM 5575 C C . LEU B 1 254 ? 89.837 130.952 153.055 1.00 103.52 305 LEU B C 1
ATOM 5576 O O . LEU B 1 254 ? 89.865 130.916 151.820 1.00 103.65 305 LEU B O 1
ATOM 5578 N N . ILE B 1 255 ? 88.726 131.249 153.733 1.00 103.33 306 ILE B N 1
ATOM 5579 C CA . ILE B 1 255 ? 87.469 131.500 153.033 1.00 103.73 306 ILE B CA 1
ATOM 5580 C C . ILE B 1 255 ? 87.577 132.752 152.170 1.00 104.23 306 ILE B C 1
ATOM 5581 O O . ILE B 1 255 ? 87.205 132.748 150.990 1.00 102.41 306 ILE B O 1
ATOM 5583 N N . THR B 1 256 ? 88.093 133.843 152.743 1.00 110.95 307 THR B N 1
ATOM 5584 C CA . THR B 1 256 ? 88.162 135.090 151.985 1.00 111.08 307 THR B CA 1
ATOM 5585 C C . THR B 1 256 ? 89.193 135.003 150.865 1.00 111.78 307 THR B C 1
ATOM 5586 O O . THR B 1 256 ? 88.985 135.562 149.783 1.00 112.16 307 THR B O 1
ATOM 5590 N N . SER B 1 257 ? 90.303 134.295 151.096 1.00 110.01 308 SER B N 1
ATOM 5591 C CA . SER B 1 257 ? 91.290 134.117 150.037 1.00 109.49 308 SER B CA 1
ATOM 5592 C C . SER B 1 257 ? 90.728 133.276 148.899 1.00 110.52 308 SER B C 1
ATOM 5593 O O . SER B 1 257 ? 90.970 133.575 147.724 1.00 108.84 308 SER B O 1
ATOM 5596 N N . LEU B 1 258 ? 89.977 132.221 149.227 1.00 116.85 309 LEU B N 1
ATOM 5597 C CA . LEU B 1 258 ? 89.351 131.410 148.188 1.00 116.94 309 LEU B CA 1
ATOM 5598 C C . LEU B 1 258 ? 88.342 132.223 147.389 1.00 118.76 309 LEU B C 1
ATOM 5599 O O . LEU B 1 258 ? 88.288 132.122 146.157 1.00 119.28 309 LEU B O 1
ATOM 5601 N N . LEU B 1 259 ? 87.534 133.040 148.071 1.00 116.89 310 LEU B N 1
ATOM 5602 C CA . LEU B 1 259 ? 86.567 133.874 147.366 1.00 117.38 310 LEU B CA 1
ATOM 5603 C C . LEU B 1 259 ? 87.264 134.877 146.453 1.00 118.15 310 LEU B C 1
ATOM 5604 O O . LEU B 1 259 ? 86.866 135.056 145.294 1.00 116.71 310 LEU B O 1
ATOM 5606 N N . CYS B 1 260 ? 88.311 135.533 146.957 1.00 118.04 311 CYS B N 1
ATOM 5607 C CA . CYS B 1 260 ? 89.035 136.507 146.147 1.00 117.90 311 CYS B CA 1
ATOM 5608 C C . CYS B 1 260 ? 89.700 135.846 144.947 1.00 119.03 311 CYS B C 1
ATOM 5609 O O . CYS B 1 260 ? 89.705 136.405 143.845 1.00 117.81 311 CYS B O 1
ATOM 5611 N N . LEU B 1 261 ? 90.277 134.657 145.141 1.00 121.46 312 LEU B N 1
ATOM 5612 C CA . LEU B 1 261 ? 90.890 133.940 144.028 1.00 120.18 312 LEU B CA 1
ATOM 5613 C C . LEU B 1 261 ? 89.848 133.523 142.997 1.00 119.94 312 LEU B C 1
ATOM 5614 O O . LEU B 1 261 ? 90.100 133.597 141.788 1.00 118.41 312 LEU B O 1
ATOM 5616 N N . LEU B 1 262 ? 88.675 133.079 143.452 1.00 122.21 313 LEU B N 1
ATOM 5617 C CA . LEU B 1 262 ? 87.637 132.634 142.531 1.00 121.78 313 LEU B CA 1
ATOM 5618 C C . LEU B 1 262 ? 86.943 133.793 141.829 1.00 122.04 313 LEU B C 1
ATOM 5619 O O . LEU B 1 262 ? 86.268 133.572 140.818 1.00 121.69 313 LEU B O 1
ATOM 5621 N N . VAL B 1 263 ? 87.079 135.016 142.341 1.00 123.57 314 VAL B N 1
ATOM 5622 C CA . VAL B 1 263 ? 86.443 136.169 141.712 1.00 123.71 314 VAL B CA 1
ATOM 5623 C C . VAL B 1 263 ? 87.430 136.888 140.801 1.00 123.73 314 VAL B C 1
ATOM 5624 O O . VAL B 1 263 ? 87.142 137.126 139.622 1.00 121.83 314 VAL B O 1
ATOM 5628 N N . LEU B 1 264 ? 88.601 137.236 141.339 1.00 125.07 315 LEU B N 1
ATOM 5629 C CA . LEU B 1 264 ? 89.543 138.075 140.602 1.00 123.88 315 LEU B CA 1
ATOM 5630 C C . LEU B 1 264 ? 90.141 137.344 139.407 1.00 124.36 315 LEU B C 1
ATOM 5631 O O . LEU B 1 264 ? 90.282 137.928 138.327 1.00 123.35 315 LEU B O 1
ATOM 5633 N N . LEU B 1 265 ? 90.512 136.074 139.581 1.00 128.14 316 LEU B N 1
ATOM 5634 C CA . LEU B 1 265 ? 91.199 135.351 138.511 1.00 127.26 316 LEU B CA 1
ATOM 5635 C C . LEU B 1 265 ? 90.364 135.220 137.243 1.00 127.57 316 LEU B C 1
ATOM 5636 O O . LEU B 1 265 ? 90.898 135.497 136.154 1.00 126.51 316 LEU B O 1
ATOM 5641 N N . PRO B 1 266 ? 89.092 134.804 137.284 1.00 134.33 317 PRO B N 1
ATOM 5642 C CA . PRO B 1 266 ? 88.307 134.787 136.038 1.00 134.13 317 PRO B CA 1
ATOM 5643 C C . PRO B 1 266 ? 88.155 136.157 135.404 1.00 133.41 317 PRO B C 1
ATOM 5644 O O . PRO B 1 266 ? 88.095 136.258 134.172 1.00 132.78 317 PRO B O 1
ATOM 5648 N N . THR B 1 267 ? 88.092 137.215 136.207 1.00 134.33 318 THR B N 1
ATOM 5649 C CA . THR B 1 267 ? 87.958 138.568 135.683 1.00 134.91 318 THR B CA 1
ATOM 5650 C C . THR B 1 267 ? 89.292 139.085 135.153 1.00 133.40 318 THR B C 1
ATOM 5651 O O . THR B 1 267 ? 89.379 139.562 134.022 1.00 132.54 318 THR B O 1
ATOM 5653 N N . ILE B 1 284 ? 88.665 146.011 137.792 1.00 117.35 335 ILE B N 1
ATOM 5654 C CA . ILE B 1 284 ? 88.077 145.012 138.677 1.00 120.40 335 ILE B CA 1
ATOM 5655 C C . ILE B 1 284 ? 88.903 144.901 139.952 1.00 121.32 335 ILE B C 1
ATOM 5656 O O . ILE B 1 284 ? 88.374 144.612 141.024 1.00 121.05 335 ILE B O 1
ATOM 5661 N N . GLU B 1 285 ? 90.212 145.129 139.826 1.00 122.94 336 GLU B N 1
ATOM 5662 C CA . GLU B 1 285 ? 91.084 145.083 140.995 1.00 123.18 336 GLU B CA 1
ATOM 5663 C C . GLU B 1 285 ? 90.716 146.164 142.003 1.00 124.53 336 GLU B C 1
ATOM 5664 O O . GLU B 1 285 ? 90.689 145.913 143.214 1.00 124.78 336 GLU B O 1
ATOM 5666 N N . LEU B 1 286 ? 90.428 147.377 141.520 1.00 122.59 337 LEU B N 1
ATOM 5667 C CA . LEU B 1 286 ? 90.079 148.469 142.424 1.00 121.10 337 LEU B CA 1
ATOM 5668 C C . LEU B 1 286 ? 88.780 148.183 143.167 1.00 119.98 337 LEU B C 1
ATOM 5669 O O . LEU B 1 286 ? 88.690 148.401 144.382 1.00 119.18 337 LEU B O 1
ATOM 5671 N N . VAL B 1 287 ? 87.762 147.692 142.456 1.00 120.30 338 VAL B N 1
ATOM 5672 C CA . VAL B 1 287 ? 86.496 147.393 143.116 1.00 121.82 338 VAL B CA 1
ATOM 5673 C C . VAL B 1 287 ? 86.650 146.203 144.055 1.00 121.97 338 VAL B C 1
ATOM 5674 O O . VAL B 1 287 ? 85.978 146.134 145.092 1.00 122.25 338 VAL B O 1
ATOM 5678 N N . VAL B 1 288 ? 87.538 145.261 143.728 1.00 119.15 339 VAL B N 1
ATOM 5679 C CA . VAL B 1 288 ? 87.804 144.147 144.634 1.00 119.50 339 VAL B CA 1
ATOM 5680 C C . VAL B 1 288 ? 88.436 144.654 145.923 1.00 119.57 339 VAL B C 1
ATOM 5681 O O . VAL B 1 288 ? 88.075 144.221 147.023 1.00 118.69 339 VAL B O 1
ATOM 5683 N N . VAL B 1 289 ? 89.390 145.581 145.804 1.00 119.90 340 VAL B N 1
ATOM 5684 C CA . VAL B 1 289 ? 90.019 146.164 146.987 1.00 120.41 340 VAL B CA 1
ATOM 5685 C C . VAL B 1 289 ? 88.983 146.891 147.833 1.00 120.79 340 VAL B C 1
ATOM 5686 O O . VAL B 1 289 ? 88.947 146.754 149.062 1.00 120.34 340 VAL B O 1
ATOM 5690 N N . VAL B 1 290 ? 88.119 147.675 147.182 1.00 118.92 341 VAL B N 1
ATOM 5691 C CA . VAL B 1 290 ? 87.108 148.438 147.911 1.00 118.37 341 VAL B CA 1
ATOM 5692 C C . VAL B 1 290 ? 86.154 147.499 148.639 1.00 117.70 341 VAL B C 1
ATOM 5693 O O . VAL B 1 290 ? 85.827 147.704 149.814 1.00 115.17 341 VAL B O 1
ATOM 5695 N N . ALA B 1 291 ? 85.695 146.451 147.950 1.00 118.56 342 ALA B N 1
ATOM 5696 C CA . ALA B 1 291 ? 84.763 145.510 148.563 1.00 118.37 342 ALA B CA 1
ATOM 5697 C C . ALA B 1 291 ? 85.407 144.766 149.725 1.00 118.91 342 ALA B C 1
ATOM 5698 O O . ALA B 1 291 ? 84.781 144.582 150.776 1.00 118.97 342 ALA B O 1
ATOM 5700 N N . ALA B 1 292 ? 86.656 144.324 149.557 1.00 119.96 343 ALA B N 1
ATOM 5701 C CA . ALA B 1 292 ? 87.337 143.609 150.631 1.00 119.56 343 ALA B CA 1
ATOM 5702 C C . ALA B 1 292 ? 87.540 144.503 151.846 1.00 119.29 343 ALA B C 1
ATOM 5703 O O . ALA B 1 292 ? 87.329 144.071 152.987 1.00 118.01 343 ALA B O 1
ATOM 5705 N N . THR B 1 293 ? 87.946 145.755 151.624 1.00 119.44 344 THR B N 1
ATOM 5706 C CA . THR B 1 293 ? 88.133 146.676 152.740 1.00 118.99 344 THR B CA 1
ATOM 5707 C C . THR B 1 293 ? 86.813 146.965 153.443 1.00 119.38 344 THR B C 1
ATOM 5708 O O . THR B 1 293 ? 86.760 147.022 154.677 1.00 119.35 344 THR B O 1
ATOM 5712 N N . LEU B 1 294 ? 85.736 147.151 152.676 1.00 119.05 345 LEU B N 1
ATOM 5713 C CA . LEU B 1 294 ? 84.434 147.406 153.282 1.00 118.85 345 LEU B CA 1
ATOM 5714 C C . LEU B 1 294 ? 83.957 146.208 154.095 1.00 119.29 345 LEU B C 1
ATOM 5715 O O . LEU B 1 294 ? 83.404 146.371 155.188 1.00 117.37 345 LEU B O 1
ATOM 5717 N N . ALA B 1 295 ? 84.157 144.996 153.572 1.00 120.92 346 ALA B N 1
ATOM 5718 C CA . ALA B 1 295 ? 83.760 143.800 154.305 1.00 120.02 346 ALA B CA 1
ATOM 5719 C C . ALA B 1 295 ? 84.569 143.642 155.586 1.00 120.65 346 ALA B C 1
ATOM 5720 O O . ALA B 1 295 ? 84.022 143.274 156.632 1.00 121.55 346 ALA B O 1
ATOM 5722 N N . SER B 1 296 ? 85.875 143.908 155.523 1.00 121.54 347 SER B N 1
ATOM 5723 C CA . SER B 1 296 ? 86.705 143.811 156.719 1.00 121.49 347 SER B CA 1
ATOM 5724 C C . SER B 1 296 ? 86.331 144.878 157.742 1.00 122.01 347 SER B C 1
ATOM 5725 O O . SER B 1 296 ? 86.371 144.628 158.951 1.00 120.85 347 SER B O 1
ATOM 5728 N N . HIS B 1 297 ? 85.974 146.073 157.278 1.00 125.62 348 HIS B N 1
ATOM 5729 C CA . HIS B 1 297 ? 85.519 147.117 158.178 1.00 123.64 348 HIS B CA 1
ATOM 5730 C C . HIS B 1 297 ? 84.116 146.797 158.687 1.00 125.81 348 HIS B C 1
ATOM 5731 O O . HIS B 1 297 ? 83.425 145.911 158.175 1.00 126.35 348 HIS B O 1
ATOM 5733 N N . PHE B 1 298 ? 83.699 147.538 159.716 1.00 134.43 349 PHE B N 1
ATOM 5734 C CA . PHE B 1 298 ? 82.401 147.333 160.362 1.00 135.08 349 PHE B CA 1
ATOM 5735 C C . PHE B 1 298 ? 82.254 145.896 160.860 1.00 135.87 349 PHE B C 1
ATOM 5736 O O . PHE B 1 298 ? 81.188 145.288 160.759 1.00 135.49 349 PHE B O 1
ATOM 5738 N N . GLY B 1 299 ? 83.340 145.350 161.401 1.00 129.66 350 GLY B N 1
ATOM 5739 C CA . GLY B 1 299 ? 83.334 143.998 161.925 1.00 127.41 350 GLY B CA 1
ATOM 5740 C C . GLY B 1 299 ? 84.523 143.710 162.818 1.00 127.77 350 GLY B C 1
ATOM 5741 O O . GLY B 1 299 ? 85.572 144.350 162.696 1.00 128.09 350 GLY B O 1
ATOM 5742 N N . LYS B 1 300 ? 84.371 142.743 163.726 1.00 121.57 351 LYS B N 1
ATOM 5743 C CA . LYS B 1 300 ? 85.426 142.371 164.659 1.00 120.94 351 LYS B CA 1
ATOM 5744 C C . LYS B 1 300 ? 86.222 141.158 164.194 1.00 120.29 351 LYS B C 1
ATOM 5745 O O . LYS B 1 300 ? 86.764 140.420 165.027 1.00 119.29 351 LYS B O 1
ATOM 5747 N N . LEU B 1 301 ? 86.306 140.931 162.880 1.00 114.71 352 LEU B N 1
ATOM 5748 C CA . LEU B 1 301 ? 87.064 139.797 162.365 1.00 115.36 352 LEU B CA 1
ATOM 5749 C C . LEU B 1 301 ? 88.554 139.917 162.648 1.00 114.75 352 LEU B C 1
ATOM 5750 O O . LEU B 1 301 ? 89.256 138.900 162.652 1.00 112.09 352 LEU B O 1
ATOM 5755 N N . HIS B 1 302 ? 89.056 141.132 162.885 1.00 116.15 353 HIS B N 1
ATOM 5756 C CA . HIS B 1 302 ? 90.447 141.283 163.295 1.00 115.04 353 HIS B CA 1
ATOM 5757 C C . HIS B 1 302 ? 90.696 140.653 164.659 1.00 117.48 353 HIS B C 1
ATOM 5758 O O . HIS B 1 302 ? 91.828 140.259 164.963 1.00 117.56 353 HIS B O 1
ATOM 5765 N N . GLU B 1 303 ? 89.659 140.548 165.488 1.00 123.38 354 GLU B N 1
ATOM 5766 C CA . GLU B 1 303 ? 89.755 139.942 166.810 1.00 121.61 354 GLU B CA 1
ATOM 5767 C C . GLU B 1 303 ? 88.964 138.648 166.923 1.00 122.19 354 GLU B C 1
ATOM 5768 O O . GLU B 1 303 ? 89.497 137.639 167.394 1.00 122.27 354 GLU B O 1
ATOM 5770 N N . ASN B 1 304 ? 87.694 138.653 166.506 1.00 119.68 355 ASN B N 1
ATOM 5771 C CA . ASN B 1 304 ? 86.883 137.442 166.595 1.00 119.13 355 ASN B CA 1
ATOM 5772 C C . ASN B 1 304 ? 87.420 136.344 165.686 1.00 118.87 355 ASN B C 1
ATOM 5773 O O . ASN B 1 304 ? 87.519 135.182 166.095 1.00 117.69 355 ASN B O 1
ATOM 5775 N N . TYR B 1 305 ? 87.770 136.691 164.448 1.00 111.94 356 TYR B N 1
ATOM 5776 C CA . TYR B 1 305 ? 88.336 135.730 163.512 1.00 110.29 356 TYR B CA 1
ATOM 5777 C C . TYR B 1 305 ? 89.859 135.709 163.528 1.00 110.37 356 TYR B C 1
ATOM 5778 O O . TYR B 1 305 ? 90.451 134.802 162.933 1.00 111.47 356 TYR B O 1
ATOM 5780 N N . ASN B 1 306 ? 90.495 136.675 164.194 1.00 105.31 357 ASN B N 1
ATOM 5781 C CA . ASN B 1 306 ? 91.953 136.729 164.328 1.00 103.49 357 ASN B CA 1
ATOM 5782 C C . ASN B 1 306 ? 92.645 136.690 162.967 1.00 105.53 357 ASN B C 1
ATOM 5783 O O . ASN B 1 306 ? 93.650 136.003 162.776 1.00 106.46 357 ASN B O 1
ATOM 5785 N N . SER B 1 307 ? 92.103 137.438 162.011 1.00 102.38 358 SER B N 1
ATOM 5786 C CA . SER B 1 307 ? 92.665 137.500 160.672 1.00 100.82 358 SER B CA 1
ATOM 5787 C C . SER B 1 307 ? 93.728 138.588 160.586 1.00 100.61 358 SER B C 1
ATOM 5788 O O . SER B 1 307 ? 93.672 139.596 161.295 1.00 101.23 358 SER B O 1
ATOM 5791 N N . SER B 1 308 ? 94.707 138.366 159.712 1.00 101.03 359 SER B N 1
ATOM 5792 C CA . SER B 1 308 ? 95.775 139.339 159.526 1.00 101.39 359 SER B CA 1
ATOM 5793 C C . SER B 1 308 ? 95.224 140.628 158.930 1.00 103.96 359 SER B C 1
ATOM 5794 O O . SER B 1 308 ? 94.386 140.607 158.026 1.00 105.14 359 SER B O 1
ATOM 5797 N N . ILE B 1 309 ? 95.705 141.757 159.445 1.00 100.21 360 ILE B N 1
ATOM 5798 C CA . ILE B 1 309 ? 95.230 143.078 159.057 1.00 99.02 360 ILE B CA 1
ATOM 5799 C C . ILE B 1 309 ? 96.437 143.953 158.746 1.00 98.12 360 ILE B C 1
ATOM 5800 O O . ILE B 1 309 ? 97.471 143.856 159.415 1.00 98.73 360 ILE B O 1
ATOM 5805 N N . ALA B 1 310 ? 96.307 144.799 157.719 1.00 89.94 361 ALA B N 1
ATOM 5806 C CA . ALA B 1 310 ? 97.414 145.663 157.321 1.00 90.38 361 ALA B CA 1
ATOM 5807 C C . ALA B 1 310 ? 97.825 146.599 158.450 1.00 91.55 361 ALA B C 1
ATOM 5808 O O . ALA B 1 310 ? 99.020 146.798 158.698 1.00 89.33 361 ALA B O 1
ATOM 5810 N N . GLY B 1 311 ? 96.856 147.181 159.143 1.00 98.40 362 GLY B N 1
ATOM 5811 C CA . GLY B 1 311 ? 97.152 148.025 160.281 1.00 96.66 362 GLY B CA 1
ATOM 5812 C C . GLY B 1 311 ? 97.220 149.499 159.938 1.00 97.01 362 GLY B C 1
ATOM 5813 O O . GLY B 1 311 ? 96.826 149.957 158.862 1.00 98.09 362 GLY B O 1
ATOM 5814 N N . HIS B 1 312 ? 97.733 150.257 160.904 1.00 92.01 363 HIS B N 1
ATOM 5815 C CA . HIS B 1 312 ? 97.830 151.702 160.775 1.00 90.18 363 HIS B CA 1
ATOM 5816 C C . HIS B 1 312 ? 98.937 152.089 159.803 1.00 91.34 363 HIS B C 1
ATOM 5817 O O . HIS B 1 312 ? 100.043 151.545 159.848 1.00 89.80 363 HIS B O 1
ATOM 5824 N N . ILE B 1 313 ? 98.630 153.032 158.923 1.00 89.48 364 ILE B N 1
ATOM 5825 C CA . ILE B 1 313 ? 99.575 153.576 157.953 1.00 86.56 364 ILE B CA 1
ATOM 5826 C C . ILE B 1 313 ? 99.919 154.997 158.384 1.00 86.99 364 ILE B C 1
ATOM 5827 O O . ILE B 1 313 ? 99.027 155.856 158.423 1.00 84.67 364 ILE B O 1
ATOM 5829 N N . PRO B 1 314 ? 101.174 155.289 158.725 1.00 87.88 365 PRO B N 1
ATOM 5830 C CA . PRO B 1 314 ? 101.521 156.640 159.179 1.00 86.46 365 PRO B CA 1
ATOM 5831 C C . PRO B 1 314 ? 101.248 157.680 158.104 1.00 87.72 365 PRO B C 1
ATOM 5832 O O . PRO B 1 314 ? 101.420 157.433 156.909 1.00 92.53 365 PRO B O 1
ATOM 5836 N N . THR B 1 315 ? 100.821 158.856 158.546 1.00 84.70 366 THR B N 1
ATOM 5837 C CA . THR B 1 315 ? 100.495 159.957 157.655 1.00 87.77 366 THR B CA 1
ATOM 5838 C C . THR B 1 315 ? 101.636 160.966 157.609 1.00 90.20 366 THR B C 1
ATOM 5839 O O . THR B 1 315 ? 102.528 160.978 158.461 1.00 89.57 366 THR B O 1
ATOM 5843 N N . GLY B 1 316 ? 101.600 161.817 156.589 1.00 86.19 367 GLY B N 1
ATOM 5844 C CA . GLY B 1 316 ? 102.594 162.855 156.434 1.00 85.22 367 GLY B CA 1
ATOM 5845 C C . GLY B 1 316 ? 103.913 162.331 155.896 1.00 84.53 367 GLY B C 1
ATOM 5846 O O . GLY B 1 316 ? 104.066 161.159 155.541 1.00 85.02 367 GLY B O 1
ATOM 5847 N N . PHE B 1 317 ? 104.885 163.237 155.842 1.00 73.53 368 PHE B N 1
ATOM 5848 C CA . PHE B 1 317 ? 106.225 162.934 155.362 1.00 68.40 368 PHE B CA 1
ATOM 5849 C C . PHE B 1 317 ? 107.216 163.084 156.506 1.00 73.05 368 PHE B C 1
ATOM 5850 O O . PHE B 1 317 ? 107.234 164.117 157.183 1.00 75.80 368 PHE B O 1
ATOM 5858 N N . MET B 1 318 ? 108.030 162.061 156.718 1.00 70.61 369 MET B N 1
ATOM 5859 C CA . MET B 1 318 ? 109.082 162.139 157.716 1.00 72.21 369 MET B CA 1
ATOM 5860 C C . MET B 1 318 ? 110.227 163.007 157.208 1.00 72.61 369 MET B C 1
ATOM 5861 O O . MET B 1 318 ? 110.396 163.184 156.000 1.00 75.19 369 MET B O 1
ATOM 5866 N N . PRO B 1 319 ? 111.018 163.576 158.113 1.00 68.89 370 PRO B N 1
ATOM 5867 C CA . PRO B 1 319 ? 112.177 164.370 157.690 1.00 69.37 370 PRO B CA 1
ATOM 5868 C C . PRO B 1 319 ? 113.164 163.517 156.916 1.00 67.58 370 PRO B C 1
ATOM 5869 O O . PRO B 1 319 ? 113.363 162.337 157.241 1.00 70.71 370 PRO B O 1
ATOM 5871 N N . PRO B 1 320 ? 113.795 164.071 155.883 1.00 58.89 371 PRO B N 1
ATOM 5872 C CA . PRO B 1 320 ? 114.749 163.281 155.096 1.00 56.64 371 PRO B CA 1
ATOM 5873 C C . PRO B 1 320 ? 115.921 162.817 155.946 1.00 57.36 371 PRO B C 1
ATOM 5874 O O . PRO B 1 320 ? 116.401 163.535 156.825 1.00 60.48 371 PRO B O 1
ATOM 5878 N N . LYS B 1 321 ? 116.381 161.598 155.675 1.00 53.28 372 LYS B N 1
ATOM 5879 C CA . LYS B 1 321 ? 117.487 160.998 156.406 1.00 54.79 372 LYS B CA 1
ATOM 5880 C C . LYS B 1 321 ? 118.534 160.518 155.415 1.00 57.15 372 LYS B C 1
ATOM 5881 O O . LYS B 1 321 ? 118.226 159.735 154.513 1.00 58.70 372 LYS B O 1
ATOM 5887 N N . VAL B 1 322 ? 119.762 160.989 155.587 1.00 56.02 373 VAL B N 1
ATOM 5888 C CA . VAL B 1 322 ? 120.861 160.572 154.708 1.00 56.07 373 VAL B CA 1
ATOM 5889 C C . VAL B 1 322 ? 121.156 159.097 154.942 1.00 54.16 373 VAL B C 1
ATOM 5890 O O . VAL B 1 322 ? 121.177 158.654 156.103 1.00 54.62 373 VAL B O 1
ATOM 5894 N N . PRO B 1 323 ? 121.368 158.299 153.894 1.00 52.30 374 PRO B N 1
ATOM 5895 C CA . PRO B 1 323 ? 121.682 156.881 154.100 1.00 52.53 374 PRO B CA 1
ATOM 5896 C C . PRO B 1 323 ? 122.931 156.713 154.949 1.00 56.09 374 PRO B C 1
ATOM 5897 O O . PRO B 1 323 ? 123.914 157.439 154.790 1.00 57.78 374 PRO B O 1
ATOM 5901 N N . GLU B 1 324 ? 122.885 155.743 155.855 1.00 60.25 375 GLU B N 1
ATOM 5902 C CA . GLU B 1 324 ? 124.014 155.494 156.739 1.00 58.83 375 GLU B CA 1
ATOM 5903 C C . GLU B 1 324 ? 125.150 154.867 155.943 1.00 62.80 375 GLU B C 1
ATOM 5904 O O . GLU B 1 324 ? 124.980 153.806 155.335 1.00 63.32 375 GLU B O 1
ATOM 5906 N N . TRP B 1 325 ? 126.309 155.521 155.950 1.00 76.01 376 TRP B N 1
ATOM 5907 C CA . TRP B 1 325 ? 127.456 155.028 155.202 1.00 75.40 376 TRP B CA 1
ATOM 5908 C C . TRP B 1 325 ? 128.180 153.889 155.906 1.00 77.60 376 TRP B C 1
ATOM 5909 O O . TRP B 1 325 ? 129.188 153.404 155.386 1.00 79.90 376 TRP B O 1
ATOM 5920 N N . ASN B 1 326 ? 127.697 153.457 157.072 1.00 73.64 377 ASN B N 1
ATOM 5921 C CA . ASN B 1 326 ? 128.317 152.332 157.756 1.00 72.90 377 ASN B CA 1
ATOM 5922 C C . ASN B 1 326 ? 128.067 151.016 157.027 1.00 77.48 377 ASN B C 1
ATOM 5923 O O . ASN B 1 326 ? 128.859 150.077 157.160 1.00 79.06 377 ASN B O 1
ATOM 5925 N N . LEU B 1 327 ? 126.979 150.926 156.261 1.00 72.77 378 LEU B N 1
ATOM 5926 C CA . LEU B 1 327 ? 126.580 149.683 155.615 1.00 73.33 378 LEU B CA 1
ATOM 5927 C C . LEU B 1 327 ? 126.936 149.631 154.134 1.00 71.41 378 LEU B C 1
ATOM 5928 O O . LEU B 1 327 ? 126.513 148.699 153.445 1.00 75.35 378 LEU B O 1
ATOM 5933 N N . ILE B 1 328 ? 127.700 150.604 153.630 1.00 65.78 379 ILE B N 1
ATOM 5934 C CA . ILE B 1 328 ? 128.018 150.626 152.197 1.00 65.48 379 ILE B CA 1
ATOM 5935 C C . ILE B 1 328 ? 128.740 149.368 151.735 1.00 70.07 379 ILE B C 1
ATOM 5936 O O . ILE B 1 328 ? 128.328 148.787 150.721 1.00 68.44 379 ILE B O 1
ATOM 5941 N N . PRO B 1 329 ? 129.807 148.893 152.392 1.00 81.33 380 PRO B N 1
ATOM 5942 C CA . PRO B 1 329 ? 130.527 147.740 151.826 1.00 79.90 380 PRO B CA 1
ATOM 5943 C C . PRO B 1 329 ? 129.713 146.460 151.832 1.00 77.37 380 PRO B C 1
ATOM 5944 O O . PRO B 1 329 ? 129.925 145.596 150.973 1.00 80.30 380 PRO B O 1
ATOM 5948 N N . SER B 1 330 ? 128.788 146.307 152.781 1.00 66.14 381 SER B N 1
ATOM 5949 C CA . SER B 1 330 ? 127.990 145.089 152.829 1.00 71.29 381 SER B CA 1
ATOM 5950 C C . SER B 1 330 ? 126.942 145.053 151.725 1.00 71.56 381 SER B C 1
ATOM 5951 O O . SER B 1 330 ? 126.663 143.983 151.171 1.00 72.04 381 SER B O 1
ATOM 5954 N N . VAL B 1 331 ? 126.360 146.206 151.385 1.00 66.08 382 VAL B N 1
ATOM 5955 C CA . VAL B 1 331 ? 125.235 146.246 150.455 1.00 61.55 382 VAL B CA 1
ATOM 5956 C C . VAL B 1 331 ? 125.647 146.496 149.013 1.00 61.68 382 VAL B C 1
ATOM 5957 O O . VAL B 1 331 ? 124.784 146.454 148.122 1.00 68.42 382 VAL B O 1
ATOM 5961 N N . ALA B 1 332 ? 126.928 146.761 148.749 1.00 53.53 383 ALA B N 1
ATOM 5962 C CA . ALA B 1 332 ? 127.350 147.073 147.388 1.00 59.45 383 ALA B CA 1
ATOM 5963 C C . ALA B 1 332 ? 127.170 145.882 146.454 1.00 61.05 383 ALA B C 1
ATOM 5964 O O . ALA B 1 332 ? 126.732 146.046 145.309 1.00 59.78 383 ALA B O 1
ATOM 5966 N N . VAL B 1 333 ? 127.493 144.676 146.928 1.00 56.75 384 VAL B N 1
ATOM 5967 C CA . VAL B 1 333 ? 127.445 143.494 146.071 1.00 58.64 384 VAL B CA 1
ATOM 5968 C C . VAL B 1 333 ? 126.024 143.250 145.573 1.00 58.39 384 VAL B C 1
ATOM 5969 O O . VAL B 1 333 ? 125.803 142.965 144.390 1.00 58.40 384 VAL B O 1
ATOM 5973 N N . ASP B 1 334 ? 125.041 143.357 146.468 1.00 50.64 385 ASP B N 1
ATOM 5974 C CA . ASP B 1 334 ? 123.652 143.221 146.048 1.00 51.51 385 ASP B CA 1
ATOM 5975 C C . ASP B 1 334 ? 123.210 144.398 145.190 1.00 56.26 385 ASP B C 1
ATOM 5976 O O . ASP B 1 334 ? 122.385 144.232 144.283 1.00 56.65 385 ASP B O 1
ATOM 5978 N N . ALA B 1 335 ? 123.747 145.588 145.463 1.00 50.12 386 ALA B N 1
ATOM 5979 C CA . ALA B 1 335 ? 123.396 146.758 144.669 1.00 41.70 386 ALA B CA 1
ATOM 5980 C C . ALA B 1 335 ? 123.825 146.600 143.218 1.00 45.16 386 ALA B C 1
ATOM 5981 O O . ALA B 1 335 ? 123.207 147.186 142.324 1.00 47.11 386 ALA B O 1
ATOM 5983 N N . ILE B 1 336 ? 124.877 145.818 142.964 1.00 48.41 387 ILE B N 1
ATOM 5984 C CA . ILE B 1 336 ? 125.282 145.554 141.583 1.00 46.42 387 ILE B CA 1
ATOM 5985 C C . ILE B 1 336 ? 124.145 144.892 140.815 1.00 47.36 387 ILE B C 1
ATOM 5986 O O . ILE B 1 336 ? 123.749 145.350 139.737 1.00 45.85 387 ILE B O 1
ATOM 5991 N N . ALA B 1 337 ? 123.593 143.813 141.373 1.00 44.11 388 ALA B N 1
ATOM 5992 C CA . ALA B 1 337 ? 122.500 143.112 140.710 1.00 33.93 388 ALA B CA 1
ATOM 5993 C C . ALA B 1 337 ? 121.255 143.981 140.633 1.00 37.30 388 ALA B C 1
ATOM 5994 O O . ALA B 1 337 ? 120.542 143.964 139.623 1.00 42.35 388 ALA B O 1
ATOM 5996 N N . ILE B 1 338 ? 120.978 144.750 141.689 1.00 35.98 389 ILE B N 1
ATOM 5997 C CA . ILE B 1 338 ? 119.800 145.614 141.692 1.00 33.26 389 ILE B CA 1
ATOM 5998 C C . ILE B 1 338 ? 119.873 146.618 140.549 1.00 37.00 389 ILE B C 1
ATOM 5999 O O . ILE B 1 338 ? 118.930 146.761 139.760 1.00 41.75 389 ILE B O 1
ATOM 6004 N N . SER B 1 339 ? 121.002 147.321 140.438 1.00 41.34 390 SER B N 1
ATOM 6005 C CA . SER B 1 339 ? 121.154 148.328 139.394 1.00 35.86 390 SER B CA 1
ATOM 6006 C C . SER B 1 339 ? 121.133 147.700 138.009 1.00 42.05 390 SER B C 1
ATOM 6007 O O . SER B 1 339 ? 120.500 148.233 137.090 1.00 48.54 390 SER B O 1
ATOM 6010 N N . ILE B 1 340 ? 121.831 146.579 137.814 1.00 42.04 391 ILE B N 1
ATOM 6011 C CA . ILE B 1 340 ? 121.890 145.916 136.470 1.00 39.04 391 ILE B CA 1
ATOM 6012 C C . ILE B 1 340 ? 120.470 145.575 136.004 1.00 41.42 391 ILE B C 1
ATOM 6013 O O . ILE B 1 340 ? 120.085 146.057 134.936 1.00 46.95 391 ILE B O 1
ATOM 6018 N N . ILE B 1 341 ? 119.717 144.789 136.776 1.00 39.53 392 ILE B N 1
ATOM 6019 C CA . ILE B 1 341 ? 118.345 144.359 136.371 1.00 31.44 392 ILE B CA 1
ATOM 6020 C C . ILE B 1 341 ? 117.450 145.591 136.239 1.00 32.17 392 ILE B C 1
ATOM 6021 O O . ILE B 1 341 ? 116.614 145.612 135.336 1.00 44.28 392 ILE B O 1
ATOM 6026 N N . GLY B 1 342 ? 117.633 146.590 137.094 1.00 35.35 393 GLY B N 1
ATOM 6027 C CA . GLY B 1 342 ? 116.779 147.790 137.060 1.00 40.92 393 GLY B CA 1
ATOM 6028 C C . GLY B 1 342 ? 116.904 148.569 135.763 1.00 41.29 393 GLY B C 1
ATOM 6029 O O . GLY B 1 342 ? 115.896 149.139 135.330 1.00 49.22 393 GLY B O 1
ATOM 6030 N N . PHE B 1 343 ? 118.101 148.614 135.172 1.00 52.72 394 PHE B N 1
ATOM 6031 C CA . PHE B 1 343 ? 118.324 149.354 133.901 1.00 54.03 394 PHE B CA 1
ATOM 6032 C C . PHE B 1 343 ? 118.136 148.410 132.708 1.00 50.91 394 PHE B C 1
ATOM 6033 O O . PHE B 1 343 ? 117.719 148.882 131.650 1.00 55.37 394 PHE B O 1
ATOM 6041 N N . ALA B 1 344 ? 118.409 147.119 132.880 1.00 49.04 395 ALA B N 1
ATOM 6042 C CA . ALA B 1 344 ? 118.184 146.141 131.793 1.00 50.93 395 ALA B CA 1
ATOM 6043 C C . ALA B 1 344 ? 116.686 146.004 131.505 1.00 52.96 395 ALA B C 1
ATOM 6044 O O . ALA B 1 344 ? 116.332 145.923 130.324 1.00 61.30 395 ALA B O 1
ATOM 6046 N N . ILE B 1 345 ? 115.857 146.011 132.528 1.00 47.54 396 ILE B N 1
ATOM 6047 C CA . ILE B 1 345 ? 114.398 145.794 132.390 1.00 51.78 396 ILE B CA 1
ATOM 6048 C C . ILE B 1 345 ? 113.706 147.132 132.176 1.00 55.96 396 ILE B C 1
ATOM 6049 O O . ILE B 1 345 ? 112.505 147.125 131.983 1.00 61.48 396 ILE B O 1
ATOM 6054 N N . THR B 1 346 ? 114.430 148.237 132.149 1.00 53.81 397 THR B N 1
ATOM 6055 C CA . THR B 1 346 ? 113.790 149.551 131.879 1.00 54.47 397 THR B CA 1
ATOM 6056 C C . THR B 1 346 ? 114.168 149.993 130.467 1.00 60.58 397 THR B C 1
ATOM 6057 O O . THR B 1 346 ? 113.281 149.994 129.602 1.00 65.65 397 THR B O 1
ATOM 6061 N N . VAL B 1 347 ? 115.435 150.339 130.246 1.00 64.79 398 VAL B N 1
ATOM 6062 C CA . VAL B 1 347 ? 115.927 150.744 128.895 1.00 62.44 398 VAL B CA 1
ATOM 6063 C C . VAL B 1 347 ? 115.328 149.822 127.847 1.00 61.42 398 VAL B C 1
ATOM 6064 O O . VAL B 1 347 ? 115.285 150.234 126.705 1.00 63.21 398 VAL B O 1
ATOM 6068 N N . SER B 1 348 ? 114.895 148.627 128.247 1.00 63.00 399 SER B N 1
ATOM 6069 C CA . SER B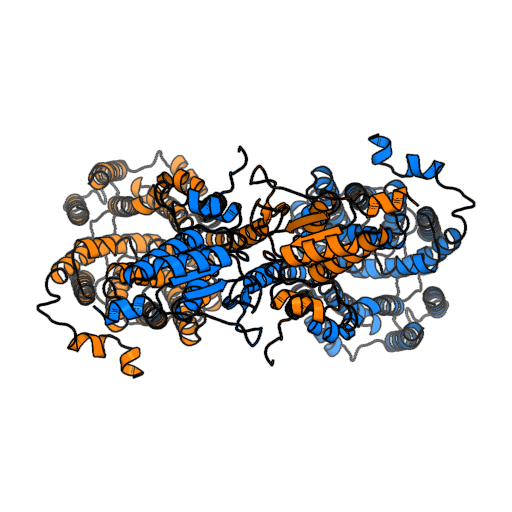 1 348 ? 114.299 147.658 127.295 1.00 67.18 399 SER B CA 1
ATOM 6070 C C . SER B 1 348 ? 112.841 148.036 127.046 1.00 67.37 399 SER B C 1
ATOM 6071 O O . SER B 1 348 ? 112.535 148.429 125.914 1.00 72.22 399 SER B O 1
ATOM 6074 N N . LEU B 1 349 ? 111.983 147.952 128.065 1.00 61.79 400 LEU B N 1
ATOM 6075 C CA . LEU B 1 349 ? 110.538 148.216 127.829 1.00 63.23 400 LEU B CA 1
ATOM 6076 C C . LEU B 1 349 ? 110.347 149.703 127.502 1.00 66.07 400 LEU B C 1
ATOM 6077 O O . LEU B 1 349 ? 109.229 150.076 127.123 1.00 69.90 400 LEU B O 1
ATOM 6082 N N . SER B 1 350 ? 111.404 150.510 127.618 1.00 72.64 401 SER B N 1
ATOM 6083 C CA . SER B 1 350 ? 111.316 151.932 127.202 1.00 73.30 401 SER B CA 1
ATOM 6084 C C . SER B 1 350 ? 111.713 152.021 125.733 1.00 78.89 401 SER B C 1
ATOM 6085 O O . SER B 1 350 ? 111.250 152.961 125.067 1.00 80.98 401 SER B O 1
ATOM 6088 N N . GLU B 1 351 ? 112.551 151.091 125.250 1.00 81.67 402 GLU B N 1
ATOM 6089 C CA . GLU B 1 351 ? 112.871 151.073 123.826 1.00 78.97 402 GLU B CA 1
ATOM 6090 C C . GLU B 1 351 ? 111.820 150.311 123.033 1.00 79.68 402 GLU B C 1
ATOM 6091 O O . GLU B 1 351 ? 111.464 150.713 121.919 1.00 78.98 402 GLU B O 1
ATOM 6093 N N . MET B 1 352 ? 111.311 149.206 123.586 1.00 81.98 403 MET B N 1
ATOM 6094 C CA . MET B 1 352 ? 110.289 148.446 122.876 1.00 81.98 403 MET B CA 1
ATOM 6095 C C . MET B 1 352 ? 109.020 149.272 122.695 1.00 81.94 403 MET B C 1
ATOM 6096 O O . MET B 1 352 ? 108.433 149.296 121.605 1.00 84.69 403 MET B O 1
ATOM 6101 N N . PHE B 1 353 ? 108.591 149.974 123.747 1.00 82.57 404 PHE B N 1
ATOM 6102 C CA . PHE B 1 353 ? 107.407 150.818 123.626 1.00 85.71 404 PHE B CA 1
ATOM 6103 C C . PHE B 1 353 ? 107.665 152.019 122.725 1.00 88.83 404 PHE B C 1
ATOM 6104 O O . PHE B 1 353 ? 106.744 152.491 122.049 1.00 88.15 404 PHE B O 1
ATOM 6112 N N . ALA B 1 354 ? 108.897 152.533 122.711 1.00 94.22 405 ALA B N 1
ATOM 6113 C CA . ALA B 1 354 ? 109.232 153.616 121.794 1.00 94.82 405 ALA B CA 1
ATOM 6114 C C . ALA B 1 354 ? 109.115 153.164 120.345 1.00 95.36 405 ALA B C 1
ATOM 6115 O O . ALA B 1 354 ? 108.609 153.903 119.493 1.00 92.62 405 ALA B O 1
ATOM 6117 N N . LYS B 1 355 ? 109.584 151.950 120.045 1.00 97.69 406 LYS B N 1
ATOM 6118 C CA . LYS B 1 355 ? 109.417 151.407 118.702 1.00 95.45 406 LYS B CA 1
ATOM 6119 C C . LYS B 1 355 ? 107.951 151.139 118.391 1.00 95.60 406 LYS B C 1
ATOM 6120 O O . LYS B 1 355 ? 107.540 151.210 117.227 1.00 96.05 406 LYS B O 1
ATOM 6122 N N . LYS B 1 356 ? 107.151 150.829 119.414 1.00 95.24 407 LYS B N 1
ATOM 6123 C CA . LYS B 1 356 ? 105.722 150.610 119.206 1.00 95.31 407 LYS B CA 1
ATOM 6124 C C . LYS B 1 356 ? 105.047 151.863 118.660 1.00 97.42 407 LYS B C 1
ATOM 6125 O O . LYS B 1 356 ? 104.216 151.788 117.748 1.00 96.42 407 LYS B O 1
ATOM 6131 N N . HIS B 1 357 ? 105.392 153.029 119.204 1.00 99.30 408 HIS B N 1
ATOM 6132 C CA . HIS B 1 357 ? 104.748 154.284 118.840 1.00 97.52 408 HIS B CA 1
ATOM 6133 C C . HIS B 1 357 ? 105.579 155.127 117.880 1.00 96.85 408 HIS B C 1
ATOM 6134 O O . HIS B 1 357 ? 105.249 156.295 117.655 1.00 96.77 408 HIS B O 1
ATOM 6141 N N . GLY B 1 358 ? 106.642 154.567 117.313 1.00 97.54 409 GLY B N 1
ATOM 6142 C CA . GLY B 1 358 ? 107.418 155.271 116.305 1.00 98.64 409 GLY B CA 1
ATOM 6143 C C . GLY B 1 358 ? 108.174 156.494 116.780 1.00 98.68 409 GLY B C 1
ATOM 6144 O O . GLY B 1 358 ? 108.149 157.532 116.105 1.00 97.77 409 GLY B O 1
ATOM 6145 N N . TYR B 1 359 ? 108.847 156.403 117.925 1.00 100.75 410 TYR B N 1
ATOM 6146 C CA . TYR B 1 359 ? 109.726 157.465 118.391 1.00 100.95 410 TYR B CA 1
ATOM 6147 C C . TYR B 1 359 ? 110.968 156.840 119.010 1.00 100.53 410 TYR B C 1
ATOM 6148 O O . TYR B 1 359 ? 111.044 155.624 119.211 1.00 98.43 410 TYR B O 1
ATOM 6157 N N . THR B 1 360 ? 111.950 157.685 119.310 1.00 101.41 411 THR B N 1
ATOM 6158 C CA . THR B 1 360 ? 113.245 157.237 119.799 1.00 102.15 411 THR B CA 1
ATOM 6159 C C . THR B 1 360 ? 113.460 157.697 121.234 1.00 102.39 411 THR B C 1
ATOM 6160 O O . THR B 1 360 ? 112.986 158.762 121.641 1.00 102.54 411 THR B O 1
ATOM 6164 N N . VAL B 1 361 ? 114.185 156.880 121.993 1.00 93.32 412 VAL B N 1
ATOM 6165 C CA . VAL B 1 361 ? 114.510 157.163 123.385 1.00 90.43 412 VAL B CA 1
ATOM 6166 C C . VAL B 1 361 ? 116.020 157.090 123.552 1.00 91.76 412 VAL B C 1
ATOM 6167 O O . VAL B 1 361 ? 116.668 156.169 123.042 1.00 92.58 412 VAL B O 1
ATOM 6171 N N . LYS B 1 362 ? 116.580 158.064 124.263 1.00 88.25 413 LYS B N 1
ATOM 6172 C CA . LYS B 1 362 ? 118.019 158.112 124.492 1.00 86.50 413 LYS B CA 1
ATOM 6173 C C . LYS B 1 362 ? 118.386 157.159 125.624 1.00 84.59 413 LYS B C 1
ATOM 6174 O O . LYS B 1 362 ? 117.881 157.292 126.744 1.00 86.12 413 LYS B O 1
ATOM 6180 N N . ALA B 1 363 ? 119.263 156.199 125.329 1.00 76.77 414 ALA B N 1
ATOM 6181 C CA . ALA B 1 363 ? 119.647 155.212 126.333 1.00 75.42 414 ALA B CA 1
ATOM 6182 C C . ALA B 1 363 ? 120.396 155.859 127.490 1.00 75.72 414 ALA B C 1
ATOM 6183 O O . ALA B 1 363 ? 120.200 155.485 128.650 1.00 81.69 414 ALA B O 1
ATOM 6185 N N . ASN B 1 364 ? 121.274 156.819 127.193 1.00 74.93 415 ASN B N 1
ATOM 6186 C CA . ASN B 1 364 ? 122.011 157.491 128.258 1.00 75.85 415 ASN B CA 1
ATOM 6187 C C . ASN B 1 364 ? 121.082 158.335 129.123 1.00 77.11 415 ASN B C 1
ATOM 6188 O O . ASN B 1 364 ? 121.260 158.419 130.345 1.00 77.20 415 ASN B O 1
ATOM 6193 N N . GLN B 1 365 ? 120.087 158.975 128.510 1.00 79.57 416 GLN B N 1
ATOM 6194 C CA . GLN B 1 365 ? 119.129 159.742 129.297 1.00 76.49 416 GLN B CA 1
ATOM 6195 C C . GLN B 1 365 ? 118.267 158.827 130.160 1.00 78.94 416 GLN B C 1
ATOM 6196 O O . GLN B 1 365 ? 117.906 159.189 131.285 1.00 84.27 416 GLN B O 1
ATOM 6202 N N . GLU B 1 366 ? 117.921 157.639 129.654 1.00 75.02 417 GLU B N 1
ATOM 6203 C CA . GLU B 1 366 ? 117.252 156.645 130.491 1.00 71.09 417 GLU B CA 1
ATOM 6204 C C . GLU B 1 366 ? 118.146 156.199 131.641 1.00 69.93 417 GLU B C 1
ATOM 6205 O O . GLU B 1 366 ? 117.669 156.006 132.765 1.00 78.05 417 GLU B O 1
ATOM 6211 N N . MET B 1 367 ? 119.440 156.008 131.367 1.00 63.52 418 MET B N 1
ATOM 6212 C CA . MET B 1 367 ? 120.411 155.713 132.419 1.00 63.01 418 MET B CA 1
ATOM 6213 C C . MET B 1 367 ? 120.326 156.746 133.530 1.00 65.08 418 MET B C 1
ATOM 6214 O O . MET B 1 367 ? 120.187 156.407 134.711 1.00 69.55 418 MET B O 1
ATOM 6219 N N . TYR B 1 368 ? 120.391 158.025 133.157 1.00 70.70 419 TYR B N 1
ATOM 6220 C CA . TYR B 1 368 ? 120.389 159.094 134.149 1.00 70.72 419 TYR B CA 1
ATOM 6221 C C . TYR B 1 368 ? 119.063 159.154 134.893 1.00 65.59 419 TYR B C 1
ATOM 6222 O O . TYR B 1 368 ? 119.037 159.306 136.119 1.00 67.09 419 TYR B O 1
ATOM 6231 N N . ALA B 1 369 ? 117.952 159.041 134.165 1.00 59.33 420 ALA B N 1
ATOM 6232 C CA . ALA B 1 369 ? 116.638 159.161 134.785 1.00 63.75 420 ALA B CA 1
ATOM 6233 C C . ALA B 1 369 ? 116.390 158.042 135.788 1.00 70.88 420 ALA B C 1
ATOM 6234 O O . ALA B 1 369 ? 115.876 158.288 136.885 1.00 75.07 420 ALA B O 1
ATOM 6236 N N . ILE B 1 370 ? 116.747 156.806 135.437 1.00 64.21 421 ILE B N 1
ATOM 6237 C CA . ILE B 1 370 ? 116.555 155.707 136.375 1.00 56.05 421 ILE B CA 1
ATOM 6238 C C . ILE B 1 370 ? 117.622 155.694 137.459 1.00 59.21 421 ILE B C 1
ATOM 6239 O O . ILE B 1 370 ? 117.434 155.042 138.492 1.00 61.05 421 ILE B O 1
ATOM 6244 N N . GLY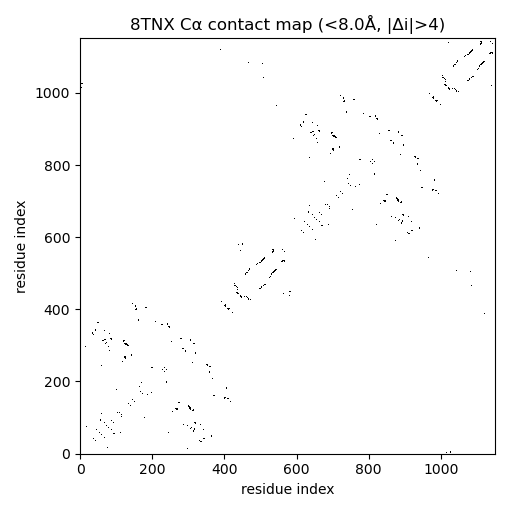 B 1 371 ? 118.735 156.398 137.265 1.00 56.10 422 GLY B N 1
ATOM 6245 C CA . GLY B 1 371 ? 119.730 156.505 138.310 1.00 51.38 422 GLY B CA 1
ATOM 6246 C C . GLY B 1 371 ? 119.330 157.495 139.383 1.00 54.80 422 GLY B C 1
ATOM 6247 O O . GLY B 1 371 ? 119.338 157.168 140.573 1.00 59.58 422 GLY B O 1
ATOM 6248 N N . PHE B 1 372 ? 118.975 158.712 138.973 1.00 57.71 423 PHE B N 1
ATOM 6249 C CA . PHE B 1 372 ? 118.505 159.712 139.923 1.00 54.67 423 PHE B CA 1
ATOM 6250 C C . PHE B 1 372 ? 117.133 159.379 140.487 1.00 59.06 423 PHE B C 1
ATOM 6251 O O . PHE B 1 372 ? 116.712 160.013 141.460 1.00 63.72 423 PHE B O 1
ATOM 6259 N N . CYS B 1 373 ? 116.430 158.410 139.903 1.00 59.21 424 CYS B N 1
ATOM 6260 C CA . CYS B 1 373 ? 115.193 157.909 140.484 1.00 57.82 424 CYS B CA 1
ATOM 6261 C C . CYS B 1 373 ? 115.439 157.049 141.716 1.00 57.06 424 CYS B C 1
ATOM 6262 O O . CYS B 1 373 ? 114.478 156.694 142.404 1.00 60.86 424 CYS B O 1
ATOM 6265 N N . ASN B 1 374 ? 116.694 156.695 141.996 1.00 48.05 425 ASN B N 1
ATOM 6266 C CA . ASN B 1 374 ? 117.047 155.891 143.158 1.00 42.90 425 ASN B CA 1
ATOM 6267 C C . ASN B 1 374 ? 117.960 156.633 144.126 1.00 47.52 425 ASN B C 1
ATOM 6268 O O . ASN B 1 374 ? 118.591 155.996 144.975 1.00 55.04 425 ASN B O 1
ATOM 6273 N N . ILE B 1 375 ? 118.060 157.955 144.016 1.00 43.75 426 ILE B N 1
ATOM 6274 C CA . ILE B 1 375 ? 118.942 158.730 144.881 1.00 42.50 426 ILE B CA 1
ATOM 6275 C C . ILE B 1 375 ? 118.122 159.762 145.639 1.00 47.60 426 ILE B C 1
ATOM 6276 O O . ILE B 1 375 ? 118.096 159.768 146.877 1.00 54.73 426 ILE B O 1
ATOM 6281 N N . ILE B 1 376 ? 117.453 160.650 144.901 1.00 51.98 427 ILE B N 1
ATOM 6282 C CA . ILE B 1 376 ? 116.571 161.624 145.542 1.00 54.31 427 ILE B CA 1
ATOM 6283 C C . ILE B 1 376 ? 115.466 160.936 146.334 1.00 57.88 427 ILE B C 1
ATOM 6284 O O . ILE B 1 376 ? 115.214 161.342 147.480 1.00 61.43 427 ILE B O 1
ATOM 6289 N N . PRO B 1 377 ? 114.769 159.920 145.807 1.00 50.27 428 PRO B N 1
ATOM 6290 C CA . PRO B 1 377 ? 113.884 159.139 146.686 1.00 47.97 428 PRO B CA 1
ATOM 6291 C C . PRO B 1 377 ? 114.626 158.443 147.812 1.00 49.14 428 PRO B C 1
ATOM 6292 O O . PRO B 1 377 ? 114.093 158.339 148.923 1.00 55.75 428 PRO B O 1
ATOM 6296 N N . SER B 1 378 ? 115.850 157.971 147.561 1.00 43.19 429 SER B N 1
ATOM 6297 C CA . SER B 1 378 ? 116.618 157.291 148.599 1.00 42.31 429 SER B CA 1
ATOM 6298 C C . SER B 1 378 ? 116.890 158.186 149.796 1.00 41.87 429 SER B C 1
ATOM 6299 O O . SER B 1 378 ? 117.100 157.678 150.901 1.00 41.89 429 SER B O 1
ATOM 6302 N N . PHE B 1 379 ? 116.904 159.504 149.598 1.00 55.54 430 PHE B N 1
ATOM 6303 C CA . PHE B 1 379 ? 117.069 160.417 150.720 1.00 56.43 430 PHE B CA 1
ATOM 6304 C C . PHE B 1 379 ? 115.817 160.516 151.584 1.00 55.90 430 PHE B C 1
ATOM 6305 O O . PHE B 1 379 ? 115.892 161.045 152.697 1.00 55.80 430 PHE B O 1
ATOM 6313 N N . PHE B 1 380 ? 114.674 160.030 151.103 1.00 52.37 431 PHE B N 1
ATOM 6314 C CA . PHE B 1 380 ? 113.390 160.210 151.773 1.00 51.23 431 PHE B CA 1
ATOM 6315 C C . PHE B 1 380 ? 112.724 158.879 152.106 1.00 52.26 431 PHE B C 1
ATOM 6316 O O . PHE B 1 380 ? 111.510 158.729 151.968 1.00 54.55 431 PHE B O 1
ATOM 6324 N N . HIS B 1 381 ? 113.508 157.899 152.558 1.00 45.82 432 HIS B N 1
ATOM 6325 C CA . HIS B 1 381 ? 113.003 156.578 152.941 1.00 42.94 432 HIS B CA 1
ATOM 6326 C C . HIS B 1 381 ? 112.243 155.919 151.784 1.00 46.69 432 HIS B C 1
ATOM 6327 O O . HIS B 1 381 ? 111.031 155.706 151.833 1.00 55.73 432 HIS B O 1
ATOM 6334 N N . CYS B 1 382 ? 112.992 155.610 150.731 1.00 37.26 433 CYS B N 1
ATOM 6335 C CA . CYS B 1 382 ? 112.457 154.911 149.575 1.00 38.45 433 CYS B CA 1
ATOM 6336 C C . CYS B 1 382 ? 113.423 153.814 149.157 1.00 45.24 433 CYS B C 1
ATOM 6337 O O . CYS B 1 382 ? 114.635 153.935 149.349 1.00 56.03 433 CYS B O 1
ATOM 6340 N N . PHE B 1 383 ? 112.886 152.737 148.590 1.00 37.75 434 PHE B N 1
ATOM 6341 C CA . PHE B 1 383 ? 113.736 151.703 148.028 1.00 40.09 434 PHE B CA 1
ATOM 6342 C C . PHE B 1 383 ? 113.743 151.817 146.502 1.00 46.51 434 PHE B C 1
ATOM 6343 O O . PHE B 1 383 ? 113.210 152.768 145.924 1.00 47.87 434 PHE B O 1
ATOM 6351 N N . THR B 1 384 ? 114.365 150.842 145.842 1.00 49.56 435 THR B N 1
ATOM 6352 C CA . THR B 1 384 ? 114.654 150.944 144.419 1.00 41.78 435 THR B CA 1
ATOM 6353 C C . THR B 1 384 ? 113.379 150.983 143.586 1.00 44.78 435 THR B C 1
ATOM 6354 O O . THR B 1 384 ? 112.354 150.399 143.943 1.00 49.74 435 THR B O 1
ATOM 6358 N N . THR B 1 385 ? 113.460 151.685 142.461 1.00 43.20 436 THR B N 1
ATOM 6359 C CA . THR B 1 385 ? 112.349 151.846 141.536 1.00 44.90 436 THR B CA 1
ATOM 6360 C C . THR B 1 385 ? 112.776 151.380 140.154 1.00 49.24 436 THR B C 1
ATOM 6361 O O . THR B 1 385 ? 113.942 151.521 139.774 1.00 51.98 436 THR B O 1
ATOM 6365 N N . SER B 1 386 ? 111.865 150.745 139.416 1.00 53.52 437 SER B N 1
ATOM 6366 C CA . SER B 1 386 ? 112.177 150.249 138.051 1.00 50.26 437 SER B CA 1
ATOM 6367 C C . SER B 1 386 ? 110.882 150.155 137.254 1.00 54.48 437 SER B C 1
ATOM 6368 O O . SER B 1 386 ? 109.815 150.124 137.880 1.00 55.77 437 SER B O 1
ATOM 6371 N N . ALA B 1 387 ? 110.972 150.113 135.927 1.00 60.44 438 ALA B N 1
ATOM 6372 C CA . ALA B 1 387 ? 109.733 150.113 135.119 1.00 56.24 438 ALA B CA 1
ATOM 6373 C C . ALA B 1 387 ? 109.021 148.784 135.342 1.00 61.47 438 ALA B C 1
ATOM 6374 O O . ALA B 1 387 ? 109.715 147.772 135.516 1.00 63.15 438 ALA B O 1
ATOM 6376 N N . ALA B 1 388 ? 107.721 148.762 135.277 1.00 74.07 439 ALA B N 1
ATOM 6377 C CA . ALA B 1 388 ? 107.081 147.486 135.568 1.00 74.58 439 ALA B CA 1
ATOM 6378 C C . ALA B 1 388 ? 106.934 146.715 134.275 1.00 79.08 439 ALA B C 1
ATOM 6379 O O . ALA B 1 388 ? 107.723 145.774 134.117 1.00 78.03 439 ALA B O 1
ATOM 6381 N N . LEU B 1 389 ? 106.040 147.136 133.376 1.00 89.16 440 LEU B N 1
ATOM 6382 C CA . LEU B 1 389 ? 105.670 146.354 132.156 1.00 87.08 440 LEU B CA 1
ATOM 6383 C C . LEU B 1 389 ? 104.700 145.325 132.698 1.00 88.06 440 LEU B C 1
ATOM 6384 O O . LEU B 1 389 ? 104.555 144.275 132.086 1.00 90.00 440 LEU B O 1
ATOM 6389 N N . ALA B 1 390 ? 104.138 145.631 133.857 1.00 84.03 441 ALA B N 1
ATOM 6390 C CA . ALA B 1 390 ? 103.085 144.804 134.451 1.00 86.99 441 ALA B CA 1
ATOM 6391 C C . ALA B 1 390 ? 102.051 145.824 134.892 1.00 90.47 441 ALA B C 1
ATOM 6392 O O . ALA B 1 390 ? 100.947 145.419 135.271 1.00 91.79 441 ALA B O 1
ATOM 6394 N N . LYS B 1 391 ? 102.439 147.099 134.892 1.00 89.93 442 LYS B N 1
ATOM 6395 C CA . LYS B 1 391 ? 101.505 148.215 135.205 1.00 89.30 442 LYS B CA 1
ATOM 6396 C C . LYS B 1 391 ? 101.783 149.276 134.140 1.00 87.42 442 LYS B C 1
ATOM 6397 O O . LYS B 1 391 ? 101.358 150.408 134.320 1.00 89.43 442 LYS B O 1
ATOM 6403 N N . THR B 1 392 ? 102.555 148.924 133.119 1.00 86.13 443 THR B N 1
ATOM 6404 C CA . THR B 1 392 ? 102.771 149.862 132.000 1.00 87.97 443 THR B CA 1
ATOM 6405 C C . THR B 1 392 ? 101.683 149.507 131.011 1.00 89.23 443 THR B C 1
ATOM 6406 O O . THR B 1 392 ? 101.403 150.299 130.102 1.00 89.29 443 THR B O 1
ATOM 6410 N N . LEU B 1 393 ? 101.086 148.346 131.240 1.00 96.15 444 LEU B N 1
ATOM 6411 C CA . LEU B 1 393 ? 100.009 147.856 130.358 1.00 97.51 444 LEU B CA 1
ATOM 6412 C C . LEU B 1 393 ? 98.708 148.438 130.896 1.00 97.69 444 LEU B C 1
ATOM 6413 O O . LEU B 1 393 ? 97.880 148.868 130.087 1.00 98.69 444 LEU B O 1
ATOM 6415 N N . VAL B 1 394 ? 98.563 148.501 132.212 1.00 97.67 445 VAL B N 1
ATOM 6416 C CA . VAL B 1 394 ? 97.347 149.155 132.757 1.00 98.18 445 VAL B CA 1
ATOM 6417 C C . VAL B 1 394 ? 97.298 150.581 132.215 1.00 97.95 445 VAL B C 1
ATOM 6418 O O . VAL B 1 394 ? 96.252 150.981 131.705 1.00 98.32 445 VAL B O 1
ATOM 6422 N N . LYS B 1 395 ? 98.399 151.305 132.270 1.00 101.38 446 LYS B N 1
ATOM 6423 C CA . LYS B 1 395 ? 98.329 152.722 131.852 1.00 101.75 446 LYS B CA 1
ATOM 6424 C C . LYS B 1 395 ? 98.235 152.781 130.326 1.00 102.50 446 LYS B C 1
ATOM 6425 O O . LYS B 1 395 ? 97.731 153.784 129.814 1.00 103.41 446 LYS B O 1
ATOM 6427 N N . GLU B 1 396 ? 98.706 151.762 129.618 1.00 105.70 447 GLU B N 1
ATOM 6428 C CA . GLU B 1 396 ? 98.511 151.768 128.144 1.00 106.59 447 GLU B CA 1
ATOM 6429 C C . GLU B 1 396 ? 97.013 151.652 127.847 1.00 107.62 447 GLU B C 1
ATOM 6430 O O . GLU B 1 396 ? 96.493 152.515 127.112 1.00 106.95 447 GLU B O 1
ATOM 6432 N N . SER B 1 397 ? 96.349 150.632 128.400 1.00 107.06 448 SER B N 1
ATOM 6433 C CA . SER B 1 397 ? 94.913 150.468 128.206 1.00 107.43 448 SER B CA 1
ATOM 6434 C C . SER B 1 397 ? 94.152 151.746 128.532 1.00 108.52 448 SER B C 1
ATOM 6435 O O . SER B 1 397 ? 93.092 152.002 127.950 1.00 108.57 448 SER B O 1
ATOM 6438 N N . THR B 1 398 ? 94.668 152.554 129.462 1.00 113.08 449 THR B N 1
ATOM 6439 C CA . THR B 1 398 ? 94.013 153.815 129.791 1.00 113.62 449 THR B CA 1
ATOM 6440 C C . THR B 1 398 ? 94.007 154.763 128.598 1.00 114.10 449 THR B C 1
ATOM 6441 O O . THR B 1 398 ? 92.996 155.415 128.317 1.00 114.16 449 THR B O 1
ATOM 6445 N N . GLY B 1 399 ? 95.122 154.846 127.881 1.00 111.55 450 GLY B N 1
ATOM 6446 C CA . GLY B 1 399 ? 95.224 155.707 126.726 1.00 111.38 450 GLY B CA 1
ATOM 6447 C C . GLY B 1 399 ? 96.033 156.970 126.918 1.00 112.60 450 GLY B C 1
ATOM 6448 O O . GLY B 1 399 ? 95.855 157.916 126.141 1.00 111.56 450 GLY B O 1
ATOM 6449 N N . CYS B 1 400 ? 96.904 157.020 127.921 1.00 114.55 451 CYS B N 1
ATOM 6450 C CA . CYS B 1 400 ? 97.727 158.201 128.139 1.00 114.99 451 CYS B CA 1
ATOM 6451 C C . CYS B 1 400 ? 98.724 158.377 126.999 1.00 113.63 451 CYS B C 1
ATOM 6452 O O . CYS B 1 400 ? 99.286 157.405 126.487 1.00 112.55 451 CYS B O 1
ATOM 6455 N N . HIS B 1 401 ? 98.937 159.630 126.599 1.00 110.30 452 HIS B N 1
ATOM 6456 C CA . HIS B 1 401 ? 99.841 159.958 125.503 1.00 110.49 452 HIS B CA 1
ATOM 6457 C C . HIS B 1 401 ? 100.962 160.896 125.942 1.00 110.19 452 HIS B C 1
ATOM 6458 O O . HIS B 1 401 ? 101.597 161.534 125.097 1.00 110.60 452 HIS B O 1
ATOM 6460 N N . THR B 1 402 ? 101.217 160.994 127.243 1.00 106.28 453 THR B N 1
ATOM 6461 C CA . THR B 1 402 ? 102.263 161.868 127.755 1.00 107.21 453 THR B CA 1
ATOM 6462 C C . THR B 1 402 ? 102.643 161.400 129.152 1.00 107.69 453 THR B C 1
ATOM 6463 O O . THR B 1 402 ? 101.961 160.571 129.760 1.00 107.09 453 THR B O 1
ATOM 6465 N N . GLN B 1 403 ? 103.749 161.948 129.656 1.00 94.69 454 GLN B N 1
ATOM 6466 C CA . GLN B 1 403 ? 104.214 161.635 131.000 1.00 93.46 454 GLN B CA 1
ATOM 6467 C C . GLN B 1 403 ? 103.526 162.464 132.075 1.00 94.43 454 GLN B C 1
ATOM 6468 O O . GLN B 1 403 ? 103.794 162.249 133.261 1.00 93.41 454 GLN B O 1
ATOM 6474 N N . LEU B 1 404 ? 102.658 163.402 131.695 1.00 101.71 455 LEU B N 1
ATOM 6475 C CA . LEU B 1 404 ? 101.915 164.163 132.694 1.00 101.36 455 LEU B CA 1
ATOM 6476 C C . LEU B 1 404 ? 100.980 163.264 133.490 1.00 102.38 455 LEU B C 1
ATOM 6477 O O . LEU B 1 404 ? 100.688 163.551 134.657 1.00 102.56 455 LEU B O 1
ATOM 6479 N N . SER B 1 405 ? 100.514 162.169 132.882 1.00 103.65 456 SER B N 1
ATOM 6480 C CA . SER B 1 405 ? 99.616 161.253 133.578 1.00 104.36 456 SER B CA 1
ATOM 6481 C C . SER B 1 405 ? 100.252 160.725 134.855 1.00 105.52 456 SER B C 1
ATOM 6482 O O . SER B 1 405 ? 99.595 160.651 135.900 1.00 105.37 456 SER B O 1
ATOM 6484 N N . GLY B 1 406 ? 101.538 160.372 134.795 1.00 98.23 457 GLY B N 1
ATOM 6485 C CA . GLY B 1 406 ? 102.225 159.926 135.993 1.00 97.71 457 GLY B CA 1
ATOM 6486 C C . GLY B 1 406 ? 102.172 160.957 137.103 1.00 97.37 457 GLY B C 1
ATOM 6487 O O . GLY B 1 406 ? 101.976 160.615 138.272 1.00 96.19 457 GLY B O 1
ATOM 6488 N N . VAL B 1 407 ? 102.316 162.237 136.748 1.00 100.03 458 VAL B N 1
ATOM 6489 C CA . VAL B 1 407 ? 102.191 163.301 137.741 1.00 98.99 458 VAL B CA 1
ATOM 6490 C C . VAL B 1 407 ? 100.835 163.214 138.425 1.00 99.42 458 VAL B C 1
ATOM 6491 O O . VAL B 1 407 ? 100.735 163.267 139.657 1.00 102.67 458 VAL B O 1
ATOM 6495 N N . VAL B 1 408 ? 99.773 163.046 137.633 1.00 100.00 459 VAL B N 1
ATOM 6496 C CA . VAL B 1 408 ? 98.443 162.876 138.209 1.00 102.99 459 VAL B CA 1
ATOM 6497 C C . VAL B 1 408 ? 98.437 161.685 139.154 1.00 103.90 459 VAL B C 1
ATOM 6498 O O . VAL B 1 408 ? 97.933 161.766 140.282 1.00 102.34 459 VAL B O 1
ATOM 6502 N N . THR B 1 409 ? 99.035 160.572 138.720 1.00 101.47 460 THR B N 1
ATOM 6503 C CA . THR B 1 409 ? 99.163 159.410 139.592 1.00 100.64 460 THR B CA 1
ATOM 6504 C C . THR B 1 409 ? 99.862 159.794 140.887 1.00 99.25 460 THR B C 1
ATOM 6505 O O . THR B 1 409 ? 99.376 159.492 141.983 1.00 99.37 460 THR B O 1
ATOM 6509 N N . ALA B 1 410 ? 100.984 160.508 140.773 1.00 97.04 461 ALA B N 1
ATOM 6510 C CA . ALA B 1 410 ? 101.688 160.970 141.961 1.00 98.04 461 ALA B CA 1
ATOM 6511 C C . ALA B 1 410 ? 100.764 161.807 142.831 1.00 99.39 461 ALA B C 1
ATOM 6512 O O . ALA B 1 410 ? 100.689 161.610 144.051 1.00 98.50 461 ALA B O 1
ATOM 6514 N N . LEU B 1 411 ? 100.011 162.718 142.207 1.00 103.97 462 LEU B N 1
ATOM 6515 C CA . LEU B 1 411 ? 99.056 163.525 142.954 1.00 104.16 462 LEU B CA 1
ATOM 6516 C C . LEU B 1 411 ? 98.077 162.634 143.702 1.00 105.85 462 LEU B C 1
ATOM 6517 O O . LEU B 1 411 ? 97.843 162.816 144.903 1.00 105.44 462 LEU B O 1
ATOM 6522 N N . VAL B 1 412 ? 97.535 161.626 143.013 1.00 104.32 463 VAL B N 1
ATOM 6523 C CA . VAL B 1 412 ? 96.622 160.693 143.666 1.00 102.90 463 VAL B CA 1
ATOM 6524 C C . VAL B 1 412 ? 97.329 159.998 144.819 1.00 100.59 463 VAL B C 1
ATOM 6525 O O . VAL B 1 412 ? 96.790 159.893 145.928 1.00 99.57 463 VAL B O 1
ATOM 6529 N N . LEU B 1 413 ? 98.567 159.552 144.587 1.00 96.98 464 LEU B N 1
ATOM 6530 C CA . LEU B 1 413 ? 99.337 158.953 145.670 1.00 96.43 464 LEU B CA 1
ATOM 6531 C C . LEU B 1 413 ? 99.515 159.942 146.811 1.00 98.70 464 LEU B C 1
ATOM 6532 O O . LEU B 1 413 ? 99.350 159.585 147.984 1.00 98.01 464 LEU B O 1
ATOM 6537 N N . LEU B 1 414 ? 99.810 161.204 146.484 1.00 104.88 465 LEU B N 1
ATOM 6538 C CA . LEU B 1 414 ? 99.875 162.224 147.522 1.00 104.02 465 LEU B CA 1
ATOM 6539 C C . LEU B 1 414 ? 98.532 162.362 148.222 1.00 105.30 465 LEU B C 1
ATOM 6540 O O . LEU B 1 414 ? 98.470 162.422 149.455 1.00 105.56 465 LEU B O 1
ATOM 6545 N N . LEU B 1 415 ? 97.440 162.365 147.450 1.00 102.51 466 LEU B N 1
ATOM 6546 C CA . LEU B 1 415 ? 96.114 162.447 148.050 1.00 101.42 466 LEU B CA 1
ATOM 6547 C C . LEU B 1 415 ? 95.834 161.250 148.945 1.00 101.46 466 LEU B C 1
ATOM 6548 O O . LEU B 1 415 ? 94.989 161.328 149.844 1.00 100.91 466 LEU B O 1
ATOM 6550 N N . VAL B 1 416 ? 96.529 160.135 148.717 1.00 101.52 467 VAL B N 1
ATOM 6551 C CA . VAL B 1 416 ? 96.405 158.979 149.594 1.00 102.10 467 VAL B CA 1
ATOM 6552 C C . VAL B 1 416 ? 97.445 159.001 150.710 1.00 101.25 467 VAL B C 1
ATOM 6553 O O . VAL B 1 416 ? 97.193 158.455 151.794 1.00 101.61 467 VAL B O 1
ATOM 6557 N N . LEU B 1 417 ? 98.587 159.654 150.493 1.00 88.31 468 LEU B N 1
ATOM 6558 C CA . LEU B 1 417 ? 99.700 159.522 151.425 1.00 88.01 468 LEU B CA 1
ATOM 6559 C C . LEU B 1 417 ? 99.435 160.242 152.740 1.00 90.28 468 LEU B C 1
ATOM 6560 O O . LEU B 1 417 ? 99.809 159.741 153.807 1.00 93.20 468 LEU B O 1
ATOM 6565 N N . LEU B 1 418 ? 98.800 161.413 152.696 1.00 96.17 469 LEU B N 1
ATOM 6566 C CA . LEU B 1 418 ? 98.465 162.149 153.909 1.00 98.84 469 LEU B CA 1
ATOM 6567 C C . LEU B 1 418 ? 96.970 162.169 154.189 1.00 98.74 469 LEU B C 1
ATOM 6568 O O . LEU B 1 418 ? 96.560 162.143 155.353 1.00 97.33 469 LEU B O 1
ATOM 6573 N N . VAL B 1 419 ? 96.141 162.206 153.151 1.00 104.31 470 VAL B N 1
ATOM 6574 C CA . VAL B 1 419 ? 94.697 162.148 153.317 1.00 104.05 470 VAL B CA 1
ATOM 6575 C C . VAL B 1 419 ? 94.223 160.731 153.015 1.00 106.14 470 VAL B C 1
ATOM 6576 O O . VAL B 1 419 ? 94.924 159.944 152.376 1.00 106.78 470 VAL B O 1
ATOM 6578 N N . ILE B 1 420 ? 93.008 160.419 153.475 1.00 107.45 471 ILE B N 1
ATOM 6579 C CA . ILE B 1 420 ? 92.367 159.102 153.385 1.00 108.23 471 ILE B CA 1
ATOM 6580 C C . ILE B 1 420 ? 93.378 157.966 153.503 1.00 107.16 471 ILE B C 1
ATOM 6581 O O . ILE B 1 420 ? 93.281 156.958 152.795 1.00 107.36 471 ILE B O 1
ATOM 6586 N N . ALA B 1 421 ? 94.345 158.115 154.404 1.00 101.36 472 ALA B N 1
ATOM 6587 C CA . ALA B 1 421 ? 95.343 157.081 154.644 1.00 100.54 472 ALA B CA 1
ATOM 6588 C C . ALA B 1 421 ? 94.788 155.949 155.507 1.00 100.10 472 ALA B C 1
ATOM 6589 O O . ALA B 1 421 ? 94.994 154.776 155.167 1.00 98.43 472 ALA B O 1
ATOM 6591 N N . PRO B 1 422 ? 94.091 156.222 156.617 1.00 101.17 473 PRO B N 1
ATOM 6592 C CA . PRO B 1 422 ? 93.525 155.121 157.406 1.00 102.08 473 PRO B CA 1
ATOM 6593 C C . PRO B 1 422 ? 92.278 154.497 156.804 1.00 100.94 473 PRO B C 1
ATOM 6594 O O . PRO B 1 422 ? 91.659 153.650 157.457 1.00 100.61 473 PRO B O 1
ATOM 6598 N N . LEU B 1 423 ? 91.886 154.890 155.590 1.00 99.74 474 LEU B N 1
ATOM 6599 C CA . LEU B 1 423 ? 90.728 154.270 154.955 1.00 100.79 474 LEU B CA 1
ATOM 6600 C C . LEU B 1 423 ? 90.974 152.796 154.660 1.00 101.77 474 LEU B C 1
ATOM 6601 O O . LEU B 1 423 ? 90.024 152.006 154.610 1.00 101.60 474 LEU B O 1
ATOM 6603 N N . PHE B 1 424 ? 92.234 152.407 154.466 1.00 105.03 475 PHE B N 1
ATOM 6604 C CA . PHE B 1 424 ? 92.605 151.017 154.240 1.00 103.31 475 PHE B CA 1
ATOM 6605 C C . PHE B 1 424 ? 93.192 150.366 155.486 1.00 104.21 475 PHE B C 1
ATOM 6606 O O . PHE B 1 424 ? 93.920 149.374 155.374 1.00 103.97 475 PHE B O 1
ATOM 6614 N N . TYR B 1 425 ? 92.900 150.911 156.669 1.00 102.01 476 TYR B N 1
ATOM 6615 C CA . TYR B 1 425 ? 93.433 150.337 157.900 1.00 101.62 476 TYR B CA 1
ATOM 6616 C C . TYR B 1 425 ? 92.914 148.923 158.121 1.00 102.24 476 TYR B C 1
ATOM 6617 O O . TYR B 1 425 ? 93.675 148.027 158.504 1.00 101.36 476 TYR B O 1
ATOM 6626 N N . SER B 1 426 ? 91.624 148.702 157.878 1.00 106.07 477 SER B N 1
ATOM 6627 C CA . SER B 1 426 ? 91.005 147.407 158.124 1.00 105.31 477 SER B CA 1
ATOM 6628 C C . SER B 1 426 ? 91.275 146.392 157.022 1.00 104.56 477 SER B C 1
ATOM 6629 O O . SER B 1 426 ? 90.883 145.231 157.171 1.00 104.74 477 SER B O 1
ATOM 6632 N N . LEU B 1 427 ? 91.921 146.794 155.929 1.00 101.06 478 LEU B N 1
ATOM 6633 C CA . LEU B 1 427 ? 92.196 145.868 154.837 1.00 99.88 478 LEU B CA 1
ATOM 6634 C C . LEU B 1 427 ? 93.062 144.709 155.320 1.00 101.81 478 LEU B C 1
ATOM 6635 O O . LEU B 1 427 ? 94.061 144.911 156.015 1.00 101.59 478 LEU B O 1
ATOM 6640 N N . GLN B 1 428 ? 92.671 143.495 154.948 1.00 98.88 479 GLN B N 1
ATOM 6641 C CA . GLN B 1 428 ? 93.384 142.302 155.370 1.00 96.51 479 GLN B CA 1
ATOM 6642 C C . GLN B 1 428 ? 94.621 142.080 154.502 1.00 96.36 479 GLN B C 1
ATOM 6643 O O . GLN B 1 428 ? 94.863 142.783 153.518 1.00 98.37 479 GLN B O 1
ATOM 6645 N N . LYS B 1 429 ? 95.418 141.085 154.889 1.00 81.84 480 LYS B N 1
ATOM 6646 C CA . LYS B 1 429 ? 96.604 140.722 154.126 1.00 81.92 480 LYS B CA 1
ATOM 6647 C C . LYS B 1 429 ? 96.350 139.591 153.140 1.00 82.37 480 LYS B C 1
ATOM 6648 O O . LYS B 1 429 ? 97.088 139.469 152.155 1.00 83.63 480 LYS B O 1
ATOM 6654 N N . SER B 1 430 ? 95.329 138.767 153.381 1.00 81.66 481 SER B N 1
ATOM 6655 C CA . SER B 1 430 ? 95.006 137.696 152.445 1.00 82.67 481 SER B CA 1
ATOM 6656 C C . SER B 1 430 ? 94.576 138.257 151.096 1.00 84.82 481 SER B C 1
ATOM 6657 O O . SER B 1 430 ? 94.963 137.731 150.043 1.00 86.73 481 SER B O 1
ATOM 6660 N N . VAL B 1 431 ? 93.776 139.323 151.105 1.00 77.05 482 VAL B N 1
ATOM 6661 C CA . VAL B 1 431 ? 93.354 139.944 149.854 1.00 76.63 482 VAL B CA 1
ATOM 6662 C C . VAL B 1 431 ? 94.549 140.550 149.128 1.00 76.19 482 VAL B C 1
ATOM 6663 O O . VAL B 1 431 ? 94.639 140.490 147.896 1.00 76.87 482 VAL B O 1
ATOM 6667 N N . LEU B 1 432 ? 95.489 141.132 149.875 1.00 67.19 483 LEU B N 1
ATOM 6668 C CA . LEU B 1 432 ? 96.700 141.663 149.258 1.00 70.03 483 LEU B CA 1
ATOM 6669 C C . LEU B 1 432 ? 97.513 140.553 148.602 1.00 72.26 483 LEU B C 1
ATOM 6670 O O . LEU B 1 432 ? 98.038 140.725 147.494 1.00 75.44 483 LEU B O 1
ATOM 6675 N N . GLY B 1 433 ? 97.628 139.407 149.273 1.00 73.30 484 GLY B N 1
ATOM 6676 C CA . GLY B 1 433 ? 98.310 138.276 148.668 1.00 71.89 484 GLY B CA 1
ATOM 6677 C C . GLY B 1 433 ? 97.615 137.780 147.415 1.00 71.34 484 GLY B C 1
ATOM 6678 O O . GLY B 1 433 ? 98.267 137.411 146.437 1.00 73.89 484 GLY B O 1
ATOM 6679 N N . VAL B 1 434 ? 96.281 137.770 147.424 1.00 71.94 485 VAL B N 1
ATOM 6680 C CA . VAL B 1 434 ? 95.538 137.346 146.241 1.00 74.28 485 VAL B CA 1
ATOM 6681 C C . VAL B 1 434 ? 95.755 138.322 145.090 1.00 75.29 485 VAL B C 1
ATOM 6682 O O . VAL B 1 434 ? 95.871 137.916 143.927 1.00 77.24 485 VAL B O 1
ATOM 6686 N N . ILE B 1 435 ? 95.804 139.623 145.390 1.00 70.68 486 ILE B N 1
ATOM 6687 C CA . ILE B 1 435 ? 96.066 140.617 144.352 1.00 69.56 486 ILE B CA 1
ATOM 6688 C C . ILE B 1 435 ? 97.454 140.413 143.759 1.00 67.96 486 ILE B C 1
ATOM 6689 O O . ILE B 1 435 ? 97.641 140.475 142.536 1.00 71.86 486 ILE B O 1
ATOM 6694 N N . THR B 1 436 ? 98.447 140.166 144.616 1.00 57.69 487 THR B N 1
ATOM 6695 C CA . THR B 1 436 ? 99.782 139.850 144.122 1.00 58.40 487 THR B CA 1
ATOM 6696 C C . THR B 1 436 ? 99.762 138.594 143.265 1.00 63.46 487 THR B C 1
ATOM 6697 O O . THR B 1 436 ? 100.470 138.508 142.255 1.00 72.21 487 THR B O 1
ATOM 6701 N N . ILE B 1 437 ? 98.944 137.615 143.648 1.00 62.56 488 ILE B N 1
ATOM 6702 C CA . ILE B 1 437 ? 98.872 136.357 142.910 1.00 58.80 488 ILE B CA 1
ATOM 6703 C C . ILE B 1 437 ? 98.319 136.602 141.512 1.00 59.32 488 ILE B C 1
ATOM 6704 O O . ILE B 1 437 ? 98.850 136.105 140.509 1.00 62.09 488 ILE B O 1
ATOM 6709 N N . VAL B 1 438 ? 97.185 137.295 141.443 1.00 61.78 489 VAL B N 1
ATOM 6710 C CA . VAL B 1 438 ? 96.538 137.556 140.127 1.00 63.81 489 VAL B CA 1
ATOM 6711 C C . VAL B 1 438 ? 97.281 138.708 139.450 1.00 66.42 489 VAL B C 1
ATOM 6712 O O . VAL B 1 438 ? 96.645 139.467 138.702 1.00 70.80 489 VAL B O 1
ATOM 6716 N N . ASN B 1 439 ? 98.599 138.785 139.559 1.00 58.34 490 ASN B N 1
ATOM 6717 C CA . ASN B 1 439 ? 99.357 139.813 138.785 1.00 60.21 490 ASN B CA 1
ATOM 6718 C C . ASN B 1 439 ? 100.654 139.136 138.386 1.00 63.04 490 ASN B C 1
ATOM 6719 O O . ASN B 1 439 ? 101.410 139.710 137.626 1.00 68.94 490 ASN B O 1
ATOM 6724 N N . LEU B 1 440 ? 100.890 137.958 138.953 1.00 53.09 491 LEU B N 1
ATOM 6725 C CA . LEU B 1 440 ? 102.062 137.180 138.483 1.00 50.31 491 LEU B CA 1
ATOM 6726 C C . LEU B 1 440 ? 101.604 136.322 137.307 1.00 51.76 491 LEU B C 1
ATOM 6727 O O . LEU B 1 440 ? 102.450 135.627 136.727 1.00 51.71 491 LEU B O 1
ATOM 6732 N N . ARG B 1 441 ? 100.321 136.397 136.951 1.00 67.43 492 ARG B N 1
ATOM 6733 C CA . ARG B 1 441 ? 99.765 135.523 135.886 1.00 69.46 492 ARG B CA 1
ATOM 6734 C C . ARG B 1 441 ? 100.659 135.581 134.653 1.00 63.32 492 ARG B C 1
ATOM 6735 O O . ARG B 1 441 ? 101.014 134.510 134.136 1.00 63.83 492 ARG B O 1
ATOM 6737 N N . GLY B 1 442 ? 101.034 136.780 134.220 1.00 51.84 493 GLY B N 1
ATOM 6738 C CA . GLY B 1 442 ? 101.805 136.896 132.970 1.00 54.55 493 GLY B CA 1
ATOM 6739 C C . GLY B 1 442 ? 103.073 136.071 132.984 1.00 51.47 493 GLY B C 1
ATOM 6740 O O . GLY B 1 442 ? 103.246 135.260 132.061 1.00 51.56 493 GLY B O 1
ATOM 6741 N N . ALA B 1 443 ? 103.923 136.251 133.995 1.00 51.01 494 ALA B N 1
ATOM 6742 C CA . ALA B 1 443 ? 105.232 135.565 134.005 1.00 48.26 494 ALA B CA 1
ATOM 6743 C C . ALA B 1 443 ? 105.040 134.065 134.183 1.00 46.09 494 ALA B C 1
ATOM 6744 O O . ALA B 1 443 ? 105.802 133.310 133.575 1.00 40.34 494 ALA B O 1
ATOM 6746 N N . LEU B 1 444 ? 104.078 133.655 135.006 1.00 55.85 495 LEU B N 1
ATOM 6747 C CA . LEU B 1 444 ? 103.916 132.205 135.288 1.00 50.48 495 LEU B CA 1
ATOM 6748 C C . LEU B 1 444 ? 103.068 131.565 134.187 1.00 51.54 495 LEU B C 1
ATOM 6749 O O . LEU B 1 444 ? 102.737 130.378 134.335 1.00 56.47 495 LEU B O 1
ATOM 6754 N N . ARG B 1 445 ? 102.717 132.313 133.137 1.00 50.01 496 ARG B N 1
ATOM 6755 C CA . ARG B 1 445 ? 102.002 131.688 131.991 1.00 48.92 496 ARG B CA 1
ATOM 6756 C C . ARG B 1 445 ? 103.008 131.484 130.864 1.00 47.42 496 ARG B C 1
ATOM 6757 O O . ARG B 1 445 ? 102.630 130.919 129.830 1.00 51.00 496 ARG B O 1
ATOM 6759 N N . LYS B 1 446 ? 104.236 131.956 131.064 1.00 46.83 497 LYS B N 1
ATOM 6760 C CA . LYS B 1 446 ? 105.303 131.747 130.047 1.00 42.72 497 LYS B CA 1
ATOM 6761 C C . LYS B 1 446 ? 105.600 130.253 129.890 1.00 44.81 497 LYS B C 1
ATOM 6762 O O . LYS B 1 446 ? 106.441 129.908 129.043 1.00 53.58 497 LYS B O 1
ATOM 6768 N N . PHE B 1 447 ? 104.934 129.398 130.667 1.00 39.59 498 PHE B N 1
ATOM 6769 C CA . PHE B 1 447 ? 105.134 127.961 130.521 1.00 38.19 498 PHE B CA 1
ATOM 6770 C C . PHE B 1 447 ? 104.435 127.436 129.277 1.00 43.45 498 PHE B C 1
ATOM 6771 O O . PHE B 1 447 ? 104.915 126.481 128.656 1.00 45.44 498 PHE B O 1
ATOM 6779 N N . ARG B 1 448 ? 103.302 128.030 128.903 1.00 40.96 499 ARG B N 1
ATOM 6780 C CA . ARG B 1 448 ? 102.583 127.591 127.717 1.00 32.71 499 ARG B CA 1
ATOM 6781 C C . ARG B 1 448 ? 103.359 127.842 126.433 1.00 41.34 499 ARG B C 1
ATOM 6782 O O . ARG B 1 448 ? 103.005 127.274 125.396 1.00 51.58 499 ARG B O 1
ATOM 6784 N N . ASP B 1 449 ? 104.399 128.670 126.476 1.00 42.92 500 ASP B N 1
ATOM 6785 C CA . ASP B 1 449 ? 105.225 128.957 125.314 1.00 43.99 500 ASP B CA 1
ATOM 6786 C C . ASP B 1 449 ? 106.459 128.070 125.234 1.00 38.94 500 ASP B C 1
ATOM 6787 O O . ASP B 1 449 ? 107.308 128.293 124.367 1.00 50.52 500 ASP B O 1
ATOM 6792 N N . LEU B 1 450 ? 106.586 127.089 126.123 1.00 33.66 501 LEU B N 1
ATOM 6793 C CA . LEU B 1 450 ? 107.776 126.240 126.119 1.00 35.27 501 LEU B CA 1
ATOM 6794 C C . LEU B 1 450 ? 107.937 125.435 124.835 1.00 39.07 501 LEU B C 1
ATOM 6795 O O . LEU B 1 450 ? 109.050 125.428 124.282 1.00 44.35 501 LEU B O 1
ATOM 6800 N N . PRO B 1 451 ? 106.922 124.725 124.321 1.00 38.69 502 PRO B N 1
ATOM 6801 C CA . PRO B 1 451 ? 107.140 123.991 123.060 1.00 39.17 502 PRO B CA 1
ATOM 6802 C C . PRO B 1 451 ? 107.495 124.893 121.891 1.00 40.92 502 PRO B C 1
ATOM 6803 O O . PRO B 1 451 ? 108.326 124.519 121.051 1.00 43.99 502 PRO B O 1
ATOM 6807 N N . LYS B 1 452 ? 106.894 126.083 121.817 1.00 36.84 503 LYS B N 1
ATOM 6808 C CA . LYS B 1 452 ? 107.241 127.016 120.752 1.00 29.10 503 LYS B CA 1
ATOM 6809 C C . LYS B 1 452 ? 108.688 127.473 120.874 1.00 30.51 503 LYS B C 1
ATOM 6810 O O . LYS B 1 452 ? 109.388 127.608 119.866 1.00 40.21 503 LYS B O 1
ATOM 6812 N N . MET B 1 453 ? 109.152 127.721 122.100 1.00 28.36 504 MET B N 1
ATOM 6813 C CA . MET B 1 453 ? 110.554 128.063 122.304 1.00 24.94 504 MET B CA 1
ATOM 6814 C C . MET B 1 453 ? 111.460 126.908 121.910 1.00 28.89 504 MET B C 1
ATOM 6815 O O . MET B 1 453 ? 112.539 127.119 121.346 1.00 40.10 504 MET B O 1
ATOM 6820 N N . TRP B 1 454 ? 111.042 125.677 122.208 1.00 32.69 505 TRP B N 1
ATOM 6821 C CA . TRP B 1 454 ? 111.841 124.512 121.846 1.00 32.64 505 TRP B CA 1
ATOM 6822 C C . TRP B 1 454 ? 111.975 124.385 120.336 1.00 36.77 505 TRP B C 1
ATOM 6823 O O . TRP B 1 454 ? 113.039 124.014 119.829 1.00 44.33 505 TRP B O 1
ATOM 6834 N N . SER B 1 455 ? 110.901 124.677 119.599 1.00 33.00 506 SER B N 1
ATOM 6835 C CA . SER B 1 455 ? 110.970 124.597 118.144 1.00 26.13 506 SER B CA 1
ATOM 6836 C C . SER B 1 455 ? 111.940 125.625 117.574 1.00 28.82 506 SER B C 1
ATOM 6837 O O . SER B 1 455 ? 112.725 125.312 116.671 1.00 40.81 506 SER B O 1
ATOM 6840 N N . ILE B 1 456 ? 111.902 126.856 118.085 1.00 25.08 507 ILE B N 1
ATOM 6841 C CA . ILE B 1 456 ? 112.744 127.913 117.531 1.00 25.62 507 ILE B CA 1
ATOM 6842 C C . ILE B 1 456 ? 114.212 127.653 117.844 1.00 22.53 507 ILE B C 1
ATOM 6843 O O . ILE B 1 456 ? 115.075 127.738 116.963 1.00 25.74 507 ILE B O 1
ATOM 6848 N N . SER B 1 457 ? 114.518 127.384 119.116 1.00 27.04 508 SER B N 1
ATOM 6849 C CA . SER B 1 457 ? 115.929 127.167 119.531 1.00 33.16 508 SER B CA 1
ATOM 6850 C C . SER B 1 457 ? 115.971 126.345 120.820 1.00 34.85 508 SER B C 1
ATOM 6851 O O . SER B 1 457 ? 115.447 126.824 121.839 1.00 39.13 508 SER B O 1
ATOM 6854 N N . ARG B 1 458 ? 116.589 125.164 120.774 1.00 35.48 509 ARG B N 1
ATOM 6855 C CA . ARG B 1 458 ? 116.629 124.298 121.945 1.00 31.69 509 ARG B CA 1
ATOM 6856 C C . ARG B 1 458 ? 117.554 124.845 123.025 1.00 32.69 509 ARG B C 1
ATOM 6857 O O . ARG B 1 458 ? 117.255 124.726 124.218 1.00 42.67 509 ARG B O 1
ATOM 6865 N N . MET B 1 459 ? 118.684 125.434 122.630 1.00 31.92 510 MET B N 1
ATOM 6866 C CA . MET B 1 459 ? 119.637 125.931 123.617 1.00 34.37 510 MET B CA 1
ATOM 6867 C C . MET B 1 459 ? 119.068 127.105 124.405 1.00 36.80 510 MET B C 1
ATOM 6868 O O . MET B 1 459 ? 119.305 127.219 125.613 1.00 43.30 510 MET B O 1
ATOM 6873 N N . ASP B 1 460 ? 118.306 127.970 123.738 1.00 28.83 511 ASP B N 1
ATOM 6874 C CA . ASP B 1 460 ? 117.660 129.104 124.448 1.00 29.19 511 ASP B CA 1
ATOM 6875 C C . ASP B 1 460 ? 116.639 128.548 125.441 1.00 28.05 511 ASP B C 1
ATOM 6876 O O . ASP B 1 460 ? 116.542 129.103 126.547 1.00 37.15 511 ASP B O 1
ATOM 6881 N N . THR B 1 461 ? 115.905 127.501 125.059 1.00 16.08 512 THR B N 1
ATOM 6882 C CA . THR B 1 461 ? 114.968 126.872 125.981 1.00 21.16 512 THR B CA 1
ATOM 6883 C C . THR B 1 461 ? 115.689 126.294 127.192 1.00 26.24 512 THR B C 1
ATOM 6884 O O . THR B 1 461 ? 115.218 126.427 128.328 1.00 30.00 512 THR B O 1
ATOM 6888 N N . VAL B 1 462 ? 116.833 125.647 126.969 1.00 24.48 513 VAL B N 1
ATOM 6889 C CA . VAL B 1 462 ? 117.595 125.083 128.080 1.00 14.93 513 VAL B CA 1
ATOM 6890 C C . VAL B 1 462 ? 118.085 126.187 129.005 1.00 21.97 513 VAL B C 1
ATOM 6891 O O . VAL B 1 462 ? 118.035 126.056 130.234 1.00 32.10 513 VAL B O 1
ATOM 6895 N N . ILE B 1 463 ? 118.543 127.296 128.419 1.00 22.57 514 ILE B N 1
ATOM 6896 C CA . ILE B 1 463 ? 119.061 128.435 129.235 1.00 19.11 514 ILE B CA 1
ATOM 6897 C C . ILE B 1 463 ? 117.904 129.004 130.058 1.00 19.64 514 ILE B C 1
ATOM 6898 O O . ILE B 1 463 ? 118.117 129.304 131.245 1.00 23.89 514 ILE B O 1
ATOM 6903 N N . TRP B 1 464 ? 116.724 129.132 129.452 1.00 21.97 515 TRP B N 1
ATOM 6904 C CA . TRP B 1 464 ? 115.566 129.656 130.167 1.00 15.23 515 TRP B CA 1
ATOM 6905 C C . TRP B 1 464 ? 115.194 128.755 131.338 1.00 21.71 515 TRP B C 1
ATOM 6906 O O . TRP B 1 464 ? 114.949 129.233 132.451 1.00 37.32 515 TRP B O 1
ATOM 6917 N N . PHE B 1 465 ? 115.158 127.442 131.108 1.00 19.46 516 PHE B N 1
ATOM 6918 C CA . PHE B 1 465 ? 114.795 126.516 132.175 1.00 11.81 516 PHE B CA 1
ATOM 6919 C C . PHE B 1 465 ? 115.827 126.521 133.295 1.00 20.95 516 PHE B C 1
ATOM 6920 O O . PHE B 1 465 ? 115.471 126.454 134.478 1.00 27.71 516 PHE B O 1
ATOM 6928 N N . VAL B 1 466 ? 117.112 126.583 132.944 1.00 23.60 517 VAL B N 1
ATOM 6929 C CA . VAL B 1 466 ? 118.157 126.591 133.963 1.00 19.50 517 VAL B CA 1
ATOM 6930 C C . VAL B 1 466 ? 118.077 127.857 134.805 1.00 21.50 517 VAL B C 1
ATOM 6931 O O . VAL B 1 466 ? 118.190 127.805 136.035 1.00 32.43 517 VAL B O 1
ATOM 6935 N N . THR B 1 467 ? 117.880 129.011 134.164 1.00 17.56 518 THR B N 1
ATOM 6936 C CA . THR B 1 467 ? 117.732 130.252 134.917 1.00 17.84 518 THR B CA 1
ATOM 6937 C C . THR B 1 467 ? 116.513 130.198 135.825 1.00 22.88 518 THR B C 1
ATOM 6938 O O . THR B 1 467 ? 116.569 130.630 136.982 1.00 29.89 518 THR B O 1
ATOM 6942 N N . MET B 1 468 ? 115.403 129.660 135.315 1.00 17.83 519 MET B N 1
ATOM 6943 C CA . MET B 1 468 ? 114.198 129.511 136.124 1.00 11.48 519 MET B CA 1
ATOM 6944 C C . MET B 1 468 ? 114.461 128.677 137.370 1.00 26.44 519 MET B C 1
ATOM 6945 O O . MET B 1 468 ? 114.164 129.101 138.492 1.00 33.98 519 MET B O 1
ATOM 6950 N N . LEU B 1 469 ? 115.021 127.479 137.188 1.00 30.38 520 LEU B N 1
ATOM 6951 C CA . LEU B 1 469 ? 115.228 126.579 138.315 1.00 23.78 520 LEU B CA 1
ATOM 6952 C C . LEU B 1 469 ? 116.240 127.145 139.302 1.00 27.01 520 LEU B C 1
ATOM 6953 O O . LEU B 1 469 ? 116.078 126.995 140.517 1.00 35.83 520 LEU B O 1
ATOM 6958 N N . SER B 1 470 ? 117.296 127.787 138.800 1.00 20.54 521 SER B N 1
ATOM 6959 C CA . SER B 1 470 ? 118.296 128.361 139.692 1.00 28.61 521 SER B CA 1
ATOM 6960 C C . SER B 1 470 ? 117.718 129.505 140.514 1.00 30.36 521 SER B C 1
ATOM 6961 O O . SER B 1 470 ? 118.005 129.620 141.710 1.00 32.49 521 SER B O 1
ATOM 6964 N N . SER B 1 471 ? 116.903 130.361 139.895 1.00 26.56 522 SER B N 1
ATOM 6965 C CA . SER B 1 471 ? 116.347 131.494 140.624 1.00 22.43 522 SER B CA 1
ATOM 6966 C C . SER B 1 471 ? 115.247 131.065 141.586 1.00 24.89 522 SER B C 1
ATOM 6967 O O . SER B 1 471 ? 115.049 131.707 142.622 1.00 34.25 522 SER B O 1
ATOM 6970 N N . ALA B 1 472 ? 114.521 129.999 141.263 1.00 21.78 523 ALA B N 1
ATOM 6971 C CA . ALA B 1 472 ? 113.423 129.544 142.105 1.00 18.76 523 ALA B CA 1
ATOM 6972 C C . ALA B 1 472 ? 113.864 128.607 143.219 1.00 26.89 523 ALA B C 1
ATOM 6973 O O . ALA B 1 472 ? 113.065 128.324 144.118 1.00 36.35 523 ALA B O 1
ATOM 6975 N N . LEU B 1 473 ? 115.103 128.121 143.192 1.00 30.85 524 LEU B N 1
ATOM 6976 C CA . LEU B 1 473 ? 115.569 127.159 144.179 1.00 26.92 524 LEU B CA 1
ATOM 6977 C C . LEU B 1 473 ? 116.903 127.512 144.816 1.00 29.23 524 LEU B C 1
ATOM 6978 O O . LEU B 1 473 ? 117.248 126.911 145.838 1.00 40.08 524 LEU B O 1
ATOM 6983 N N . LEU B 1 474 ? 117.662 128.449 144.256 1.00 33.35 525 LEU B N 1
ATOM 6984 C CA . LEU B 1 474 ? 118.980 128.794 144.780 1.00 34.28 525 LEU B CA 1
ATOM 6985 C C . LEU B 1 474 ? 119.150 130.304 144.857 1.00 43.71 525 LEU B C 1
ATOM 6986 O O . LEU B 1 474 ? 120.170 130.846 144.425 1.00 51.13 525 LEU B O 1
ATOM 6991 N N . SER B 1 475 ? 118.145 131.000 145.394 1.00 34.36 526 SER B N 1
ATOM 6992 C CA . SER B 1 475 ? 118.162 132.453 145.568 1.00 37.41 526 SER B CA 1
ATOM 6993 C C . SER B 1 475 ? 118.141 133.194 144.236 1.00 31.54 526 SER B C 1
ATOM 6994 O O . SER B 1 475 ? 118.567 132.662 143.207 1.00 35.28 526 SER B O 1
ATOM 6997 N N . THR B 1 476 ? 117.644 134.432 144.250 1.00 37.77 527 THR B N 1
ATOM 6998 C CA . THR B 1 476 ? 117.472 135.174 143.005 1.00 34.50 527 THR B CA 1
ATOM 6999 C C . THR B 1 476 ? 118.807 135.636 142.432 1.00 36.00 527 THR B C 1
ATOM 7000 O O . THR B 1 476 ? 119.036 135.529 141.223 1.00 42.31 527 THR B O 1
ATOM 7004 N N . GLU B 1 477 ? 119.693 136.169 143.277 1.00 39.41 528 GLU B N 1
ATOM 7005 C CA . GLU B 1 477 ? 120.969 136.673 142.782 1.00 40.13 528 GLU B CA 1
ATOM 7006 C C . GLU B 1 477 ? 121.833 135.552 142.220 1.00 45.16 528 GLU B C 1
ATOM 7007 O O . GLU B 1 477 ? 122.429 135.698 141.144 1.00 51.04 528 GLU B O 1
ATOM 7013 N N . ILE B 1 478 ? 121.915 134.426 142.930 1.00 36.25 529 ILE B N 1
ATOM 7014 C CA . ILE B 1 478 ? 122.681 133.292 142.424 1.00 31.39 529 ILE B CA 1
ATOM 7015 C C . ILE B 1 478 ? 122.040 132.747 141.157 1.00 28.13 529 ILE B C 1
ATOM 7016 O O . ILE B 1 478 ? 122.732 132.286 140.245 1.00 33.41 529 ILE B O 1
ATOM 7021 N N . GLY B 1 479 ? 120.717 132.894 141.054 1.00 30.86 530 GLY B N 1
ATOM 7022 C CA . GLY B 1 479 ? 119.977 132.409 139.873 1.00 27.46 530 GLY B CA 1
ATOM 7023 C C . GLY B 1 479 ? 120.109 133.332 138.678 1.00 32.78 530 GLY B C 1
ATOM 7024 O O . GLY B 1 479 ? 119.705 132.918 137.588 1.00 38.92 530 GLY B O 1
ATOM 7025 N N . LEU B 1 480 ? 120.630 134.542 138.870 1.00 30.38 531 LEU B N 1
ATOM 7026 C CA . LEU B 1 480 ? 120.891 135.449 137.721 1.00 24.37 531 LEU B CA 1
ATOM 7027 C C . LEU B 1 480 ? 122.334 135.229 137.272 1.00 30.91 531 LEU B C 1
ATOM 7028 O O . LEU B 1 480 ? 122.567 135.188 136.061 1.00 39.80 531 LEU B O 1
ATOM 7033 N N . LEU B 1 481 ? 123.259 135.071 138.219 1.00 28.58 532 LEU B N 1
ATOM 7034 C CA . LEU B 1 481 ? 124.680 134.805 137.885 1.00 26.14 532 LEU B CA 1
ATOM 7035 C C . LEU B 1 481 ? 124.792 133.413 137.267 1.00 25.46 532 LEU B C 1
ATOM 7036 O O . LEU B 1 481 ? 125.661 133.235 136.407 1.00 25.70 532 LEU B O 1
ATOM 7041 N N . VAL B 1 482 ? 123.960 132.457 137.686 1.00 22.46 533 VAL B N 1
ATOM 7042 C CA . VAL B 1 482 ? 123.998 131.161 137.018 1.00 23.04 533 VAL B CA 1
ATOM 7043 C C . VAL B 1 482 ? 123.471 131.281 135.596 1.00 29.73 533 VAL B C 1
ATOM 7044 O O . VAL B 1 482 ? 124.019 130.684 134.665 1.00 38.54 533 VAL B O 1
ATOM 7048 N N . GLY B 1 483 ? 122.438 132.096 135.401 1.00 25.08 534 GLY B N 1
ATOM 7049 C CA . GLY B 1 483 ? 121.920 132.304 134.038 1.00 16.08 534 GLY B CA 1
ATOM 7050 C C . GLY B 1 483 ? 122.960 132.928 133.129 1.00 22.85 534 GLY B C 1
ATOM 7051 O O . GLY B 1 483 ? 123.198 132.363 132.049 1.00 35.91 534 GLY B O 1
ATOM 7052 N N . VAL B 1 484 ? 123.570 134.040 133.547 1.00 22.93 535 VAL B N 1
ATOM 7053 C CA . VAL B 1 484 ? 124.531 134.774 132.669 1.00 21.77 535 VAL B CA 1
ATOM 7054 C C . VAL B 1 484 ? 125.692 133.849 132.290 1.00 26.47 535 VAL B C 1
ATOM 7055 O O . VAL B 1 484 ? 126.008 133.763 131.088 1.00 36.95 535 VAL B O 1
ATOM 7059 N N . CYS B 1 485 ? 126.285 133.168 133.271 1.00 26.37 536 CYS B N 1
ATOM 7060 C CA . CYS B 1 485 ? 127.467 132.306 133.005 1.00 24.81 536 CYS B CA 1
ATOM 7061 C C . CYS B 1 485 ? 127.077 131.133 132.100 1.00 26.68 536 CYS B C 1
ATOM 7062 O O . CYS B 1 485 ? 127.861 130.811 131.192 1.00 38.58 536 CYS B O 1
ATOM 7065 N N . PHE B 1 486 ? 125.916 130.522 132.340 1.00 14.83 537 PHE B N 1
ATOM 7066 C CA . PHE B 1 486 ? 125.482 129.350 131.537 1.00 16.77 537 PHE B CA 1
ATOM 7067 C C . PHE B 1 486 ? 125.282 129.771 130.078 1.00 24.63 537 PHE B C 1
ATOM 7068 O O . PHE B 1 486 ? 125.664 129.003 129.182 1.00 33.47 537 PHE B O 1
ATOM 7076 N N . SER B 1 487 ? 124.704 130.951 129.851 1.00 19.35 538 SER B N 1
ATOM 7077 C CA . SER B 1 487 ? 124.489 131.450 128.469 1.00 16.02 538 SER B CA 1
ATOM 7078 C C . SER B 1 487 ? 125.839 131.611 127.770 1.00 26.67 538 SER B C 1
ATOM 7079 O O . SER B 1 487 ? 125.949 131.208 126.601 1.00 37.32 538 SER B O 1
ATOM 7082 N N . ILE B 1 488 ? 126.823 132.180 128.468 1.00 25.43 539 ILE B N 1
ATOM 7083 C CA . ILE B 1 488 ? 128.178 132.394 127.881 1.00 17.64 539 ILE B CA 1
ATOM 7084 C C . ILE B 1 488 ? 128.797 131.030 127.561 1.00 21.57 539 ILE B C 1
ATOM 7085 O O . ILE B 1 488 ? 129.393 130.895 126.479 1.00 30.27 539 ILE B O 1
ATOM 7090 N N . PHE B 1 489 ? 128.640 130.054 128.457 1.00 24.28 540 PHE B N 1
ATOM 7091 C CA . PHE B 1 489 ? 129.190 128.694 128.225 1.00 22.37 540 PHE B CA 1
ATOM 7092 C C . PHE B 1 489 ? 128.423 127.998 127.096 1.00 28.65 540 PHE B C 1
ATOM 7093 O O . PHE B 1 489 ? 129.044 127.256 126.325 1.00 40.71 540 PHE B O 1
ATOM 7101 N N . CYS B 1 490 ? 127.111 128.216 127.014 1.00 27.67 541 CYS B N 1
ATOM 7102 C CA . CYS B 1 490 ? 126.315 127.624 125.908 1.00 17.41 541 CYS B CA 1
ATOM 7103 C C . CYS B 1 490 ? 126.870 128.140 124.580 1.00 24.22 541 CYS B C 1
ATOM 7104 O O . CYS B 1 490 ? 126.895 127.360 123.616 1.00 36.64 541 CYS B O 1
ATOM 7107 N N . VAL B 1 491 ? 127.289 129.406 124.533 1.00 28.63 542 VAL B N 1
ATOM 7108 C CA . VAL B 1 491 ? 127.936 129.937 123.299 1.00 25.28 542 VAL B CA 1
ATOM 7109 C C . VAL B 1 491 ? 129.259 129.191 123.124 1.00 24.66 542 VAL B C 1
ATOM 7110 O O . VAL B 1 491 ? 129.584 128.837 121.981 1.00 23.72 542 VAL B O 1
ATOM 7114 N N . ILE B 1 492 ? 129.978 128.940 124.223 1.00 23.68 543 ILE B N 1
ATOM 7115 C CA . ILE B 1 492 ? 131.208 128.161 124.100 1.00 20.80 543 ILE B CA 1
ATOM 7116 C C . ILE B 1 492 ? 130.901 126.743 123.628 1.00 27.46 543 ILE B C 1
ATOM 7117 O O . ILE B 1 492 ? 131.601 126.191 122.769 1.00 37.19 543 ILE B O 1
ATOM 7122 N N . LEU B 1 493 ? 129.849 126.135 124.180 1.00 21.76 544 LEU B N 1
ATOM 7123 C CA . LEU B 1 493 ? 129.450 124.793 123.766 1.00 14.26 544 LEU B CA 1
ATOM 7124 C C . LEU B 1 493 ? 129.046 124.764 122.301 1.00 25.43 544 LEU B C 1
ATOM 7125 O O . LEU B 1 493 ? 129.280 123.770 121.606 1.00 28.97 544 LEU B O 1
ATOM 7130 N N . ARG B 1 494 ? 128.450 125.854 121.820 1.00 38.25 545 ARG B N 1
ATOM 7131 C CA . ARG B 1 494 ? 128.070 125.931 120.386 1.00 29.95 545 ARG B CA 1
ATOM 7132 C C . ARG B 1 494 ? 129.352 125.958 119.548 1.00 34.98 545 ARG B C 1
ATOM 7133 O O . ARG B 1 494 ? 129.373 125.314 118.486 1.00 38.04 545 ARG B O 1
ATOM 7141 N N . THR B 1 495 ? 130.381 126.672 120.020 1.00 34.55 546 THR B N 1
ATOM 7142 C CA . THR B 1 495 ? 131.639 126.710 119.278 1.00 29.30 546 THR B CA 1
ATOM 7143 C C . THR B 1 495 ? 132.288 125.333 119.218 1.00 26.47 546 THR B C 1
ATOM 7144 O O . THR B 1 495 ? 132.681 124.870 118.143 1.00 31.48 546 THR B O 1
ATOM 7148 N N . GLN B 1 496 ? 132.407 124.659 120.360 1.00 29.07 547 GLN B N 1
ATOM 7149 C CA . GLN B 1 496 ? 133.019 123.338 120.330 1.00 32.72 547 GLN B CA 1
ATOM 7150 C C . GLN B 1 496 ? 132.020 122.305 119.822 1.00 32.51 547 GLN B C 1
ATOM 7151 O O . GLN B 1 496 ? 130.807 122.519 119.832 1.00 42.47 547 GLN B O 1
ATOM 7157 N N . LYS B 1 497 ? 132.549 121.170 119.371 1.00 27.92 548 LYS B N 1
ATOM 7158 C CA . LYS B 1 497 ? 131.777 120.154 118.668 1.00 31.58 548 LYS B CA 1
ATOM 7159 C C . LYS B 1 497 ? 130.908 120.770 117.566 1.00 35.53 548 LYS B C 1
ATOM 7160 O O . LYS B 1 497 ? 129.687 120.598 117.562 1.00 37.08 548 LYS B O 1
ATOM 7162 N N . PRO B 1 498 ? 131.508 121.507 116.624 1.00 31.14 549 PRO B N 1
ATOM 7163 C CA . PRO B 1 498 ? 130.706 122.218 115.625 1.00 27.50 549 PRO B CA 1
ATOM 7164 C C . PRO B 1 498 ? 130.447 121.403 114.372 1.00 35.53 549 PRO B C 1
ATOM 7165 O O . PRO B 1 498 ? 130.813 120.226 114.292 1.00 38.88 549 PRO B O 1
ATOM 7169 N N . LYS B 1 499 ? 129.816 122.032 113.386 1.00 36.54 550 LYS B N 1
ATOM 7170 C CA . LYS B 1 499 ? 129.563 121.384 112.110 1.00 30.36 550 LYS B CA 1
ATOM 7171 C C . LYS B 1 499 ? 130.810 121.414 111.237 1.00 31.61 550 LYS B C 1
ATOM 7172 O O . LYS B 1 499 ? 131.529 122.417 111.175 1.00 37.10 550 LYS B O 1
ATOM 7178 N N . SER B 1 500 ? 131.067 120.293 110.568 1.00 28.93 551 SER B N 1
ATOM 7179 C CA . SER B 1 500 ? 132.213 120.162 109.680 1.00 29.16 551 SER B CA 1
ATOM 7180 C C . SER B 1 500 ? 131.909 119.053 108.690 1.00 27.91 551 SER B C 1
ATOM 7181 O O . SER B 1 500 ? 131.518 117.956 109.095 1.00 41.08 551 SER B O 1
ATOM 7184 N N . SER B 1 501 ? 132.089 119.334 107.406 1.00 24.87 552 SER B N 1
ATOM 7185 C CA . SER B 1 501 ? 131.716 118.359 106.390 1.00 30.69 552 SER B CA 1
ATOM 7186 C C . SER B 1 501 ? 132.464 118.650 105.101 1.00 27.21 552 SER B C 1
ATOM 7187 O O . SER B 1 501 ? 133.032 119.727 104.914 1.00 32.40 552 SER B O 1
ATOM 7190 N N . LEU B 1 502 ? 132.455 117.663 104.210 1.00 33.05 553 LEU B N 1
ATOM 7191 C CA . LEU B 1 502 ? 133.004 117.842 102.878 1.00 34.59 553 LEU B CA 1
ATOM 7192 C C . LEU B 1 502 ? 132.078 118.716 102.038 1.00 38.17 553 LEU B C 1
ATOM 7193 O O . LEU B 1 502 ? 130.895 118.887 102.341 1.00 48.50 553 LEU B O 1
ATOM 7198 N N . LEU B 1 503 ? 132.633 119.279 100.969 1.00 17.60 554 LEU B N 1
ATOM 7199 C CA . LEU B 1 503 ? 131.876 120.118 100.055 1.00 15.17 554 LEU B CA 1
ATOM 7200 C C . LEU B 1 503 ? 131.904 119.530 98.652 1.00 22.32 554 LEU B C 1
ATOM 7201 O O . LEU B 1 503 ? 132.879 118.893 98.245 1.00 29.25 554 LEU B O 1
ATOM 7206 N N . GLY B 1 504 ? 130.818 119.752 97.918 1.00 37.59 555 GLY B N 1
ATOM 7207 C CA . GLY B 1 504 ? 130.717 119.309 96.542 1.00 33.17 555 GLY B CA 1
ATOM 7208 C C . GLY B 1 504 ? 130.392 120.452 95.603 1.00 37.41 555 GLY B C 1
ATOM 7209 O O . GLY B 1 504 ? 129.910 121.499 96.042 1.00 44.35 555 GLY B O 1
ATOM 7210 N N . LEU B 1 505 ? 130.648 120.269 94.312 1.00 40.86 556 LEU B N 1
ATOM 7211 C CA . LEU B 1 505 ? 130.459 121.330 93.334 1.00 44.10 556 LEU B CA 1
ATOM 7212 C C . LEU B 1 505 ? 129.055 121.267 92.749 1.00 48.85 556 LEU B C 1
ATOM 7213 O O . LEU B 1 505 ? 128.590 120.196 92.347 1.00 49.83 556 LEU B O 1
ATOM 7218 N N . VAL B 1 506 ? 128.387 122.415 92.706 1.00 48.13 557 VAL B N 1
ATOM 7219 C CA . VAL B 1 506 ? 127.058 122.515 92.113 1.00 45.18 557 VAL B CA 1
ATOM 7220 C C . VAL B 1 506 ? 127.196 122.545 90.597 1.00 47.87 557 VAL B C 1
ATOM 7221 O O . VAL B 1 506 ? 128.010 123.299 90.051 1.00 49.11 557 VAL B O 1
ATOM 7225 N N . GLU B 1 507 ? 126.400 121.726 89.913 1.00 52.04 558 GLU B N 1
ATOM 7226 C CA . GLU B 1 507 ? 126.517 121.604 88.467 1.00 50.46 558 GLU B CA 1
ATOM 7227 C C . GLU B 1 507 ? 126.155 122.912 87.777 1.00 53.63 558 GLU B C 1
ATOM 7228 O O . GLU B 1 507 ? 125.193 123.588 88.152 1.00 56.38 558 GLU B O 1
ATOM 7230 N N . GLU B 1 508 ? 126.936 123.259 86.751 1.00 59.76 559 GLU B N 1
ATOM 7231 C CA . GLU B 1 508 ? 126.716 124.463 85.946 1.00 61.81 559 GLU B CA 1
ATOM 7232 C C . GLU B 1 508 ? 126.707 125.725 86.808 1.00 62.30 559 GLU B C 1
ATOM 7233 O O . GLU B 1 508 ? 125.867 126.608 86.635 1.00 60.13 559 GLU B O 1
ATOM 7235 N N . SER B 1 509 ? 127.652 125.813 87.737 1.00 56.90 560 SER B N 1
ATOM 7236 C CA . SER B 1 509 ? 127.768 126.969 88.619 1.00 55.39 560 SER B CA 1
ATOM 7237 C C . SER B 1 509 ? 129.172 126.986 89.211 1.00 56.46 560 SER B C 1
ATOM 7238 O O . SER B 1 509 ? 130.052 126.229 88.788 1.00 58.66 560 SER B O 1
ATOM 7241 N N . GLU B 1 510 ? 129.385 127.867 90.191 1.00 46.33 561 GLU B N 1
ATOM 7242 C CA . GLU B 1 510 ? 130.652 127.951 90.908 1.00 44.82 561 GLU B CA 1
ATOM 7243 C C . GLU B 1 510 ? 130.448 127.917 92.418 1.00 44.61 561 GLU B C 1
ATOM 7244 O O . GLU B 1 510 ? 131.261 128.473 93.161 1.00 47.01 561 GLU B O 1
ATOM 7250 N N . VAL B 1 511 ? 129.384 127.277 92.883 1.00 35.76 562 VAL B N 1
ATOM 7251 C CA . VAL B 1 511 ? 129.044 127.250 94.299 1.00 36.84 562 VAL B CA 1
ATOM 7252 C C . VAL B 1 511 ? 129.428 125.895 94.872 1.00 41.81 562 VAL B C 1
ATOM 7253 O O . VAL B 1 511 ? 129.095 124.851 94.300 1.00 48.38 562 VAL B O 1
ATOM 7257 N N . PHE B 1 512 ? 130.134 125.907 95.997 1.00 33.30 563 PHE B N 1
ATOM 7258 C CA . PHE B 1 512 ? 130.497 124.691 96.713 1.00 30.62 563 PHE B CA 1
ATOM 7259 C C . PHE B 1 512 ? 129.668 124.617 97.987 1.00 37.83 563 PHE B C 1
ATOM 7260 O O . PHE B 1 512 ? 129.695 125.543 98.803 1.00 42.49 563 PHE B O 1
ATOM 7268 N N . GLU B 1 513 ? 128.933 123.520 98.151 1.00 43.00 564 GLU B N 1
ATOM 7269 C CA . GLU B 1 513 ? 128.028 123.348 99.275 1.00 37.87 564 GLU B CA 1
ATOM 7270 C C . GLU B 1 513 ? 128.279 121.993 99.924 1.00 34.30 564 GLU B C 1
ATOM 7271 O O . GLU B 1 513 ? 128.932 121.117 99.352 1.00 40.03 564 GLU B O 1
ATOM 7277 N N . SER B 1 514 ? 127.748 121.828 101.133 1.00 31.98 565 SER B N 1
ATOM 7278 C CA . SER B 1 514 ? 127.987 120.613 101.901 1.00 36.04 565 SER B CA 1
ATOM 7279 C C . SER B 1 514 ? 127.409 119.396 101.193 1.00 40.01 565 SER B C 1
ATOM 7280 O O . SER B 1 514 ? 126.286 119.427 100.685 1.00 47.31 565 SER B O 1
ATOM 7283 N N . VAL B 1 515 ? 128.222 118.350 101.064 1.00 37.59 566 VAL B N 1
ATOM 7284 C CA . VAL B 1 515 ? 127.761 117.118 100.363 1.00 37.98 566 VAL B CA 1
ATOM 7285 C C . VAL B 1 515 ? 126.931 116.314 101.364 1.00 41.29 566 VAL B C 1
ATOM 7286 O O . VAL B 1 515 ? 126.343 115.292 100.963 1.00 39.93 566 VAL B O 1
ATOM 7290 N N . SER B 1 516 ? 126.872 116.781 102.613 1.00 43.56 567 SER B N 1
ATOM 7291 C CA . SER B 1 516 ? 126.115 116.068 103.673 1.00 40.93 567 SER B CA 1
ATOM 7292 C C . SER B 1 516 ? 124.715 116.669 103.813 1.00 44.72 567 SER B C 1
ATOM 7293 O O . SER B 1 516 ? 123.876 116.045 104.486 1.00 50.92 567 SER B O 1
ATOM 7296 N N . ALA B 1 517 ? 124.479 117.834 103.208 1.00 43.82 568 ALA B N 1
ATOM 7297 C CA . ALA B 1 517 ? 123.171 118.511 103.353 1.00 42.39 568 ALA B CA 1
ATOM 7298 C C . ALA B 1 517 ? 122.489 118.635 101.989 1.00 43.14 568 ALA B C 1
ATOM 7299 O O . ALA B 1 517 ? 121.261 118.812 101.966 1.00 49.87 568 ALA B O 1
ATOM 7301 N N . TYR B 1 518 ? 123.255 118.545 100.901 1.00 33.16 569 TYR B N 1
ATOM 7302 C CA . TYR B 1 518 ? 122.672 118.733 99.547 1.00 40.79 569 TYR B CA 1
ATOM 7303 C C . TYR B 1 518 ? 122.970 117.499 98.690 1.00 45.96 569 TYR B C 1
ATOM 7304 O O . TYR B 1 518 ? 124.044 116.899 98.869 1.00 48.60 569 TYR B O 1
ATOM 7313 N N . LYS B 1 519 ? 122.050 117.136 97.792 1.00 49.16 570 LYS B N 1
ATOM 7314 C CA . LYS B 1 519 ? 122.217 115.895 96.989 1.00 51.56 570 LYS B CA 1
ATOM 7315 C C . LYS B 1 519 ? 122.820 116.215 95.623 1.00 49.52 570 LYS B C 1
ATOM 7316 O O . LYS B 1 519 ? 122.977 117.409 95.314 1.00 52.58 570 LYS B O 1
ATOM 7322 N N . ASN B 1 520 ? 123.128 115.179 94.838 1.00 47.43 571 ASN B N 1
ATOM 7323 C CA . ASN B 1 520 ? 123.646 115.398 93.485 1.00 45.96 571 ASN B CA 1
ATOM 7324 C C . ASN B 1 520 ? 124.695 116.506 93.433 1.00 52.28 571 ASN B C 1
ATOM 7325 O O . ASN B 1 520 ? 124.659 117.376 92.561 1.00 54.37 571 ASN B O 1
ATOM 7327 N N . LEU B 1 521 ? 125.641 116.474 94.362 1.00 54.39 572 LEU B N 1
ATOM 7328 C CA . LEU B 1 521 ? 126.748 117.418 94.372 1.00 49.64 572 LEU B CA 1
ATOM 7329 C C . LEU B 1 521 ? 127.986 116.739 93.804 1.00 54.08 572 LEU B C 1
ATOM 7330 O O . LEU B 1 521 ? 128.459 115.739 94.354 1.00 57.30 572 LEU B O 1
ATOM 7335 N N . GLN B 1 522 ? 128.503 117.282 92.707 1.00 56.85 573 GLN B N 1
ATOM 7336 C CA . GLN B 1 522 ? 129.607 116.657 91.993 1.00 56.41 573 GLN B CA 1
ATOM 7337 C C . GLN B 1 522 ? 130.919 116.897 92.728 1.00 57.84 573 GLN B C 1
ATOM 7338 O O . GLN B 1 522 ? 131.232 118.030 93.107 1.00 60.90 573 GLN B O 1
ATOM 7344 N N . ILE B 1 523 ? 131.684 115.827 92.930 1.00 52.78 574 ILE B N 1
ATOM 7345 C CA . ILE B 1 523 ? 132.981 115.893 93.589 1.00 53.79 574 ILE B CA 1
ATOM 7346 C C . ILE B 1 523 ? 134.014 115.232 92.690 1.00 58.28 574 ILE B C 1
ATOM 7347 O O . ILE B 1 523 ? 133.681 114.423 91.818 1.00 59.35 574 ILE B O 1
ATOM 7352 N N . LYS B 1 524 ? 135.275 115.588 92.902 1.00 62.63 575 LYS B N 1
ATOM 7353 C CA . LYS B 1 524 ? 136.313 115.015 92.059 1.00 62.72 575 LYS B CA 1
ATOM 7354 C C . LYS B 1 524 ? 137.226 114.108 92.872 1.00 64.14 575 LYS B C 1
ATOM 7355 O O . LYS B 1 524 ? 137.651 114.481 93.971 1.00 65.00 575 LYS B O 1
ATOM 7361 N N . PRO B 1 525 ? 137.529 112.914 92.371 1.00 64.62 576 PRO B N 1
ATOM 7362 C CA . PRO B 1 525 ? 138.483 112.049 93.069 1.00 59.18 576 PRO B CA 1
ATOM 7363 C C . PRO B 1 525 ? 139.861 112.684 93.122 1.00 60.63 576 PRO B C 1
ATOM 7364 O O . PRO B 1 525 ? 140.301 113.354 92.187 1.00 56.27 576 PRO B O 1
ATOM 7368 N N . GLY B 1 526 ? 140.544 112.465 94.243 1.00 52.27 577 GLY B N 1
ATOM 7369 C CA . GLY B 1 526 ? 141.861 113.010 94.458 1.00 50.11 577 GLY B CA 1
ATOM 7370 C C . GLY B 1 526 ? 141.888 114.387 95.086 1.00 50.74 577 GLY B C 1
ATOM 7371 O O . GLY B 1 526 ? 142.942 114.808 95.574 1.00 59.15 577 GLY B O 1
ATOM 7372 N N . ILE B 1 527 ? 140.766 115.101 95.083 1.00 37.39 578 ILE B N 1
ATOM 7373 C CA . ILE B 1 527 ? 140.664 116.415 95.704 1.00 38.86 578 ILE B CA 1
ATOM 7374 C C . ILE B 1 527 ? 139.451 116.418 96.617 1.00 38.93 578 ILE B C 1
ATOM 7375 O O . ILE B 1 527 ? 138.347 116.067 96.189 1.00 46.78 578 ILE B O 1
ATOM 7380 N N . LYS B 1 528 ? 139.652 116.815 97.869 1.00 30.92 579 LYS B N 1
ATOM 7381 C CA . LYS B 1 528 ? 138.577 116.910 98.844 1.00 28.75 579 LYS B CA 1
ATOM 7382 C C . LYS B 1 528 ? 138.537 118.323 99.400 1.00 33.18 579 LYS B C 1
ATOM 7383 O O . LYS B 1 528 ? 139.582 118.898 99.717 1.00 34.33 579 LYS B O 1
ATOM 7389 N N . ILE B 1 529 ? 137.335 118.881 99.512 1.00 22.62 580 ILE B N 1
ATOM 7390 C CA . ILE B 1 529 ? 137.128 120.210 100.073 1.00 19.70 580 ILE B CA 1
ATOM 7391 C C . ILE B 1 529 ? 136.460 120.044 101.428 1.00 23.23 580 ILE B C 1
ATOM 7392 O O . ILE B 1 529 ? 135.374 119.463 101.524 1.00 36.04 580 ILE B O 1
ATOM 7397 N N . PHE B 1 530 ? 137.104 120.557 102.471 1.00 15.49 581 PHE B N 1
ATOM 7398 C CA . PHE B 1 530 ? 136.656 120.385 103.846 1.00 18.66 581 PHE B CA 1
ATOM 7399 C C . PHE B 1 530 ? 136.249 121.734 104.416 1.00 14.54 581 PHE B C 1
ATOM 7400 O O . PHE B 1 530 ? 137.011 122.701 104.330 1.00 31.67 581 PHE B O 1
ATOM 7408 N N . ARG B 1 531 ? 135.053 121.801 104.994 1.00 9.92 582 ARG B N 1
ATOM 7409 C CA . ARG B 1 531 ? 134.542 123.023 105.601 1.00 14.10 582 ARG B CA 1
ATOM 7410 C C . ARG B 1 531 ? 134.345 122.807 107.093 1.00 17.69 582 ARG B C 1
ATOM 7411 O O . ARG B 1 531 ? 133.725 121.821 107.506 1.00 30.18 582 ARG B O 1
ATOM 7419 N N . PHE B 1 532 ? 134.868 123.739 107.888 1.00 22.14 583 PHE B N 1
ATOM 7420 C CA . PHE B 1 532 ? 134.793 123.716 109.345 1.00 16.18 583 PHE B CA 1
ATOM 7421 C C . PHE B 1 532 ? 134.130 125.016 109.779 1.00 23.48 583 PHE B C 1
ATOM 7422 O O . PHE B 1 532 ? 134.717 126.091 109.623 1.00 30.06 583 PHE B O 1
ATOM 7430 N N . VAL B 1 533 ? 132.910 124.928 110.313 1.00 17.68 584 VAL B N 1
ATOM 7431 C CA . VAL B 1 533 ? 132.095 126.128 110.478 1.00 16.56 584 VAL B CA 1
ATOM 7432 C C . VAL B 1 533 ? 132.643 127.023 111.588 1.00 29.73 584 VAL B C 1
ATOM 7433 O O . VAL B 1 533 ? 132.742 128.244 111.425 1.00 37.55 584 VAL B O 1
ATOM 7437 N N . ALA B 1 534 ? 133.006 126.440 112.725 1.00 25.02 585 ALA B N 1
ATOM 7438 C CA . ALA B 1 534 ? 133.363 127.241 113.886 1.00 22.81 585 ALA B CA 1
ATOM 7439 C C . ALA B 1 534 ? 134.733 127.894 113.720 1.00 19.74 585 ALA B C 1
ATOM 7440 O O . ALA B 1 534 ? 135.528 127.488 112.871 1.00 33.03 585 ALA B O 1
ATOM 7442 N N . PRO B 1 535 ? 135.023 128.930 114.513 1.00 18.84 586 PRO B N 1
ATOM 7443 C CA . PRO B 1 535 ? 136.389 129.457 114.560 1.00 17.33 586 PRO B CA 1
ATOM 7444 C C . PRO B 1 535 ? 137.363 128.414 115.082 1.00 25.24 586 PRO B C 1
ATOM 7445 O O . PRO B 1 535 ? 137.027 127.587 115.932 1.00 38.28 586 PRO B O 1
ATOM 7449 N N . LEU B 1 536 ? 138.604 128.458 114.592 1.00 15.76 587 LEU B N 1
ATOM 7450 C CA . LEU B 1 536 ? 139.606 127.440 115.010 1.00 15.83 587 LEU B CA 1
ATOM 7451 C C . LEU B 1 536 ? 140.446 128.013 116.151 1.00 19.46 587 LEU B C 1
ATOM 7452 O O . LEU B 1 536 ? 141.232 128.940 115.899 1.00 30.99 587 LEU B O 1
ATOM 7457 N N . TYR B 1 537 ? 140.277 127.469 117.355 1.00 12.67 588 TYR B N 1
ATOM 7458 C CA . TYR B 1 537 ? 141.031 127.974 118.529 1.00 9.09 588 TYR B CA 1
ATOM 7459 C C . TYR B 1 537 ? 141.274 126.836 119.522 1.00 17.38 588 TYR B C 1
ATOM 7460 O O . TYR B 1 537 ? 140.964 125.680 119.195 1.00 28.85 588 TYR B O 1
ATOM 7469 N N . TYR B 1 538 ? 141.813 127.161 120.695 1.00 12.60 589 TYR B N 1
ATOM 7470 C CA . TYR B 1 538 ? 142.192 126.116 121.680 1.00 11.35 589 TYR B CA 1
ATOM 7471 C C . TYR B 1 538 ? 141.007 125.238 122.077 1.00 15.70 589 TYR B C 1
ATOM 7472 O O . TYR B 1 538 ? 141.248 124.093 122.488 1.00 35.17 589 TYR B O 1
ATOM 7481 N N . ILE B 1 539 ? 139.775 125.735 121.963 1.00 12.34 590 ILE B N 1
ATOM 7482 C CA . ILE B 1 539 ? 138.685 124.910 122.472 1.00 11.76 590 ILE B CA 1
ATOM 7483 C C . ILE B 1 539 ? 138.360 123.778 121.504 1.00 15.29 590 ILE B C 1
ATOM 7484 O O . ILE B 1 539 ? 138.111 122.642 121.922 1.00 29.10 590 ILE B O 1
ATOM 7489 N N . ASN B 1 540 ? 138.371 124.056 120.199 1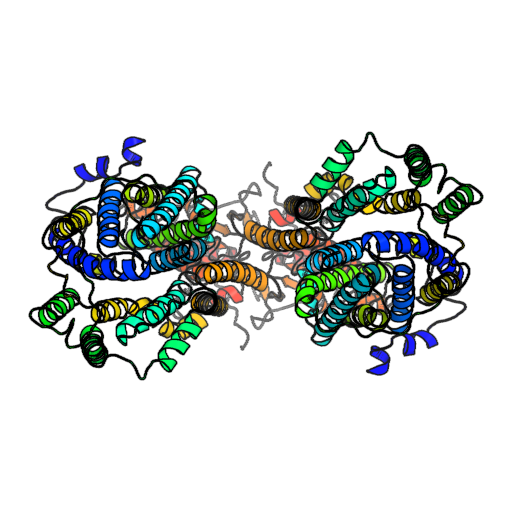.00 20.14 591 ASN B N 1
ATOM 7490 C CA . ASN B 1 540 ? 137.961 123.070 119.204 1.00 17.34 591 ASN B CA 1
ATOM 7491 C C . ASN B 1 540 ? 139.094 122.657 118.270 1.00 14.60 591 ASN B C 1
ATOM 7492 O O . ASN B 1 540 ? 138.828 122.129 117.188 1.00 26.30 591 ASN B O 1
ATOM 7497 N N . LYS B 1 541 ? 140.352 122.883 118.655 1.00 13.77 592 LYS B N 1
ATOM 7498 C CA . LYS B 1 541 ? 141.462 122.465 117.802 1.00 24.17 592 LYS B CA 1
ATOM 7499 C C . LYS B 1 541 ? 141.519 120.947 117.669 1.00 29.65 592 LYS B C 1
ATOM 7500 O O . LYS B 1 541 ? 141.737 120.417 116.571 1.00 28.04 592 LYS B O 1
ATOM 7506 N N . GLU B 1 542 ? 141.324 120.230 118.777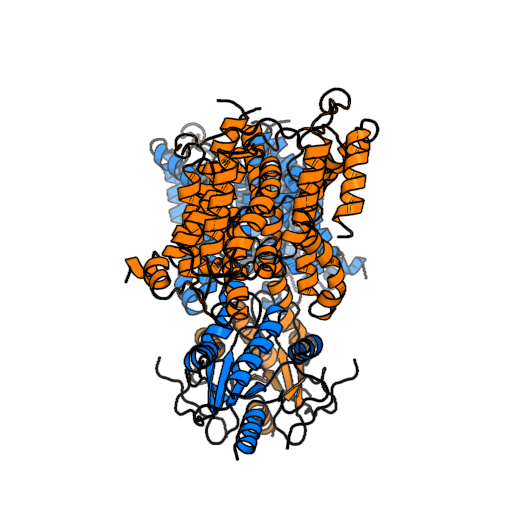 1.00 29.91 593 GLU B N 1
ATOM 7507 C CA . GLU B 1 542 ? 141.323 118.773 118.721 1.00 22.18 593 GLU B CA 1
ATOM 7508 C C . GLU B 1 542 ? 140.163 118.260 117.882 1.00 25.93 593 GLU B C 1
ATOM 7509 O O . GLU B 1 542 ? 140.312 117.291 117.131 1.00 33.84 593 GLU B O 1
ATOM 7511 N N . CYS B 1 543 ? 138.997 118.896 117.998 1.00 27.38 594 CYS B N 1
ATOM 7512 C CA . CYS B 1 543 ? 137.855 118.498 117.183 1.00 24.00 594 CYS B CA 1
ATOM 7513 C C . CYS B 1 543 ? 138.119 118.749 115.705 1.00 26.03 594 CYS B C 1
ATOM 7514 O O . CYS B 1 543 ? 137.733 117.942 114.854 1.00 25.78 594 CYS B O 1
ATOM 7517 N N . PHE B 1 544 ? 138.769 119.869 115.380 1.00 21.63 595 PHE B N 1
ATOM 7518 C CA . PHE B 1 544 ? 139.104 120.160 113.991 1.00 16.63 595 PHE B CA 1
ATOM 7519 C C . PHE B 1 544 ? 140.028 119.095 113.419 1.00 23.03 595 PHE B C 1
ATOM 7520 O O . PHE B 1 544 ? 139.800 118.582 112.317 1.00 28.67 595 PHE B O 1
ATOM 7528 N N . LYS B 1 545 ? 141.080 118.742 114.164 1.00 29.12 596 LYS B N 1
ATOM 7529 C CA . LYS B 1 545 ? 141.997 117.707 113.696 1.00 21.34 596 LYS B CA 1
ATOM 7530 C C . LYS B 1 545 ? 141.296 116.362 113.566 1.00 23.73 596 LYS B C 1
ATOM 7531 O O . LYS B 1 545 ? 141.503 115.640 112.583 1.00 34.65 596 LYS B O 1
ATOM 7537 N N . SER B 1 546 ? 140.462 116.007 114.544 1.00 21.96 597 SER B N 1
ATOM 7538 C CA . SER B 1 546 ? 139.776 114.721 114.501 1.00 21.16 597 SER B CA 1
ATOM 7539 C C . SER B 1 546 ? 138.815 114.642 113.323 1.00 27.15 597 SER B C 1
ATOM 7540 O O . SER B 1 546 ? 138.734 113.608 112.652 1.00 35.83 597 SER B O 1
ATOM 7543 N N . ALA B 1 547 ? 138.077 115.720 113.054 1.00 24.77 598 ALA B N 1
ATOM 7544 C CA . ALA B 1 547 ? 137.154 115.719 111.925 1.00 21.07 598 ALA B CA 1
ATOM 7545 C C . ALA B 1 547 ? 137.900 115.647 110.601 1.00 22.98 598 ALA B C 1
ATOM 7546 O O . ALA B 1 547 ? 137.527 114.869 109.713 1.00 25.06 598 ALA B O 1
ATOM 7548 N N . LEU B 1 548 ? 138.964 116.441 110.453 1.00 26.41 599 LEU B N 1
ATOM 7549 C CA . LEU B 1 548 ? 139.735 116.411 109.217 1.00 20.13 599 LEU B CA 1
ATOM 7550 C C . LEU B 1 548 ? 140.379 115.051 108.995 1.00 29.45 599 LEU B C 1
ATOM 7551 O O . LEU B 1 548 ? 140.545 114.627 107.849 1.00 35.58 599 LEU B O 1
ATOM 7556 N N . TYR B 1 549 ? 140.751 114.357 110.073 1.00 31.87 600 TYR B N 1
ATOM 7557 C CA . TYR B 1 549 ? 141.322 113.024 109.933 1.00 25.28 600 TYR B CA 1
ATOM 7558 C C . TYR B 1 549 ? 140.257 111.975 109.645 1.00 31.66 600 TYR B C 1
ATOM 7559 O O . TYR B 1 549 ? 140.520 111.024 108.901 1.00 36.62 600 TYR B O 1
ATOM 7568 N N . LYS B 1 550 ? 139.063 112.119 110.229 1.00 34.85 601 LYS B N 1
ATOM 7569 C CA . LYS B 1 550 ? 137.978 111.187 109.941 1.00 28.28 601 LYS B CA 1
ATOM 7570 C C . LYS B 1 550 ? 137.583 111.254 108.475 1.00 31.83 601 LYS B C 1
ATOM 7571 O O . LYS B 1 550 ? 137.396 110.223 107.821 1.00 40.48 601 LYS B O 1
ATOM 7573 N N . GLN B 1 551 ? 137.452 112.464 107.939 1.00 32.62 602 GLN B N 1
ATOM 7574 C CA . GLN B 1 551 ? 137.337 112.621 106.501 1.00 28.84 602 GLN B CA 1
ATOM 7575 C C . GLN B 1 551 ? 138.724 112.497 105.877 1.00 33.92 602 GLN B C 1
ATOM 7576 O O . GLN B 1 551 ? 139.738 112.434 106.574 1.00 38.00 602 GLN B O 1
ATOM 7582 N N . THR B 1 552 ? 138.773 112.448 104.546 1.00 35.85 603 THR B N 1
ATOM 7583 C CA . THR B 1 552 ? 140.035 112.313 103.826 1.00 37.82 603 THR B CA 1
ATOM 7584 C C . THR B 1 552 ? 140.839 111.119 104.332 1.00 46.20 603 THR B C 1
ATOM 7585 O O . THR B 1 552 ? 140.369 109.979 104.275 1.00 48.71 603 THR B O 1
ATOM 7587 N N . VAL B 1 553 ? 142.054 111.369 104.826 1.00 48.56 604 VAL B N 1
ATOM 7588 C CA . VAL B 1 553 ? 142.921 110.324 105.355 1.00 44.10 604 VAL B CA 1
ATOM 7589 C C . VAL B 1 553 ? 143.545 110.805 106.660 1.00 47.42 604 VAL B C 1
ATOM 7590 O O . VAL B 1 553 ? 143.568 111.999 106.963 1.00 50.43 604 VAL B O 1
ATOM 7594 N N . ASN B 1 554 ? 144.055 109.846 107.437 1.00 47.26 605 ASN B N 1
ATOM 7595 C CA . ASN B 1 554 ? 144.720 110.126 108.703 1.00 45.11 605 ASN B CA 1
ATOM 7596 C C . ASN B 1 554 ? 146.225 110.070 108.496 1.00 46.30 605 ASN B C 1
ATOM 7597 O O . ASN B 1 554 ? 146.800 108.974 108.483 1.00 51.70 605 ASN B O 1
ATOM 7602 N N . PRO B 1 555 ? 146.912 111.207 108.352 1.00 38.54 606 PRO B N 1
ATOM 7603 C CA . PRO B 1 555 ? 148.338 111.158 107.979 1.00 45.37 606 PRO B CA 1
ATOM 7604 C C . PRO B 1 555 ? 149.213 110.429 108.982 1.00 52.32 606 PRO B C 1
ATOM 7605 O O . PRO B 1 555 ? 150.182 109.764 108.587 1.00 53.12 606 PRO B O 1
ATOM 7609 N N . ILE B 1 556 ? 148.898 110.530 110.274 1.00 55.69 607 ILE B N 1
ATOM 7610 C CA . ILE B 1 556 ? 149.711 109.874 111.293 1.00 51.00 607 ILE B CA 1
ATOM 7611 C C . ILE B 1 556 ? 149.687 108.365 111.097 1.00 49.62 607 ILE B C 1
ATOM 7612 O O . ILE B 1 556 ? 150.725 107.694 111.149 1.00 57.67 607 ILE B O 1
ATOM 7617 N N . LEU B 1 557 ? 148.496 107.809 110.864 1.00 49.31 608 LEU B N 1
ATOM 7618 C CA . LEU B 1 557 ? 148.368 106.365 110.718 1.00 53.53 608 LEU B CA 1
ATOM 7619 C C . LEU B 1 557 ? 149.094 105.862 109.476 1.00 53.19 608 LEU B C 1
ATOM 7620 O O . LEU B 1 557 ? 149.752 104.819 109.520 1.00 56.40 608 LEU B O 1
ATOM 7625 N N . ILE B 1 558 ? 148.987 106.586 108.359 1.00 49.44 609 ILE B N 1
ATOM 7626 C CA . ILE B 1 558 ? 149.685 106.162 107.149 1.00 51.65 609 ILE B CA 1
ATOM 7627 C C . ILE B 1 558 ? 151.193 106.231 107.346 1.00 54.68 609 ILE B C 1
ATOM 7628 O O . ILE B 1 558 ? 151.929 105.346 106.894 1.00 60.72 609 ILE B O 1
ATOM 7633 N N . LYS B 1 559 ? 151.682 107.278 108.014 1.00 58.14 610 LYS B N 1
ATOM 7634 C CA . LYS B 1 559 ? 153.120 107.388 108.238 1.00 62.23 610 LYS B CA 1
ATOM 7635 C C . LYS B 1 559 ? 153.629 106.252 109.120 1.00 60.44 610 LYS B C 1
ATOM 7636 O O . LYS B 1 559 ? 154.655 105.632 108.820 1.00 62.21 610 LYS B O 1
ATOM 7642 N N . VAL B 1 560 ? 152.917 105.955 110.211 1.00 60.20 611 VAL B N 1
ATOM 7643 C CA . VAL B 1 560 ? 153.375 104.899 111.105 1.00 58.64 611 VAL B CA 1
ATOM 7644 C C . VAL B 1 560 ? 153.174 103.518 110.497 1.00 61.95 611 VAL B C 1
ATOM 7645 O O . VAL B 1 560 ? 153.872 102.572 110.880 1.00 67.48 611 VAL B O 1
ATOM 7649 N N . ALA B 1 561 ? 152.235 103.367 109.560 1.00 60.32 612 ALA B N 1
ATOM 7650 C CA . ALA B 1 561 ? 152.102 102.097 108.857 1.00 61.17 612 ALA B CA 1
ATOM 7651 C C . ALA B 1 561 ? 153.222 101.912 107.843 1.00 65.67 612 ALA B C 1
ATOM 7652 O O . ALA B 1 561 ? 153.776 100.815 107.713 1.00 69.35 612 ALA B O 1
ATOM 7654 N N . TRP B 1 562 ? 153.567 102.975 107.113 1.00 65.17 613 TRP B N 1
ATOM 7655 C CA . TRP B 1 562 ? 154.659 102.892 106.150 1.00 66.27 613 TRP B CA 1
ATOM 7656 C C . TRP B 1 562 ? 155.991 102.655 106.846 1.00 68.10 613 TRP B C 1
ATOM 7657 O O . TRP B 1 562 ? 156.821 101.875 106.363 1.00 69.61 613 TRP B O 1
ATOM 7668 N N . LYS B 1 563 ? 156.216 103.315 107.978 1.00 61.71 614 LYS B N 1
ATOM 7669 C CA . LYS B 1 563 ? 157.458 103.159 108.725 1.00 62.38 614 LYS B CA 1
ATOM 7670 C C . LYS B 1 563 ? 157.557 101.770 109.343 1.00 63.17 614 LYS B C 1
ATOM 7671 O O . LYS B 1 563 ? 158.196 100.878 108.786 1.00 64.47 614 LYS B O 1
ATOM 7673 N N . GLU B 1 594 ? 145.187 107.560 96.133 1.00 40.63 645 GLU B N 1
ATOM 7674 C CA . GLU B 1 594 ? 144.121 108.197 95.370 1.00 43.19 645 GLU B CA 1
ATOM 7675 C C . GLU B 1 594 ? 144.037 109.685 95.687 1.00 47.17 645 GLU B C 1
ATOM 7676 O O . GLU B 1 594 ? 144.153 110.526 94.798 1.00 50.95 645 GLU B O 1
ATOM 7678 N N . LEU B 1 595 ? 143.831 110.002 96.962 1.00 32.43 646 LEU B N 1
ATOM 7679 C CA . LEU B 1 595 ? 143.742 111.392 97.386 1.00 26.92 646 LEU B CA 1
ATOM 7680 C C . LEU B 1 595 ? 145.112 112.049 97.307 1.00 35.65 646 LEU B C 1
ATOM 7681 O O . LEU B 1 595 ? 146.104 111.496 97.786 1.00 44.57 646 LEU B O 1
ATOM 7686 N N . HIS B 1 596 ? 145.166 113.236 96.703 1.00 41.82 647 HIS B N 1
ATOM 7687 C CA . HIS B 1 596 ? 146.424 113.957 96.579 1.00 39.03 647 HIS B CA 1
ATOM 7688 C C . HIS B 1 596 ? 146.318 115.447 96.870 1.00 43.49 647 HIS B C 1
ATOM 7689 O O . HIS B 1 596 ? 147.346 116.129 96.843 1.00 52.54 647 HIS B O 1
ATOM 7696 N N . THR B 1 597 ? 145.128 115.974 97.147 1.00 32.61 648 THR B N 1
ATOM 7697 C CA . THR B 1 597 ? 144.970 117.393 97.428 1.00 32.25 648 THR B CA 1
ATOM 7698 C C . THR B 1 597 ? 143.819 117.586 98.403 1.00 32.77 648 THR B C 1
ATOM 7699 O O . THR B 1 597 ? 142.762 116.969 98.253 1.00 42.24 648 THR B O 1
ATOM 7703 N N . ILE B 1 598 ? 144.034 118.438 99.401 1.00 26.65 649 ILE B N 1
ATOM 7704 C CA . ILE B 1 598 ? 143.015 118.778 100.388 1.00 23.32 649 ILE B CA 1
ATOM 7705 C C . ILE B 1 598 ? 142.867 120.291 100.405 1.00 30.81 649 ILE B C 1
ATOM 7706 O O . ILE B 1 598 ? 143.859 121.013 100.552 1.00 38.99 649 ILE B O 1
ATOM 7711 N N . VAL B 1 599 ? 141.635 120.769 100.258 1.00 17.24 650 VAL B N 1
ATOM 7712 C CA . VAL B 1 599 ? 141.331 122.195 100.266 1.00 16.35 650 VAL B CA 1
ATOM 7713 C C . VAL B 1 599 ? 140.454 122.479 101.475 1.00 17.64 650 VAL B C 1
ATOM 7714 O O . VAL B 1 599 ? 139.405 121.849 101.650 1.00 31.16 650 VAL B O 1
ATOM 7718 N N . ILE B 1 600 ? 140.880 123.421 102.307 1.00 20.56 651 ILE B N 1
ATOM 7719 C CA . ILE B 1 600 ? 140.143 123.806 103.503 1.00 17.63 651 ILE B CA 1
ATOM 7720 C C . ILE B 1 600 ? 139.464 125.140 103.231 1.00 25.70 651 ILE B C 1
ATOM 7721 O O . ILE B 1 600 ? 140.130 126.131 102.911 1.00 37.69 651 ILE B O 1
ATOM 7726 N N . ASP B 1 601 ? 138.141 125.164 103.354 1.00 24.02 652 ASP B N 1
ATOM 7727 C CA . ASP B 1 601 ? 137.353 126.369 103.109 1.00 20.18 652 ASP B CA 1
ATOM 7728 C C . ASP B 1 601 ? 137.246 127.131 104.423 1.00 31.23 652 ASP B C 1
ATOM 7729 O O . ASP B 1 601 ? 136.463 126.768 105.303 1.00 35.01 652 ASP B O 1
ATOM 7734 N N . CYS B 1 602 ? 138.036 128.197 104.556 1.00 24.78 653 CYS B N 1
ATOM 7735 C CA . CYS B 1 602 ? 138.089 128.988 105.780 1.00 22.92 653 CYS B CA 1
ATOM 7736 C C . CYS B 1 602 ? 137.121 130.163 105.765 1.00 31.21 653 CYS B C 1
ATOM 7737 O O . CYS B 1 602 ? 137.329 131.140 106.496 1.00 27.67 653 CYS B O 1
ATOM 7740 N N . SER B 1 603 ? 136.071 130.098 104.945 1.00 28.76 654 SER B N 1
ATOM 7741 C CA . SER B 1 603 ? 135.116 131.199 104.877 1.00 22.26 654 SER B CA 1
ATOM 7742 C C . SER B 1 603 ? 134.362 131.364 106.190 1.00 17.91 654 SER B C 1
ATOM 7743 O O . SER B 1 603 ? 134.098 132.491 106.622 1.00 28.92 654 SER B O 1
ATOM 7746 N N . ALA B 1 604 ? 134.004 130.256 106.835 1.00 16.41 655 ALA B N 1
ATOM 7747 C CA . ALA B 1 604 ? 133.238 130.314 108.072 1.00 23.71 655 ALA B CA 1
ATOM 7748 C C . ALA B 1 604 ? 134.104 130.505 109.309 1.00 22.03 655 ALA B C 1
ATOM 7749 O O . ALA B 1 604 ? 133.557 130.758 110.387 1.00 28.92 655 ALA B O 1
ATOM 7751 N N . ILE B 1 605 ? 135.424 130.391 109.190 1.00 23.21 656 ILE B N 1
ATOM 7752 C CA . ILE B 1 605 ? 136.301 130.599 110.337 1.00 18.94 656 ILE B CA 1
ATOM 7753 C C . ILE B 1 605 ? 136.338 132.087 110.658 1.00 29.98 656 ILE B C 1
ATOM 7754 O O . ILE B 1 605 ? 136.710 132.909 109.814 1.00 28.04 656 ILE B O 1
ATOM 7759 N N . GLN B 1 606 ? 135.953 132.439 111.883 1.00 26.91 657 GLN B N 1
ATOM 7760 C CA . GLN B 1 606 ? 135.854 133.842 112.263 1.00 14.11 657 GLN B CA 1
ATOM 7761 C C . GLN B 1 606 ? 137.194 134.429 112.688 1.00 23.11 657 GLN B C 1
ATOM 7762 O O . GLN B 1 606 ? 137.571 135.507 112.219 1.00 29.77 657 GLN B O 1
ATOM 7768 N N . PHE B 1 607 ? 137.941 133.679 113.505 1.00 17.49 658 PHE B N 1
ATOM 7769 C CA . PHE B 1 607 ? 139.274 134.135 113.982 1.00 18.82 658 PHE B CA 1
ATOM 7770 C C . PHE B 1 607 ? 140.203 132.930 114.158 1.00 24.57 658 PHE B C 1
ATOM 7771 O O . PHE B 1 607 ? 139.719 131.791 114.052 1.00 32.86 658 PHE B O 1
ATOM 7779 N N . LEU B 1 608 ? 141.490 133.173 114.425 1.00 28.12 659 LEU B N 1
ATOM 7780 C CA . LEU B 1 608 ? 142.461 132.071 114.666 1.00 21.36 659 LEU B CA 1
ATOM 7781 C C . LEU B 1 608 ? 143.260 132.381 115.935 1.00 27.97 659 LEU B C 1
ATOM 7782 O O . LEU B 1 608 ? 143.814 133.489 116.019 1.00 43.08 659 LEU B O 1
ATOM 7787 N N . ASP B 1 609 ? 143.315 131.440 116.880 1.00 19.51 660 ASP B N 1
ATOM 7788 C CA . ASP B 1 609 ? 144.067 131.627 118.148 1.00 27.04 660 ASP B CA 1
ATOM 7789 C C . ASP B 1 609 ? 145.513 131.180 117.925 1.00 35.81 660 ASP B C 1
ATOM 7790 O O . ASP B 1 609 ? 145.811 130.723 116.812 1.00 47.13 660 ASP B O 1
ATOM 7795 N N . THR B 1 610 ? 146.376 131.292 118.937 1.00 24.50 661 THR B N 1
ATOM 7796 C CA . THR B 1 610 ? 147.763 130.775 118.800 1.00 23.64 661 THR B CA 1
ATOM 7797 C C . THR B 1 610 ? 147.690 129.274 118.519 1.00 24.47 661 THR B C 1
ATOM 7798 O O . THR B 1 610 ? 148.472 128.795 117.682 1.00 33.49 661 THR B O 1
ATOM 7802 N N . ALA B 1 611 ? 146.772 128.573 119.188 1.00 19.33 662 ALA B N 1
ATOM 7803 C CA . ALA B 1 611 ? 146.599 127.119 118.977 1.00 19.37 662 ALA B CA 1
ATOM 7804 C C . ALA B 1 611 ? 146.090 126.857 117.560 1.00 29.69 662 ALA B C 1
ATOM 7805 O O . ALA B 1 611 ? 146.517 125.861 116.961 1.00 40.16 662 ALA B O 1
ATOM 7807 N N . GLY B 1 612 ? 145.201 127.714 117.056 1.00 23.70 663 GLY B N 1
ATOM 7808 C CA . GLY B 1 612 ? 144.669 127.555 115.692 1.00 12.93 663 GLY B CA 1
ATOM 7809 C C . GLY B 1 612 ? 145.757 127.708 114.648 1.00 24.84 663 GLY B C 1
ATOM 7810 O O . GLY B 1 612 ? 145.767 126.916 113.694 1.00 39.58 663 GLY B O 1
ATOM 7811 N N . ILE B 1 613 ? 146.639 128.694 114.818 1.00 25.99 664 ILE B N 1
ATOM 7812 C CA . ILE B 1 613 ? 147.768 128.893 113.863 1.00 29.40 664 ILE B CA 1
ATOM 7813 C C . ILE B 1 613 ? 148.679 127.670 113.964 1.00 28.96 664 ILE B C 1
ATOM 7814 O O . ILE B 1 613 ? 149.097 127.158 112.913 1.00 34.69 664 ILE B O 1
ATOM 7819 N N . HIS B 1 614 ? 148.953 127.212 115.187 1.00 27.76 665 HIS B N 1
ATOM 7820 C CA . HIS B 1 614 ? 149.784 126.027 115.370 1.00 32.04 665 HIS B CA 1
ATOM 7821 C C . HIS B 1 614 ? 149.112 124.790 114.791 1.00 34.63 665 HIS B C 1
ATOM 7822 O O . HIS B 1 614 ? 149.773 123.950 114.172 1.00 46.47 665 HIS B O 1
ATOM 7829 N N . THR B 1 615 ? 147.797 124.662 114.982 1.00 27.23 666 THR B N 1
ATOM 7830 C CA . THR B 1 615 ? 147.069 123.525 114.434 1.00 29.81 666 THR B CA 1
ATOM 7831 C C . THR B 1 615 ? 147.123 123.512 112.913 1.00 35.49 666 THR B C 1
ATOM 7832 O O . THR B 1 615 ? 147.335 122.459 112.302 1.00 35.67 666 THR B O 1
ATOM 7836 N N . LEU B 1 616 ? 146.932 124.672 112.283 1.00 28.28 667 LEU B N 1
ATOM 7837 C CA . LEU B 1 616 ? 146.981 124.734 110.827 1.00 17.71 667 LEU B CA 1
ATOM 7838 C C . LEU B 1 616 ? 148.368 124.381 110.306 1.00 26.16 667 LEU B C 1
ATOM 7839 O O . LEU B 1 616 ? 148.501 123.642 109.322 1.00 44.24 667 LEU B O 1
ATOM 7844 N N . LYS B 1 617 ? 149.415 124.897 110.956 1.00 23.92 668 LYS B N 1
ATOM 7845 C CA . LYS B 1 617 ? 150.775 124.573 110.535 1.00 26.34 668 LYS B CA 1
ATOM 7846 C C . LYS B 1 617 ? 151.067 123.086 110.695 1.00 30.44 668 LYS B C 1
ATOM 7847 O O . LYS B 1 617 ? 151.667 122.463 109.811 1.00 26.72 668 LYS B O 1
ATOM 7853 N N . GLU B 1 618 ? 150.645 122.498 111.818 1.00 38.78 669 GLU B N 1
ATOM 7854 C CA . GLU B 1 618 ? 150.866 121.073 112.037 1.00 37.73 669 GLU B CA 1
ATOM 7855 C C . GLU B 1 618 ? 150.107 120.235 111.019 1.00 32.28 669 GLU B C 1
ATOM 7856 O O . GLU B 1 618 ? 150.625 119.227 110.527 1.00 42.12 669 GLU B O 1
ATOM 7858 N N . VAL B 1 619 ? 148.876 120.634 110.694 1.00 23.29 670 VAL B N 1
ATOM 7859 C CA . VAL B 1 619 ? 148.084 119.899 109.713 1.00 28.93 670 VAL B CA 1
ATOM 7860 C C . VAL B 1 619 ? 148.769 119.930 108.353 1.00 31.64 670 VAL B C 1
ATOM 7861 O O . VAL B 1 619 ? 148.894 118.902 107.674 1.00 32.67 670 VAL B O 1
ATOM 7865 N N . ARG B 1 620 ? 149.238 121.109 107.943 1.00 31.04 671 ARG B N 1
ATOM 7866 C CA . ARG B 1 620 ? 149.897 121.229 106.649 1.00 28.65 671 ARG B CA 1
ATOM 7867 C C . ARG B 1 620 ? 151.165 120.389 106.599 1.00 44.12 671 ARG B C 1
ATOM 7868 O O . ARG B 1 620 ? 151.415 119.681 105.619 1.00 49.54 671 ARG B O 1
ATOM 7876 N N . ARG B 1 621 ? 151.979 120.450 107.657 1.00 47.64 672 ARG B N 1
ATOM 7877 C CA . ARG B 1 621 ? 153.226 119.690 107.668 1.00 40.04 672 ARG B CA 1
ATOM 7878 C C . ARG B 1 621 ? 152.964 118.191 107.658 1.00 39.69 672 ARG B C 1
ATOM 7879 O O . ARG B 1 621 ? 153.618 117.442 106.921 1.00 47.73 672 ARG B O 1
ATOM 7887 N N . ASP B 1 622 ? 152.004 117.732 108.466 1.00 35.19 673 ASP B N 1
ATOM 7888 C CA . ASP B 1 622 ? 151.720 116.304 108.535 1.00 40.25 673 ASP B CA 1
ATOM 7889 C C . ASP B 1 622 ? 151.205 115.777 107.204 1.00 43.08 673 ASP B C 1
ATOM 7890 O O . ASP B 1 622 ? 151.608 114.695 106.760 1.00 43.06 673 ASP B O 1
ATOM 7895 N N . TYR B 1 623 ? 150.318 116.525 106.546 1.00 42.73 674 TYR B N 1
ATOM 7896 C CA . TYR B 1 623 ? 149.823 116.076 105.251 1.00 42.63 674 TYR B CA 1
ATOM 7897 C C . TYR B 1 623 ? 150.899 116.157 104.177 1.00 37.28 674 TYR B C 1
ATOM 7898 O O . TYR B 1 623 ? 150.940 115.305 103.282 1.00 37.61 674 TYR B O 1
ATOM 7907 N N . GLU B 1 624 ? 151.779 117.159 104.248 1.00 36.32 675 GLU B N 1
ATOM 7908 C CA . GLU B 1 624 ? 152.862 117.253 103.278 1.00 38.99 675 GLU B CA 1
ATOM 7909 C C . GLU B 1 624 ? 153.855 116.112 103.439 1.00 41.94 675 GLU B C 1
ATOM 7910 O O . GLU B 1 624 ? 154.531 115.741 102.473 1.00 42.33 675 GLU B O 1
ATOM 7912 N N . ALA B 1 625 ? 153.969 115.558 104.648 1.00 40.61 676 ALA B N 1
ATOM 7913 C CA . ALA B 1 625 ? 154.839 114.403 104.849 1.00 39.59 676 ALA B CA 1
ATOM 7914 C C . ALA B 1 625 ? 154.367 113.204 104.036 1.00 42.63 676 ALA B C 1
ATOM 7915 O O . ALA B 1 625 ? 155.177 112.502 103.420 1.00 41.86 676 ALA B O 1
ATOM 7917 N N . ILE B 1 626 ? 153.057 112.951 104.024 1.00 52.43 677 ILE B N 1
ATOM 7918 C CA . ILE B 1 626 ? 152.514 111.832 103.259 1.00 49.14 677 ILE B CA 1
ATOM 7919 C C . ILE B 1 626 ? 152.638 112.092 101.764 1.00 46.25 677 ILE B C 1
ATOM 7920 O O . ILE B 1 626 ? 152.927 111.178 100.982 1.00 51.92 677 ILE B O 1
ATOM 7925 N N . GLY B 1 627 ? 152.441 113.337 101.343 1.00 39.33 678 GLY B N 1
ATOM 7926 C CA . GLY B 1 627 ? 152.451 113.670 99.933 1.00 37.74 678 GLY B CA 1
ATOM 7927 C C . GLY B 1 627 ? 151.174 114.358 99.503 1.00 40.97 678 GLY B C 1
ATOM 7928 O O . GLY B 1 627 ? 150.795 114.316 98.329 1.00 40.96 678 GLY B O 1
ATOM 7929 N N . ILE B 1 628 ? 150.502 114.996 100.456 1.00 38.55 679 ILE B N 1
ATOM 7930 C CA . ILE B 1 628 ? 149.259 115.716 100.219 1.00 35.06 679 ILE B CA 1
ATOM 7931 C C . ILE B 1 628 ? 149.530 117.205 100.362 1.00 43.89 679 ILE B C 1
ATOM 7932 O O . ILE B 1 628 ? 150.230 117.631 101.287 1.00 52.38 679 ILE B O 1
ATOM 7937 N N . GLN B 1 629 ? 148.984 117.994 99.443 1.00 38.27 680 GLN B N 1
ATOM 7938 C CA . GLN B 1 629 ? 149.106 119.444 99.488 1.00 37.10 680 GLN B CA 1
ATOM 7939 C C . GLN B 1 629 ? 147.838 120.037 100.084 1.00 33.67 680 GLN B C 1
ATOM 7940 O O . GLN B 1 629 ? 146.728 119.667 99.688 1.00 44.33 680 GLN B O 1
ATOM 7946 N N . VAL B 1 630 ? 148.003 120.951 101.036 1.00 20.99 681 VAL B N 1
ATOM 7947 C CA . VAL B 1 630 ? 146.888 121.581 101.731 1.00 18.01 681 VAL B CA 1
ATOM 7948 C C . VAL B 1 630 ? 146.834 123.044 101.318 1.00 32.65 681 VAL B C 1
ATOM 7949 O O . VAL B 1 630 ? 147.816 123.779 101.478 1.00 36.80 681 VAL B O 1
ATOM 7953 N N . LEU B 1 631 ? 145.686 123.467 100.793 1.00 26.48 682 LEU B N 1
ATOM 7954 C CA . LEU B 1 631 ? 145.471 124.839 100.351 1.00 22.67 682 LEU B CA 1
ATOM 7955 C C . LEU B 1 631 ? 144.347 125.450 101.172 1.00 14.12 682 LEU B C 1
ATOM 7956 O O . LEU B 1 631 ? 143.269 124.860 101.287 1.00 20.65 682 LEU B O 1
ATOM 7961 N N . LEU B 1 632 ? 144.600 126.623 101.742 1.00 24.67 683 LEU B N 1
ATOM 7962 C CA . LEU B 1 632 ? 143.564 127.358 102.449 1.00 30.81 683 LEU B CA 1
ATOM 7963 C C . LEU B 1 632 ? 142.861 128.306 101.490 1.00 35.75 683 LEU B C 1
ATOM 7964 O O . LEU B 1 632 ? 143.503 128.973 100.674 1.00 44.40 683 LEU B O 1
ATOM 7969 N N . ALA B 1 633 ? 141.537 128.367 101.589 1.00 27.09 684 ALA B N 1
ATOM 7970 C CA . ALA B 1 633 ? 140.737 129.174 100.684 1.00 25.81 684 ALA B CA 1
ATOM 7971 C C . ALA B 1 633 ? 139.760 130.038 101.466 1.00 29.10 684 ALA B C 1
ATOM 7972 O O . ALA B 1 633 ? 139.272 129.646 102.529 1.00 32.31 684 ALA B O 1
ATOM 7974 N N . GLN B 1 634 ? 139.488 131.223 100.922 1.00 22.99 685 GLN B N 1
ATOM 7975 C CA . GLN B 1 634 ? 138.480 132.141 101.455 1.00 23.18 685 GLN B CA 1
ATOM 7976 C C . GLN B 1 634 ? 138.766 132.516 102.908 1.00 30.92 685 GLN B C 1
ATOM 7977 O O . GLN B 1 634 ? 137.880 132.501 103.764 1.00 42.36 685 GLN B O 1
ATOM 7983 N N . CYS B 1 635 ? 140.018 132.863 103.185 1.00 33.62 686 CYS B N 1
ATOM 7984 C CA . CYS B 1 635 ? 140.390 133.353 104.504 1.00 27.69 686 CYS B CA 1
ATOM 7985 C C . CYS B 1 635 ? 140.070 134.837 104.608 1.00 29.32 686 CYS B C 1
ATOM 7986 O O . CYS B 1 635 ? 140.449 135.623 103.734 1.00 43.58 686 CYS B O 1
ATOM 7989 N N . ASN B 1 636 ? 139.373 135.223 105.672 1.00 23.23 687 ASN B N 1
ATOM 7990 C CA . ASN B 1 636 ? 139.063 136.623 105.885 1.00 26.19 687 ASN B CA 1
ATOM 7991 C C . ASN B 1 636 ? 140.342 137.390 106.212 1.00 35.61 687 ASN B C 1
ATOM 7992 O O . ASN B 1 636 ? 141.337 136.796 106.632 1.00 42.94 687 ASN B O 1
ATOM 7997 N N . PRO B 1 637 ? 140.347 138.712 106.005 1.00 35.50 688 PRO B N 1
ATOM 7998 C CA . PRO B 1 637 ? 141.596 139.472 106.200 1.00 29.06 688 PRO B CA 1
ATOM 7999 C C . PRO B 1 637 ? 142.206 139.312 107.580 1.00 29.48 688 PRO B C 1
ATOM 8000 O O . PRO B 1 637 ? 143.436 139.299 107.707 1.00 35.19 688 PRO B O 1
ATOM 8004 N N . THR B 1 638 ? 141.384 139.195 108.623 1.00 31.78 689 THR B N 1
ATOM 8005 C CA . THR B 1 638 ? 141.921 138.982 109.963 1.00 29.84 689 THR B CA 1
ATOM 8006 C C . THR B 1 638 ? 142.668 137.657 110.053 1.00 32.62 689 THR B C 1
ATOM 8007 O O . THR B 1 638 ? 143.766 137.591 110.619 1.00 44.17 689 THR B O 1
ATOM 8011 N N . VAL B 1 639 ? 142.096 136.593 109.487 1.00 26.04 690 VAL B N 1
ATOM 8012 C CA . VAL B 1 639 ? 142.758 135.293 109.512 1.00 27.45 690 VAL B CA 1
ATOM 8013 C C . VAL B 1 639 ? 144.024 135.320 108.667 1.00 30.50 690 VAL B C 1
ATOM 8014 O O . VAL B 1 639 ? 145.041 134.718 109.029 1.00 39.32 690 VAL B O 1
ATOM 8018 N N . ARG B 1 640 ? 143.988 136.019 107.532 1.00 32.07 691 ARG B N 1
ATOM 8019 C CA . ARG B 1 640 ? 145.181 136.135 106.700 1.00 34.36 691 ARG B CA 1
ATOM 8020 C C . ARG B 1 640 ? 146.298 136.863 107.435 1.00 35.70 691 ARG B C 1
ATOM 8021 O O . ARG B 1 640 ? 147.466 136.464 107.359 1.00 40.41 691 ARG B O 1
ATOM 8029 N N . ASP B 1 641 ? 145.960 137.939 108.149 1.00 38.80 692 ASP B N 1
ATOM 8030 C CA . ASP B 1 641 ? 146.966 138.650 108.931 1.00 37.88 692 ASP B CA 1
ATOM 8031 C C . ASP B 1 641 ? 147.511 137.780 110.054 1.00 36.98 692 ASP B C 1
ATOM 8032 O O . ASP B 1 641 ? 148.716 137.801 110.332 1.00 44.61 692 ASP B O 1
ATOM 8037 N N . SER B 1 642 ? 146.642 137.012 110.714 1.00 31.46 693 SER B N 1
ATOM 8038 C CA . SER B 1 642 ? 147.107 136.121 111.772 1.00 30.13 693 SER B CA 1
ATOM 8039 C C . SER B 1 642 ? 148.049 135.059 111.222 1.00 34.32 693 SER B C 1
ATOM 8040 O O . SER B 1 642 ? 149.062 134.733 111.851 1.00 40.00 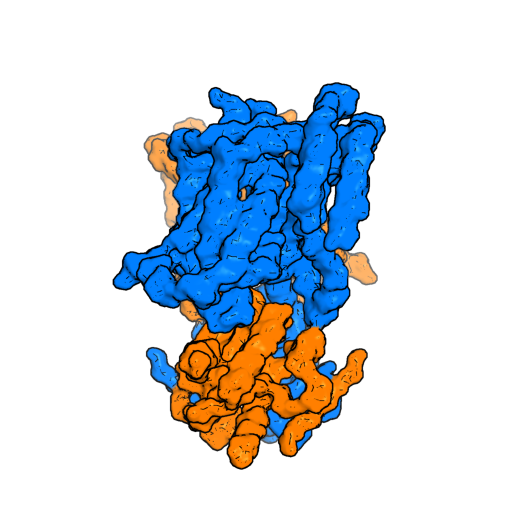693 SER B O 1
ATOM 8043 N N . LEU B 1 643 ? 147.732 134.504 110.051 1.00 34.01 694 LEU B N 1
ATOM 8044 C CA . LEU B 1 643 ? 148.622 133.527 109.431 1.00 27.75 694 LEU B CA 1
ATOM 8045 C C . LEU B 1 643 ? 149.954 134.158 109.052 1.00 31.94 694 LEU B C 1
ATOM 8046 O O . LEU B 1 643 ? 151.013 133.551 109.244 1.00 45.83 694 LEU B O 1
ATOM 8051 N N . THR B 1 644 ? 149.922 135.375 108.503 1.00 33.31 695 THR B N 1
ATOM 8052 C CA . THR B 1 644 ? 151.162 136.058 108.150 1.00 39.35 695 THR B CA 1
ATOM 8053 C C . THR B 1 644 ? 151.994 136.368 109.388 1.00 46.67 695 THR B C 1
ATOM 8054 O O . THR B 1 644 ? 153.216 136.179 109.390 1.00 48.42 695 THR B O 1
ATOM 8058 N N . ASN B 1 645 ? 151.347 136.840 110.456 1.00 46.74 696 ASN B N 1
ATOM 8059 C CA . ASN B 1 645 ? 152.066 137.114 111.696 1.00 41.80 696 ASN B CA 1
ATOM 8060 C C . ASN B 1 645 ? 152.636 135.838 112.298 1.00 44.20 696 ASN B C 1
ATOM 8061 O O . ASN B 1 645 ? 153.762 135.834 112.807 1.00 48.40 696 ASN B O 1
ATOM 8066 N N . GLY B 1 646 ? 151.881 134.746 112.243 1.00 42.48 697 GLY B N 1
ATOM 8067 C CA . GLY B 1 646 ? 152.320 133.472 112.773 1.00 42.91 697 GLY B CA 1
ATOM 8068 C C . GLY B 1 646 ? 153.282 132.705 111.902 1.00 46.02 697 GLY B C 1
ATOM 8069 O O . GLY B 1 646 ? 153.645 131.577 112.246 1.00 43.48 697 GLY B O 1
ATOM 8070 N N . GLU B 1 647 ? 153.702 133.286 110.776 1.00 47.94 698 GLU B N 1
ATOM 8071 C CA . GLU B 1 647 ? 154.664 132.665 109.864 1.00 49.74 698 GLU B CA 1
ATOM 8072 C C . GLU B 1 647 ? 154.166 131.313 109.358 1.00 52.82 698 GLU B C 1
ATOM 8073 O O . GLU B 1 647 ? 154.896 130.321 109.342 1.00 56.80 698 GLU B O 1
ATOM 8079 N N . TYR B 1 648 ? 152.895 131.277 108.952 1.00 41.52 699 TYR B N 1
ATOM 8080 C CA . TYR B 1 648 ? 152.359 130.070 108.330 1.00 38.93 699 TYR B CA 1
ATOM 8081 C C . TYR B 1 648 ? 153.034 129.798 106.994 1.00 40.62 699 TYR B C 1
ATOM 8082 O O . TYR B 1 648 ? 153.307 128.642 106.652 1.00 38.71 699 TYR B O 1
ATOM 8091 N N . CYS B 1 649 ? 153.306 130.849 106.227 1.00 48.65 700 CYS B N 1
ATOM 8092 C CA . CYS B 1 649 ? 153.952 130.732 104.931 1.00 51.70 700 CYS B CA 1
ATOM 8093 C C . CYS B 1 649 ? 155.077 131.750 104.828 1.00 55.19 700 CYS B C 1
ATOM 8094 O O . CYS B 1 649 ? 155.037 132.811 105.458 1.00 53.61 700 CYS B O 1
ATOM 8097 N N . LYS B 1 650 ? 156.087 131.411 104.035 1.00 70.43 701 LYS B N 1
ATOM 8098 C CA . LYS B 1 650 ? 157.182 132.329 103.773 1.00 70.92 701 LYS B CA 1
ATOM 8099 C C . LYS B 1 650 ? 156.767 133.368 102.734 1.00 73.76 701 LYS B C 1
ATOM 8100 O O . LYS B 1 650 ? 155.821 133.176 101.966 1.00 74.28 701 LYS B O 1
ATOM 8102 N N . LYS B 1 651 ? 157.490 134.490 102.727 1.00 82.70 702 LYS B N 1
ATOM 8103 C CA . LYS B 1 651 ? 157.211 135.540 101.752 1.00 82.92 702 LYS B CA 1
ATOM 8104 C C . LYS B 1 651 ? 157.472 135.058 100.330 1.00 82.43 702 LYS B C 1
ATOM 8105 O O . LYS B 1 651 ? 156.695 135.350 99.415 1.00 79.83 702 LYS B O 1
ATOM 8107 N N . GLU B 1 652 ? 158.565 134.320 100.127 1.00 87.49 703 GLU B N 1
ATOM 8108 C CA . GLU B 1 652 ? 158.877 133.808 98.796 1.00 87.69 703 GLU B CA 1
ATOM 8109 C C . GLU B 1 652 ? 157.899 132.724 98.362 1.00 88.20 703 GLU B C 1
ATOM 8110 O O . GLU B 1 652 ? 157.605 132.600 97.168 1.00 86.57 703 GLU B O 1
ATOM 8112 N N . GLU B 1 653 ? 157.394 131.933 99.305 1.00 81.82 704 GLU B N 1
ATOM 8113 C CA . GLU B 1 653 ? 156.466 130.863 98.971 1.00 79.88 704 GLU B CA 1
ATOM 8114 C C . GLU B 1 653 ? 155.149 131.430 98.457 1.00 81.41 704 GLU B C 1
ATOM 8115 O O . GLU B 1 653 ? 154.653 132.445 98.955 1.00 81.69 704 GLU B O 1
ATOM 8117 N N . GLU B 1 654 ? 154.584 130.766 97.452 1.00 71.88 705 GLU B N 1
ATOM 8118 C CA . GLU B 1 654 ? 153.313 131.167 96.863 1.00 68.57 705 GLU B CA 1
ATOM 8119 C C . GLU B 1 654 ? 152.478 129.911 96.642 1.00 70.50 705 GLU B C 1
ATOM 8120 O O . GLU B 1 654 ? 152.851 128.814 97.069 1.00 71.54 705 GLU B O 1
ATOM 8122 N N . ASN B 1 655 ? 151.340 130.078 95.962 1.00 59.85 706 ASN B N 1
ATOM 8123 C CA . ASN B 1 655 ? 150.425 128.975 95.658 1.00 58.16 706 ASN B CA 1
ATOM 8124 C C . ASN B 1 655 ? 149.996 128.241 96.927 1.00 56.11 706 ASN B C 1
ATOM 8125 O O . ASN B 1 655 ? 149.945 127.011 96.971 1.00 54.32 706 ASN B O 1
ATOM 8127 N N . LEU B 1 656 ? 149.686 129.001 97.962 1.00 38.48 707 LEU B N 1
ATOM 8128 C CA . LEU B 1 656 ? 149.327 128.448 99.262 1.00 37.61 707 LEU B CA 1
ATOM 8129 C C . LEU B 1 656 ? 148.000 128.970 99.788 1.00 41.41 707 LEU B C 1
ATOM 8130 O O . LEU B 1 656 ? 147.281 128.232 100.463 1.00 37.71 707 LEU B O 1
ATOM 8135 N N . LEU B 1 657 ? 147.661 130.224 99.503 1.00 48.41 708 LEU B N 1
ATOM 8136 C CA . LEU B 1 657 ? 146.410 130.827 99.936 1.00 41.96 708 LEU B CA 1
ATOM 8137 C C . LEU B 1 657 ? 145.643 131.322 98.721 1.00 43.86 708 LEU B C 1
ATOM 8138 O O . LEU B 1 657 ? 146.225 131.920 97.810 1.00 42.75 708 LEU B O 1
ATOM 8143 N N . PHE B 1 658 ? 144.336 131.077 98.710 1.00 31.09 709 PHE B N 1
ATOM 8144 C CA . PHE B 1 658 ? 143.486 131.438 97.587 1.00 33.72 709 PHE B CA 1
ATOM 8145 C C . PHE B 1 658 ? 142.267 132.200 98.081 1.00 36.92 709 PHE B C 1
ATOM 8146 O O . PHE B 1 658 ? 141.848 132.067 99.233 1.00 45.93 709 PHE B O 1
ATOM 8154 N N . TYR B 1 659 ? 141.701 133.011 97.190 1.00 31.94 710 TYR B N 1
ATOM 8155 C CA . TYR B 1 659 ? 140.551 133.838 97.523 1.00 32.12 710 TYR B CA 1
ATOM 8156 C C . TYR B 1 659 ? 139.219 133.131 97.320 1.00 31.69 710 TYR B C 1
ATOM 8157 O O . TYR B 1 659 ? 138.188 133.665 97.740 1.00 40.28 710 TYR B O 1
ATOM 8166 N N . SER B 1 660 ? 139.207 131.956 96.699 1.00 35.18 711 SER B N 1
ATOM 8167 C CA . SER B 1 660 ? 137.963 131.236 96.476 1.00 40.30 711 SER B CA 1
ATOM 8168 C C . SER B 1 660 ? 138.252 129.749 96.364 1.00 33.85 711 SER B C 1
ATOM 8169 O O . SER B 1 660 ? 139.353 129.341 95.990 1.00 38.65 711 SER B O 1
ATOM 8172 N N . VAL B 1 661 ? 137.244 128.942 96.695 1.00 20.00 712 VAL B N 1
ATOM 8173 C CA . VAL B 1 661 ? 137.382 127.497 96.561 1.00 27.88 712 VAL B CA 1
ATOM 8174 C C . VAL B 1 661 ? 137.491 127.106 95.095 1.00 30.21 712 VAL B C 1
ATOM 8175 O O . VAL B 1 661 ? 138.196 126.149 94.752 1.00 34.55 712 VAL B O 1
ATOM 8179 N N . TYR B 1 662 ? 136.797 127.824 94.212 1.00 29.09 713 TYR B N 1
ATOM 8180 C CA . TYR B 1 662 ? 136.887 127.526 92.787 1.00 29.50 713 TYR B CA 1
ATOM 8181 C C . TYR B 1 662 ? 138.303 127.742 92.270 1.00 34.94 713 TYR B C 1
ATOM 8182 O O . TYR B 1 662 ? 138.807 126.946 91.469 1.00 40.05 713 TYR B O 1
ATOM 8191 N N . GLU B 1 663 ? 138.959 128.817 92.712 1.00 29.38 714 GLU B N 1
ATOM 8192 C CA . GLU B 1 663 ? 140.336 129.063 92.296 1.00 31.94 714 GLU B CA 1
ATOM 8193 C C . GLU B 1 663 ? 141.270 127.978 92.814 1.00 41.14 714 GLU B C 1
ATOM 8194 O O . GLU B 1 663 ? 142.164 127.522 92.091 1.00 41.83 714 GLU B O 1
ATOM 8196 N N . ALA B 1 664 ? 141.086 127.557 94.067 1.00 36.33 715 ALA B N 1
ATOM 8197 C CA . ALA B 1 664 ? 141.922 126.497 94.621 1.00 28.97 715 ALA B CA 1
ATOM 8198 C C . ALA B 1 664 ? 141.717 125.186 93.876 1.00 31.03 715 ALA B C 1
ATOM 8199 O O . ALA B 1 664 ? 142.681 124.469 93.589 1.00 40.13 715 ALA B O 1
ATOM 8201 N N . MET B 1 665 ? 140.463 124.855 93.557 1.00 43.85 716 MET B N 1
ATOM 8202 C CA . MET B 1 665 ? 140.184 123.637 92.804 1.00 42.01 716 MET B CA 1
ATOM 8203 C C . MET B 1 665 ? 140.811 123.693 91.419 1.00 43.67 716 MET B C 1
ATOM 8204 O O . MET B 1 665 ? 141.340 122.690 90.928 1.00 47.31 716 MET B O 1
ATOM 8209 N N . ALA B 1 666 ? 140.748 124.856 90.767 1.00 37.44 717 ALA B N 1
ATOM 8210 C CA . ALA B 1 666 ? 141.341 124.993 89.441 1.00 38.25 717 ALA B CA 1
ATOM 8211 C C . ALA B 1 666 ? 142.852 124.825 89.491 1.00 44.02 717 ALA B C 1
ATOM 8212 O O . ALA B 1 666 ? 143.441 124.186 88.613 1.00 48.93 717 ALA B O 1
ATOM 8214 N N . PHE B 1 667 ? 143.499 125.402 90.505 1.00 45.95 718 PHE B N 1
ATOM 8215 C CA . PHE B 1 667 ? 144.948 125.284 90.621 1.00 43.95 718 PHE B CA 1
ATOM 8216 C C . PHE B 1 667 ? 145.367 123.842 90.872 1.00 45.95 718 PHE B C 1
ATOM 8217 O O . PHE B 1 667 ? 146.361 123.371 90.308 1.00 47.26 718 PHE B O 1
ATOM 8225 N N . ALA B 1 668 ? 144.625 123.129 91.722 1.00 47.14 719 ALA B N 1
ATOM 8226 C CA . ALA B 1 668 ? 144.981 121.753 92.050 1.00 37.69 719 ALA B CA 1
ATOM 8227 C C . ALA B 1 668 ? 144.884 120.847 90.831 1.00 45.01 719 ALA B C 1
ATOM 8228 O O . ALA B 1 668 ? 145.734 119.973 90.629 1.00 52.53 719 ALA B O 1
ATOM 8230 N N . GLU B 1 669 ? 143.850 121.035 90.008 1.00 48.30 720 GLU B N 1
ATOM 8231 C CA . GLU B 1 669 ? 143.699 120.214 88.812 1.00 49.78 720 GLU B CA 1
ATOM 8232 C C . GLU B 1 669 ? 144.861 120.425 87.849 1.00 50.41 720 GLU B C 1
ATOM 8233 O O . GLU B 1 669 ? 145.354 119.469 87.240 1.00 51.81 720 GLU B O 1
ATOM 8235 N N . VAL B 1 670 ? 145.307 121.673 87.695 1.00 51.28 721 VAL B N 1
ATOM 8236 C CA . VAL B 1 670 ? 146.425 121.966 86.802 1.00 53.66 721 VAL B CA 1
ATOM 8237 C C . VAL B 1 670 ? 147.702 121.308 87.309 1.00 58.08 721 VAL B C 1
ATOM 8238 O O . VAL B 1 670 ? 148.473 120.735 86.530 1.00 56.77 721 VAL B O 1
ATOM 8242 N N . SER B 1 671 ? 147.942 121.376 88.620 1.00 61.16 722 SER B N 1
ATOM 8243 C CA . SER B 1 671 ? 149.165 120.808 89.182 1.00 63.14 722 SER B CA 1
ATOM 8244 C C . SER B 1 671 ? 149.228 119.301 88.971 1.00 63.45 722 SER B C 1
ATOM 8245 O O . SER B 1 671 ? 150.295 118.753 88.674 1.00 59.76 722 SER B O 1
ATOM 8248 N N . LYS B 1 672 ? 148.095 118.612 89.127 1.00 70.70 723 LYS B N 1
ATOM 8249 C CA . LYS B 1 672 ? 148.072 117.167 88.924 1.00 70.39 723 LYS B CA 1
ATOM 8250 C C . LYS B 1 672 ? 148.405 116.806 87.481 1.00 72.71 723 LYS B C 1
ATOM 8251 O O . LYS B 1 672 ? 149.083 115.804 87.225 1.00 75.62 723 LYS B O 1
ATOM 8253 N N . ASN B 1 673 ? 147.934 117.604 86.528 1.00 72.06 724 ASN B N 1
ATOM 8254 C CA . ASN B 1 673 ? 148.228 117.376 85.118 1.00 72.37 724 ASN B CA 1
ATOM 8255 C C . ASN B 1 673 ? 149.724 117.497 84.845 1.00 73.04 724 ASN B C 1
ATOM 8256 O O . ASN B 1 673 ? 150.387 118.399 85.354 1.00 70.77 724 ASN B O 1
#

Secondary structure (DSSP, 8-state):
-----PBPP--HHHHH-THHHHHHH--TTTS-TTHHHHHHHHHHHHHHHHHHHHHHHT--HHHHHHHHHHHHHHHHHH---SS--EE--HHHHHHHHHHHHHHHHHH----HHHHHHHHHHHHHHHHHHHHHHHHHTT-GGGGGGS-TTTTTTHHHHHHHHHHHHHHHHHTT--PPP--STTHHHHHHHHHHHSGGG--HHHHHHHHHHHHHHTT--HHHHHHHHHHHHSSS-TTTTS---B------S-PPP-PPPGGGHHHHHHHHHHHHHHHHHTHHHHHHHHHHHTT----HHHHHHHHHHTTTTGGGGS----EE-SSSHHHHHHHT--STHHHHHHHHHHHHHHTSS-GGGTT-BSHHHHHHHHTTSTTGGGTTTTHHHHHHH-HHHHHHHHHHHHHHHHS-HHHHHHHHHHHHHHHHHHHHSS--EEEEEEPTTS--EEETTTBSS-B--TTEEEEEE-S-BSTTTHHHHHHHHHHSS--HHHHHHHH----EEEEETTS---B-HHHHHHHHHHHHHHHHHT-EEEEES--HHHHHHHHHTTSS-SS--SSEES-HHHHHHHHHHHH-/-----PBPP--HHHHH-THHHHHHH--TTTS-TTHHHHHHHHHHHHHHHHHHHHHHHT--HHHHHHHHHHHHHHHHHH---SS--EE--HHHHHHHHHHHHHHHHHH----HHHHHHHHHHHHHHHHHHHHHHHHHTT-GGGGGGS-TTTTTTHHHHHHHHHHHHHHHHHTT--PPP--STTHHHHHHHHHHHSGGG--HHHHHHHHHHHHHHTT--HHHHHHHHHHHHSSS-TTTTS---B------S-PPP-PPPGGGHHHHHHHHHHHHHHHHHTHHHHHHHHHHHTT----HHHHHHHHHHTTTTGGGGS----EE-SSSHHHHHHHT--STHHHHHHHHHHHHHHTSS-GGGTT-BSHHHHHHHHTTSTTGGGTTTTHHHHHHH-HHHHHHHHHHHHHHHHS-HHHHHHHHHHHHHHHHHHHHSS--EEEEEEPTTS--EEETTTBSS-B--TTEEEEEE-S-BSTTTHHHHHHHHHHSS--HHHHHHHH----EEEEETTS---B-HHHHHHHHHHHHHHHHHT-EEEEES--HHHHHHHHHTTSS-SS--SSEES-HHHHHHHHHHHH-

=== Feature glossary ===
The features interleaved in this record are:

— What the protein is —

Sequence gives the chain of amino acids in standard one-letter code (A=alanine, C=cysteine, …, Y=tyrosine), read N→C. It is the only feature that is directly encoded by the gene; all structural features are derived from the folded form of this sequence.

Database cross-references. InterPro integrates a dozen domain/family signature databases into unified entries with residue-range hits. GO terms attach function/process/location labels with evidence codes. CATH codes position the fold in a four-level structural taxonomy. Organism is the NCBI-taxonomy species name.

— Where its atoms are —

Atomic coordinates in PDBx/mmCIF format — the same representation the Protein Data Bank distributes. Each line of the _atom_site loop places one backbone atom in Cartesian space (units: ångströms, origin: arbitrary).

The six renders are orthographic views along the three Cartesian axes in both directions. Representation (cartoon, sticks, or surface) and color scheme (sequence-rainbow or by-chain) vary across proteins so the training set covers all the common visualization conventions.

— Local backbone conformation —

Eight-state secondary structure (DSSP): H is the canonical α-helix, G the tighter 3₁₀-helix, I the wider π-helix; E/B are β-structure, T and S are turns and bends, and '-' is everything else. DSSP derives these from the pattern of main-chain N–H···O=C hydrogen bonds, not from the sequence.

P-SEA three-state annotation labels each residue as helix, strand, or coil based purely on the geometry of the Cα trace. It serves as a fallback when the full backbone (and thus DSSP) is unavailable.

The φ/ψ torsion pair specifies the backbone conformation at each residue. φ rotates about the N–Cα bond, ψ about the Cα–C bond. Steric clashes forbid most of the (φ, ψ) plane — the allowed regions (α-helix basin, β-sheet basin, left-handed helix) are the Ramachandran-allowed regions.

— Global shape and packing —

The geometric summary reports three shape descriptors. Rg (radius of gyration) measures how spread out the Cα atoms are about their centre of mass; compact globular proteins have small Rg, elongated or unfolded ones large. Cα contacts (<8 Å, |i−j|>4) count long-range residue pairs in spatial proximity — high for tightly packed folds, near zero for rods or random coil. The bounding-box extents give the protein's footprint along x, y, z in Å.

Solvent-accessible surface area (SASA) is the area in Å² traced out by the centre of a 1.4 Å probe sphere (a water molecule) rolled over the protein's van der Waals surface (Shrake–Rupley / Lee–Richards construction). Buried residues have near-zero SASA; fully exposed residues can exceed 200 Å². The total SASA scales roughly with the number of surface residues.

The contact map is a binary N×N matrix image: pixel (i, j) is dark where Cα_i and Cα_j are within 8 Å and |i−j|>4. Because the |i−j|>4 filter removes local helical contacts, off-diagonal stripes parallel to the main diagonal indicate parallel β-sheets; stripes perpendicular to it indicate antiparallel β-sheets. The Ramachandran plot scatters every residue's (φ, ψ) pair against the sterically allowed regions. The PAE heatmap renders the predicted-aligned-error matrix.

— Structural neighborhood —

3Di is Foldseek's structural alphabet. Each residue is assigned one of twenty discrete states based on how its Cα sits relative to its spatial (not sequential) neighbors. Aligning 3Di strings finds structural homologs roughly as well as full 3D superposition, but orders of magnitude faster.

Nearest PDB neighbors are the top structural matches found by Foldseek when searching this structure against the entire Protein Data Bank. Each hit reports a TM-score (0 to 1; >0.5 almost always implies the same fold) and an E-value. These are *structural* homologs — they may share no detectable sequence similarity.

— Confidence and disorder —

For AlphaFold models, the B-factor field carries pLDDT — the model's own estimate of local accuracy on a 0–100 scale. Regions with pLDDT<50 should be treated as essentially unmodeled; they often correspond to intrinsically disordered segments.

Crystallographic B-factors measure how much each atom's electron density is smeared out, in Å². They rise in mobile loops and surface residues and fall in the buried interior. In AlphaFold models this column is repurposed to hold pLDDT instead.

Predicted aligned error is AlphaFold's pairwise confidence. Unlike pLDDT (per-residue), PAE is per-residue-pair and captures whether two parts of the structure are correctly placed relative to each other. Units are ångströms of expected positional error.